Protein 6I3F (pdb70)

Foldseek 3Di:
DLFDDDDDDPPDPVDPDFDWDAAAALPDDDAADDQVVQLVVLLVLLVPDDPVLLVLLLVLQLLLLLLQLVLVLLCCVPPNAQPFKDKTFSLVLLLLLLLLLLLADDPLVVQSCVSSPHHPSLSSLLSSSNNVSLFQNFPVVDVDRQKGKAKAKEKEFEPPWIFGVVSVVSSCSRHVHYRYHYFHLQQQVVRQVSVQVSCCNRHVARAGDPLNPFDSPAGIEIEMEMEIEHAFPAKDWDPFFDWFDLDPVDTDTATKIKGWDKWWKDQDVVLAWIWTWGASGDFKTKIKIGGNDQVCQVSSSCVDSNVSDHVVCVPTDIATEIEIDGFAFEKAKEFSQVSQVPGPDPHNLCQPGGSVSRGVDRHRYSTHMYIYGYGYHYPPHYHYNSAKIWMWMAGSSSRHTRMTMTGSDRDYDSSSHPYD/DAADKFKFFWAADPLFATWGWKFWAVVTDIFTAGEKQQAFAWEFEAPLADPVAVLNVPGDHDDLVPHPFKDDDFQKFWADDDPDIWIAGWIWTWMCDGNDTFTFIHGHTNDDHCPPRVVPPGGIYQHPYQLLRYTVSGHHPLNRVVVVVNALASKKWKAAADPVVDDPDGRIMIMGRDDDVVFFDDWWDKFADPDGRFQKGKWCAKDFAPDGQGCPNIFMEGAIQNGSAWAAAPVRVVSVLVQQVWDDDPQFTWDQLLCQQVGTWIWTCGPNDTQIDHSVLFWPNPDNDRPDIIGGRYYYDCDDPPNDPHIYHYSSSCNQWIWMQHPPRRIIITGGTD

B-factor: mean 44.47, std 13.76, range [16.15, 105.2]

Nearest PDB structures (foldseek):
  6i3f-assembly1_B  TM=1.003E+00  e=2.046E-75  Homo sapiens
  5sxn-assembly2_B  TM=9.912E-01  e=2.570E-67  Homo sapiens
  5koq-assembly2_B  TM=9.886E-01  e=1.804E-66  Homo sapiens
  2iko-assembly1_B  TM=9.885E-01  e=1.132E-65  Homo sapiens
  3vsw-assembly2_B  TM=9.841E-01  e=1.581E-65  Homo sapiens

InterPro domains:
  IPR000215 Serpin family [PTHR11461] (121-473)
  IPR000227 Angiotensinogen [PR00654] (14-34)
  IPR000227 Angiotensinogen [PR00654] (85-109)
  IPR000227 Angiotensinogen [PR00654] (124-143)
  IPR000227 Angiotensinogen [PR00654] (162-183)
  IPR000227 Angiotensinogen [PR00654] (203-223)
  IPR000227 Angiotensinogen [PR00654] (264-283)
  IPR023795 Serpin, conserved site [PS00284] (445-455)
  IPR023796 Serpin domain [PF00079] (102-472)
  IPR023796 Serpin domain [SM00093] (106-472)
  IPR033834 Angiotensinogen, serpin domain [cd02054] (28-474)
  IPR036186 Serpin superfamily [SSF56574] (33-472)
  IPR042178 Serpin superfamily, domain 1 [G3DSA:3.30.497.10] (127-440)
  IPR042185 Serpin superfamily, domain 2 [G3DSA:2.30.39.10] (125-472)

Sequence (758 aa):
DRVYIHPFHLVIHNEPKDPTFIPAPIQAKTSPVDEKALQDQLVLVAAKLDTEDKLRAAMVGMLANFLGFRIYGMHSELWGVVHGATVLSPTAVFGTLASLYLGALDHTADRLQAILGVLDAHKVLSALQAVQGLLVAQGRADSQAQLLLSTVVGVFTAPGLHLKQPFVQGLALYTPVVLPRSLDFTELDVAAEKIDRFMQAVTGWKTGSSLMGASVDSTLAFNTYVHFQGKMKGFSLLAEPQEFWVDQSTSVSVPMLSGMGTFQHWSDIQDQFSVTQVPFTESASLLLIQPHYASDLDKVEGLTFQQNSLNWMKKLSPRTIHLTMPQLVLQGSYDLQDLLAQAELPAILHTELNLQKLSNDRIRVGEVLNSIFFELEADVLEVTLNRPFLFAVYDQSATALHFLGRVANPLSTAHHHHHHLGNTTSSVILTNYMDTQYYGEIGIGTPPQTFKVVFDTGSSNVWVPSSKCSRLYTACVYHKLFDASDSSSYKHNGTELTLRYSTGTVSGFLSQDIITVGGITVTQMFGEVTEMPALPFMLAEFDGVVGMGFIEQAIGRVTPIFDNIISQGVLKEDVFSFYYNRDSENSQSLGGQIVLGGSDPQHYEGNFHYINLIKTGVWQIQMKGVSVGSSTLLCEDGCLALVATGASYISGSTSSIEKLMEALGAKKRLFDYVVKCNEGPTLPDISFHLGGKEYTLTSADYVFQESYSSKKLCTLAIHAMDIPPPTGPTWALGATFIRKFYTEFDRRNNRIGFALAR

Radius of gyration: 27.96 Å; Cα contacts (8 Å, |Δi|>4): 1880; chains: 2; bounding box: 77×81×64 Å

CATH classification: 2.40.70.10 (+1 more: 2.40.70.10)

GO terms:
  GO:0005515 protein binding (F, IPI)
  GO:0038166 angiotensin-activated signaling pathway (P, IDA)
  GO:0045893 positive regulation of DNA-templated transcription (P, IDA)
  GO:0010629 negative regulation of gene expression (P, IDA)
  GO:0048018 receptor ligand activity (F, IDA)
  GO:0016176 superoxide-generating NADPH oxidase activator activity (F, TAS)
  GO:1902306 negative regulation of sodium ion transmembrane transport (P, TAS)
  GO:0032930 positive regulation of superoxide anion generation (P, TAS)
  GO:0002034 maintenance of blood vessel diameter homeostasis by renin-angiotensin (P, IDA)
  GO:0005179 hormone activity (F, IDA)
  GO:0005576 extracellular region (C, IDA)
  GO:0043407 negative regulation of MAP kinase activity (P, IMP)
  GO:0004867 serine-type endopeptidase inhibitor activity (F, TAS)
  GO:0007267 cell-cell signaling (P, TAS)
  GO:0005576 extracellular region (C, TAS)
  GO:0001819 positive regulation of cytokine production (P, IDA)
  GO:0008083 growth factor activity (F, IDA)
  GO:0045742 positive regulation of epidermal growth factor receptor signaling pathway (P, IDA)
  GO:0010595 positive regulation of endothelial cell migration (P, IDA)
  GO:0010744 positive regulation of macrophage derived foam cell differentiation (P, IDA)

Structure (mmCIF, N/CA/C/O backbone):
data_6I3F
#
_entry.id   6I3F
#
_cell.length_a   124.119
_cell.length_b   124.119
_cell.length_c   260.911
_cell.angle_alpha   90.00
_cell.angle_beta   90.00
_cell.angle_gamma   120.00
#
_symmetry.space_group_name_H-M   'P 63 2 2'
#
loop_
_entity.id
_entity.type
_entity.pdbx_description
1 polymer Angiotensinogen
2 polymer Renin
3 branched 2-acetamido-2-deoxy-beta-D-glucopyranose-(1-2)-alpha-D-mannopyranose-(1-3)-beta-D-mannopyranose-(1-4)-2-acetamido-2-deoxy-beta-D-glucopyranose-(1-4)-2-acetamido-2-deoxy-beta-D-glucopyranose
4 branched 2-acetamido-2-deoxy-beta-D-glucopyranose-(1-4)-[alpha-L-fucopyranose-(1-6)]2-acetamido-2-deoxy-beta-D-glucopyranose
5 non-polymer 'SULFATE ION'
6 non-polymer GLYCEROL
7 water water
#
loop_
_atom_site.group_PDB
_atom_site.id
_atom_site.type_symbol
_atom_site.label_atom_id
_atom_site.label_alt_id
_atom_site.label_comp_id
_atom_site.label_asym_id
_atom_site.label_entity_id
_atom_site.label_seq_id
_atom_site.pdbx_PDB_ins_code
_atom_site.Cartn_x
_atom_site.Cartn_y
_atom_site.Cartn_z
_atom_site.occupancy
_atom_site.B_iso_or_equiv
_atom_site.auth_seq_id
_atom_site.auth_comp_id
_atom_site.auth_asym_id
_atom_site.auth_atom_id
_atom_site.pdbx_PDB_model_num
ATOM 1 N N . ASP A 1 1 ? -30.664 47.121 -50.949 1.00 91.82 1 ASP A N 1
ATOM 2 C CA . ASP A 1 1 ? -30.967 45.717 -51.355 1.00 91.73 1 ASP A CA 1
ATOM 3 C C . ASP A 1 1 ? -30.864 44.815 -50.117 1.00 90.66 1 ASP A C 1
ATOM 4 O O . ASP A 1 1 ? -31.877 44.168 -49.776 1.00 90.48 1 ASP A O 1
ATOM 9 N N . ARG A 1 2 ? -29.701 44.811 -49.453 1.00 88.61 2 ARG A N 1
ATOM 10 C CA . ARG A 1 2 ? -29.373 43.908 -48.311 1.00 84.79 2 ARG A CA 1
ATOM 11 C C . ARG A 1 2 ? -29.401 44.688 -46.987 1.00 79.82 2 ARG A C 1
ATOM 12 O O . ARG A 1 2 ? -29.329 44.029 -45.927 1.00 78.52 2 ARG A O 1
ATOM 20 N N . VAL A 1 3 ? -29.525 46.022 -47.039 1.00 72.73 3 VAL A N 1
ATOM 21 C CA . VAL A 1 3 ? -29.517 46.927 -45.848 1.00 67.18 3 VAL A CA 1
ATOM 22 C C . VAL A 1 3 ? -30.921 47.516 -45.653 1.00 61.38 3 VAL A C 1
ATOM 23 O O . VAL A 1 3 ? -31.551 47.918 -46.652 1.00 60.03 3 VAL A O 1
ATOM 27 N N . TYR A 1 4 ? -31.369 47.575 -44.397 1.00 55.61 4 TYR A N 1
ATOM 28 C CA . TYR A 1 4 ? -32.687 48.108 -43.967 1.00 51.41 4 TYR A CA 1
ATOM 29 C C . TYR A 1 4 ? -32.606 49.634 -43.846 1.00 48.75 4 TYR A C 1
ATOM 30 O O . TYR A 1 4 ? -31.719 50.134 -43.129 1.00 48.21 4 TYR A O 1
ATOM 39 N N . ILE A 1 5 ? -33.502 50.341 -44.543 1.00 46.55 5 ILE A N 1
ATOM 40 C CA . ILE A 1 5 ? -33.693 51.821 -44.462 1.00 44.43 5 ILE A CA 1
ATOM 41 C C . ILE A 1 5 ? -34.953 52.089 -43.629 1.00 40.89 5 ILE A C 1
ATOM 42 O O . ILE A 1 5 ? -36.057 51.835 -44.140 1.00 40.56 5 ILE A O 1
ATOM 47 N N . HIS A 1 6 ? -34.794 52.568 -42.392 1.00 38.10 6 HIS A N 1
ATOM 48 C CA . HIS A 1 6 ? -35.907 52.752 -41.421 1.00 36.25 6 HIS A CA 1
ATOM 49 C C . HIS A 1 6 ? -36.746 53.964 -41.813 1.00 34.47 6 HIS A C 1
ATOM 50 O O . HIS A 1 6 ? -36.222 55.070 -41.931 1.00 33.48 6 HIS A O 1
ATOM 57 N N . PRO A 1 7 ? -38.073 53.791 -42.021 1.00 33.04 7 PRO A N 1
ATOM 58 C CA . PRO A 1 7 ? -38.980 54.920 -42.208 1.00 32.15 7 PRO A CA 1
ATOM 59 C C . PRO A 1 7 ? -39.348 55.526 -40.849 1.00 31.44 7 PRO A C 1
ATOM 60 O O . PRO A 1 7 ? -39.954 54.838 -40.053 1.00 31.55 7 PRO A O 1
ATOM 64 N N . PHE A 1 8 ? -38.959 56.779 -40.608 1.00 30.97 8 PHE A N 1
ATOM 65 C CA . PHE A 1 8 ? -39.172 57.470 -39.310 1.00 30.67 8 PHE A CA 1
ATOM 66 C C . PHE A 1 8 ? -40.633 57.920 -39.227 1.00 30.82 8 PHE A C 1
ATOM 67 O O . PHE A 1 8 ? -41.215 58.290 -40.261 1.00 30.17 8 PHE A O 1
ATOM 75 N N . HIS A 1 9 ? -41.212 57.808 -38.029 1.00 31.75 9 HIS A N 1
ATOM 76 C CA . HIS A 1 9 ? -42.571 58.292 -37.671 1.00 32.22 9 HIS A CA 1
ATOM 77 C C . HIS A 1 9 ? -42.469 59.014 -36.326 1.00 32.77 9 HIS A C 1
ATOM 78 O O . HIS A 1 9 ? -42.324 58.324 -35.296 1.00 33.78 9 HIS A O 1
ATOM 85 N N . LEU A 1 10 ? -42.503 60.349 -36.351 1.00 33.47 10 LEU A N 1
ATOM 86 C CA . LEU A 1 10 ? -42.191 61.226 -35.191 1.00 33.96 10 LEU A CA 1
ATOM 87 C C . LEU A 1 10 ? -43.479 61.847 -34.639 1.00 34.31 10 LEU A C 1
ATOM 88 O O . LEU A 1 10 ? -43.377 62.806 -33.852 1.00 34.24 10 LEU A O 1
ATOM 93 N N . VAL A 1 11 ? -44.641 61.311 -35.021 1.00 35.41 11 VAL A N 1
ATOM 94 C CA . VAL A 1 11 ? -45.941 61.609 -34.351 1.00 36.77 11 VAL A CA 1
ATOM 95 C C . VAL A 1 11 ? -45.880 60.955 -32.969 1.00 39.33 11 VAL A C 1
ATOM 96 O O . VAL A 1 11 ? -45.560 59.751 -32.906 1.00 40.01 11 VAL A O 1
ATOM 100 N N . ILE A 1 12 ? -46.140 61.725 -31.908 1.00 42.75 12 ILE A N 1
ATOM 101 C CA . ILE A 1 12 ? -46.016 61.269 -30.491 1.00 44.73 12 ILE A CA 1
ATOM 102 C C . ILE A 1 12 ? -47.309 60.546 -30.100 1.00 46.35 12 ILE A C 1
ATOM 103 O O . ILE A 1 12 ? -48.379 61.185 -30.117 1.00 46.15 12 ILE A O 1
ATOM 108 N N . HIS A 1 13 ? -47.195 59.255 -29.778 1.00 49.31 13 HIS A N 1
ATOM 109 C CA . HIS A 1 13 ? -48.302 58.366 -29.335 1.00 52.08 13 HIS A CA 1
ATOM 110 C C . HIS A 1 13 ? -48.785 58.801 -27.947 1.00 55.80 13 HIS A C 1
ATOM 111 O O . HIS A 1 13 ? -50.013 58.889 -27.748 1.00 56.70 13 HIS A O 1
ATOM 118 N N . ASN A 1 14 ? -47.842 59.058 -27.035 1.00 61.24 14 ASN A N 1
ATOM 119 C CA . ASN A 1 14 ? -48.092 59.466 -25.626 1.00 66.24 14 ASN A CA 1
ATOM 120 C C . ASN A 1 14 ? -48.776 58.307 -24.881 1.00 70.23 14 ASN A C 1
ATOM 121 O O . ASN A 1 14 ? -49.708 58.570 -24.091 1.00 69.72 14 ASN A O 1
ATOM 126 N N . GLU A 1 15 ? -48.315 57.073 -25.128 1.00 74.94 15 GLU A N 1
ATOM 127 C CA . GLU A 1 15 ? -48.767 55.828 -24.444 1.00 77.12 15 GLU A CA 1
ATOM 128 C C . GLU A 1 15 ? -47.585 54.855 -24.342 1.00 76.74 15 GLU A C 1
ATOM 129 O O . GLU A 1 15 ? -47.783 53.774 -23.750 1.00 76.17 15 GLU A O 1
ATOM 135 N N . PRO A 1 29 ? -41.250 31.378 -4.443 1.00 88.93 29 PRO A N 1
ATOM 136 C CA . PRO A 1 29 ? -40.849 32.010 -3.182 1.00 88.36 29 PRO A CA 1
ATOM 137 C C . PRO A 1 29 ? -39.322 32.163 -3.077 1.00 86.76 29 PRO A C 1
ATOM 138 O O . PRO A 1 29 ? -38.865 33.288 -2.973 1.00 86.15 29 PRO A O 1
ATOM 142 N N . LYS A 1 30 ? -38.584 31.045 -3.111 1.00 84.14 30 LYS A N 1
ATOM 143 C CA . LYS A 1 30 ? -37.096 30.999 -3.053 1.00 81.38 30 LYS A CA 1
ATOM 144 C C . LYS A 1 30 ? -36.555 30.420 -4.366 1.00 79.70 30 LYS A C 1
ATOM 145 O O . LYS A 1 30 ? -37.335 29.768 -5.090 1.00 80.27 30 LYS A O 1
ATOM 147 N N . ASP A 1 31 ? -35.271 30.663 -4.654 1.00 76.54 31 ASP A N 1
ATOM 148 C CA . ASP A 1 31 ? -34.545 30.144 -5.847 1.00 72.86 31 ASP A CA 1
ATOM 149 C C . ASP A 1 31 ? -33.654 28.983 -5.415 1.00 69.00 31 ASP A C 1
ATOM 150 O O . ASP A 1 31 ? -32.846 29.138 -4.502 1.00 68.53 31 ASP A O 1
ATOM 155 N N . PRO A 1 32 ? -33.776 27.784 -6.037 1.00 64.88 32 PRO A N 1
ATOM 156 C CA . PRO A 1 32 ? -32.809 26.708 -5.820 1.00 62.09 32 PRO A CA 1
ATOM 157 C C . PRO A 1 32 ? -31.394 27.162 -6.209 1.00 59.39 32 PRO A C 1
ATOM 158 O O . PRO A 1 32 ? -31.260 27.912 -7.162 1.00 58.44 32 PRO A O 1
ATOM 162 N N . THR A 1 33 ? -30.387 26.713 -5.456 1.00 56.86 33 THR A N 1
ATOM 163 C CA . THR A 1 33 ? -28.955 27.057 -5.654 1.00 55.35 33 THR A CA 1
ATOM 164 C C . THR A 1 33 ? -28.121 25.772 -5.631 1.00 54.29 33 THR A C 1
ATOM 165 O O . THR A 1 33 ? -28.670 24.716 -5.261 1.00 55.15 33 THR A O 1
ATOM 169 N N . PHE A 1 34 ? -26.847 25.861 -6.018 1.00 53.10 34 PHE A N 1
ATOM 170 C CA . PHE A 1 34 ? -25.889 24.725 -6.024 1.00 53.11 34 PHE A CA 1
ATOM 171 C C . PHE A 1 34 ? -24.460 25.252 -6.181 1.00 52.94 34 PHE A C 1
ATOM 172 O O . PHE A 1 34 ? -24.263 26.287 -6.846 1.00 52.60 34 PHE A O 1
ATOM 180 N N . ILE A 1 35 ? -23.500 24.549 -5.574 1.00 53.28 35 ILE A N 1
ATOM 181 C CA . ILE A 1 35 ? -22.041 24.697 -5.850 1.00 53.13 35 ILE A CA 1
ATOM 182 C C . ILE A 1 35 ? -21.755 23.926 -7.135 1.00 52.49 35 ILE A C 1
ATOM 183 O O . ILE A 1 35 ? -21.935 22.711 -7.173 1.00 52.40 35 ILE A O 1
ATOM 188 N N . PRO A 1 36 ? -21.340 24.596 -8.235 1.00 52.14 36 PRO A N 1
ATOM 189 C CA . PRO A 1 36 ? -20.980 23.890 -9.465 1.00 51.90 36 PRO A CA 1
ATOM 190 C C . PRO A 1 36 ? -19.925 22.802 -9.213 1.00 51.89 36 PRO A C 1
ATOM 191 O O . PRO A 1 36 ? -19.130 22.956 -8.300 1.00 51.58 36 PRO A O 1
ATOM 195 N N . ALA A 1 37 ? -19.955 21.734 -10.015 1.00 52.44 37 ALA A N 1
ATOM 196 C CA . ALA A 1 37 ? -19.023 20.585 -9.937 1.00 53.32 37 ALA A CA 1
ATOM 197 C C . ALA A 1 37 ? -17.591 21.082 -10.115 1.00 53.67 37 ALA A C 1
ATOM 198 O O . ALA A 1 37 ? -17.353 22.007 -10.889 1.00 53.65 37 ALA A O 1
ATOM 200 N N . PRO A 1 38 ? -16.593 20.505 -9.406 1.00 53.96 38 PRO A N 1
ATOM 201 C CA . PRO A 1 38 ? -15.198 20.909 -9.581 1.00 53.88 38 PRO A CA 1
ATOM 202 C C . PRO A 1 38 ? -14.759 20.800 -11.049 1.00 54.00 38 PRO A C 1
ATOM 203 O O . PRO A 1 38 ? -15.179 19.877 -11.724 1.00 51.79 38 PRO A O 1
ATOM 207 N N . ILE A 1 39 ? -13.944 21.759 -11.501 1.00 55.57 39 ILE A N 1
ATOM 208 C CA . ILE A 1 39 ? -13.458 21.881 -12.909 1.00 56.16 39 ILE A CA 1
ATOM 209 C C . ILE A 1 39 ? -12.639 20.635 -13.276 1.00 57.67 39 ILE A C 1
ATOM 210 O O . ILE A 1 39 ? -12.678 20.240 -14.457 1.00 57.71 39 ILE A O 1
ATOM 215 N N . GLN A 1 40 ? -11.941 20.043 -12.299 1.00 59.89 40 GLN A N 1
ATOM 216 C CA . GLN A 1 40 ? -11.078 18.840 -12.470 1.00 60.87 40 GLN A CA 1
ATOM 217 C C . GLN A 1 40 ? -11.920 17.635 -12.914 1.00 61.29 40 GLN A C 1
ATOM 218 O O . GLN A 1 40 ? -11.363 16.763 -13.610 1.00 61.85 40 GLN A O 1
ATOM 220 N N . ALA A 1 41 ? -13.203 17.589 -12.531 1.00 62.68 41 ALA A N 1
ATOM 221 C CA . ALA A 1 41 ? -14.140 16.465 -12.784 1.00 64.87 41 ALA A CA 1
ATOM 222 C C . ALA A 1 41 ? -14.261 16.191 -14.289 1.00 66.12 41 ALA A C 1
ATOM 223 O O . ALA A 1 41 ? -14.162 17.151 -15.081 1.00 67.47 41 ALA A O 1
ATOM 225 N N . LYS A 1 42 ? -14.486 14.923 -14.653 1.00 67.53 42 LYS A N 1
ATOM 226 C CA . LYS A 1 42 ? -14.518 14.426 -16.057 1.00 67.32 42 LYS A CA 1
ATOM 227 C C . LYS A 1 42 ? -15.807 14.895 -16.743 1.00 65.73 42 LYS A C 1
ATOM 228 O O . LYS A 1 42 ? -16.900 14.526 -16.264 1.00 64.44 42 LYS A O 1
ATOM 230 N N . THR A 1 43 ? -15.667 15.677 -17.820 1.00 63.74 43 THR A N 1
ATOM 231 C CA . THR A 1 43 ? -16.765 16.150 -18.707 1.00 62.24 43 THR A CA 1
ATOM 232 C C . THR A 1 43 ? -16.532 15.597 -20.118 1.00 60.97 43 THR A C 1
ATOM 233 O O . THR A 1 43 ? -15.365 15.594 -20.562 1.00 59.52 43 THR A O 1
ATOM 237 N N . SER A 1 44 ? -17.602 15.158 -20.789 1.00 60.80 44 SER A N 1
ATOM 238 C CA . SER A 1 44 ? -17.576 14.642 -22.185 1.00 60.54 44 SER A CA 1
ATOM 239 C C . SER A 1 44 ? -17.456 15.814 -23.158 1.00 58.98 44 SER A C 1
ATOM 240 O O . SER A 1 44 ? -18.005 16.885 -22.902 1.00 56.94 44 SER A O 1
ATOM 243 N N . PRO A 1 45 ? -16.726 15.657 -24.289 1.00 59.03 45 PRO A N 1
ATOM 244 C CA . PRO A 1 45 ? -16.604 16.719 -25.290 1.00 58.66 45 PRO A CA 1
ATOM 245 C C . PRO A 1 45 ? -17.949 17.294 -25.764 1.00 58.28 45 PRO A C 1
ATOM 246 O O . PRO A 1 45 ? -18.922 16.562 -25.812 1.00 57.79 45 PRO A O 1
ATOM 250 N N . VAL A 1 46 ? -17.961 18.587 -26.103 1.00 57.20 46 VAL A N 1
ATOM 251 C CA . VAL A 1 46 ? -19.139 19.306 -26.671 1.00 56.13 46 VAL A CA 1
ATOM 252 C C . VAL A 1 46 ? -19.409 18.738 -28.069 1.00 54.71 46 VAL A C 1
ATOM 253 O O . VAL A 1 46 ? -18.465 18.705 -28.884 1.00 53.37 46 VAL A O 1
ATOM 257 N N . ASP A 1 47 ? -20.645 18.294 -28.316 1.00 53.88 47 ASP A N 1
ATOM 258 C CA . ASP A 1 47 ? -21.111 17.788 -29.635 1.00 53.65 47 ASP A CA 1
ATOM 259 C C . ASP A 1 47 ? -21.529 18.996 -30.484 1.00 51.82 47 ASP A C 1
ATOM 260 O O . ASP A 1 47 ? -22.653 19.500 -30.282 1.00 52.24 47 ASP A O 1
ATOM 265 N N . GLU A 1 48 ? -20.648 19.449 -31.381 1.00 49.76 48 GLU A N 1
ATOM 266 C CA . GLU A 1 48 ? -20.871 20.649 -32.233 1.00 48.64 48 GLU A CA 1
ATOM 267 C C . GLU A 1 48 ? -21.970 20.354 -33.261 1.00 47.38 48 GLU A C 1
ATOM 268 O O . GLU A 1 48 ? -22.830 21.233 -33.457 1.00 47.35 48 GLU A O 1
ATOM 274 N N . LYS A 1 49 ? -21.947 19.168 -33.880 1.00 46.80 49 LYS A N 1
ATOM 275 C CA . LYS A 1 49 ? -22.929 18.740 -34.917 1.00 46.40 49 LYS A CA 1
ATOM 276 C C . LYS A 1 49 ? -24.346 18.753 -34.325 1.00 45.74 49 LYS A C 1
ATOM 277 O O . LYS A 1 49 ? -25.262 19.237 -35.015 1.00 46.39 49 LYS A O 1
ATOM 279 N N . ALA A 1 50 ? -24.512 18.254 -33.095 1.00 44.90 50 ALA A N 1
ATOM 280 C CA . ALA A 1 50 ? -25.806 18.173 -32.372 1.00 44.74 50 ALA A CA 1
ATOM 281 C C . ALA A 1 50 ? -26.322 19.580 -32.048 1.00 44.76 50 ALA A C 1
ATOM 282 O O . ALA A 1 50 ? -27.547 19.792 -32.125 1.00 44.67 50 ALA A O 1
ATOM 284 N N . LEU A 1 51 ? -25.420 20.498 -31.684 1.00 45.86 51 LEU A N 1
ATOM 285 C CA . LEU A 1 51 ? -25.744 21.910 -31.336 1.00 46.55 51 LEU A CA 1
ATOM 286 C C . LEU A 1 51 ? -26.239 22.650 -32.587 1.00 44.21 51 LEU A C 1
ATOM 287 O O . LEU A 1 51 ? -27.178 23.458 -32.453 1.00 42.75 51 LEU A O 1
ATOM 292 N N . GLN A 1 52 ? -25.640 22.380 -33.753 1.00 42.22 52 GLN A N 1
ATOM 293 C CA . GLN A 1 52 ? -26.061 22.956 -35.059 1.00 42.63 52 GLN A CA 1
ATOM 294 C C . GLN A 1 52 ? -27.485 22.480 -35.378 1.00 42.54 52 GLN A C 1
ATOM 295 O O . GLN A 1 52 ? -28.350 23.343 -35.631 1.00 41.80 52 GLN A O 1
ATOM 301 N N . ASP A 1 53 ? -27.717 21.162 -35.337 1.00 42.67 53 ASP A N 1
ATOM 302 C CA . ASP A 1 53 ? -29.044 20.518 -35.549 1.00 42.03 53 ASP A CA 1
ATOM 303 C C . ASP A 1 53 ? -30.088 21.176 -34.636 1.00 42.19 53 ASP A C 1
ATOM 304 O O . ASP A 1 53 ? -31.204 21.461 -35.122 1.00 41.69 53 ASP A O 1
ATOM 309 N N . GLN A 1 54 ? -29.731 21.407 -33.368 1.00 42.16 54 GLN A N 1
ATOM 310 C CA . GLN A 1 54 ? -30.611 22.011 -32.330 1.00 42.30 54 GLN A CA 1
ATOM 311 C C . GLN A 1 54 ? -31.054 23.410 -32.780 1.00 40.98 54 GLN A C 1
ATOM 312 O O . GLN A 1 54 ? -32.249 23.729 -32.615 1.00 39.56 54 GLN A O 1
ATOM 318 N N . LEU A 1 55 ? -30.126 24.202 -33.328 1.00 40.04 55 LEU A N 1
ATOM 319 C CA . LEU A 1 55 ? -30.373 25.596 -33.791 1.00 39.19 55 LEU A CA 1
ATOM 320 C C . LEU A 1 55 ? -31.231 25.580 -35.063 1.00 38.91 55 LEU A C 1
ATOM 321 O O . LEU A 1 55 ? -32.125 26.444 -35.176 1.00 38.81 55 LEU A O 1
ATOM 326 N N . VAL A 1 56 ? -30.969 24.639 -35.978 1.00 38.47 56 VAL A N 1
ATOM 327 C CA . VAL A 1 56 ? -31.696 24.501 -37.278 1.00 38.10 56 VAL A CA 1
ATOM 328 C C . VAL A 1 56 ? -33.181 24.233 -36.998 1.00 37.64 56 VAL A C 1
ATOM 329 O O . VAL A 1 56 ? -34.022 24.778 -37.738 1.00 37.62 56 VAL A O 1
ATOM 333 N N . LEU A 1 57 ? -33.490 23.430 -35.974 1.00 37.19 57 LEU A N 1
ATOM 334 C CA . LEU A 1 57 ? -34.887 23.131 -35.557 1.00 37.92 57 LEU A CA 1
ATOM 335 C C . LEU A 1 57 ? -35.533 24.403 -34.992 1.00 38.53 57 LEU A C 1
ATOM 336 O O . LEU A 1 57 ? -36.714 24.657 -35.322 1.00 39.14 57 LEU A O 1
ATOM 341 N N . VAL A 1 58 ? -34.795 25.162 -34.172 1.00 38.37 58 VAL A N 1
ATOM 342 C CA . VAL A 1 58 ? -35.254 26.458 -33.584 1.00 38.21 58 VAL A CA 1
ATOM 343 C C . VAL A 1 58 ? -35.689 27.376 -34.733 1.00 38.05 58 VAL A C 1
ATOM 344 O O . VAL A 1 58 ? -36.788 27.953 -34.635 1.00 36.94 58 VAL A O 1
ATOM 348 N N . ALA A 1 59 ? -34.865 27.475 -35.782 1.00 38.24 59 ALA A N 1
ATOM 349 C CA . ALA A 1 59 ? -35.109 28.301 -36.990 1.00 39.21 59 ALA A CA 1
ATOM 350 C C . ALA A 1 59 ? -36.413 27.868 -37.671 1.00 39.47 59 ALA A C 1
ATOM 351 O O . ALA A 1 59 ? -37.255 28.745 -37.946 1.00 39.86 59 ALA A O 1
ATOM 353 N N . ALA A 1 60 ? -36.571 26.562 -37.908 1.00 39.78 60 ALA A N 1
ATOM 354 C CA . ALA A 1 60 ? -37.694 25.944 -38.654 1.00 38.83 60 ALA A CA 1
ATOM 355 C C . ALA A 1 60 ? -39.029 26.161 -37.928 1.00 39.29 60 ALA A C 1
ATOM 356 O O . ALA A 1 60 ? -40.074 26.038 -38.600 1.00 40.36 60 ALA A O 1
ATOM 358 N N . LYS A 1 61 ? -39.001 26.456 -36.622 1.00 39.37 61 LYS A N 1
ATOM 359 C CA . LYS A 1 61 ? -40.213 26.631 -35.772 1.00 39.76 61 LYS A CA 1
ATOM 360 C C . LYS A 1 61 ? -40.429 28.114 -35.424 1.00 40.02 61 LYS A C 1
ATOM 361 O O . LYS A 1 61 ? -41.308 28.386 -34.585 1.00 40.04 61 LYS A O 1
ATOM 367 N N . LEU A 1 62 ? -39.679 29.036 -36.044 1.00 40.55 62 LEU A N 1
ATOM 368 C CA . LEU A 1 62 ? -39.850 30.507 -35.866 1.00 40.88 62 LEU A CA 1
ATOM 369 C C . LEU A 1 62 ? -41.049 30.978 -36.694 1.00 41.47 62 LEU A C 1
ATOM 370 O O . LEU A 1 62 ? -41.063 30.697 -37.910 1.00 41.32 62 LEU A O 1
ATOM 375 N N . ASP A 1 63 ? -41.997 31.685 -36.070 1.00 42.67 63 ASP A N 1
ATOM 376 C CA . ASP A 1 63 ? -43.071 32.438 -36.776 1.00 44.23 63 ASP A CA 1
ATOM 377 C C . ASP A 1 63 ? -42.484 33.780 -37.236 1.00 44.99 63 ASP A C 1
ATOM 378 O O . ASP A 1 63 ? -41.327 34.071 -36.868 1.00 45.23 63 ASP A O 1
ATOM 383 N N . THR A 1 64 ? -43.247 34.571 -37.999 1.00 45.64 64 THR A N 1
ATOM 384 C CA . THR A 1 64 ? -42.768 35.828 -38.640 1.00 46.40 64 THR A CA 1
ATOM 385 C C . THR A 1 64 ? -42.530 36.908 -37.573 1.00 45.87 64 THR A C 1
ATOM 386 O O . THR A 1 64 ? -41.676 37.780 -37.813 1.00 45.69 64 THR A O 1
ATOM 390 N N . GLU A 1 65 ? -43.249 36.857 -36.447 1.00 46.41 65 GLU A N 1
ATOM 391 C CA . GLU A 1 65 ? -43.081 37.811 -35.316 1.00 47.70 65 GLU A CA 1
ATOM 392 C C . GLU A 1 65 ? -41.733 37.548 -34.630 1.00 46.41 65 GLU A C 1
ATOM 393 O O . GLU A 1 65 ? -41.063 38.530 -34.257 1.00 46.11 65 GLU A O 1
ATOM 399 N N . ASP A 1 66 ? -41.361 36.272 -34.470 1.00 45.06 66 ASP A N 1
ATOM 400 C CA . ASP A 1 66 ? -40.067 35.837 -33.875 1.00 44.09 66 ASP A CA 1
ATOM 401 C C . ASP A 1 66 ? -38.909 36.342 -34.743 1.00 42.27 66 ASP A C 1
ATOM 402 O O . ASP A 1 66 ? -37.907 36.796 -34.169 1.00 42.53 66 ASP A O 1
ATOM 407 N N . LYS A 1 67 ? -39.046 36.253 -36.070 1.00 41.50 67 LYS A N 1
ATOM 408 C CA . LYS A 1 67 ? -38.021 36.691 -37.059 1.00 41.09 67 LYS A CA 1
ATOM 409 C C . LYS A 1 67 ? -37.849 38.216 -37.007 1.00 39.47 67 LYS A C 1
ATOM 410 O O . LYS A 1 67 ? -36.720 38.678 -37.262 1.00 38.39 67 LYS A O 1
ATOM 416 N N . LEU A 1 68 ? -38.919 38.962 -36.701 1.00 38.04 68 LEU A N 1
ATOM 417 C CA . LEU A 1 68 ? -38.890 40.443 -36.533 1.00 37.82 68 LEU A CA 1
ATOM 418 C C . LEU A 1 68 ? -38.104 40.800 -35.265 1.00 36.90 68 LEU A C 1
ATOM 419 O O . LEU A 1 68 ? -37.220 41.670 -35.354 1.00 37.20 68 LEU A O 1
ATOM 424 N N . ARG A 1 69 ? -38.430 40.166 -34.133 1.00 36.39 69 ARG A N 1
ATOM 425 C CA . ARG A 1 69 ? -37.743 40.363 -32.826 1.00 36.08 69 ARG A CA 1
ATOM 426 C C . ARG A 1 69 ? -36.264 39.976 -32.972 1.00 35.83 69 ARG A C 1
ATOM 427 O O . ARG A 1 69 ? -35.413 40.679 -32.394 1.00 36.56 69 ARG A O 1
ATOM 429 N N . ALA A 1 70 ? -35.973 38.913 -33.728 1.00 34.98 70 ALA A N 1
ATOM 430 C CA . ALA A 1 70 ? -34.602 38.439 -34.035 1.00 34.68 70 ALA A CA 1
ATOM 431 C C . ALA A 1 70 ? -33.847 39.524 -34.811 1.00 34.97 70 ALA A C 1
ATOM 432 O O . ALA A 1 70 ? -32.686 39.801 -34.460 1.00 35.90 70 ALA A O 1
ATOM 434 N N . ALA A 1 71 ? -34.487 40.114 -35.824 1.00 34.58 71 ALA A N 1
ATOM 435 C CA . ALA A 1 71 ? -33.902 41.163 -36.692 1.00 34.83 71 ALA A CA 1
ATOM 436 C C . ALA A 1 71 ? -33.612 42.422 -35.866 1.00 35.29 71 ALA A C 1
ATOM 437 O O . ALA A 1 71 ? -32.603 43.093 -36.152 1.00 35.50 71 ALA A O 1
ATOM 439 N N . MET A 1 72 ? -34.456 42.726 -34.877 1.00 36.27 72 MET A N 1
ATOM 440 C CA . MET A 1 72 ? -34.310 43.929 -34.014 1.00 37.94 72 MET A CA 1
ATOM 441 C C . MET A 1 72 ? -33.067 43.785 -33.123 1.00 37.36 72 MET A C 1
ATOM 442 O O . MET A 1 72 ? -32.298 44.762 -33.047 1.00 36.81 72 MET A O 1
ATOM 447 N N . VAL A 1 73 ? -32.860 42.623 -32.491 1.00 36.87 73 VAL A N 1
ATOM 448 C CA . VAL A 1 73 ? -31.674 42.381 -31.610 1.00 37.03 73 VAL A CA 1
ATOM 449 C C . VAL A 1 73 ? -30.427 42.284 -32.498 1.00 36.28 73 VAL A C 1
ATOM 450 O O . VAL A 1 73 ? -29.347 42.698 -32.039 1.00 36.64 73 VAL A O 1
ATOM 454 N N . GLY A 1 74 ? -30.579 41.778 -33.725 1.00 35.57 74 GLY A N 1
ATOM 455 C CA . GLY A 1 74 ? -29.537 41.823 -34.768 1.00 35.57 74 GLY A CA 1
ATOM 456 C C . GLY A 1 74 ? -29.011 43.236 -34.962 1.00 35.36 74 GLY A C 1
ATOM 457 O O . GLY A 1 74 ? -27.779 43.419 -34.938 1.00 35.50 74 GLY A O 1
ATOM 458 N N . MET A 1 75 ? -29.912 44.209 -35.126 1.00 35.16 75 MET A N 1
ATOM 459 C CA . MET A 1 75 ? -29.562 45.639 -35.351 1.00 35.33 75 MET A CA 1
ATOM 460 C C . MET A 1 75 ? -28.972 46.233 -34.063 1.00 34.15 75 MET A C 1
ATOM 461 O O . MET A 1 75 ? -27.951 46.944 -34.161 1.00 33.35 75 MET A O 1
ATOM 466 N N . LEU A 1 76 ? -29.572 45.938 -32.905 1.00 32.66 76 LEU A N 1
ATOM 467 C CA . LEU A 1 76 ? -29.073 46.383 -31.575 1.00 32.01 76 LEU A CA 1
ATOM 468 C C . LEU A 1 76 ? -27.628 45.900 -31.382 1.00 31.18 76 LEU A C 1
ATOM 469 O O . LEU A 1 76 ? -26.793 46.702 -30.916 1.00 31.11 76 LEU A O 1
ATOM 474 N N . ALA A 1 77 ? -27.349 44.643 -31.737 1.00 30.23 77 ALA A N 1
ATOM 475 C CA . ALA A 1 77 ? -26.024 43.995 -31.594 1.00 29.51 77 ALA A CA 1
ATOM 476 C C . ALA A 1 77 ? -25.007 44.676 -32.518 1.00 28.89 77 ALA A C 1
ATOM 477 O O . ALA A 1 77 ? -23.859 44.870 -32.083 1.00 28.76 77 ALA A O 1
ATOM 479 N N . ASN A 1 78 ? -25.417 45.032 -33.740 1.00 28.77 78 ASN A N 1
ATOM 480 C CA . ASN A 1 78 ? -24.569 45.750 -34.732 1.00 28.62 78 ASN A CA 1
ATOM 481 C C . ASN A 1 78 ? -24.055 47.056 -34.116 1.00 28.65 78 ASN A C 1
ATOM 482 O O . ASN A 1 78 ? -22.833 47.305 -34.192 1.00 29.47 78 ASN A O 1
ATOM 487 N N . PHE A 1 79 ? -24.951 47.849 -33.521 1.00 28.39 79 PHE A N 1
ATOM 488 C CA . PHE A 1 79 ? -24.649 49.197 -32.972 1.00 28.50 79 PHE A CA 1
ATOM 489 C C . PHE A 1 79 ? -23.627 49.069 -31.838 1.00 28.83 79 PHE A C 1
ATOM 490 O O . PHE A 1 79 ? -22.619 49.803 -31.853 1.00 29.19 79 PHE A O 1
ATOM 498 N N . LEU A 1 80 ? -23.884 48.163 -30.891 1.00 28.69 80 LEU A N 1
ATOM 499 C CA . LEU A 1 80 ? -22.982 47.878 -29.743 1.00 28.68 80 LEU A CA 1
ATOM 500 C C . LEU A 1 80 ? -21.675 47.263 -30.261 1.00 28.83 80 LEU A C 1
ATOM 501 O O . LEU A 1 80 ? -20.610 47.593 -29.708 1.00 29.49 80 LEU A O 1
ATOM 506 N N . GLY A 1 81 ? -21.760 46.414 -31.289 1.00 28.87 81 GLY A N 1
ATOM 507 C CA . GLY A 1 81 ? -20.614 45.696 -31.879 1.00 28.66 81 GLY A CA 1
ATOM 508 C C . GLY A 1 81 ? -19.624 46.643 -32.529 1.00 28.57 81 GLY A C 1
ATOM 509 O O . GLY A 1 81 ? -18.411 46.476 -32.303 1.00 29.34 81 GLY A O 1
ATOM 510 N N . PHE A 1 82 ? -20.116 47.594 -33.326 1.00 28.41 82 PHE A N 1
ATOM 511 C CA . PHE A 1 82 ? -19.294 48.645 -33.980 1.00 28.44 82 PHE A CA 1
ATOM 512 C C . PHE A 1 82 ? -18.623 49.501 -32.903 1.00 28.53 82 PHE A C 1
ATOM 513 O O . PHE A 1 82 ? -17.430 49.830 -33.040 1.00 28.63 82 PHE A O 1
ATOM 521 N N . ARG A 1 83 ? -19.374 49.840 -31.854 1.00 28.63 83 ARG A N 1
ATOM 522 C CA . ARG A 1 83 ? -18.894 50.717 -30.758 1.00 29.34 83 ARG A CA 1
ATOM 523 C C . ARG A 1 83 ? -17.713 50.044 -30.050 1.00 29.46 83 ARG A C 1
ATOM 524 O O . ARG A 1 83 ? -16.651 50.683 -29.940 1.00 29.43 83 ARG A O 1
ATOM 532 N N . ILE A 1 84 ? -17.894 48.799 -29.606 1.00 29.60 84 ILE A N 1
ATOM 533 C CA . ILE A 1 84 ? -16.899 48.056 -28.774 1.00 29.71 84 ILE A CA 1
ATOM 534 C C . ILE A 1 84 ? -15.715 47.629 -29.652 1.00 30.05 84 ILE A C 1
ATOM 535 O O . ILE A 1 84 ? -14.600 47.511 -29.105 1.00 29.50 84 ILE A O 1
ATOM 540 N N . TYR A 1 85 ? -15.926 47.432 -30.958 1.00 30.86 85 TYR A N 1
ATOM 541 C CA . TYR A 1 85 ? -14.827 47.231 -31.940 1.00 31.34 85 TYR A CA 1
ATOM 542 C C . TYR A 1 85 ? -13.961 48.496 -31.980 1.00 31.55 85 TYR A C 1
ATOM 543 O O . TYR A 1 85 ? -12.721 48.378 -31.951 1.00 30.89 85 TYR A O 1
ATOM 552 N N . GLY A 1 86 ? -14.610 49.661 -32.063 1.00 32.04 86 GLY A N 1
ATOM 553 C CA . GLY A 1 86 ? -13.965 50.987 -32.040 1.00 32.47 86 GLY A CA 1
ATOM 554 C C . GLY A 1 86 ? -13.119 51.174 -30.792 1.00 33.17 86 GLY A C 1
ATOM 555 O O . GLY A 1 86 ? -12.001 51.702 -30.924 1.00 34.30 86 GLY A O 1
ATOM 556 N N . MET A 1 87 ? -13.631 50.753 -29.629 1.00 33.50 87 MET A N 1
ATOM 557 C CA . MET A 1 87 ? -12.926 50.822 -28.320 1.00 34.24 87 MET A CA 1
ATOM 558 C C . MET A 1 87 ? -11.653 49.976 -28.387 1.00 34.91 87 MET A C 1
ATOM 559 O O . MET A 1 87 ? -10.587 50.492 -28.002 1.00 36.13 87 MET A O 1
ATOM 564 N N . HIS A 1 88 ? -11.771 48.729 -28.854 1.00 35.49 88 HIS A N 1
ATOM 565 C CA . HIS A 1 88 ? -10.636 47.786 -29.048 1.00 36.02 88 HIS A CA 1
ATOM 566 C C . HIS A 1 88 ? -9.577 48.455 -29.934 1.00 36.49 88 HIS A C 1
ATOM 567 O O . HIS A 1 88 ? -8.407 48.497 -29.519 1.00 36.54 88 HIS A O 1
ATOM 574 N N . SER A 1 89 ? -9.993 48.981 -31.090 1.00 37.73 89 SER A N 1
ATOM 575 C CA . SER A 1 89 ? -9.126 49.613 -32.120 1.00 39.72 89 SER A CA 1
ATOM 576 C C . SER A 1 89 ? -8.407 50.836 -31.539 1.00 42.26 89 SER A C 1
ATOM 577 O O . SER A 1 89 ? -7.219 51.025 -31.861 1.00 42.27 89 SER A O 1
ATOM 580 N N . GLU A 1 90 ? -9.107 51.636 -30.729 1.00 45.81 90 GLU A N 1
ATOM 581 C CA . GLU A 1 90 ? -8.576 52.877 -30.099 1.00 49.11 90 GLU A CA 1
ATOM 582 C C . GLU A 1 90 ? -7.562 52.514 -29.009 1.00 49.37 90 GLU A C 1
ATOM 583 O O . GLU A 1 90 ? -6.440 53.058 -29.042 1.00 49.38 90 GLU A O 1
ATOM 589 N N . LEU A 1 91 ? -7.950 51.628 -28.086 1.00 49.34 91 LEU A N 1
ATOM 590 C CA . LEU A 1 91 ? -7.228 51.368 -26.812 1.00 49.13 91 LEU A CA 1
ATOM 591 C C . LEU A 1 91 ? -6.062 50.394 -27.031 1.00 47.11 91 LEU A C 1
ATOM 592 O O . LEU A 1 91 ? -5.011 50.614 -26.405 1.00 48.48 91 LEU A O 1
ATOM 597 N N . TRP A 1 92 ? -6.237 49.365 -27.868 1.00 45.32 92 TRP A N 1
ATOM 598 C CA . TRP A 1 92 ? -5.241 48.272 -28.068 1.00 44.28 92 TRP A CA 1
ATOM 599 C C . TRP A 1 92 ? -4.773 48.169 -29.526 1.00 42.69 92 TRP A C 1
ATOM 600 O O . TRP A 1 92 ? -3.674 47.623 -29.737 1.00 41.85 92 TRP A O 1
ATOM 611 N N . GLY A 1 93 ? -5.572 48.631 -30.494 1.00 42.14 93 GLY A N 1
ATOM 612 C CA . GLY A 1 93 ? -5.315 48.425 -31.933 1.00 41.81 93 GLY A CA 1
ATOM 613 C C . GLY A 1 93 ? -5.342 46.949 -32.290 1.00 41.92 93 GLY A C 1
ATOM 614 O O . GLY A 1 93 ? -6.071 46.196 -31.614 1.00 42.40 93 GLY A O 1
ATOM 615 N N . VAL A 1 94 ? -4.572 46.544 -33.306 1.00 41.99 94 VAL A N 1
ATOM 616 C CA . VAL A 1 94 ? -4.458 45.126 -33.763 1.00 42.54 94 VAL A CA 1
ATOM 617 C C . VAL A 1 94 ? -3.343 44.451 -32.957 1.00 43.15 94 VAL A C 1
ATOM 618 O O . VAL A 1 94 ? -2.174 44.843 -33.133 1.00 43.67 94 VAL A O 1
ATOM 622 N N . VAL A 1 95 ? -3.698 43.475 -32.113 1.00 43.62 95 VAL A N 1
ATOM 623 C CA . VAL A 1 95 ? -2.751 42.742 -31.220 1.00 44.07 95 VAL A CA 1
ATOM 624 C C . VAL A 1 95 ? -2.179 41.543 -31.989 1.00 44.35 95 VAL A C 1
ATOM 625 O O . VAL A 1 95 ? -2.833 40.481 -32.016 1.00 43.59 95 VAL A O 1
ATOM 629 N N . HIS A 1 96 ? -1.008 41.738 -32.604 1.00 45.87 96 HIS A N 1
ATOM 630 C CA . HIS A 1 96 ? -0.160 40.701 -33.253 1.00 46.87 96 HIS A CA 1
ATOM 631 C C . HIS A 1 96 ? -0.910 40.011 -34.400 1.00 45.09 96 HIS A C 1
ATOM 632 O O . HIS A 1 96 ? -0.999 38.765 -34.383 1.00 44.76 96 HIS A O 1
ATOM 639 N N . GLY A 1 97 ? -1.407 40.791 -35.365 1.00 43.20 97 GLY A N 1
ATOM 640 C CA . GLY A 1 97 ? -1.788 40.292 -36.701 1.00 41.99 97 GLY A CA 1
ATOM 641 C C . GLY A 1 97 ? -3.257 40.485 -37.030 1.00 40.43 97 GLY A C 1
ATOM 642 O O . GLY A 1 97 ? -3.539 40.933 -38.157 1.00 40.53 97 GLY A O 1
ATOM 643 N N . ALA A 1 98 ? -4.163 40.140 -36.109 1.00 38.84 98 ALA A N 1
ATOM 644 C CA . ALA A 1 98 ? -5.623 40.092 -36.360 1.00 37.73 98 ALA A CA 1
ATOM 645 C C . ALA A 1 98 ? -6.416 40.555 -35.134 1.00 36.59 98 ALA A C 1
ATOM 646 O O . ALA A 1 98 ? -5.976 40.297 -33.999 1.00 38.05 98 ALA A O 1
ATOM 648 N N . THR A 1 99 ? -7.546 41.223 -35.378 1.00 34.91 99 THR A N 1
ATOM 649 C CA . THR A 1 99 ? -8.637 41.474 -34.400 1.00 34.35 99 THR A CA 1
ATOM 650 C C . THR A 1 99 ? -9.928 40.889 -34.979 1.00 34.05 99 THR A C 1
ATOM 651 O O . THR A 1 99 ? -10.278 41.261 -36.114 1.00 34.40 99 THR A O 1
ATOM 655 N N . VAL A 1 100 ? -10.583 39.989 -34.241 1.00 33.11 100 VAL A N 1
ATOM 656 C CA . VAL A 1 100 ? -11.919 39.427 -34.593 1.00 32.06 100 VAL A CA 1
ATOM 657 C C . VAL A 1 100 ? -12.857 39.657 -33.405 1.00 31.34 100 VAL A C 1
ATOM 658 O O . VAL A 1 100 ? -12.554 39.160 -32.302 1.00 30.60 100 VAL A O 1
ATOM 662 N N . LEU A 1 101 ? -13.939 40.403 -33.632 1.00 31.05 101 LEU A N 1
ATOM 663 C CA . LEU A 1 101 ? -15.009 40.678 -32.639 1.00 30.92 101 LEU A CA 1
ATOM 664 C C . LEU A 1 101 ? -16.342 40.177 -33.204 1.00 29.50 101 LEU A C 1
ATOM 665 O O . LEU A 1 101 ? -16.534 40.273 -34.430 1.00 29.18 101 LEU A O 1
ATOM 670 N N . SER A 1 102 ? -17.209 39.647 -32.340 1.00 28.62 102 SER A N 1
ATOM 671 C CA . SER A 1 102 ? -18.575 39.168 -32.679 1.00 28.11 102 SER A CA 1
ATOM 672 C C . SER A 1 102 ? -19.604 40.096 -32.040 1.00 27.81 102 SER A C 1
ATOM 673 O O . SER A 1 102 ? -19.860 39.999 -30.842 1.00 27.51 102 SER A O 1
ATOM 676 N N . PRO A 1 103 ? -20.205 41.034 -32.809 1.00 27.99 103 PRO A N 1
ATOM 677 C CA . PRO A 1 103 ? -21.259 41.907 -32.289 1.00 28.15 103 PRO A CA 1
ATOM 678 C C . PRO A 1 103 ? -22.357 41.157 -31.521 1.00 28.26 103 PRO A C 1
ATOM 679 O O . PRO A 1 103 ? -22.778 41.643 -30.485 1.00 28.60 103 PRO A O 1
ATOM 683 N N . THR A 1 104 ? -22.779 40.001 -32.044 1.00 28.13 104 THR A N 1
ATOM 684 C CA . THR A 1 104 ? -23.879 39.159 -31.501 1.00 28.33 104 THR A CA 1
ATOM 685 C C . THR A 1 104 ? -23.450 38.540 -30.164 1.00 28.05 104 THR A C 1
ATOM 686 O O . THR A 1 104 ? -24.263 38.570 -29.216 1.00 28.30 104 THR A O 1
ATOM 690 N N . ALA A 1 105 ? -22.227 38.008 -30.090 1.00 27.44 105 ALA A N 1
ATOM 691 C CA . ALA A 1 105 ? -21.659 37.369 -28.879 1.00 27.25 105 ALA A CA 1
ATOM 692 C C . ALA A 1 105 ? -21.464 38.423 -27.783 1.00 27.39 105 ALA A C 1
ATOM 693 O O . ALA A 1 105 ? -21.851 38.153 -26.629 1.00 27.79 105 ALA A O 1
ATOM 695 N N . VAL A 1 106 ? -20.890 39.578 -28.135 1.00 27.54 106 VAL A N 1
ATOM 696 C CA . VAL A 1 106 ? -20.639 40.718 -27.201 1.00 27.72 106 VAL A CA 1
ATOM 697 C C . VAL A 1 106 ? -21.980 41.167 -26.607 1.00 27.64 106 VAL A C 1
ATOM 698 O O . VAL A 1 106 ? -22.044 41.380 -25.379 1.00 28.11 106 VAL A O 1
ATOM 702 N N . PHE A 1 107 ? -23.008 41.300 -27.450 1.00 27.59 107 PHE A N 1
ATOM 703 C CA . PHE A 1 107 ? -24.393 41.659 -27.046 1.00 27.64 107 PHE A CA 1
ATOM 704 C C . PHE A 1 107 ? -24.975 40.556 -26.154 1.00 27.42 107 PHE A C 1
ATOM 705 O O . PHE A 1 107 ? -25.641 40.886 -25.157 1.00 27.02 107 PHE A O 1
ATOM 713 N N . GLY A 1 108 ? -24.735 39.290 -26.514 1.00 27.39 108 GLY A N 1
ATOM 714 C CA . GLY A 1 108 ? -25.189 38.105 -25.761 1.00 27.73 108 GLY A CA 1
ATOM 715 C C . GLY A 1 108 ? -24.559 38.024 -24.382 1.00 28.00 108 GLY A C 1
ATOM 716 O O . GLY A 1 108 ? -25.279 37.659 -23.428 1.00 28.08 108 GLY A O 1
ATOM 717 N N . THR A 1 109 ? -23.266 38.346 -24.277 1.00 28.09 109 THR A N 1
ATOM 718 C CA . THR A 1 109 ? -22.495 38.356 -23.005 1.00 28.63 109 THR A CA 1
ATOM 719 C C . THR A 1 109 ? -23.136 39.355 -22.031 1.00 28.74 109 THR A C 1
ATOM 720 O O . THR A 1 109 ? -23.376 38.970 -20.872 1.00 28.87 109 THR A O 1
ATOM 724 N N . LEU A 1 110 ? -23.422 40.577 -22.490 1.00 28.77 110 LEU A N 1
ATOM 725 C CA . LEU A 1 110 ? -23.971 41.674 -21.644 1.00 29.01 110 LEU A CA 1
ATOM 726 C C . LEU A 1 110 ? -25.456 41.422 -21.345 1.00 28.96 110 LEU A C 1
ATOM 727 O O . LEU A 1 110 ? -25.904 41.814 -20.248 1.00 29.19 110 LEU A O 1
ATOM 732 N N . ALA A 1 111 ? -26.184 40.787 -22.269 1.00 28.90 111 ALA A N 1
ATOM 733 C CA . ALA A 1 111 ? -27.590 40.353 -22.082 1.00 29.36 111 ALA A CA 1
ATOM 734 C C . ALA A 1 111 ? -27.647 39.208 -21.062 1.00 29.94 111 ALA A C 1
ATOM 735 O O . ALA A 1 111 ? -28.611 39.168 -20.273 1.00 29.78 111 ALA A O 1
ATOM 737 N N . SER A 1 112 ? -26.654 38.310 -21.085 1.00 31.07 112 SER A N 1
ATOM 738 C CA . SER A 1 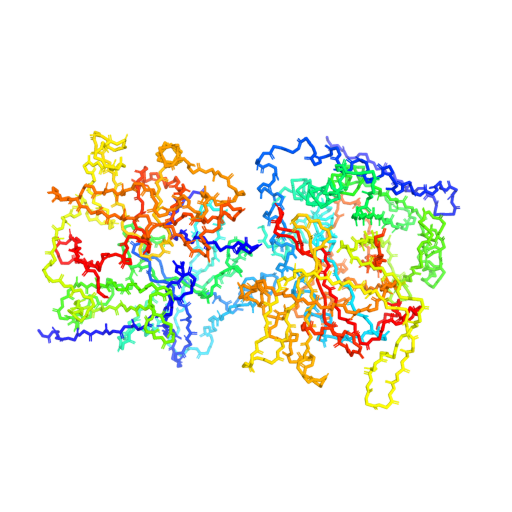112 ? -26.519 37.165 -20.144 1.00 31.41 112 SER A CA 1
ATOM 739 C C . SER A 1 112 ? -26.247 37.684 -18.726 1.00 32.37 112 SER A C 1
ATOM 740 O O . SER A 1 112 ? -26.852 37.148 -17.780 1.00 32.97 112 SER A O 1
ATOM 743 N N . LEU A 1 113 ? -25.374 38.686 -18.582 1.00 33.09 113 LEU A N 1
ATOM 744 C CA . LEU A 1 113 ? -25.050 39.317 -17.273 1.00 34.10 113 LEU A CA 1
ATOM 745 C C . LEU A 1 113 ? -26.254 40.131 -16.785 1.00 35.80 113 LEU A C 1
ATOM 746 O O . LEU A 1 113 ? -26.461 40.183 -15.560 1.00 36.26 113 LEU A O 1
ATOM 751 N N . TYR A 1 114 ? -27.012 40.734 -17.707 1.00 38.22 114 TYR A N 1
ATOM 752 C CA . TYR A 1 114 ? -28.233 41.532 -17.413 1.00 40.05 114 TYR A CA 1
ATOM 753 C C . TYR A 1 114 ? -29.273 40.651 -16.709 1.00 39.93 114 TYR A C 1
ATOM 754 O O . TYR A 1 114 ? -29.911 41.131 -15.753 1.00 39.62 114 TYR A O 1
ATOM 763 N N . LEU A 1 115 ? -29.427 39.404 -17.166 1.00 40.11 115 LEU A N 1
ATOM 764 C CA . LEU A 1 115 ? -30.359 38.397 -16.588 1.00 40.65 115 LEU A CA 1
ATOM 765 C C . LEU A 1 115 ? -30.088 38.225 -15.086 1.00 41.47 115 LEU A C 1
ATOM 766 O O . LEU A 1 115 ? -31.063 38.014 -14.336 1.00 42.04 115 LEU A O 1
ATOM 771 N N . GLY A 1 116 ? -28.819 38.304 -14.669 1.00 41.60 116 GLY A N 1
ATOM 772 C CA . GLY A 1 116 ? -28.387 38.115 -13.270 1.00 41.16 116 GLY A CA 1
ATOM 773 C C . GLY A 1 116 ? -28.344 39.414 -12.480 1.00 41.17 116 GLY A C 1
ATOM 774 O O . GLY A 1 116 ? -28.141 39.336 -11.256 1.00 41.48 116 GLY A O 1
ATOM 775 N N . ALA A 1 117 ? -28.548 40.564 -13.133 1.00 41.11 117 ALA A N 1
ATOM 776 C CA . ALA A 1 117 ? -28.316 41.914 -12.563 1.00 41.18 117 ALA A CA 1
ATOM 777 C C . ALA A 1 117 ? -29.603 42.479 -11.951 1.00 41.34 117 ALA A C 1
ATOM 778 O O . ALA A 1 117 ? -30.698 42.141 -12.445 1.00 41.82 117 ALA A O 1
ATOM 780 N N . LEU A 1 118 ? -29.456 43.319 -10.919 1.00 41.67 118 LEU A N 1
ATOM 781 C CA . LEU A 1 118 ? -30.553 44.084 -10.265 1.00 42.42 118 LEU A CA 1
ATOM 782 C C . LEU A 1 118 ? -30.134 45.551 -10.115 1.00 43.33 118 LEU A C 1
ATOM 783 O O . LEU A 1 118 ? -28.915 45.824 -10.101 1.00 42.22 118 LEU A O 1
ATOM 788 N N . ASP A 1 119 ? -31.123 46.446 -10.019 1.00 45.10 119 ASP A N 1
ATOM 789 C CA . ASP A 1 119 ? -30.972 47.877 -9.635 1.00 46.81 119 ASP A CA 1
ATOM 790 C C . ASP A 1 119 ? -29.996 48.570 -10.599 1.00 45.03 119 ASP A C 1
ATOM 791 O O . ASP A 1 119 ? -30.243 48.504 -11.815 1.00 45.02 119 ASP A O 1
ATOM 796 N N . HIS A 1 120 ? -28.942 49.212 -10.083 1.00 44.31 120 HIS A N 1
ATOM 797 C CA . HIS A 1 120 ? -28.060 50.137 -10.846 1.00 44.39 120 HIS A CA 1
ATOM 798 C C . HIS A 1 120 ? -27.313 49.366 -11.942 1.00 43.15 120 HIS A C 1
ATOM 799 O O . HIS A 1 120 ? -27.195 49.907 -13.059 1.00 42.72 120 HIS A O 1
ATOM 806 N N . THR A 1 121 ? -26.853 48.147 -11.643 1.00 42.15 121 THR A N 1
ATOM 807 C CA . THR A 1 121 ? -26.123 47.259 -12.589 1.00 41.48 121 THR A CA 1
ATOM 808 C C . THR A 1 121 ? -27.043 46.886 -13.760 1.00 40.95 121 THR A C 1
ATOM 809 O O . THR A 1 121 ? -26.569 46.930 -14.910 1.00 40.86 121 THR A O 1
ATOM 813 N N . ALA A 1 122 ? -28.303 46.539 -13.475 1.00 40.46 122 ALA A N 1
ATOM 814 C CA . ALA A 1 122 ? -29.337 46.187 -14.479 1.00 40.47 122 ALA A CA 1
ATOM 815 C C . ALA A 1 122 ? -29.640 47.405 -15.361 1.00 40.41 122 ALA A C 1
ATOM 816 O O . ALA A 1 122 ? -29.674 47.244 -16.596 1.00 39.11 122 ALA A O 1
ATOM 818 N N . ASP A 1 123 ? -29.848 48.572 -14.744 1.00 41.32 123 ASP A N 1
ATOM 819 C CA . ASP A 1 123 ? -30.172 49.851 -15.433 1.00 42.31 123 ASP A CA 1
ATOM 820 C C . ASP A 1 123 ? -29.061 50.195 -16.430 1.00 41.81 123 ASP A C 1
ATOM 821 O O . ASP A 1 123 ? -29.392 50.556 -17.576 1.00 40.78 123 ASP A O 1
ATOM 826 N N . ARG A 1 124 ? -27.800 50.084 -16.001 1.00 41.97 124 ARG A N 1
ATOM 827 C CA . ARG A 1 124 ? -26.601 50.435 -16.810 1.00 42.99 124 ARG A CA 1
ATOM 828 C C . ARG A 1 124 ? -26.461 49.462 -17.989 1.00 42.72 124 ARG A C 1
ATOM 829 O O . ARG A 1 124 ? -26.207 49.935 -19.115 1.00 42.80 124 ARG A O 1
ATOM 837 N N . LEU A 1 125 ? -26.620 48.157 -17.743 1.00 41.73 125 LEU A N 1
ATOM 838 C CA . LEU A 1 125 ? -26.561 47.098 -18.789 1.00 41.14 125 LEU A CA 1
ATOM 839 C C . LEU A 1 125 ? -27.708 47.300 -19.787 1.00 40.81 125 LEU A C 1
ATOM 840 O O . LEU A 1 125 ? -27.452 47.220 -21.003 1.00 39.70 125 LEU A O 1
ATOM 845 N N . GLN A 1 126 ? -28.920 47.549 -19.284 1.00 41.28 126 GLN A N 1
ATOM 846 C CA . GLN A 1 126 ? -30.136 47.836 -20.094 1.00 42.13 126 GLN A CA 1
ATOM 847 C C . GLN A 1 126 ? -29.852 48.999 -21.054 1.00 40.94 126 GLN A C 1
ATOM 848 O O . GLN A 1 126 ? -30.256 48.906 -22.231 1.00 40.49 126 GLN A O 1
ATOM 854 N N . ALA A 1 127 ? -29.173 50.043 -20.568 1.00 39.13 127 ALA A N 1
ATOM 855 C CA . ALA A 1 127 ? -28.855 51.279 -21.320 1.00 37.42 127 ALA A CA 1
ATOM 856 C C . ALA A 1 127 ? -27.858 50.976 -22.445 1.00 36.80 127 ALA A C 1
ATOM 857 O O . ALA A 1 127 ? -28.116 51.420 -23.581 1.00 36.41 127 ALA A O 1
ATOM 859 N N . ILE A 1 128 ? -26.768 50.254 -22.150 1.00 36.18 128 ILE A N 1
ATOM 860 C CA . ILE A 1 128 ? -25.652 50.014 -23.119 1.00 36.45 128 ILE A CA 1
ATOM 861 C C . ILE A 1 128 ? -26.094 49.005 -24.187 1.00 36.46 128 ILE A C 1
ATOM 862 O O . ILE A 1 128 ? -25.612 49.125 -25.329 1.00 36.82 128 ILE A O 1
ATOM 867 N N . LEU A 1 129 ? -26.963 48.053 -23.834 1.00 36.72 129 LEU A N 1
ATOM 868 C CA . LEU A 1 129 ? -27.620 47.135 -24.806 1.00 37.63 129 LEU A CA 1
ATOM 869 C C . LEU A 1 129 ? -28.496 47.965 -25.753 1.00 39.27 129 LEU A C 1
ATOM 870 O O . LEU A 1 129 ? -28.626 47.573 -26.928 1.00 38.79 129 LEU A O 1
ATOM 875 N N . GLY A 1 130 ? -29.061 49.071 -25.256 1.00 42.39 130 GLY A N 1
ATOM 876 C CA . GLY A 1 130 ? -29.709 50.120 -26.067 1.00 45.54 130 GLY A CA 1
ATOM 877 C C . GLY A 1 130 ? -31.214 49.940 -26.174 1.00 49.07 130 GLY A C 1
ATOM 878 O O . GLY A 1 130 ? -31.823 50.642 -27.007 1.00 50.87 130 GLY A O 1
ATOM 879 N N . VAL A 1 131 ? -31.797 49.052 -25.360 1.00 53.17 131 VAL A N 1
ATOM 880 C CA . VAL A 1 131 ? -33.256 48.725 -25.365 1.00 55.72 131 VAL A CA 1
ATOM 881 C C . VAL A 1 131 ? -33.801 48.881 -23.939 1.00 57.27 131 VAL A C 1
ATOM 882 O O . VAL A 1 131 ? -34.293 49.986 -23.638 1.00 59.04 131 VAL A O 1
ATOM 886 N N . LEU A 1 142 ? -36.155 45.071 -21.283 1.00 80.89 142 LEU A N 1
ATOM 887 C CA . LEU A 1 142 ? -36.494 44.793 -19.859 1.00 80.79 142 LEU A CA 1
ATOM 888 C C . LEU A 1 142 ? -36.505 43.278 -19.616 1.00 77.53 142 LEU A C 1
ATOM 889 O O . LEU A 1 142 ? -35.948 42.848 -18.585 1.00 77.51 142 LEU A O 1
ATOM 894 N N . ASP A 1 143 ? -37.134 42.512 -20.516 1.00 73.18 143 ASP A N 1
ATOM 895 C CA . ASP A 1 143 ? -37.258 41.033 -20.420 1.00 69.56 143 ASP A CA 1
ATOM 896 C C . ASP A 1 143 ? -36.018 40.395 -21.059 1.00 65.83 143 ASP A C 1
ATOM 897 O O . ASP A 1 143 ? -35.968 40.300 -22.302 1.00 62.68 143 ASP A O 1
ATOM 902 N N . ALA A 1 144 ? -35.056 39.986 -20.225 1.00 63.02 144 ALA A N 1
ATOM 903 C CA . ALA A 1 144 ? -33.781 39.343 -20.621 1.00 61.14 144 ALA A CA 1
ATOM 904 C C . ALA A 1 144 ? -34.060 38.040 -21.379 1.00 59.05 144 ALA A C 1
ATOM 905 O O . ALA A 1 144 ? -33.301 37.731 -22.315 1.00 59.22 144 ALA A O 1
ATOM 907 N N . HIS A 1 145 ? -35.112 37.314 -20.986 1.00 57.04 145 HIS A N 1
ATOM 908 C CA . HIS A 1 145 ? -35.517 36.003 -21.563 1.00 55.61 145 HIS A CA 1
ATOM 909 C C . HIS A 1 145 ? -35.842 36.166 -23.055 1.00 54.12 145 HIS A C 1
ATOM 910 O O . HIS A 1 145 ? -35.374 35.332 -23.855 1.00 51.88 145 HIS A O 1
ATOM 917 N N . LYS A 1 146 ? -36.600 37.211 -23.407 1.00 54.02 146 LYS A N 1
ATOM 918 C CA . LYS A 1 146 ? -37.043 37.518 -24.797 1.00 54.09 146 LYS A CA 1
ATOM 919 C C . LYS A 1 146 ? -35.832 37.907 -25.655 1.00 49.64 146 LYS A C 1
ATOM 920 O O . LYS A 1 146 ? -35.773 37.478 -26.823 1.00 48.72 146 LYS A O 1
ATOM 926 N N . VAL A 1 147 ? -34.915 38.702 -25.096 1.00 46.05 147 VAL A N 1
ATOM 927 C CA . VAL A 1 147 ? -33.677 39.189 -25.778 1.00 44.43 147 VAL A CA 1
ATOM 928 C C . VAL A 1 147 ? -32.771 37.989 -26.084 1.00 43.20 147 VAL A C 1
ATOM 929 O O . VAL A 1 147 ? -32.273 37.904 -27.222 1.00 43.12 147 VAL A O 1
ATOM 933 N N . LEU A 1 148 ? -32.564 37.110 -25.099 1.00 41.39 148 LEU A N 1
ATOM 934 C CA . LEU A 1 148 ? -31.692 35.909 -25.210 1.00 40.42 148 LEU A CA 1
ATOM 935 C C . LEU A 1 148 ? -32.300 34.907 -26.204 1.00 39.40 148 LEU A C 1
ATOM 936 O O . LEU A 1 148 ? -31.522 34.296 -26.962 1.00 38.83 148 LEU A O 1
ATOM 941 N N . SER A 1 149 ? -33.629 34.752 -26.211 1.00 38.57 149 SER A N 1
ATOM 942 C CA . SER A 1 149 ? -34.376 33.876 -27.157 1.00 37.84 149 SER A CA 1
ATOM 943 C C . SER A 1 149 ? -34.201 34.396 -28.590 1.00 36.81 149 SER A C 1
ATOM 944 O O . SER A 1 149 ? -33.886 33.579 -29.481 1.00 36.55 149 SER A O 1
ATOM 947 N N . ALA A 1 150 ? -34.397 35.703 -28.793 1.00 35.53 150 ALA A N 1
ATOM 948 C CA . ALA A 1 150 ? -34.232 36.401 -30.091 1.00 35.53 150 ALA A CA 1
ATOM 949 C C . ALA A 1 150 ? -32.813 36.167 -30.624 1.00 35.63 150 ALA A C 1
ATOM 950 O O . ALA A 1 150 ? -32.664 35.913 -31.834 1.00 35.29 150 ALA A O 1
ATOM 952 N N . LEU A 1 151 ? -31.817 36.228 -29.738 1.00 35.78 151 LEU A N 1
ATOM 953 C CA . LEU A 1 151 ? -30.377 36.092 -30.081 1.00 35.92 151 LEU A CA 1
ATOM 954 C C . LEU A 1 151 ? -30.069 34.655 -30.524 1.00 35.13 151 LEU A C 1
ATOM 955 O O . LEU A 1 151 ? -29.181 34.488 -31.382 1.00 35.70 151 LEU A O 1
ATOM 960 N N . GLN A 1 152 ? -30.762 33.658 -29.964 1.00 34.66 152 GLN A N 1
ATOM 961 C CA . GLN A 1 152 ? -30.669 32.237 -30.404 1.00 33.87 152 GLN A CA 1
ATOM 962 C C . GLN A 1 152 ? -31.256 32.115 -31.817 1.00 32.79 152 GLN A C 1
ATOM 963 O O . GLN A 1 152 ? -30.648 31.410 -32.651 1.00 32.31 152 GLN A O 1
ATOM 969 N N . ALA A 1 153 ? -32.387 32.784 -32.068 1.00 31.53 153 ALA A N 1
ATOM 970 C CA . ALA A 1 153 ? -33.093 32.803 -33.372 1.00 31.27 153 ALA A CA 1
ATOM 971 C C . ALA A 1 153 ? -32.163 33.359 -34.455 1.00 30.83 153 ALA A C 1
ATOM 972 O O . ALA A 1 153 ? -32.139 32.787 -35.563 1.00 31.16 153 ALA A O 1
ATOM 974 N N . VAL A 1 154 ? -31.419 34.424 -34.138 1.00 30.77 154 VAL A N 1
ATOM 975 C CA . VAL A 1 154 ? -30.432 35.071 -35.055 1.00 30.65 154 VAL A CA 1
ATOM 976 C C . VAL A 1 154 ? -29.407 34.019 -35.495 1.00 30.63 154 VAL A C 1
ATOM 977 O O . VAL A 1 154 ? -29.106 33.956 -36.701 1.00 30.47 154 VAL A O 1
ATOM 981 N N . GLN A 1 155 ? -28.899 33.224 -34.552 1.00 31.21 155 GLN A N 1
ATOM 982 C CA . GLN A 1 155 ? -27.868 32.185 -34.815 1.00 32.33 155 GLN A CA 1
ATOM 983 C C . GLN A 1 155 ? -28.503 31.030 -35.598 1.00 32.58 155 GLN A C 1
ATOM 984 O O . GLN A 1 155 ? -27.846 30.522 -36.525 1.00 32.79 155 GLN A O 1
ATOM 990 N N . GLY A 1 156 ? -29.732 30.641 -35.245 1.00 32.60 156 GLY A N 1
ATOM 991 C CA . GLY A 1 156 ? -30.524 29.637 -35.982 1.00 32.27 156 GLY A CA 1
ATOM 992 C C . GLY A 1 156 ? -30.729 30.040 -37.433 1.00 31.89 156 GLY A C 1
ATOM 993 O O . GLY A 1 156 ? -30.492 29.196 -38.316 1.00 31.27 156 GLY A O 1
ATOM 994 N N . LEU A 1 157 ? -31.133 31.293 -37.668 1.00 31.96 157 LEU A N 1
ATOM 995 C CA . LEU A 1 157 ? -31.412 31.852 -39.020 1.00 32.63 157 LEU A CA 1
ATOM 996 C C . LEU A 1 157 ? -30.158 31.771 -39.900 1.00 33.42 157 LEU A C 1
ATOM 997 O O . LEU A 1 157 ? -30.316 31.625 -41.128 1.00 34.60 157 LEU A O 1
ATOM 1002 N N . LEU A 1 158 ? -28.965 31.869 -39.306 1.00 34.05 158 LEU A N 1
ATOM 1003 C CA . LEU A 1 158 ? -27.671 31.787 -40.035 1.00 34.22 158 LEU A CA 1
ATOM 1004 C C . LEU A 1 158 ? -27.409 30.335 -40.455 1.00 34.68 158 LEU A C 1
ATOM 1005 O O . LEU A 1 158 ? -27.243 30.102 -41.664 1.00 35.37 158 LEU A O 1
ATOM 1010 N N . VAL A 1 159 ? -27.378 29.403 -39.495 1.00 35.45 159 VAL A N 1
ATOM 1011 C CA . VAL A 1 159 ? -26.873 28.007 -39.691 1.00 36.50 159 VAL A CA 1
ATOM 1012 C C . VAL A 1 159 ? -27.929 27.159 -40.415 1.00 37.65 159 VAL A C 1
ATOM 1013 O O . VAL A 1 159 ? -27.542 26.126 -41.002 1.00 36.76 159 VAL A O 1
ATOM 1017 N N . ALA A 1 160 ? -29.203 27.571 -40.373 1.00 39.33 160 ALA A N 1
ATOM 1018 C CA . ALA A 1 160 ? -30.328 26.934 -41.101 1.00 40.41 160 ALA A CA 1
ATOM 1019 C C . ALA A 1 160 ? -30.125 27.072 -42.617 1.00 41.93 160 ALA A C 1
ATOM 1020 O O . ALA A 1 160 ? -30.648 26.218 -43.354 1.00 44.30 160 ALA A O 1
ATOM 1022 N N . GLN A 1 161 ? -29.397 28.101 -43.062 1.00 43.30 161 GLN A N 1
ATOM 1023 C CA . GLN A 1 161 ? -29.104 28.363 -44.498 1.00 45.41 161 GLN A CA 1
ATOM 1024 C C . GLN A 1 161 ? -28.081 27.337 -45.002 1.00 48.72 161 GLN A C 1
ATOM 1025 O O . GLN A 1 161 ? -27.146 27.010 -44.244 1.00 48.29 161 GLN A O 1
ATOM 1031 N N . GLY A 1 162 ? -28.269 26.851 -46.234 1.00 54.37 162 GLY A N 1
ATOM 1032 C CA . GLY A 1 162 ? -27.392 25.868 -46.901 1.00 59.10 162 GLY A CA 1
ATOM 1033 C C . GLY A 1 162 ? -27.648 24.443 -46.431 1.00 63.98 162 GLY A C 1
ATOM 1034 O O . GLY A 1 162 ? -26.767 23.590 -46.654 1.00 65.80 162 GLY A O 1
ATOM 1035 N N . ARG A 1 163 ? -28.810 24.186 -45.816 1.00 68.64 163 ARG A N 1
ATOM 1036 C CA . ARG A 1 163 ? -29.191 22.865 -45.243 1.00 71.78 163 ARG A CA 1
ATOM 1037 C C . ARG A 1 163 ? -30.146 22.127 -46.193 1.00 74.74 163 ARG A C 1
ATOM 1038 O O . ARG A 1 163 ? -30.617 21.037 -45.812 1.00 76.82 163 ARG A O 1
ATOM 1046 N N . ALA A 1 164 ? -30.419 22.691 -47.378 1.00 77.04 164 ALA A N 1
ATOM 1047 C CA . ALA A 1 164 ? -31.162 22.032 -48.481 1.00 77.05 164 ALA A CA 1
ATOM 1048 C C . ALA A 1 164 ? -30.295 20.913 -49.072 1.00 78.65 164 ALA A C 1
ATOM 1049 O O . ALA A 1 164 ? -30.850 19.845 -49.404 1.00 77.79 164 ALA A O 1
ATOM 1051 N N . ASP A 1 165 ? -28.985 21.165 -49.194 1.00 80.27 165 ASP A N 1
ATOM 1052 C CA . ASP A 1 165 ? -27.947 20.165 -49.570 1.00 80.23 165 ASP A CA 1
ATOM 1053 C C . ASP A 1 165 ? -27.300 19.621 -48.287 1.00 79.09 165 ASP A C 1
ATOM 1054 O O . ASP A 1 165 ? -27.441 20.270 -47.230 1.00 78.58 165 ASP A O 1
ATOM 1059 N N . SER A 1 166 ? -26.617 18.475 -48.385 1.00 78.46 166 SER A N 1
ATOM 1060 C CA . SER A 1 166 ? -26.049 17.709 -47.241 1.00 77.48 166 SER A CA 1
ATOM 1061 C C . SER A 1 166 ? -24.807 18.409 -46.666 1.00 75.10 166 SER A C 1
ATOM 1062 O O . SER A 1 166 ? -24.420 18.065 -45.529 1.00 71.88 166 SER A O 1
ATOM 1065 N N . GLN A 1 167 ? -24.204 19.338 -47.419 1.00 73.22 167 GLN A N 1
ATOM 1066 C CA . GLN A 1 167 ? -23.028 20.144 -46.989 1.00 71.23 167 GLN A CA 1
ATOM 1067 C C . GLN A 1 167 ? -23.494 21.262 -46.046 1.00 68.41 167 GLN A C 1
ATOM 1068 O O . GLN A 1 167 ? -24.534 21.886 -46.337 1.00 67.64 167 GLN A O 1
ATOM 1070 N N . ALA A 1 168 ? -22.750 21.493 -44.959 1.00 64.56 168 ALA A N 1
ATOM 1071 C CA . ALA A 1 168 ? -22.985 22.575 -43.973 1.00 61.73 168 ALA A CA 1
ATOM 1072 C C . ALA A 1 168 ? -22.080 23.767 -44.307 1.00 58.81 168 ALA A C 1
ATOM 1073 O O . ALA A 1 168 ? -20.927 23.791 -43.827 1.00 59.49 168 ALA A O 1
ATOM 1075 N N . GLN A 1 169 ? -22.585 24.711 -45.110 1.00 54.45 169 GLN A N 1
ATOM 1076 C CA . GLN A 1 169 ? -21.857 25.940 -45.529 1.00 51.99 169 GLN A CA 1
ATOM 1077 C C . GLN A 1 169 ? -21.515 26.788 -44.296 1.00 48.79 169 GLN A C 1
ATOM 1078 O O . GLN A 1 169 ? -20.449 27.433 -44.310 1.00 48.23 169 GLN A O 1
ATOM 1084 N N . LEU A 1 170 ? -22.386 26.792 -43.281 1.00 45.48 170 LEU A N 1
ATOM 1085 C CA . LEU A 1 170 ? -22.254 27.651 -42.074 1.00 43.73 170 LEU A CA 1
ATOM 1086 C C . LEU A 1 170 ? -22.375 26.798 -40.806 1.00 41.78 170 LEU A C 1
ATOM 1087 O O . LEU A 1 170 ? -23.384 26.082 -40.669 1.00 42.15 170 LEU A O 1
ATOM 1092 N N . LEU A 1 171 ? -21.368 26.882 -39.930 1.00 39.54 171 LEU A N 1
ATOM 1093 C CA . LEU A 1 171 ? -21.356 26.301 -38.561 1.00 38.12 171 LEU A CA 1
ATOM 1094 C C . LEU A 1 171 ? -21.006 27.417 -37.570 1.00 36.67 171 LEU A C 1
ATOM 1095 O O . LEU A 1 171 ? -20.022 28.133 -37.825 1.00 36.36 171 LEU A O 1
ATOM 1100 N N . LEU A 1 172 ? -21.791 27.565 -36.498 1.00 35.40 172 LEU A N 1
ATOM 1101 C CA . LEU A 1 172 ? -21.577 28.587 -35.436 1.00 34.68 172 LEU A CA 1
ATOM 1102 C C . LEU A 1 172 ? -21.854 27.963 -34.063 1.00 33.81 172 LEU A C 1
ATOM 1103 O O . LEU A 1 172 ? -23.038 27.829 -33.696 1.00 33.80 172 LEU A O 1
ATOM 1108 N N . SER A 1 173 ? -20.791 27.599 -33.340 1.00 33.18 173 SER A N 1
ATOM 1109 C CA . SER A 1 173 ? -20.840 26.974 -31.993 1.00 33.20 173 SER A CA 1
ATOM 1110 C C . SER A 1 173 ? -20.474 28.014 -30.933 1.00 32.54 173 SER A C 1
ATOM 1111 O O . SER A 1 173 ? -19.461 28.708 -31.115 1.00 32.34 173 SER A O 1
ATOM 1114 N N . THR A 1 174 ? -21.277 28.109 -29.874 1.00 32.09 174 THR A N 1
ATOM 1115 C CA . THR A 1 174 ? -21.003 28.947 -28.680 1.00 32.54 174 THR A CA 1
ATOM 1116 C C . THR A 1 174 ? -20.977 28.040 -27.448 1.00 32.60 174 THR A C 1
ATOM 1117 O O . THR A 1 174 ? -21.903 27.217 -27.305 1.00 33.46 174 THR A O 1
ATOM 1121 N N . VAL A 1 175 ? -19.935 28.173 -26.624 1.00 32.13 175 VAL A N 1
ATOM 1122 C CA . VAL A 1 175 ? -19.777 27.486 -25.309 1.00 32.00 175 VAL A CA 1
ATOM 1123 C C . VAL A 1 175 ? -19.530 28.566 -24.257 1.00 31.69 175 VAL A C 1
ATOM 1124 O O . VAL A 1 175 ? -18.594 29.360 -24.451 1.00 32.15 175 VAL A O 1
ATOM 1128 N N . VAL A 1 176 ? -20.343 28.597 -23.199 1.00 31.58 176 VAL A N 1
ATOM 1129 C CA . VAL A 1 176 ? -20.223 29.583 -22.085 1.00 31.78 176 VAL A CA 1
ATOM 1130 C C . VAL A 1 176 ? -19.671 28.860 -20.853 1.00 31.80 176 VAL A C 1
ATOM 1131 O O . VAL A 1 176 ? -20.324 27.911 -20.383 1.00 31.87 176 VAL A O 1
ATOM 1135 N N . GLY A 1 177 ? -18.504 29.293 -20.370 1.00 32.03 177 GLY A N 1
ATOM 1136 C CA . GLY A 1 177 ? -17.913 28.843 -19.096 1.00 32.59 177 GLY A CA 1
ATOM 1137 C C . GLY A 1 177 ? -18.267 29.797 -17.970 1.00 32.66 177 GLY A C 1
ATOM 1138 O O . GLY A 1 177 ? -18.047 31.007 -18.146 1.00 32.44 177 GLY A O 1
ATOM 1139 N N . VAL A 1 178 ? -18.817 29.275 -16.869 1.00 33.79 178 VAL A N 1
ATOM 1140 C CA . VAL A 1 178 ? -19.164 30.048 -15.637 1.00 35.02 178 VAL A CA 1
ATOM 1141 C C . VAL A 1 178 ? -18.360 29.464 -14.470 1.00 36.12 178 VAL A C 1
ATOM 1142 O O . VAL A 1 178 ? -18.845 28.508 -13.829 1.00 36.88 178 VAL A O 1
ATOM 1146 N N . PHE A 1 179 ? -17.171 30.017 -14.214 1.00 36.64 179 PHE A N 1
ATOM 1147 C CA . PHE A 1 179 ? -16.200 29.511 -13.209 1.00 37.05 179 PHE A CA 1
ATOM 1148 C C . PHE A 1 179 ? -16.364 30.309 -11.910 1.00 38.18 179 PHE A C 1
ATOM 1149 O O . PHE A 1 179 ? -16.247 31.547 -11.943 1.00 38.79 179 PHE A O 1
ATOM 1157 N N . THR A 1 180 ? -16.631 29.605 -10.806 1.00 39.75 180 THR A N 1
ATOM 1158 C CA . THR A 1 180 ? -17.068 30.172 -9.501 1.00 40.87 180 THR A CA 1
ATOM 1159 C C . THR A 1 180 ? -16.128 29.704 -8.382 1.00 41.17 180 THR A C 1
ATOM 1160 O O . THR A 1 180 ? -15.692 28.540 -8.421 1.00 40.44 180 THR A O 1
ATOM 1164 N N . ALA A 1 181 ? -15.840 30.582 -7.416 1.00 42.46 181 ALA A N 1
ATOM 1165 C CA . ALA A 1 181 ? -14.982 30.298 -6.242 1.00 44.12 181 ALA A CA 1
ATOM 1166 C C . ALA A 1 181 ? -15.757 29.451 -5.234 1.00 46.12 181 ALA A C 1
ATOM 1167 O O . ALA A 1 181 ? -16.987 29.429 -5.260 1.00 45.27 181 ALA A O 1
ATOM 1169 N N . PRO A 1 182 ? -15.064 28.720 -4.329 1.00 48.82 182 PRO A N 1
ATOM 1170 C CA . PRO A 1 182 ? -15.735 27.949 -3.281 1.00 48.93 182 PRO A CA 1
ATOM 1171 C C . PRO A 1 182 ? -16.645 28.821 -2.403 1.00 48.98 182 PRO A C 1
ATOM 1172 O O . PRO A 1 182 ? -16.227 29.900 -2.015 1.00 48.14 182 PRO A O 1
ATOM 1176 N N . GLY A 1 183 ? -17.864 28.339 -2.137 1.00 48.77 183 GLY A N 1
ATOM 1177 C CA . GLY A 1 183 ? -18.864 29.021 -1.293 1.00 49.03 183 GLY A CA 1
ATOM 1178 C C . GLY A 1 183 ? -19.842 29.851 -2.108 1.00 48.73 183 GLY A C 1
ATOM 1179 O O . GLY A 1 183 ? -20.860 30.279 -1.530 1.00 49.68 183 GLY A O 1
ATOM 1180 N N . LEU A 1 184 ? -19.553 30.080 -3.395 1.00 47.08 184 LEU A N 1
ATOM 1181 C CA . LEU A 1 184 ? -20.452 30.804 -4.332 1.00 45.23 184 LEU A CA 1
ATOM 1182 C C . LEU A 1 184 ? -21.460 29.808 -4.916 1.00 44.75 184 LEU A C 1
ATOM 1183 O O . LEU A 1 184 ? -21.040 28.915 -5.677 1.00 43.51 184 LEU A O 1
ATOM 1188 N N . HIS A 1 185 ? -22.737 29.959 -4.550 1.00 45.42 185 HIS A N 1
AT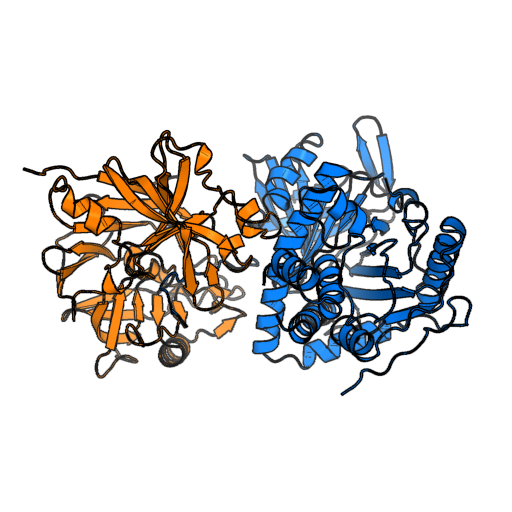OM 1189 C CA . HIS A 1 185 ? -23.875 29.137 -5.037 1.00 46.03 185 HIS A CA 1
ATOM 1190 C C . HIS A 1 185 ? -24.543 29.849 -6.219 1.00 44.90 185 HIS A C 1
ATOM 1191 O O . HIS A 1 185 ? -25.123 30.930 -5.995 1.00 44.07 185 HIS A O 1
ATOM 1198 N N . LEU A 1 186 ? -24.454 29.277 -7.426 1.00 43.60 186 LEU A N 1
ATOM 1199 C CA . LEU A 1 186 ? -25.226 29.730 -8.616 1.00 43.47 186 LEU A CA 1
ATOM 1200 C C . LEU A 1 186 ? -26.713 29.466 -8.362 1.00 42.86 186 LEU A C 1
ATOM 1201 O O . LEU A 1 186 ? -27.034 28.359 -7.892 1.00 41.80 186 LEU A O 1
ATOM 1206 N N . LYS A 1 187 ? -27.573 30.440 -8.667 1.00 43.08 187 LYS A N 1
ATOM 1207 C CA . LYS A 1 187 ? -29.050 30.268 -8.688 1.00 44.33 187 LYS A CA 1
ATOM 1208 C C . LYS A 1 187 ? -29.426 29.531 -9.978 1.00 45.83 187 LYS A C 1
ATOM 1209 O O . LYS A 1 187 ? -28.905 29.909 -11.046 1.00 45.78 187 LYS A O 1
ATOM 1215 N N . GLN A 1 188 ? -30.276 28.504 -9.874 1.00 47.39 188 GLN A N 1
ATOM 1216 C CA . GLN A 1 188 ? -30.649 27.606 -11.001 1.00 47.34 188 GLN A CA 1
ATOM 1217 C C . GLN A 1 188 ? -31.408 28.393 -12.068 1.00 45.80 188 GLN A C 1
ATOM 1218 O O . GLN A 1 188 ? -31.127 28.235 -13.254 1.00 45.88 188 GLN A O 1
ATOM 1224 N N . PRO A 1 189 ? -32.390 29.254 -11.705 1.00 44.29 189 PRO A N 1
ATOM 1225 C CA . PRO A 1 189 ? -33.132 30.030 -12.701 1.00 43.84 189 PRO A CA 1
ATOM 1226 C C . PRO A 1 189 ? -32.227 30.825 -13.657 1.00 43.05 189 PRO A C 1
ATOM 1227 O O . PRO A 1 189 ? -32.559 30.913 -14.828 1.00 43.99 189 PRO A O 1
ATOM 1231 N N . PHE A 1 190 ? -31.116 31.370 -13.149 1.00 41.17 190 PHE A N 1
ATOM 1232 C CA . PHE A 1 190 ? -30.103 32.109 -13.948 1.00 40.52 190 PHE A CA 1
ATOM 1233 C C . PHE A 1 190 ? -29.503 31.174 -15.005 1.00 40.89 190 PHE A C 1
ATOM 1234 O O . PHE A 1 190 ? -29.504 31.540 -16.196 1.00 41.03 190 PHE A O 1
ATOM 1242 N N . VAL A 1 191 ? -29.017 30.005 -14.573 1.00 40.87 191 VAL A N 1
ATOM 1243 C CA . VAL A 1 191 ? -28.319 29.001 -15.433 1.00 41.58 191 VAL A CA 1
ATOM 1244 C C . VAL A 1 191 ? -29.296 28.497 -16.504 1.00 41.44 191 VAL A C 1
ATOM 1245 O O . VAL A 1 191 ? -28.878 28.378 -17.670 1.00 41.61 191 VAL A O 1
ATOM 1249 N N . GLN A 1 192 ? -30.543 28.213 -16.117 1.00 41.86 192 GLN A N 1
ATOM 1250 C CA . GLN A 1 192 ? -31.623 27.746 -17.029 1.00 42.42 192 GLN A CA 1
ATOM 1251 C C . GLN A 1 192 ? -31.996 28.877 -17.996 1.00 41.54 192 GLN A C 1
ATOM 1252 O O . GLN A 1 192 ? -32.331 28.569 -19.157 1.00 41.14 192 GLN A O 1
ATOM 1258 N N . GLY A 1 193 ? -31.937 30.128 -17.528 1.00 40.91 193 GLY A N 1
ATOM 1259 C CA . GLY A 1 193 ? -32.178 31.340 -18.336 1.00 40.34 193 GLY A CA 1
ATOM 1260 C C . GLY A 1 193 ? -31.166 31.493 -19.463 1.00 40.33 193 GLY A C 1
ATOM 1261 O O . GLY A 1 193 ? -31.584 31.871 -20.571 1.00 40.84 193 GLY A O 1
ATOM 1262 N N . LEU A 1 194 ? -29.885 31.205 -19.202 1.00 39.72 194 LEU A N 1
ATOM 1263 C CA . LEU A 1 194 ? -28.781 31.321 -20.197 1.00 39.68 194 LEU A CA 1
ATOM 1264 C C . LEU A 1 194 ? -29.009 30.335 -21.351 1.00 39.81 194 LEU A C 1
ATOM 1265 O O . LEU A 1 194 ? -28.537 30.629 -22.470 1.00 40.06 194 LEU A O 1
ATOM 1270 N N . ALA A 1 195 ? -29.694 29.215 -21.089 1.00 39.87 195 ALA A N 1
ATOM 1271 C CA . ALA A 1 195 ? -29.996 28.149 -22.077 1.00 40.32 195 ALA A CA 1
ATOM 1272 C C . ALA A 1 195 ? -30.901 28.687 -23.197 1.00 40.24 195 ALA A C 1
ATOM 1273 O O . ALA A 1 195 ? -30.837 28.135 -24.309 1.00 40.11 195 ALA A O 1
ATOM 1275 N N . LEU A 1 196 ? -31.705 29.723 -22.922 1.00 41.22 196 LEU A N 1
ATOM 1276 C CA . LEU A 1 196 ? -32.582 30.397 -23.922 1.00 41.29 196 LEU A CA 1
ATOM 1277 C C . LEU A 1 196 ? -31.736 30.925 -25.090 1.00 40.83 196 LEU A C 1
ATOM 1278 O O . LEU A 1 196 ? -32.257 30.937 -26.222 1.00 41.50 196 LEU A O 1
ATOM 1283 N N . TYR A 1 197 ? -30.493 31.345 -24.824 1.00 40.43 197 TYR A N 1
ATOM 1284 C CA . TYR A 1 197 ? -29.531 31.856 -25.839 1.00 40.32 197 TYR A CA 1
ATOM 1285 C C . TYR A 1 197 ? -28.531 30.747 -26.189 1.00 40.60 197 TYR A C 1
ATOM 1286 O O . TYR A 1 197 ? -28.492 30.333 -27.363 1.00 41.34 197 TYR A O 1
ATOM 1295 N N . THR A 1 198 ? -27.758 30.284 -25.202 1.00 41.93 198 THR A N 1
ATOM 1296 C CA . THR A 1 198 ? -26.654 29.299 -25.365 1.00 42.99 198 THR A CA 1
ATOM 1297 C C . THR A 1 198 ? -27.029 27.981 -24.693 1.00 43.69 198 THR A C 1
ATOM 1298 O O . THR A 1 198 ? -27.017 27.889 -23.469 1.00 43.49 198 THR A O 1
ATOM 1302 N N . PRO A 1 199 ? -27.364 26.919 -25.464 1.00 45.06 199 PRO A N 1
ATOM 1303 C CA . PRO A 1 199 ? -27.663 25.608 -24.884 1.00 44.71 199 PRO A CA 1
ATOM 1304 C C . PRO A 1 199 ? -26.511 25.034 -24.043 1.00 43.59 199 PRO A C 1
ATOM 1305 O O . PRO A 1 199 ? -26.789 24.473 -22.998 1.00 44.62 199 PRO A O 1
ATOM 1309 N N . VAL A 1 200 ? -25.266 25.192 -24.512 1.00 41.48 200 VAL A N 1
ATOM 1310 C CA . VAL A 1 200 ? -24.035 24.650 -23.858 1.00 39.80 200 VAL A CA 1
ATOM 1311 C C . VAL A 1 200 ? -23.519 25.677 -22.840 1.00 38.78 200 VAL A C 1
ATOM 1312 O O . VAL A 1 200 ? -22.836 26.631 -23.255 1.00 38.22 200 VAL A O 1
ATOM 1316 N N . VAL A 1 201 ? -23.846 25.477 -21.558 1.00 38.50 201 VAL A N 1
ATOM 1317 C CA . VAL A 1 201 ? -23.369 26.294 -20.400 1.00 37.99 201 VAL A CA 1
ATOM 1318 C C . VAL A 1 201 ? -22.689 25.351 -19.402 1.00 38.14 201 VAL A C 1
ATOM 1319 O O . VAL A 1 201 ? -23.375 24.448 -18.889 1.00 38.19 201 VAL A O 1
ATOM 1323 N N . LEU A 1 202 ? -21.396 25.562 -19.140 1.00 38.15 202 LEU A N 1
ATOM 1324 C CA . LEU A 1 202 ? -20.560 24.690 -18.271 1.00 38.07 202 LEU A CA 1
ATOM 1325 C C . LEU A 1 202 ? -20.158 25.458 -17.015 1.00 37.80 202 LEU A C 1
ATOM 1326 O O . LEU A 1 202 ? -19.111 26.103 -16.982 1.00 37.46 202 LEU A O 1
ATOM 1331 N N . PRO A 1 203 ? -20.989 25.437 -15.947 1.00 37.60 203 PRO A N 1
ATOM 1332 C CA . PRO A 1 203 ? -20.585 25.982 -14.653 1.00 38.22 203 PRO A CA 1
ATOM 1333 C C . PRO A 1 203 ? -19.682 24.995 -13.897 1.00 39.16 203 PRO A C 1
ATOM 1334 O O . PRO A 1 203 ? -20.063 23.846 -13.748 1.00 39.96 203 PRO A O 1
ATOM 1338 N N . ARG A 1 204 ? -18.509 25.460 -13.456 1.00 39.92 204 ARG A N 1
ATOM 1339 C CA . ARG A 1 204 ? -17.498 24.644 -12.731 1.00 41.05 204 ARG A CA 1
ATOM 1340 C C . ARG A 1 204 ? -16.919 25.462 -11.572 1.00 41.44 204 ARG A C 1
ATOM 1341 O O . ARG A 1 204 ? -16.652 26.663 -11.772 1.00 40.35 204 ARG A O 1
ATOM 1349 N N . SER A 1 205 ? -16.743 24.834 -10.404 1.00 42.31 205 SER A N 1
ATOM 1350 C CA . SER A 1 205 ? -16.070 25.431 -9.221 1.00 42.83 205 SER A CA 1
ATOM 1351 C C . SER A 1 205 ? -14.553 25.384 -9.439 1.00 42.80 205 SER A C 1
ATOM 1352 O O . SER A 1 205 ? -14.054 24.362 -9.950 1.00 41.89 205 SER A O 1
ATOM 1355 N N . LEU A 1 206 ? -13.865 26.467 -9.072 1.00 45.05 206 LEU A N 1
ATOM 1356 C CA . LEU A 1 206 ? -12.460 26.769 -9.457 1.00 46.79 206 LEU A CA 1
ATOM 1357 C C . LEU A 1 206 ? -11.842 27.646 -8.361 1.00 47.81 206 LEU A C 1
ATOM 1358 O O . LEU A 1 206 ? -12.523 28.585 -7.911 1.00 48.37 206 LEU A O 1
ATOM 1363 N N . ASP A 1 207 ? -10.628 27.317 -7.913 1.00 48.82 207 ASP A N 1
ATOM 1364 C CA . ASP A 1 207 ? -9.889 28.054 -6.852 1.00 49.68 207 ASP A CA 1
ATOM 1365 C C . ASP A 1 207 ? -9.159 29.242 -7.495 1.00 49.50 207 ASP A C 1
ATOM 1366 O O . ASP A 1 207 ? -8.416 29.013 -8.469 1.00 49.50 207 ASP A O 1
ATOM 1371 N N . PHE A 1 208 ? -9.367 30.456 -6.968 1.00 49.54 208 PHE A N 1
ATOM 1372 C CA . PHE A 1 208 ? -8.851 31.738 -7.522 1.00 50.08 208 PHE A CA 1
ATOM 1373 C C . PHE A 1 208 ? -7.666 32.267 -6.701 1.00 50.49 208 PHE A C 1
ATOM 1374 O O . PHE A 1 208 ? -7.145 33.339 -7.064 1.00 50.07 208 PHE A O 1
ATOM 1382 N N . THR A 1 209 ? -7.254 31.558 -5.642 1.00 51.75 209 THR A N 1
ATOM 1383 C CA . THR A 1 209 ? -6.176 31.991 -4.707 1.00 52.78 209 THR A CA 1
ATOM 1384 C C . THR A 1 209 ? -4.870 32.196 -5.489 1.00 53.55 209 THR A C 1
ATOM 1385 O O . THR A 1 209 ? -4.154 33.168 -5.179 1.00 54.01 209 THR A O 1
ATOM 1389 N N . GLU A 1 210 ? -4.585 31.327 -6.466 1.00 54.43 210 GLU A N 1
ATOM 1390 C CA . GLU A 1 210 ? -3.470 31.481 -7.441 1.00 55.23 210 GLU A CA 1
ATOM 139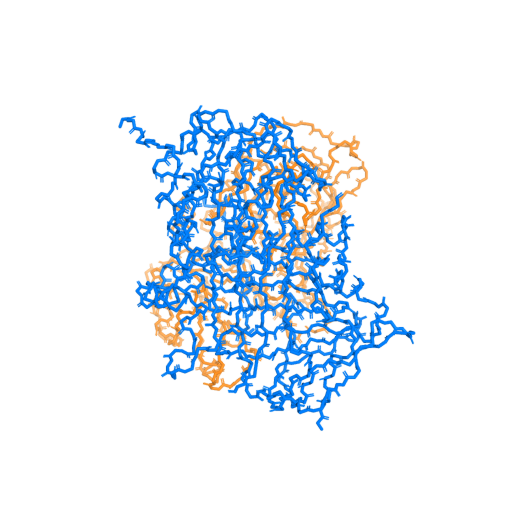1 C C . GLU A 1 210 ? -4.065 31.680 -8.841 1.00 53.73 210 GLU A C 1
ATOM 1392 O O . GLU A 1 210 ? -4.569 30.695 -9.417 1.00 52.73 210 GLU A O 1
ATOM 1398 N N . LEU A 1 211 ? -3.999 32.913 -9.358 1.00 52.58 211 LEU A N 1
ATOM 1399 C CA . LEU A 1 211 ? -4.685 33.356 -10.603 1.00 51.68 211 LEU A CA 1
ATOM 1400 C C . LEU A 1 211 ? -4.041 32.710 -11.835 1.00 50.47 211 LEU A C 1
ATOM 1401 O O . LEU A 1 211 ? -4.784 32.412 -12.787 1.00 51.15 211 LEU A O 1
ATOM 1406 N N . ASP A 1 212 ? -2.718 32.523 -11.825 1.00 50.07 212 ASP A N 1
ATOM 1407 C CA . ASP A 1 212 ? -1.957 31.911 -12.950 1.00 50.06 212 ASP A CA 1
ATOM 1408 C C . ASP A 1 212 ? -2.329 30.425 -13.066 1.00 48.45 212 ASP A C 1
ATOM 1409 O O . ASP A 1 212 ? -2.438 29.935 -14.207 1.00 48.37 212 ASP A O 1
ATOM 1414 N N . VAL A 1 213 ? -2.529 29.745 -11.931 1.00 46.82 213 VAL A N 1
ATOM 1415 C CA . VAL A 1 213 ? -2.957 28.315 -11.855 1.00 46.33 213 VAL A CA 1
ATOM 1416 C C . VAL A 1 213 ? -4.429 28.216 -12.281 1.00 45.65 213 VAL A C 1
ATOM 1417 O O . VAL A 1 213 ? -4.786 27.224 -12.949 1.00 44.77 213 VAL A O 1
ATOM 1421 N N . ALA A 1 214 ? -5.247 29.203 -11.900 1.00 45.55 214 ALA A N 1
ATOM 1422 C CA . ALA A 1 214 ? -6.688 29.295 -12.238 1.00 45.46 214 ALA A CA 1
ATOM 1423 C C . ALA A 1 214 ? -6.858 29.392 -13.760 1.00 45.11 214 ALA A C 1
ATOM 1424 O O . ALA A 1 214 ? -7.746 28.707 -14.301 1.00 43.85 214 ALA A O 1
ATOM 1426 N N . ALA A 1 215 ? -6.028 30.207 -14.418 1.00 45.75 215 ALA A N 1
ATOM 1427 C CA . ALA A 1 215 ? -6.031 30.429 -15.884 1.00 47.21 215 ALA A CA 1
ATOM 1428 C C . ALA A 1 215 ? -5.671 29.128 -16.613 1.00 47.92 215 ALA A C 1
ATOM 1429 O O . ALA A 1 215 ? -6.365 28.799 -17.593 1.00 48.34 215 ALA A O 1
ATOM 1431 N N . GLU A 1 216 ? -4.624 28.430 -16.154 1.00 49.35 216 GLU A N 1
ATOM 1432 C CA . GLU A 1 216 ? -4.165 27.124 -16.706 1.00 51.22 216 GLU A CA 1
ATOM 1433 C C . GLU A 1 216 ? -5.323 26.119 -16.687 1.00 49.30 216 GLU A C 1
ATOM 1434 O O . GLU A 1 216 ? -5.534 25.447 -17.714 1.00 48.56 216 GLU A O 1
ATOM 1440 N N . LYS A 1 217 ? -6.028 26.024 -15.554 1.00 47.67 217 LYS A N 1
ATOM 1441 C CA . LYS A 1 217 ? -7.116 25.036 -15.311 1.00 47.80 217 LYS A CA 1
ATOM 1442 C C . LYS A 1 217 ? -8.288 25.291 -16.269 1.00 47.10 217 LYS A C 1
ATOM 1443 O O . LYS A 1 217 ? -8.824 24.300 -16.806 1.00 47.83 217 LYS A O 1
ATOM 1449 N N . ILE A 1 218 ? -8.674 26.558 -16.461 1.00 46.19 218 ILE A N 1
ATOM 1450 C CA . ILE A 1 218 ? -9.768 26.978 -17.389 1.00 45.06 218 ILE A CA 1
ATOM 1451 C C . ILE A 1 218 ? -9.362 26.604 -18.820 1.00 44.82 218 ILE A C 1
ATOM 1452 O O . ILE A 1 218 ? -10.164 25.935 -19.499 1.00 44.69 218 ILE A O 1
ATOM 1457 N N . ASP A 1 219 ? -8.158 27.006 -19.245 1.00 44.79 219 ASP A N 1
ATOM 1458 C CA . ASP A 1 219 ? -7.612 26.751 -20.607 1.00 45.57 219 ASP A CA 1
ATOM 1459 C C . ASP A 1 219 ? -7.537 25.240 -20.859 1.00 46.04 219 ASP A C 1
ATOM 1460 O O . ASP A 1 219 ? -7.864 24.819 -21.984 1.00 46.55 219 ASP A O 1
ATOM 1465 N N . ARG A 1 220 ? -7.130 24.470 -19.846 1.00 47.22 220 ARG A N 1
ATOM 1466 C CA . ARG A 1 220 ? -7.015 22.985 -19.879 1.00 48.37 220 ARG A CA 1
ATOM 1467 C C . ARG A 1 220 ? -8.409 22.368 -20.051 1.00 45.98 220 ARG A C 1
ATOM 1468 O O . ARG A 1 220 ? -8.569 21.509 -20.938 1.00 45.06 220 ARG A O 1
ATOM 1476 N N . PHE A 1 221 ? -9.375 22.799 -19.233 1.00 44.05 221 PHE A N 1
ATOM 1477 C CA . PHE A 1 221 ? -10.786 22.331 -19.249 1.00 43.35 221 PHE A CA 1
ATOM 1478 C C . PHE A 1 221 ? -11.425 22.630 -20.611 1.00 43.47 221 PHE A C 1
ATOM 1479 O O . PHE A 1 221 ? -12.124 21.748 -21.140 1.00 42.80 221 PHE A O 1
ATOM 1487 N N . MET A 1 222 ? -11.199 23.833 -21.150 1.00 43.76 222 MET A N 1
ATOM 1488 C CA . MET A 1 222 ? -11.797 24.294 -22.433 1.00 45.30 222 MET A CA 1
ATOM 1489 C C . MET A 1 222 ? -11.128 23.575 -23.610 1.00 46.65 222 MET A C 1
ATOM 1490 O O . MET A 1 222 ? -11.817 23.363 -24.624 1.00 46.98 222 MET A O 1
ATOM 1495 N N . GLN A 1 223 ? -9.842 23.227 -23.485 1.00 48.35 223 GLN A N 1
ATOM 1496 C CA . GLN A 1 223 ? -9.104 22.398 -24.479 1.00 50.13 223 GLN A CA 1
ATOM 1497 C C . GLN A 1 223 ? -9.751 21.011 -24.552 1.00 49.55 223 GLN A C 1
ATOM 1498 O O . GLN A 1 223 ? -9.945 20.510 -25.673 1.00 50.38 223 GLN A O 1
ATOM 1504 N N . ALA A 1 224 ? -10.076 20.425 -23.396 1.00 48.62 224 ALA A N 1
ATOM 1505 C CA . ALA A 1 224 ? -10.661 19.071 -23.262 1.00 48.17 224 ALA A CA 1
ATOM 1506 C C . ALA A 1 224 ? -12.020 19.012 -23.970 1.00 47.81 224 ALA A C 1
ATOM 1507 O O . ALA A 1 224 ? -12.197 18.126 -24.827 1.00 49.20 224 ALA A O 1
ATOM 1509 N N . VAL A 1 225 ? -12.930 19.933 -23.635 1.00 47.18 225 VAL A N 1
ATOM 1510 C CA . VAL A 1 225 ? -14.380 19.853 -23.996 1.00 46.65 225 VAL A CA 1
ATOM 1511 C C . VAL A 1 225 ? -14.614 20.325 -25.441 1.00 45.80 225 VAL A C 1
ATOM 1512 O O . VAL A 1 225 ? -15.591 19.842 -26.044 1.00 47.10 225 VAL A O 1
ATOM 1516 N N . THR A 1 226 ? -13.777 21.223 -25.980 1.00 43.92 226 THR A N 1
ATOM 1517 C CA . THR A 1 226 ? -13.954 21.827 -27.334 1.00 42.41 226 THR A CA 1
ATOM 1518 C C . THR A 1 226 ? -12.820 21.430 -28.290 1.00 41.87 226 THR A C 1
ATOM 1519 O O . THR A 1 226 ? -13.112 21.240 -29.483 1.00 41.09 226 THR A O 1
ATOM 1523 N N . GLY A 1 227 ? -11.576 21.359 -27.805 1.00 42.91 227 GLY A N 1
ATOM 1524 C CA . GLY A 1 227 ? -10.379 21.134 -28.640 1.00 43.81 227 GLY A CA 1
ATOM 1525 C C . GLY A 1 227 ? -9.836 22.428 -29.229 1.00 45.10 227 GLY A C 1
ATOM 1526 O O . GLY A 1 227 ? -8.911 22.343 -30.059 1.00 45.69 227 GLY A O 1
ATOM 1527 N N . TRP A 1 228 ? -10.375 23.582 -28.814 1.00 46.27 228 TRP A N 1
ATOM 1528 C CA . TRP A 1 228 ? -9.969 24.930 -29.298 1.00 47.21 228 TRP A CA 1
ATOM 1529 C C . TRP A 1 228 ? -8.797 25.440 -28.452 1.00 48.37 228 TRP A C 1
ATOM 1530 O O . TRP A 1 228 ? -8.781 25.165 -27.235 1.00 48.72 228 TRP A O 1
ATOM 1541 N N . LYS A 1 229 ? -7.861 26.156 -29.082 1.00 49.55 229 LYS A N 1
ATOM 1542 C CA . LYS A 1 229 ? -6.759 26.895 -28.408 1.00 50.22 229 LYS A CA 1
ATOM 1543 C C . LYS A 1 229 ? -7.347 28.151 -27.755 1.00 48.81 229 LYS A C 1
ATOM 1544 O O . LYS A 1 229 ? -7.832 29.021 -28.502 1.00 49.17 229 LYS A O 1
ATOM 1550 N N . THR A 1 230 ? -7.321 28.226 -26.420 1.00 47.59 230 THR A N 1
ATOM 1551 C CA . THR A 1 230 ? -7.848 29.362 -25.614 1.00 46.43 230 THR A CA 1
ATOM 1552 C C . THR A 1 230 ? -6.743 29.903 -24.699 1.00 45.66 230 THR A C 1
ATOM 1553 O O . THR A 1 230 ? -5.805 29.142 -24.390 1.00 45.55 230 THR A O 1
ATOM 1557 N N . GLY A 1 231 ? -6.865 31.170 -24.292 1.00 44.84 231 GLY A N 1
ATOM 1558 C CA . GLY A 1 231 ? -5.940 31.853 -23.368 1.00 43.76 231 GLY A CA 1
ATOM 1559 C C . GLY A 1 231 ? -6.683 32.795 -22.437 1.00 43.43 231 GLY A C 1
ATOM 1560 O O . GLY A 1 231 ? -7.094 33.881 -22.896 1.00 43.04 231 GLY A O 1
ATOM 1561 N N . SER A 1 232 ? -6.856 32.389 -21.175 1.00 43.05 232 SER A N 1
ATOM 1562 C CA . SER A 1 232 ? -7.515 33.179 -20.102 1.00 42.84 232 SER A CA 1
ATOM 1563 C C . SER A 1 232 ? -6.642 34.388 -19.744 1.00 42.66 232 SER A C 1
ATOM 1564 O O . SER A 1 232 ? -5.406 34.258 -19.809 1.00 43.41 232 SER A O 1
ATOM 1567 N N . SER A 1 233 ? -7.270 35.510 -19.378 1.00 42.91 233 SER A N 1
ATOM 1568 C CA . SER A 1 233 ? -6.611 36.782 -18.975 1.00 43.62 233 SER A CA 1
ATOM 1569 C C . SER A 1 233 ? -6.545 36.887 -17.445 1.00 44.88 233 SER A C 1
ATOM 1570 O O . SER A 1 233 ? -6.200 37.978 -16.944 1.00 44.56 233 SER A O 1
ATOM 1573 N N . LEU A 1 234 ? -6.835 35.792 -16.737 1.00 46.49 234 LEU A N 1
ATOM 1574 C CA . LEU A 1 234 ? -7.205 35.805 -15.296 1.00 49.05 234 LEU A CA 1
ATOM 1575 C C . LEU A 1 234 ? -5.989 36.142 -14.418 1.00 52.51 234 LEU A C 1
ATOM 1576 O O . LEU A 1 234 ? -6.213 36.485 -13.242 1.00 53.99 234 LEU A O 1
ATOM 1581 N N . MET A 1 235 ? -4.761 36.072 -14.952 1.00 56.83 235 MET A N 1
ATOM 1582 C CA . MET A 1 235 ? -3.520 36.486 -14.234 1.00 60.55 235 MET A CA 1
ATOM 1583 C C . MET A 1 235 ? -3.643 37.948 -13.782 1.00 60.49 235 MET A C 1
ATOM 1584 O O . MET A 1 235 ? -3.290 38.235 -12.617 1.00 61.47 235 MET A O 1
ATOM 1589 N N . GLY A 1 236 ? -4.131 38.830 -14.663 1.00 59.41 236 GLY A N 1
ATOM 1590 C CA . GLY A 1 236 ? -4.251 40.281 -14.416 1.00 58.80 236 GLY A CA 1
ATOM 1591 C C . GLY A 1 236 ? -5.603 40.666 -13.837 1.00 58.18 236 GLY A C 1
ATOM 1592 O O . GLY A 1 236 ? -6.092 41.761 -14.176 1.00 58.47 236 GLY A O 1
ATOM 1593 N N . ALA A 1 237 ? -6.179 39.811 -12.984 1.00 57.80 237 ALA A N 1
ATOM 1594 C CA . ALA A 1 237 ? -7.481 40.014 -12.306 1.00 57.38 237 ALA A CA 1
ATOM 1595 C C . ALA A 1 237 ? -7.252 40.420 -10.845 1.00 57.09 237 ALA A C 1
ATOM 1596 O O . ALA A 1 237 ? -6.092 40.379 -10.387 1.00 57.45 237 ALA A O 1
ATOM 1598 N N . SER A 1 238 ? -8.327 40.793 -10.146 1.00 57.35 238 SER A N 1
ATOM 1599 C CA . SER A 1 238 ? -8.351 41.025 -8.677 1.00 57.26 238 SER A CA 1
ATOM 1600 C C . SER A 1 238 ? -8.037 39.710 -7.954 1.00 56.32 238 SER A C 1
ATOM 1601 O O . SER A 1 238 ? -8.528 38.652 -8.399 1.00 55.83 238 SER A O 1
ATOM 1604 N N . VAL A 1 239 ? -7.245 39.781 -6.881 1.00 55.39 239 VAL A N 1
ATOM 1605 C CA . VAL A 1 239 ? -6.862 38.611 -6.032 1.00 54.60 239 VAL A CA 1
ATOM 1606 C C . VAL A 1 239 ? -8.102 38.101 -5.280 1.00 52.69 239 VAL A C 1
ATOM 1607 O O . VAL A 1 239 ? -8.091 36.923 -4.865 1.00 51.10 239 VAL A O 1
ATOM 1611 N N . ASP A 1 240 ? -9.130 38.947 -5.124 1.00 50.76 240 ASP A N 1
ATOM 1612 C CA . ASP A 1 240 ? -10.408 38.621 -4.432 1.00 49.58 240 ASP A CA 1
ATOM 1613 C C . ASP A 1 240 ? -11.454 38.111 -5.436 1.00 46.77 240 ASP A C 1
ATOM 1614 O O . ASP A 1 240 ? -12.618 37.947 -5.024 1.00 47.19 240 ASP A O 1
ATOM 1619 N N . SER A 1 241 ? -11.069 37.865 -6.695 1.00 44.35 241 SER A N 1
ATOM 1620 C CA . SER A 1 241 ? -11.976 37.423 -7.790 1.00 42.44 241 SER A CA 1
ATOM 1621 C C . SER A 1 241 ? -12.653 36.101 -7.407 1.00 41.17 241 SER A C 1
ATOM 1622 O O . SER A 1 241 ? -11.942 35.198 -6.924 1.00 41.22 241 SER A O 1
ATOM 1625 N N . THR A 1 242 ? -13.974 36.008 -7.606 1.00 39.70 242 THR A N 1
ATOM 1626 C CA . THR A 1 242 ? -14.803 34.808 -7.304 1.00 38.62 242 THR A CA 1
ATOM 1627 C C . THR A 1 242 ? -15.542 34.300 -8.551 1.00 37.81 242 THR A C 1
ATOM 1628 O O . THR A 1 242 ? -16.124 33.205 -8.456 1.00 38.95 242 THR A O 1
ATOM 1632 N N . LEU A 1 243 ? -15.532 35.040 -9.667 1.00 36.83 243 LEU A N 1
ATOM 1633 C CA . LEU A 1 243 ? -16.341 34.712 -10.874 1.00 36.42 243 LEU A CA 1
ATOM 1634 C C . LEU A 1 243 ? -15.576 35.072 -12.150 1.00 35.29 243 LEU A C 1
ATOM 1635 O O . LEU A 1 243 ? -15.111 36.220 -12.258 1.00 35.47 243 LEU A O 1
ATOM 1640 N N . ALA A 1 244 ? -15.475 34.115 -13.077 1.00 34.39 244 ALA A N 1
ATOM 1641 C CA . ALA A 1 244 ? -15.112 34.322 -14.498 1.00 33.78 244 ALA A CA 1
ATOM 1642 C C . ALA A 1 244 ? -16.311 33.917 -15.363 1.00 33.52 244 ALA A C 1
ATOM 1643 O O . ALA A 1 244 ? -16.875 32.829 -15.114 1.00 32.64 244 ALA A O 1
ATOM 1645 N N . PHE A 1 245 ? -16.701 34.774 -16.314 1.00 33.00 245 PHE A N 1
ATOM 1646 C CA . PHE A 1 245 ? -17.824 34.541 -17.261 1.00 32.62 245 PHE A CA 1
ATOM 1647 C C . PHE A 1 245 ? -17.292 34.614 -18.697 1.00 31.89 245 PHE A C 1
ATOM 1648 O O . PHE A 1 245 ? -17.283 35.705 -19.294 1.00 31.96 245 PHE A O 1
ATOM 1656 N N . ASN A 1 246 ? -16.871 33.468 -19.236 1.00 31.47 246 ASN A N 1
ATOM 1657 C CA . ASN A 1 246 ? -16.113 33.361 -20.510 1.00 31.57 246 ASN A CA 1
ATOM 1658 C C . ASN A 1 246 ? -17.015 32.782 -21.607 1.00 31.20 246 ASN A C 1
ATOM 1659 O O . ASN A 1 246 ? -17.644 31.732 -21.366 1.00 31.24 246 ASN A O 1
ATOM 1664 N N . THR A 1 247 ? -17.061 33.451 -22.765 1.00 30.72 247 THR A N 1
ATOM 1665 C CA . THR A 1 247 ? -17.810 33.034 -23.981 1.00 30.40 247 THR A CA 1
ATOM 1666 C C . THR A 1 247 ? -16.809 32.611 -25.061 1.00 30.12 247 THR A C 1
ATOM 1667 O O . THR A 1 247 ? -15.959 33.440 -25.429 1.00 30.41 247 THR A O 1
ATOM 1671 N N . TYR A 1 248 ? -16.920 31.373 -25.545 1.00 29.84 248 TYR A N 1
ATOM 1672 C CA . TYR A 1 248 ? -16.039 30.777 -26.581 1.00 30.05 248 TYR A CA 1
ATOM 1673 C C . TYR A 1 248 ? -16.880 30.489 -27.828 1.00 30.10 248 TYR A C 1
ATOM 1674 O O . TYR A 1 248 ? -17.836 29.703 -27.727 1.00 30.78 248 TYR A O 1
ATOM 1683 N N . VAL A 1 249 ? -16.537 31.119 -28.955 1.00 30.08 249 VAL A N 1
ATOM 1684 C CA . VAL A 1 249 ? -17.286 31.028 -30.243 1.00 29.96 249 VAL A CA 1
ATOM 1685 C C . VAL A 1 249 ? -16.386 30.367 -31.291 1.00 29.94 249 VAL A C 1
ATOM 1686 O O . VAL A 1 249 ? -15.201 30.730 -31.365 1.00 29.70 249 VAL A O 1
ATOM 1690 N N . HIS A 1 250 ? -16.942 29.433 -32.067 1.00 30.14 250 HIS A N 1
ATOM 1691 C CA . HIS A 1 250 ? -16.285 28.794 -33.237 1.00 30.63 250 HIS A CA 1
ATOM 1692 C C . HIS A 1 250 ? -17.172 28.994 -34.467 1.00 31.02 250 HIS A C 1
ATOM 1693 O O . HIS A 1 250 ? -18.318 28.507 -34.451 1.00 30.72 250 HIS A O 1
ATOM 1700 N N . PHE A 1 251 ? -16.661 29.702 -35.476 1.00 31.69 251 PHE A N 1
ATOM 1701 C CA . PHE A 1 251 ? -17.335 29.917 -36.781 1.00 32.56 251 PHE A CA 1
ATOM 1702 C C . PHE A 1 251 ? -16.556 29.187 -37.876 1.00 33.87 251 PHE A C 1
ATOM 1703 O O . PHE A 1 251 ? -15.314 29.293 -37.914 1.00 34.19 251 PHE A O 1
ATOM 1711 N N . GLN A 1 252 ? -17.285 28.476 -38.736 1.00 35.85 252 GLN A N 1
ATOM 1712 C CA . GLN A 1 252 ? -16.755 27.763 -39.927 1.00 37.76 252 GLN A CA 1
ATOM 1713 C C . GLN A 1 252 ? -17.628 28.153 -41.126 1.00 38.21 252 GLN A C 1
ATOM 1714 O O . GLN A 1 252 ? -18.842 27.872 -41.090 1.00 36.83 252 GLN A O 1
ATOM 1720 N N . GLY A 1 253 ? -17.031 28.818 -42.119 1.00 39.55 253 GLY A N 1
ATOM 1721 C CA . GLY A 1 253 ? -17.730 29.374 -43.293 1.00 40.76 253 GLY A CA 1
ATOM 1722 C C . GLY A 1 253 ? -17.112 28.883 -44.587 1.00 41.81 253 GLY A C 1
ATOM 1723 O O . GLY A 1 253 ? -15.945 29.231 -44.851 1.00 40.97 253 GLY A O 1
ATOM 1724 N N . LYS A 1 254 ? -17.864 28.094 -45.358 1.00 43.98 254 LYS A N 1
ATOM 1725 C CA . LYS A 1 254 ? -17.439 27.557 -46.676 1.00 45.86 254 LYS A CA 1
ATOM 1726 C C . LYS A 1 254 ? -17.964 28.498 -47.762 1.00 47.09 254 LYS A C 1
ATOM 1727 O O . LYS A 1 254 ? -19.194 28.563 -47.949 1.00 47.53 254 LYS A O 1
ATOM 1733 N N . MET A 1 255 ? -17.054 29.225 -48.414 1.00 49.36 255 MET A N 1
ATOM 1734 C CA . MET A 1 255 ? -17.367 30.263 -49.432 1.00 51.50 255 MET A CA 1
ATOM 1735 C C . MET A 1 255 ? -17.761 29.568 -50.741 1.00 52.91 255 MET A C 1
ATOM 1736 O O . MET A 1 255 ? -17.001 28.691 -51.199 1.00 53.26 255 MET A O 1
ATOM 1741 N N . LYS A 1 256 ? -18.911 29.953 -51.304 1.00 54.20 256 LYS A N 1
ATOM 1742 C CA . LYS A 1 256 ? -19.561 29.298 -52.472 1.00 54.71 256 LYS A CA 1
ATOM 1743 C C . LYS A 1 256 ? -18.692 29.501 -53.722 1.00 53.68 256 LYS A C 1
ATOM 1744 O O . LYS A 1 256 ? -18.524 30.660 -54.142 1.00 53.24 256 LYS A O 1
ATOM 1750 N N . GLY A 1 257 ? -18.154 28.410 -54.279 1.00 53.49 257 GLY A N 1
ATOM 1751 C CA . GLY A 1 257 ? -17.396 28.395 -55.546 1.00 53.19 257 GLY A CA 1
ATOM 1752 C C . GLY A 1 257 ? -15.930 28.754 -55.358 1.00 52.72 257 GLY A C 1
ATOM 1753 O O . GLY A 1 257 ? -15.338 29.315 -56.304 1.00 53.59 257 GLY A O 1
ATOM 1754 N N . PHE A 1 258 ? -15.360 28.435 -54.190 1.00 50.71 258 PHE A N 1
ATOM 1755 C CA . PHE A 1 258 ? -13.942 28.703 -53.825 1.00 48.37 258 PHE A CA 1
ATOM 1756 C C . PHE A 1 258 ? -13.224 27.375 -53.565 1.00 47.43 258 PHE A C 1
ATOM 1757 O O . PHE A 1 258 ? -13.826 26.468 -52.961 1.00 46.63 258 PHE A O 1
ATOM 1765 N N . SER A 1 259 ? -11.975 27.271 -54.025 1.00 47.28 259 SER A N 1
ATOM 1766 C CA . SER A 1 259 ? -11.097 26.084 -53.857 1.00 48.37 259 SER A CA 1
ATOM 1767 C C . SER A 1 259 ? -9.749 26.519 -53.273 1.00 49.07 259 SER A C 1
ATOM 1768 O O . SER A 1 259 ? -9.320 27.663 -53.539 1.00 48.55 259 SER A O 1
ATOM 1771 N N . LEU A 1 260 ? -9.121 25.635 -52.492 1.00 49.47 260 LEU A N 1
ATOM 1772 C CA . LEU A 1 260 ? -7.777 25.842 -51.893 1.00 50.13 260 LEU A CA 1
ATOM 1773 C C . LEU A 1 260 ? -6.725 25.662 -52.991 1.00 50.98 260 LEU A C 1
ATOM 1774 O O . LEU A 1 260 ? -6.526 24.510 -53.426 1.00 52.00 260 LEU A O 1
ATOM 1779 N N . LEU A 1 261 ? -6.093 26.757 -53.431 1.00 51.75 261 LEU A N 1
ATOM 1780 C CA . LEU A 1 261 ? -4.961 26.728 -54.396 1.00 52.47 261 LEU A CA 1
ATOM 1781 C C . LEU A 1 261 ? -3.858 25.829 -53.826 1.00 53.65 261 LEU A C 1
ATOM 1782 O O . LEU A 1 261 ? -3.579 25.934 -52.616 1.00 53.39 261 LEU A O 1
ATOM 1787 N N . ALA A 1 262 ? -3.280 24.966 -54.666 1.00 56.27 262 ALA A N 1
ATOM 1788 C CA . ALA A 1 262 ? -2.219 23.997 -54.300 1.00 57.85 262 ALA A CA 1
ATOM 1789 C C . ALA A 1 262 ? -0.952 24.754 -53.885 1.00 58.09 262 ALA A C 1
ATOM 1790 O O . ALA A 1 262 ? -0.295 24.319 -52.918 1.00 58.52 262 ALA A O 1
ATOM 1792 N N . GLU A 1 263 ? -0.640 25.851 -54.586 1.00 57.94 263 GLU A N 1
ATOM 1793 C CA . GLU A 1 263 ? 0.580 26.676 -54.380 1.00 58.28 263 GLU A CA 1
ATOM 1794 C C . GLU A 1 263 ? 0.217 27.919 -53.570 1.00 57.27 263 GLU A C 1
ATOM 1795 O O . GLU A 1 263 ? -0.718 28.636 -53.924 1.00 57.15 263 GLU A O 1
ATOM 1801 N N . PRO A 1 264 ? 0.944 28.221 -52.467 1.00 55.95 264 PRO A N 1
ATOM 1802 C CA . PRO A 1 264 ? 0.671 29.412 -51.663 1.00 55.38 264 PRO A CA 1
ATOM 1803 C C . PRO A 1 264 ? 1.187 30.680 -52.355 1.00 54.71 264 PRO A C 1
ATOM 1804 O O . PRO A 1 264 ? 1.927 30.558 -53.314 1.00 55.79 264 PRO A O 1
ATOM 1808 N N . GLN A 1 265 ? 0.785 31.852 -51.857 1.00 53.20 265 GLN A N 1
ATOM 1809 C CA . GLN A 1 265 ? 1.168 33.175 -52.418 1.00 52.98 265 GLN A CA 1
ATOM 1810 C C . GLN A 1 265 ? 1.611 34.099 -51.279 1.00 51.70 265 GLN A C 1
ATOM 1811 O O . GLN A 1 265 ? 1.222 33.845 -50.123 1.00 51.93 265 GLN A O 1
ATOM 1817 N N . GLU A 1 266 ? 2.399 35.126 -51.606 1.00 50.49 266 GLU A N 1
ATOM 1818 C CA . GLU A 1 266 ? 2.974 36.084 -50.626 1.00 50.29 266 GLU A CA 1
ATOM 1819 C C . GLU A 1 266 ? 1.874 37.038 -50.152 1.00 47.63 266 GLU A C 1
ATOM 1820 O O . GLU A 1 266 ? 1.173 37.606 -51.010 1.00 46.61 266 GLU A O 1
ATOM 1826 N N . PHE A 1 267 ? 1.727 37.175 -48.831 1.00 45.34 267 PHE A N 1
ATOM 1827 C CA . PHE A 1 267 ? 0.944 38.242 -48.157 1.00 43.59 267 PHE A CA 1
ATOM 1828 C C . PHE A 1 267 ? 1.932 39.276 -47.613 1.00 42.43 267 PHE A C 1
ATOM 1829 O O . PHE A 1 267 ? 2.815 38.884 -46.829 1.00 42.12 267 PHE A O 1
ATOM 1837 N N . TRP A 1 268 ? 1.787 40.539 -48.024 1.00 41.59 268 TRP A N 1
ATOM 1838 C CA . TRP A 1 268 ? 2.696 41.660 -47.663 1.00 41.57 268 TRP A CA 1
ATOM 1839 C C . TRP A 1 268 ? 2.180 42.372 -46.407 1.00 40.64 268 TRP A C 1
ATOM 1840 O O . TRP A 1 268 ? 1.275 43.224 -46.534 1.00 40.47 268 TRP A O 1
ATOM 1851 N N . VAL A 1 269 ? 2.751 42.032 -45.246 1.00 38.95 269 VAL A N 1
ATOM 1852 C CA . VAL A 1 269 ? 2.407 42.613 -43.913 1.00 38.55 269 VAL A CA 1
ATOM 1853 C C . VAL A 1 269 ? 2.788 44.099 -43.921 1.00 38.79 269 VAL A C 1
ATOM 1854 O O . VAL A 1 269 ? 2.002 44.912 -43.398 1.00 38.74 269 VAL A O 1
ATOM 1858 N N . ASP A 1 270 ? 3.954 44.425 -44.487 1.00 38.94 270 ASP A N 1
ATOM 1859 C CA . ASP A 1 270 ? 4.411 45.814 -44.770 1.00 39.35 270 ASP A CA 1
ATOM 1860 C C . ASP A 1 270 ? 5.301 45.785 -46.022 1.00 39.92 270 ASP A C 1
ATOM 1861 O O . ASP A 1 270 ? 5.360 44.725 -46.677 1.00 40.11 270 ASP A O 1
ATOM 1866 N N . GLN A 1 271 ? 5.965 46.902 -46.341 1.00 40.52 271 GLN A N 1
ATOM 1867 C CA . GLN A 1 271 ? 6.820 47.067 -47.549 1.00 40.74 271 GLN A CA 1
ATOM 1868 C C . GLN A 1 271 ? 8.056 46.155 -47.477 1.00 40.95 271 GLN A C 1
ATOM 1869 O O . GLN A 1 271 ? 8.636 45.887 -48.547 1.00 41.40 271 GLN A O 1
ATOM 1871 N N . SER A 1 272 ? 8.451 45.708 -46.277 1.00 40.67 272 SER A N 1
ATOM 1872 C CA . SER A 1 272 ? 9.719 44.974 -46.013 1.00 40.59 272 SER A CA 1
ATOM 1873 C C . SER A 1 272 ? 9.463 43.531 -45.555 1.00 40.99 272 SER A C 1
ATOM 1874 O O . SER A 1 272 ? 10.459 42.813 -45.330 1.00 41.98 272 SER A O 1
ATOM 1877 N N . THR A 1 273 ? 8.200 43.117 -45.410 1.00 40.73 273 THR A N 1
ATOM 1878 C CA . THR A 1 273 ? 7.811 41.812 -44.809 1.00 40.61 273 THR A CA 1
ATOM 1879 C C . THR A 1 273 ? 6.732 41.135 -45.660 1.00 40.85 273 THR A C 1
ATOM 1880 O O . THR A 1 273 ? 5.736 41.805 -45.986 1.00 41.73 273 THR A O 1
ATOM 1884 N N . SER A 1 274 ? 6.927 39.852 -45.980 1.00 41.63 274 SER A N 1
ATOM 1885 C CA . SER A 1 274 ? 5.937 38.981 -46.667 1.00 42.60 274 SER A CA 1
ATOM 1886 C C . SER A 1 274 ? 5.944 37.591 -46.022 1.00 43.09 274 SER A C 1
ATOM 1887 O O . SER A 1 274 ? 7.019 37.151 -45.570 1.00 43.35 274 SER A O 1
ATOM 1890 N N . VAL A 1 275 ? 4.778 36.940 -45.976 1.00 44.02 275 VAL A N 1
ATOM 1891 C CA . VAL A 1 275 ? 4.602 35.542 -45.481 1.00 45.05 275 VAL A CA 1
ATOM 1892 C C . VAL A 1 275 ? 3.818 34.762 -46.541 1.00 46.12 275 VAL A C 1
ATOM 1893 O O . VAL A 1 275 ? 2.758 35.257 -46.970 1.00 47.82 275 VAL A O 1
ATOM 1897 N N . SER A 1 276 ? 4.340 33.609 -46.971 1.00 47.10 276 SER A N 1
ATOM 1898 C CA . SER A 1 276 ? 3.654 32.682 -47.908 1.00 47.90 276 SER A CA 1
ATOM 1899 C C . SER A 1 276 ? 2.547 31.957 -47.137 1.00 47.69 276 SER A C 1
ATOM 1900 O O . SER A 1 276 ? 2.853 31.354 -46.088 1.00 48.58 276 SER A O 1
ATOM 1903 N N . VAL A 1 277 ? 1.309 32.043 -47.627 1.00 47.45 277 VAL A N 1
ATOM 1904 C CA . VAL A 1 277 ? 0.102 31.493 -46.944 1.00 47.58 277 VAL A CA 1
ATOM 1905 C C . VAL A 1 277 ? -0.765 30.771 -47.971 1.00 47.53 277 VAL A C 1
ATOM 1906 O O . VAL A 1 277 ? -0.760 31.127 -49.149 1.00 46.69 277 VAL A O 1
ATOM 1910 N N . PRO A 1 278 ? -1.526 29.732 -47.556 1.00 48.34 278 PRO A N 1
ATOM 1911 C CA . PRO A 1 278 ? -2.509 29.103 -48.436 1.00 48.60 278 PRO A CA 1
ATOM 1912 C C . PRO A 1 278 ? -3.629 30.094 -48.785 1.00 48.24 278 PRO A C 1
ATOM 1913 O O . PRO A 1 278 ? -4.086 30.792 -47.898 1.00 49.12 278 PRO A O 1
ATOM 1917 N N . MET A 1 279 ? -4.025 30.139 -50.060 1.00 48.27 279 MET A N 1
ATOM 1918 C CA . MET A 1 279 ? -5.011 31.108 -50.608 1.00 47.92 279 MET A CA 1
ATOM 1919 C C . MET A 1 279 ? -6.237 30.356 -51.135 1.00 48.76 279 MET A C 1
ATOM 1920 O O . MET A 1 279 ? -6.050 29.365 -51.869 1.00 49.24 279 MET A O 1
ATOM 1925 N N . LEU A 1 280 ? -7.435 30.819 -50.766 1.00 49.56 280 LEU A N 1
ATOM 1926 C CA . LEU A 1 280 ? -8.726 30.411 -51.381 1.00 50.35 280 LEU A CA 1
ATOM 1927 C C . LEU A 1 280 ? -8.936 31.255 -52.641 1.00 51.61 280 LEU A C 1
ATOM 1928 O O . LEU A 1 280 ? -8.744 32.483 -52.560 1.00 50.05 280 LEU A O 1
ATOM 1933 N N . SER A 1 281 ? -9.295 30.613 -53.758 1.00 54.97 281 SER A N 1
ATOM 1934 C CA . SER A 1 281 ? -9.508 31.256 -55.082 1.00 57.27 281 SER A CA 1
ATOM 1935 C C . SER A 1 281 ? -10.880 30.860 -55.636 1.00 59.42 281 SER A C 1
ATOM 1936 O O . SER A 1 281 ? -11.180 29.651 -55.670 1.00 60.81 281 SER A O 1
ATOM 1939 N N . GLY A 1 282 ? -11.674 31.853 -56.045 1.00 61.75 282 GLY A N 1
ATOM 1940 C CA . GLY A 1 282 ? -13.002 31.672 -56.659 1.00 64.18 282 GLY A CA 1
ATOM 1941 C C . GLY A 1 282 ? -13.301 32.778 -57.656 1.00 67.30 282 GLY A C 1
ATOM 1942 O O . GLY A 1 282 ? -12.889 33.929 -57.405 1.00 66.90 282 GLY A O 1
ATOM 1943 N N . MET A 1 283 ? -13.986 32.437 -58.751 1.00 70.93 283 MET A N 1
ATOM 1944 C CA . MET A 1 283 ? -14.371 33.376 -59.838 1.00 73.26 283 MET A CA 1
ATOM 1945 C C . MET A 1 283 ? -15.886 33.289 -60.053 1.00 71.44 283 MET A C 1
ATOM 1946 O O . MET A 1 283 ? -16.423 32.166 -60.015 1.00 71.20 283 MET A O 1
ATOM 1951 N N . GLY A 1 284 ? -16.542 34.435 -60.257 1.00 69.91 284 GLY A N 1
ATOM 1952 C CA . GLY A 1 284 ? -17.998 34.521 -60.480 1.00 69.59 284 GLY A CA 1
ATOM 1953 C C . GLY A 1 284 ? -18.509 35.948 -60.390 1.00 69.33 284 GLY A C 1
ATOM 1954 O O . GLY A 1 284 ? -17.689 36.884 -60.514 1.00 69.18 284 GLY A O 1
ATOM 1955 N N . THR A 1 285 ? -19.821 36.105 -60.190 1.00 68.71 285 THR A N 1
ATOM 1956 C CA . T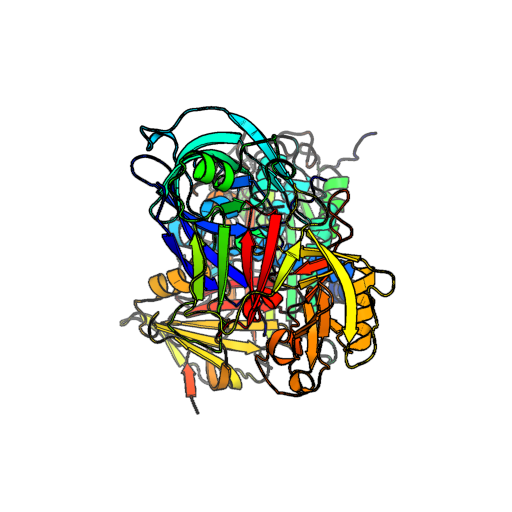HR A 1 285 ? -20.523 37.410 -60.066 1.00 67.46 285 THR A CA 1
ATOM 1957 C C . THR A 1 285 ? -20.691 37.739 -58.578 1.00 65.23 285 THR A C 1
ATOM 1958 O O . THR A 1 285 ? -21.551 37.107 -57.926 1.00 64.45 285 THR A O 1
ATOM 1962 N N . PHE A 1 286 ? -19.881 38.676 -58.073 1.00 61.30 286 PHE A N 1
ATOM 1963 C CA . PHE A 1 286 ? -19.903 39.187 -56.677 1.00 57.90 286 PHE A CA 1
ATOM 1964 C C . PHE A 1 286 ? -20.248 40.680 -56.697 1.00 56.58 286 PHE A C 1
ATOM 1965 O O . PHE A 1 286 ? -19.789 41.386 -57.615 1.00 55.40 286 PHE A O 1
ATOM 1973 N N . GLN A 1 287 ? -21.023 41.144 -55.712 1.00 56.23 287 GLN A N 1
ATOM 1974 C CA . GLN A 1 287 ? -21.351 42.584 -55.531 1.00 57.41 287 GLN A CA 1
ATOM 1975 C C . GLN A 1 287 ? -20.065 43.323 -55.137 1.00 58.32 287 GLN A C 1
ATOM 1976 O O . GLN A 1 287 ? -19.341 42.816 -54.258 1.00 59.76 287 GLN A O 1
ATOM 1982 N N . HIS A 1 288 ? -19.791 44.463 -55.778 1.00 58.35 288 HIS A N 1
ATOM 1983 C CA . HIS A 1 288 ? -18.533 45.245 -55.640 1.00 59.38 288 HIS A CA 1
ATOM 1984 C C . HIS A 1 288 ? -18.841 46.745 -55.706 1.00 60.74 288 HIS A C 1
ATOM 1985 O O . HIS A 1 288 ? -19.876 47.112 -56.295 1.00 63.29 288 HIS A O 1
ATOM 1992 N N . TRP A 1 289 ? -17.976 47.574 -55.114 1.00 62.17 289 TRP A N 1
ATOM 1993 C CA . TRP A 1 289 ? -18.008 49.055 -55.246 1.00 64.29 289 TRP A CA 1
ATOM 1994 C C . TRP A 1 289 ? -16.649 49.649 -54.863 1.00 64.02 289 TRP A C 1
ATOM 1995 O O . TRP A 1 289 ? -16.253 49.507 -53.689 1.00 64.99 289 TRP A O 1
ATOM 2006 N N . SER A 1 290 ? -15.981 50.300 -55.820 1.00 63.46 290 SER A N 1
ATOM 2007 C CA . SER A 1 290 ? -14.715 51.054 -55.629 1.00 63.05 290 SER A CA 1
ATOM 2008 C C . SER A 1 290 ? -15.036 52.530 -55.367 1.00 63.13 290 SER A C 1
ATOM 2009 O O . SER A 1 290 ? -15.358 53.245 -56.332 1.00 63.91 290 SER A O 1
ATOM 2012 N N . ASP A 1 291 ? -14.968 52.952 -54.101 1.00 64.55 291 ASP A N 1
ATOM 2013 C CA . ASP A 1 291 ? -15.199 54.354 -53.657 1.00 65.56 291 ASP A CA 1
ATOM 2014 C C . ASP A 1 291 ? -13.909 55.151 -53.885 1.00 67.49 291 ASP A C 1
ATOM 2015 O O . ASP A 1 291 ? -12.923 54.883 -53.175 1.00 67.70 291 ASP A O 1
ATOM 2020 N N . ILE A 1 292 ? -13.929 56.098 -54.829 1.00 70.15 292 ILE A N 1
ATOM 2021 C CA . ILE A 1 292 ? -12.732 56.861 -55.301 1.00 70.67 292 ILE A CA 1
ATOM 2022 C C . ILE A 1 292 ? -12.422 57.997 -54.316 1.00 69.71 292 ILE A C 1
ATOM 2023 O O . ILE A 1 292 ? -11.225 58.276 -54.109 1.00 70.50 292 ILE A O 1
ATOM 2028 N N . GLN A 1 293 ? -13.451 58.630 -53.742 1.00 69.14 293 GLN A N 1
ATOM 2029 C CA . GLN A 1 293 ? -13.313 59.785 -52.811 1.00 69.79 293 GLN A CA 1
ATOM 2030 C C . GLN A 1 293 ? -12.715 59.311 -51.479 1.00 69.58 293 GLN A C 1
ATOM 2031 O O . GLN A 1 293 ? -11.680 59.869 -51.063 1.00 68.99 293 GLN A O 1
ATOM 2033 N N . ASP A 1 294 ? -13.347 58.321 -50.839 1.00 69.61 294 ASP A N 1
ATOM 2034 C CA . ASP A 1 294 ? -12.944 57.778 -49.512 1.00 68.92 294 ASP A CA 1
ATOM 2035 C C . ASP A 1 294 ? -11.780 56.789 -49.683 1.00 65.51 294 ASP A C 1
ATOM 2036 O O . ASP A 1 294 ? -11.072 56.549 -48.686 1.00 63.75 294 ASP A O 1
ATOM 2041 N N . GLN A 1 295 ? -11.610 56.230 -50.888 1.00 62.38 295 GLN A N 1
ATOM 2042 C CA . GLN A 1 295 ? -10.424 55.438 -51.325 1.00 60.30 295 GLN A CA 1
ATOM 2043 C C . GLN A 1 295 ? -10.427 54.049 -50.673 1.00 57.11 295 GLN A C 1
ATOM 2044 O O . GLN A 1 295 ? -9.513 53.771 -49.870 1.00 56.95 295 GLN A O 1
ATOM 2050 N N . PHE A 1 296 ? -11.399 53.203 -51.031 1.00 54.08 296 PHE A N 1
ATOM 2051 C CA . PHE A 1 296 ? -11.464 51.766 -50.648 1.00 52.25 296 PHE A CA 1
ATOM 2052 C C . PHE A 1 296 ? -12.435 51.020 -51.570 1.00 51.18 296 PHE A C 1
ATOM 2053 O O . PHE A 1 296 ? -13.396 51.637 -52.066 1.00 52.32 296 PHE A O 1
ATOM 2061 N N . SER A 1 297 ? -12.182 49.724 -51.781 1.00 49.94 297 SER A N 1
ATOM 2062 C CA . SER A 1 297 ? -13.049 48.786 -52.540 1.00 49.90 297 SER A CA 1
ATOM 2063 C C . SER A 1 297 ? -13.728 47.816 -51.567 1.00 49.75 297 SER A C 1
ATOM 2064 O O . SER A 1 297 ? -13.026 47.266 -50.698 1.00 49.41 297 SER A O 1
ATOM 2067 N N . VAL A 1 298 ? -15.044 47.629 -51.710 1.00 49.74 298 VAL A N 1
ATOM 2068 C CA . VAL A 1 298 ? -15.848 46.616 -50.961 1.00 49.26 298 VAL A CA 1
ATOM 2069 C C . VAL A 1 298 ? -16.207 45.483 -51.929 1.00 48.71 298 VAL A C 1
ATOM 2070 O O . VAL A 1 298 ? -16.499 45.783 -53.101 1.00 49.21 298 VAL A O 1
ATOM 2074 N N . THR A 1 299 ? -16.166 44.236 -51.453 1.00 48.07 299 THR A N 1
ATOM 2075 C CA . THR A 1 299 ? -16.545 43.009 -52.205 1.00 47.66 299 THR A CA 1
ATOM 2076 C C . THR A 1 299 ? -17.377 42.107 -51.288 1.00 48.73 299 THR A C 1
ATOM 2077 O O . THR A 1 299 ? -16.960 41.903 -50.130 1.00 49.54 299 THR A O 1
ATOM 2081 N N . GLN A 1 300 ? -18.506 41.596 -51.786 1.00 49.35 300 GLN A N 1
ATOM 2082 C CA . GLN A 1 300 ? -19.413 40.684 -51.040 1.00 49.21 300 GLN A CA 1
ATOM 2083 C C . GLN A 1 300 ? -19.309 39.282 -51.647 1.00 48.04 300 GLN A C 1
ATOM 2084 O O . GLN A 1 300 ? -19.781 39.096 -52.781 1.00 49.53 300 GLN A O 1
ATOM 2090 N N . VAL A 1 301 ? -18.698 38.346 -50.916 1.00 46.64 301 VAL A N 1
ATOM 2091 C CA . VAL A 1 301 ? -18.582 36.907 -51.295 1.00 46.35 301 VAL A CA 1
ATOM 2092 C C . VAL A 1 301 ? -19.630 36.125 -50.509 1.00 46.31 301 VAL A C 1
ATOM 2093 O O . VAL A 1 301 ? -19.503 35.982 -49.296 1.00 47.77 301 VAL A O 1
ATOM 2097 N N . PRO A 1 302 ? -20.696 35.600 -51.158 1.00 46.11 302 PRO A N 1
ATOM 2098 C CA . PRO A 1 302 ? -21.752 34.884 -50.441 1.00 45.56 302 PRO A CA 1
ATOM 2099 C C . PRO A 1 302 ? -21.326 33.500 -49.925 1.00 44.74 302 PRO A C 1
ATOM 2100 O O . PRO A 1 302 ? -20.623 32.797 -50.628 1.00 43.75 302 PRO A O 1
ATOM 2104 N N . PHE A 1 303 ? -21.749 33.166 -48.701 1.00 44.23 303 PHE A N 1
ATOM 2105 C CA . PHE A 1 303 ? -21.750 31.791 -48.135 1.00 44.49 303 PHE A CA 1
ATOM 2106 C C . PHE A 1 303 ? -23.015 31.074 -48.619 1.00 44.61 303 PHE A C 1
ATOM 2107 O O . PHE A 1 303 ? -22.933 29.912 -49.070 1.00 44.39 303 PHE A O 1
ATOM 2115 N N . THR A 1 304 ? -24.151 31.771 -48.514 1.00 44.81 304 THR A N 1
ATOM 2116 C CA . THR A 1 304 ? -25.517 31.272 -48.820 1.00 46.00 304 THR A CA 1
ATOM 2117 C C . THR A 1 304 ? -26.325 32.392 -49.487 1.00 48.17 304 THR A C 1
ATOM 2118 O O . THR A 1 304 ? -25.712 33.406 -49.883 1.00 48.65 304 THR A O 1
ATOM 2122 N N . GLU A 1 305 ? -27.644 32.201 -49.602 1.00 51.31 305 GLU A N 1
ATOM 2123 C CA . GLU A 1 305 ? -28.622 33.168 -50.173 1.00 53.99 305 GLU A CA 1
ATOM 2124 C C . GLU A 1 305 ? -28.500 34.523 -49.463 1.00 51.78 305 GLU A C 1
ATOM 2125 O O . GLU A 1 305 ? -28.328 35.540 -50.160 1.00 51.67 305 GLU A O 1
ATOM 2131 N N . SER A 1 306 ? -28.587 34.524 -48.129 1.00 49.86 306 SER A N 1
ATOM 2132 C CA . SER A 1 306 ? -28.743 35.734 -47.276 1.00 48.45 306 SER A CA 1
ATOM 2133 C C . SER A 1 306 ? -27.438 36.088 -46.546 1.00 45.72 306 SER A C 1
ATOM 2134 O O . SER A 1 306 ? -27.262 37.280 -46.228 1.00 44.38 306 SER A O 1
ATOM 2137 N N . ALA A 1 307 ? -26.573 35.102 -46.275 1.00 43.70 307 ALA A N 1
ATOM 2138 C CA . ALA A 1 307 ? -25.319 35.258 -45.498 1.00 42.26 307 ALA A CA 1
ATOM 2139 C C . ALA A 1 307 ? -24.124 35.384 -46.450 1.00 40.92 307 ALA A C 1
ATOM 2140 O O . ALA A 1 307 ? -24.041 34.589 -47.408 1.00 41.16 307 ALA A O 1
ATOM 2142 N N . SER A 1 308 ? -23.227 36.337 -46.179 1.00 39.61 308 SER A N 1
ATOM 2143 C CA . SER A 1 308 ? -22.062 36.678 -47.036 1.00 38.92 308 SER A CA 1
ATOM 2144 C C . SER A 1 308 ? -20.867 37.123 -46.185 1.00 38.14 308 SER A C 1
ATOM 2145 O O . SER A 1 308 ? -21.074 37.500 -45.017 1.00 37.52 308 SER A O 1
ATOM 2148 N N . LEU A 1 309 ? -19.665 37.056 -46.767 1.00 37.90 309 LEU A N 1
ATOM 2149 C CA . LEU A 1 309 ? -18.411 37.654 -46.235 1.00 37.13 309 LEU A CA 1
ATOM 2150 C C . LEU A 1 309 ? -18.166 38.976 -46.964 1.00 37.04 309 LEU A C 1
ATOM 2151 O O . LEU A 1 309 ? -18.037 38.945 -48.198 1.00 38.04 309 LEU A O 1
ATOM 2156 N N . LEU A 1 310 ? -18.112 40.085 -46.226 1.00 37.53 310 LEU A N 1
ATOM 2157 C CA . LEU A 1 310 ? -17.764 41.427 -46.762 1.00 38.26 310 LEU A CA 1
ATOM 2158 C C . LEU A 1 310 ? -16.258 41.642 -46.587 1.00 38.05 310 LEU A C 1
ATOM 2159 O O . LEU A 1 310 ? -15.736 41.279 -45.518 1.00 37.73 310 LEU A O 1
ATOM 2164 N N . LEU A 1 311 ? -15.594 42.172 -47.618 1.00 37.88 311 LEU A N 1
ATOM 2165 C CA . LEU A 1 311 ? -14.122 42.372 -47.670 1.00 38.55 311 LEU A CA 1
ATOM 2166 C C . LEU A 1 311 ? -13.830 43.821 -48.076 1.00 39.65 311 LEU A C 1
ATOM 2167 O O . LEU A 1 311 ? -14.079 44.165 -49.248 1.00 40.53 311 LEU A O 1
ATOM 2172 N N . ILE A 1 312 ? -13.344 44.634 -47.134 1.00 40.74 312 ILE A N 1
ATOM 2173 C CA . ILE A 1 312 ? -12.943 46.055 -47.362 1.00 41.82 312 ILE A CA 1
ATOM 2174 C C . ILE A 1 312 ? -11.427 46.089 -47.578 1.00 43.24 312 ILE A C 1
ATOM 2175 O O . ILE A 1 312 ? -10.697 45.492 -46.767 1.00 42.96 312 ILE A O 1
ATOM 2180 N N . GLN A 1 313 ? -10.988 46.768 -48.640 1.00 46.47 313 GLN A N 1
ATOM 2181 C CA . GLN A 1 313 ? -9.583 46.785 -49.126 1.00 48.80 313 GLN A CA 1
ATOM 2182 C C . GLN A 1 313 ? -9.174 48.230 -49.398 1.00 50.10 313 GLN A C 1
ATOM 2183 O O . GLN A 1 313 ? -9.700 48.853 -50.318 1.00 50.66 313 GLN A O 1
ATOM 2189 N N . PRO A 1 314 ? -8.254 48.824 -48.602 1.00 51.86 314 PRO A N 1
ATOM 2190 C CA . PRO A 1 314 ? -7.750 50.168 -48.886 1.00 53.04 314 PRO A CA 1
ATOM 2191 C C . PRO A 1 314 ? -7.046 50.212 -50.250 1.00 55.34 314 PRO A C 1
ATOM 2192 O O . PRO A 1 314 ? -6.327 49.277 -50.557 1.00 55.67 314 PRO A O 1
ATOM 2196 N N . HIS A 1 315 ? -7.272 51.276 -51.026 1.00 58.72 315 HIS A N 1
ATOM 2197 C CA . HIS A 1 315 ? -6.637 51.499 -52.353 1.00 60.94 315 HIS A CA 1
ATOM 2198 C C . HIS A 1 315 ? -5.122 51.657 -52.177 1.00 63.14 315 HIS A C 1
ATOM 2199 O O . HIS A 1 315 ? -4.383 51.273 -53.105 1.00 63.41 315 HIS A O 1
ATOM 2206 N N . TYR A 1 316 ? -4.686 52.188 -51.028 1.00 66.30 316 TYR A N 1
ATOM 2207 C CA . TYR A 1 316 ? -3.259 52.303 -50.621 1.00 69.44 316 TYR A CA 1
ATOM 2208 C C . TYR A 1 316 ? -3.112 51.781 -49.185 1.00 68.54 316 TYR A C 1
ATOM 2209 O O . TYR A 1 316 ? -3.883 52.210 -48.304 1.00 68.39 316 TYR A O 1
ATOM 2218 N N . ALA A 1 317 ? -2.135 50.891 -48.969 1.00 68.45 317 ALA A N 1
ATOM 2219 C CA . ALA A 1 317 ? -2.008 49.992 -47.793 1.00 69.29 317 ALA A CA 1
ATOM 2220 C C . ALA A 1 317 ? -1.832 50.778 -46.485 1.00 70.20 317 ALA A C 1
ATOM 2221 O O . ALA A 1 317 ? -2.099 50.190 -45.415 1.00 71.32 317 ALA A O 1
ATOM 2223 N N . SER A 1 318 ? -1.396 52.041 -46.556 1.00 69.93 318 SER A N 1
ATOM 2224 C CA . SER A 1 318 ? -1.134 52.920 -45.384 1.00 69.78 318 SER A CA 1
ATOM 2225 C C . SER A 1 318 ? -2.436 53.529 -44.838 1.00 68.79 318 SER A C 1
ATOM 2226 O O . SER A 1 318 ? -2.401 54.051 -43.705 1.00 68.27 318 SER A O 1
ATOM 2229 N N . ASP A 1 319 ? -3.540 53.455 -45.594 1.00 66.91 319 ASP A N 1
ATOM 2230 C CA . ASP A 1 319 ? -4.823 54.149 -45.289 1.00 65.96 319 ASP A CA 1
ATOM 2231 C C . ASP A 1 319 ? -5.758 53.272 -44.440 1.00 62.69 319 ASP A C 1
ATOM 2232 O O . ASP A 1 319 ? -6.888 53.734 -44.178 1.00 63.22 319 ASP A O 1
ATOM 2237 N N . LEU A 1 320 ? -5.328 52.075 -44.018 1.00 57.89 320 LEU A N 1
ATOM 2238 C CA . LEU A 1 320 ? -6.209 51.063 -43.365 1.00 54.57 320 LEU A CA 1
ATOM 2239 C C . LEU A 1 320 ? -6.950 51.695 -42.178 1.00 52.15 320 LEU A C 1
ATOM 2240 O O . LEU A 1 320 ? -8.179 51.515 -42.099 1.00 52.39 320 LEU A O 1
ATOM 2245 N N . ASP A 1 321 ? -6.233 52.404 -41.298 1.00 49.68 321 ASP A N 1
ATOM 2246 C CA . ASP A 1 321 ? -6.810 53.134 -40.135 1.00 48.30 321 ASP A CA 1
ATOM 2247 C C . ASP A 1 321 ? -7.854 54.143 -40.630 1.00 46.75 321 ASP A C 1
ATOM 2248 O O . ASP A 1 321 ? -8.922 54.242 -39.995 1.00 45.85 321 ASP A O 1
ATOM 2253 N N . LYS A 1 322 ? -7.549 54.860 -41.717 1.00 45.86 322 LYS A N 1
ATOM 2254 C CA . LYS A 1 322 ? -8.444 55.872 -42.343 1.00 44.93 322 LYS A CA 1
ATOM 2255 C C . LYS A 1 322 ? -9.698 55.174 -42.885 1.00 43.70 322 LYS A C 1
ATOM 2256 O O . LYS A 1 322 ? -10.802 55.692 -42.648 1.00 42.88 322 LYS A O 1
ATOM 2258 N N . VAL A 1 323 ? -9.526 54.042 -43.575 1.00 43.47 323 VAL A N 1
ATOM 2259 C CA . VAL A 1 323 ? -10.631 53.253 -44.200 1.00 43.66 323 VAL A CA 1
ATOM 2260 C C . VAL A 1 323 ? -11.545 52.703 -43.096 1.00 42.95 323 VAL A C 1
ATOM 2261 O O . VAL A 1 323 ? -12.777 52.783 -43.262 1.00 43.03 323 VAL A O 1
ATOM 2265 N N . GLU A 1 324 ? -10.964 52.165 -42.020 1.00 42.35 324 GLU A N 1
ATOM 2266 C CA . GLU A 1 324 ? -11.701 51.686 -40.817 1.00 42.56 324 GLU A CA 1
ATOM 2267 C C . GLU A 1 324 ? -12.515 52.848 -40.234 1.00 43.64 324 GLU A C 1
ATOM 2268 O O . GLU A 1 324 ? -13.670 52.613 -39.823 1.00 43.28 324 GLU A O 1
ATOM 2274 N N . GLY A 1 325 ? -11.925 54.048 -40.210 1.00 45.64 325 GLY A N 1
ATOM 2275 C CA . GLY A 1 325 ? -12.547 55.294 -39.720 1.00 46.89 325 GLY A CA 1
ATOM 2276 C C . GLY A 1 325 ? -13.792 55.676 -40.509 1.00 48.26 325 GLY A C 1
ATOM 2277 O O . GLY A 1 325 ? -14.689 56.304 -39.915 1.00 49.89 325 GLY A O 1
ATOM 2278 N N . LEU A 1 326 ? -13.847 55.318 -41.797 1.00 48.45 326 LEU A N 1
ATOM 2279 C CA . LEU A 1 326 ? -14.917 55.727 -42.748 1.00 48.83 326 LEU A CA 1
ATOM 2280 C C . LEU A 1 326 ? -15.928 54.591 -42.953 1.00 48.37 326 LEU A C 1
ATOM 2281 O O . LEU A 1 326 ? -16.893 54.810 -43.711 1.00 49.15 326 LEU A O 1
ATOM 2286 N N . THR A 1 327 ? -15.728 53.436 -42.306 1.00 47.43 327 THR A N 1
ATOM 2287 C CA . THR A 1 327 ? -16.584 52.225 -42.447 1.00 46.49 327 THR A CA 1
ATOM 2288 C C . THR A 1 327 ? -17.115 51.804 -41.068 1.00 46.55 327 THR A C 1
ATOM 2289 O O . THR A 1 327 ? -18.213 52.275 -40.702 1.00 47.95 327 THR A O 1
ATOM 2293 N N . PHE A 1 328 ? -16.375 50.964 -40.332 1.00 45.24 328 PHE A N 1
ATOM 2294 C CA . PHE A 1 328 ? -16.815 50.354 -39.046 1.00 44.44 328 PHE A CA 1
ATOM 2295 C C . PHE A 1 328 ? -16.994 51.437 -37.976 1.00 46.20 328 PHE A C 1
ATOM 2296 O O . PHE A 1 328 ? -17.925 51.321 -37.159 1.00 46.41 328 PHE A O 1
ATOM 2304 N N . GLN A 1 329 ? -16.125 52.452 -37.983 1.00 48.99 329 GLN A N 1
ATOM 2305 C CA . GLN A 1 329 ? -16.026 53.493 -36.922 1.00 51.61 329 GLN A CA 1
ATOM 2306 C C . GLN A 1 329 ? -17.191 54.485 -37.033 1.00 51.83 329 GLN A C 1
ATOM 2307 O O . GLN A 1 329 ? -17.477 55.158 -36.025 1.00 51.38 329 GLN A O 1
ATOM 2313 N N . GLN A 1 330 ? -17.827 54.578 -38.207 1.00 53.77 330 GLN A N 1
ATOM 2314 C CA . GLN A 1 330 ? -19.031 55.422 -38.445 1.00 56.20 330 GLN A CA 1
ATOM 2315 C C . GLN A 1 330 ? -20.256 54.787 -37.773 1.00 56.92 330 GLN A C 1
ATOM 2316 O O . GLN A 1 330 ? -21.239 55.523 -37.543 1.00 57.18 330 GLN A O 1
ATOM 2322 N N . ASN A 1 331 ? -20.201 53.481 -37.478 1.00 56.29 331 ASN A N 1
ATOM 2323 C CA . ASN A 1 331 ? -21.263 52.723 -36.759 1.00 55.41 331 ASN A CA 1
ATOM 2324 C C . ASN A 1 331 ? -22.520 52.701 -37.640 1.00 55.33 331 ASN A C 1
ATOM 2325 O O . ASN A 1 331 ? -23.602 53.094 -37.158 1.00 55.77 331 ASN A O 1
ATOM 2330 N N . SER A 1 332 ? -22.364 52.252 -38.889 1.00 54.66 332 SER A N 1
ATOM 2331 C CA . SER A 1 332 ? -23.400 52.276 -39.955 1.00 55.13 332 SER A CA 1
ATOM 2332 C C . SER A 1 332 ? -23.057 51.241 -41.032 1.00 56.10 332 SER A C 1
ATOM 2333 O O . SER A 1 332 ? -21.911 50.754 -41.028 1.00 57.59 332 SER A O 1
ATOM 2336 N N . LEU A 1 333 ? -24.014 50.923 -41.910 1.00 56.25 333 LEU A N 1
ATOM 2337 C CA . LEU A 1 333 ? -23.839 49.988 -43.057 1.00 56.90 333 LEU A CA 1
ATOM 2338 C C . LEU A 1 333 ? -23.990 50.755 -44.378 1.00 58.12 333 LEU A C 1
ATOM 2339 O O . LEU A 1 333 ? -24.329 50.119 -45.393 1.00 59.10 333 LEU A O 1
ATOM 2344 N N . ASN A 1 334 ? -23.730 52.067 -44.370 1.00 59.76 334 ASN A N 1
ATOM 2345 C CA . ASN A 1 334 ? -23.864 52.953 -45.560 1.00 61.51 334 ASN A CA 1
ATOM 2346 C C . ASN A 1 334 ? -22.759 52.632 -46.577 1.00 61.93 334 ASN A C 1
ATOM 2347 O O . ASN A 1 334 ? -22.949 52.961 -47.766 1.00 62.15 334 ASN A O 1
ATOM 2352 N N . TRP A 1 335 ? -21.662 52.007 -46.128 1.00 61.18 335 TRP A N 1
ATOM 2353 C CA . TRP A 1 335 ? -20.475 51.661 -46.959 1.00 60.15 335 TRP A CA 1
ATOM 2354 C C . TRP A 1 335 ? -20.741 50.416 -47.821 1.00 61.25 335 TRP A C 1
ATOM 2355 O O . TRP A 1 335 ? -19.877 50.112 -48.667 1.00 61.04 335 TRP A O 1
ATOM 2366 N N . MET A 1 336 ? -21.872 49.725 -47.625 1.00 63.68 336 MET A N 1
ATOM 2367 C CA . MET A 1 336 ? -22.300 48.569 -48.465 1.00 66.23 336 MET A CA 1
ATOM 2368 C C . MET A 1 336 ? -23.641 48.883 -49.149 1.00 68.24 336 MET A C 1
ATOM 2369 O O . MET A 1 336 ? -24.285 47.937 -49.650 1.00 69.11 336 MET A O 1
ATOM 2374 N N . LYS A 1 337 ? -24.026 50.164 -49.201 1.00 69.76 337 LYS A N 1
ATOM 2375 C CA . LYS A 1 337 ? -25.297 50.640 -49.813 1.00 71.75 337 LYS A CA 1
ATOM 2376 C C . LYS A 1 337 ? -25.143 50.708 -51.340 1.00 73.03 337 LYS A C 1
ATOM 2377 O O . LYS A 1 337 ? -26.111 50.353 -52.040 1.00 72.91 337 LYS A O 1
ATOM 2379 N N . LYS A 1 338 ? -23.967 51.124 -51.826 1.00 74.91 338 LYS A N 1
ATOM 2380 C CA . LYS A 1 338 ? -23.685 51.419 -53.261 1.00 75.66 338 LYS A CA 1
ATOM 2381 C C . LYS A 1 338 ? -23.132 50.181 -53.986 1.00 74.11 338 LYS A C 1
ATOM 2382 O O . LYS A 1 338 ? -22.646 50.342 -55.124 1.00 72.04 338 LYS A O 1
ATOM 2388 N N . LEU A 1 339 ? -23.207 48.994 -53.373 1.00 73.81 339 LEU A N 1
ATOM 2389 C CA . LEU A 1 339 ? -22.713 47.722 -53.972 1.00 73.22 339 LEU A CA 1
ATOM 2390 C C . LEU A 1 339 ? -23.485 47.436 -55.267 1.00 71.78 339 LEU A C 1
ATOM 2391 O O . LEU A 1 339 ? -24.705 47.692 -55.297 1.00 69.21 339 LEU A O 1
ATOM 2396 N N . SER A 1 340 ? -22.783 46.930 -56.287 1.00 72.23 340 SER A N 1
ATOM 2397 C CA . SER A 1 340 ? -23.304 46.644 -57.651 1.00 73.10 340 SER A CA 1
ATOM 2398 C C . SER A 1 340 ? -22.662 45.368 -58.194 1.00 72.90 340 SER A C 1
ATOM 2399 O O . SER A 1 340 ? -21.480 45.132 -57.954 1.00 72.95 340 SER A O 1
ATOM 2402 N N . PRO A 1 341 ? -23.397 44.510 -58.945 1.00 73.72 341 PRO A N 1
ATOM 2403 C CA . PRO A 1 341 ? -22.828 43.265 -59.471 1.00 72.86 341 PRO A CA 1
ATOM 2404 C C . PRO A 1 341 ? -21.592 43.507 -60.353 1.00 71.76 341 PRO A C 1
ATOM 2405 O O . PRO A 1 341 ? -21.491 44.566 -60.948 1.00 71.05 341 PRO A O 1
ATOM 2409 N N . ARG A 1 342 ? -20.689 42.524 -60.414 1.00 71.46 342 ARG A N 1
ATOM 2410 C CA . ARG A 1 342 ? -19.394 42.624 -61.141 1.00 71.06 342 ARG A CA 1
ATOM 2411 C C . ARG A 1 342 ? -18.769 41.229 -61.281 1.00 69.62 342 ARG A C 1
ATOM 2412 O O . ARG A 1 342 ? -18.916 40.417 -60.346 1.00 68.75 342 ARG A O 1
ATOM 2420 N N . THR A 1 343 ? -18.103 40.968 -62.411 1.00 69.96 343 THR A N 1
ATOM 2421 C CA . THR A 1 343 ? -17.340 39.719 -62.684 1.00 70.30 343 THR A CA 1
ATOM 2422 C C . THR A 1 343 ? -15.943 39.863 -62.070 1.00 69.22 343 THR A C 1
ATOM 2423 O O . THR A 1 343 ? -15.158 40.692 -62.581 1.00 68.18 343 THR A O 1
ATOM 2427 N N . ILE A 1 344 ? -15.656 39.091 -61.015 1.00 66.55 344 ILE A N 1
ATOM 2428 C CA . ILE A 1 344 ? -14.420 39.220 -60.186 1.00 63.35 344 ILE A CA 1
ATOM 2429 C C . ILE A 1 344 ? -13.762 37.844 -60.024 1.00 60.55 344 ILE A C 1
ATOM 2430 O O . ILE A 1 344 ? -14.493 36.839 -59.940 1.00 60.67 344 ILE A O 1
ATOM 2435 N N . HIS A 1 345 ? -12.426 37.821 -60.003 1.00 58.44 345 HIS A N 1
ATOM 2436 C CA . HIS A 1 345 ? -11.582 36.682 -59.554 1.00 56.82 345 HIS A CA 1
ATOM 2437 C C . HIS A 1 345 ? -10.995 37.030 -58.180 1.00 54.85 345 HIS A C 1
ATOM 2438 O O . HIS A 1 345 ? -10.019 37.810 -58.136 1.00 54.60 345 HIS A O 1
ATOM 2445 N N . LEU A 1 346 ? -11.592 36.492 -57.111 1.00 52.57 346 LEU A N 1
ATOM 2446 C CA . LEU A 1 346 ? -11.238 36.782 -55.694 1.00 50.00 346 LEU A CA 1
ATOM 2447 C C . LEU A 1 346 ? -10.210 35.751 -55.213 1.00 48.40 346 LEU A C 1
ATOM 2448 O O . LEU A 1 346 ? -10.538 34.547 -55.213 1.00 46.92 346 LEU A O 1
ATOM 2453 N N . THR A 1 347 ? -9.014 36.215 -54.838 1.00 47.85 347 THR A N 1
ATOM 2454 C CA . THR A 1 347 ? -7.974 35.428 -54.120 1.00 47.87 347 THR A CA 1
ATOM 2455 C C . THR A 1 347 ? -7.752 36.058 -52.740 1.00 46.36 347 THR A C 1
ATOM 2456 O O . THR A 1 347 ? -7.492 37.277 -52.688 1.00 46.57 347 THR A O 1
ATOM 2460 N N . MET A 1 348 ? -7.864 35.263 -51.672 1.00 44.85 348 MET A N 1
ATOM 2461 C CA . MET A 1 348 ? -7.654 35.720 -50.271 1.00 43.55 348 MET A CA 1
ATOM 2462 C C . MET A 1 348 ? -7.153 34.554 -49.424 1.00 41.83 348 MET A C 1
ATOM 2463 O O . MET A 1 348 ? -7.320 33.398 -49.803 1.00 40.79 348 MET A O 1
ATOM 2468 N N . PRO A 1 349 ? -6.530 34.817 -48.252 1.00 41.09 349 PRO A N 1
ATOM 2469 C CA . PRO A 1 349 ? -5.990 33.749 -47.414 1.00 41.01 349 PRO A CA 1
ATOM 2470 C C . PRO A 1 349 ? -7.092 32.890 -46.775 1.00 40.77 349 PRO A C 1
ATOM 2471 O O . PRO A 1 349 ? -8.106 33.427 -46.367 1.00 39.92 349 PRO A O 1
ATOM 2475 N N . GLN A 1 350 ? -6.866 31.576 -46.730 1.00 41.04 350 GLN A N 1
ATOM 2476 C CA . GLN A 1 350 ? -7.640 30.611 -45.909 1.00 41.83 350 GLN A CA 1
ATOM 2477 C C . GLN A 1 350 ? -7.397 30.961 -44.436 1.00 40.96 350 GLN A C 1
ATOM 2478 O O . GLN A 1 350 ? -6.344 30.561 -43.909 1.00 42.65 350 GLN A O 1
ATOM 2484 N N . LEU A 1 351 ? -8.317 31.704 -43.813 1.00 39.25 351 LEU A N 1
ATOM 2485 C CA . LEU A 1 351 ? -8.166 32.228 -42.427 1.00 38.31 351 LEU A CA 1
ATOM 2486 C C . LEU A 1 351 ? -8.450 31.117 -41.411 1.00 38.08 351 LEU A C 1
ATOM 2487 O O . LEU A 1 351 ? -9.503 30.464 -41.524 1.00 37.56 351 LEU A O 1
ATOM 2492 N N . VAL A 1 352 ? -7.528 30.926 -40.461 1.00 38.47 352 VAL A N 1
ATOM 2493 C CA . VAL A 1 352 ? -7.684 30.059 -39.254 1.00 38.49 352 VAL A CA 1
ATOM 2494 C C . VAL A 1 352 ? -7.220 30.877 -38.042 1.00 38.68 352 VAL A C 1
ATOM 2495 O O . VAL A 1 352 ? -6.074 30.678 -37.594 1.00 39.74 352 VAL A O 1
ATOM 2499 N N . LEU A 1 353 ? -8.079 31.778 -37.555 1.00 38.09 353 LEU A N 1
ATOM 2500 C CA . LEU A 1 353 ? -7.760 32.765 -36.488 1.00 37.57 353 LEU A CA 1
ATOM 2501 C C . LEU A 1 353 ? -8.330 32.281 -35.150 1.00 37.35 353 LEU A C 1
ATOM 2502 O O . LEU A 1 353 ? -9.544 32.029 -35.088 1.00 37.08 353 LEU A O 1
ATOM 2507 N N . GLN A 1 354 ? -7.474 32.152 -34.132 1.00 37.96 354 GLN A N 1
ATOM 2508 C CA . GLN A 1 354 ? -7.862 31.845 -32.729 1.00 38.86 354 GLN A CA 1
ATOM 2509 C C . GLN A 1 354 ? -7.284 32.935 -31.820 1.00 38.49 354 GLN A C 1
ATOM 2510 O O . GLN A 1 354 ? -6.054 32.956 -31.627 1.00 40.01 354 GLN A O 1
ATOM 2516 N N . GLY A 1 355 ? -8.147 33.816 -31.309 1.00 37.38 355 GLY A N 1
ATOM 2517 C CA . GLY A 1 355 ? -7.772 34.940 -30.432 1.00 36.59 355 GLY A CA 1
ATOM 2518 C C . GLY A 1 355 ? -8.830 35.201 -29.378 1.00 35.58 355 GLY A C 1
ATOM 2519 O O . GLY A 1 355 ? -9.922 34.607 -29.468 1.00 35.56 355 GLY A O 1
ATOM 2520 N N . SER A 1 356 ? -8.515 36.059 -28.408 1.00 34.99 356 SER A N 1
ATOM 2521 C CA . SER A 1 356 ? -9.430 36.462 -27.311 1.00 34.69 356 SER A CA 1
ATOM 2522 C C . SER A 1 356 ? -9.019 37.824 -26.744 1.00 34.66 356 SER A C 1
ATOM 2523 O O . SER A 1 356 ? -7.851 38.231 -26.924 1.00 34.04 356 SER A O 1
ATOM 2526 N N . TYR A 1 357 ? -9.972 38.493 -26.095 1.00 34.51 357 TYR A N 1
ATOM 2527 C CA . TYR A 1 357 ? -9.790 39.743 -25.319 1.00 34.49 357 TYR A CA 1
ATOM 2528 C C . TYR A 1 357 ? -10.730 39.694 -24.108 1.00 34.01 357 TYR A C 1
ATOM 2529 O O . TYR A 1 357 ? -11.737 38.964 -24.159 1.00 33.51 357 TYR A O 1
ATOM 2538 N N . ASP A 1 358 ? -10.402 40.442 -23.054 1.00 34.06 358 ASP A N 1
ATOM 2539 C CA . ASP A 1 358 ? -11.229 40.574 -21.826 1.00 34.21 358 ASP A CA 1
ATOM 2540 C C . ASP A 1 358 ? -12.190 41.752 -22.026 1.00 34.47 358 ASP A C 1
ATOM 2541 O O . ASP A 1 358 ? -11.704 42.898 -22.111 1.00 34.79 358 ASP A O 1
ATOM 2546 N N . LEU A 1 359 ? -13.496 41.480 -22.112 1.00 34.72 359 LEU A N 1
ATOM 2547 C CA . LEU A 1 359 ? -14.544 42.519 -22.306 1.00 35.39 359 LEU A CA 1
ATOM 2548 C C . LEU A 1 359 ? -14.585 43.430 -21.073 1.00 35.42 359 LEU A C 1
ATOM 2549 O O . LEU A 1 359 ? -14.716 44.655 -21.253 1.00 35.40 359 LEU A O 1
ATOM 2554 N N . GLN A 1 360 ? -14.464 42.852 -19.874 1.00 35.88 360 GLN A N 1
ATOM 2555 C CA . GLN A 1 360 ? -14.456 43.592 -18.582 1.00 36.82 360 GLN A CA 1
ATOM 2556 C C . GLN A 1 360 ? -13.375 44.678 -18.625 1.00 36.69 360 GLN A C 1
ATOM 2557 O O . GLN A 1 360 ? -13.694 45.839 -18.293 1.00 37.17 360 GLN A O 1
ATOM 2563 N N . ASP A 1 361 ? -12.151 44.303 -19.016 1.00 36.40 361 ASP A N 1
ATOM 2564 C CA . ASP A 1 361 ? -10.960 45.195 -19.042 1.00 36.62 361 ASP A CA 1
ATOM 2565 C C . ASP A 1 361 ? -11.165 46.284 -20.101 1.00 36.08 361 ASP A C 1
ATOM 2566 O O . ASP A 1 361 ? -10.883 47.457 -19.794 1.00 36.01 361 ASP A O 1
ATOM 2571 N N . LEU A 1 362 ? -11.648 45.905 -21.289 1.00 36.14 362 LEU A N 1
ATOM 2572 C CA . LEU A 1 362 ? -11.942 46.833 -22.415 1.00 36.53 362 LEU A CA 1
ATOM 2573 C C . LEU A 1 362 ? -12.914 47.923 -21.941 1.00 37.20 362 LEU A C 1
ATOM 2574 O O . LEU A 1 362 ? -12.603 49.114 -22.147 1.00 37.78 362 LEU A O 1
ATOM 2579 N N . LEU A 1 363 ? -14.033 47.528 -21.323 1.00 38.11 363 LEU A N 1
ATOM 2580 C CA . LEU A 1 363 ? -15.096 48.450 -20.832 1.00 39.42 363 LEU A CA 1
ATOM 2581 C C . LEU A 1 363 ? -14.540 49.354 -19.725 1.00 40.65 363 LEU A C 1
ATOM 2582 O O . LEU A 1 363 ? -14.908 50.544 -19.703 1.00 41.51 363 LEU A O 1
ATOM 2587 N N . ALA A 1 364 ? -13.693 48.808 -18.845 1.00 42.13 364 ALA A N 1
ATOM 2588 C CA . ALA A 1 364 ? -13.095 49.509 -17.683 1.00 42.75 364 ALA A CA 1
ATOM 2589 C C . ALA A 1 364 ? -12.131 50.610 -18.149 1.00 43.81 364 ALA A C 1
ATOM 2590 O O . ALA A 1 364 ? -11.994 51.611 -17.418 1.00 43.96 364 ALA A O 1
ATOM 2592 N N . GLN A 1 365 ? -11.490 50.435 -19.311 1.00 45.39 365 GLN A N 1
ATOM 2593 C CA . GLN A 1 365 ? -10.461 51.367 -19.851 1.00 47.93 365 GLN A CA 1
ATOM 2594 C C . GLN A 1 365 ? -11.069 52.307 -20.900 1.00 48.65 365 GLN A C 1
ATOM 2595 O O . GLN A 1 365 ? -10.375 53.267 -21.290 1.00 49.70 365 GLN A O 1
ATOM 2601 N N . ALA A 1 366 ? -12.303 52.044 -21.342 1.00 49.41 366 ALA A N 1
ATOM 2602 C CA . ALA A 1 366 ? -13.035 52.862 -22.338 1.00 49.64 366 ALA A CA 1
ATOM 2603 C C . ALA A 1 366 ? -13.695 54.057 -21.639 1.00 50.20 366 ALA A C 1
ATOM 2604 O O . ALA A 1 366 ? -13.686 54.102 -20.392 1.00 47.03 366 ALA A O 1
ATOM 2606 N N . GLU A 1 367 ? -14.245 54.985 -22.429 1.00 53.70 367 GLU A N 1
ATOM 2607 C CA . GLU A 1 367 ? -14.949 56.205 -21.946 1.00 56.41 367 GLU A CA 1
ATOM 2608 C C . GLU A 1 367 ? -16.380 55.821 -21.551 1.00 55.85 367 GLU A C 1
ATOM 2609 O O . GLU A 1 367 ? -17.316 56.152 -22.308 1.00 54.85 367 GLU A O 1
ATOM 2615 N N . LEU A 1 368 ? -16.526 55.135 -20.411 1.00 54.79 368 LEU A N 1
ATOM 2616 C CA . LEU A 1 368 ? -17.823 54.638 -19.874 1.00 55.06 368 LEU A CA 1
ATOM 2617 C C . LEU A 1 368 ? -17.847 54.797 -18.356 1.00 55.00 368 LEU A C 1
ATOM 2618 O O . LEU A 1 368 ? -16.797 54.841 -17.718 1.00 56.25 368 LEU A O 1
ATOM 2623 N N . PRO A 1 369 ? -19.046 54.880 -17.731 1.00 53.66 369 PRO A N 1
ATOM 2624 C CA . PRO A 1 369 ? -19.176 54.661 -16.292 1.00 52.81 369 PRO A CA 1
ATOM 2625 C C . PRO A 1 369 ? -18.988 53.172 -15.961 1.00 52.80 369 PRO A C 1
ATOM 2626 O O . PRO A 1 369 ? -19.093 52.353 -16.859 1.00 53.24 369 PRO A O 1
ATOM 2630 N N . ALA A 1 370 ? -18.709 52.864 -14.691 1.00 52.29 370 ALA A N 1
ATOM 2631 C CA . ALA A 1 370 ? -18.432 51.499 -14.187 1.00 51.76 370 ALA A CA 1
ATOM 2632 C C . ALA A 1 370 ? -19.705 50.645 -14.265 1.00 51.21 370 ALA A C 1
ATOM 2633 O O . ALA A 1 370 ? -20.772 51.132 -13.839 1.00 49.99 370 ALA A O 1
ATOM 2635 N N . ILE A 1 371 ? -19.584 49.423 -14.798 1.00 51.07 371 ILE A N 1
ATOM 2636 C CA . ILE A 1 371 ? -20.682 48.413 -14.895 1.00 51.16 371 ILE A CA 1
ATOM 2637 C C . ILE A 1 371 ? -20.309 47.189 -14.048 1.00 51.37 371 ILE A C 1
ATOM 2638 O O . ILE A 1 371 ? -21.118 46.813 -13.176 1.00 52.07 371 ILE A O 1
ATOM 2643 N N . LEU A 1 372 ? -19.133 46.602 -14.296 1.00 51.67 372 LEU A N 1
ATOM 2644 C CA . LEU A 1 372 ? -18.675 45.323 -13.684 1.00 53.57 372 LEU A CA 1
ATOM 2645 C C . LEU A 1 372 ? -17.599 45.591 -12.619 1.00 55.93 372 LEU A C 1
ATOM 2646 O O . LEU A 1 372 ? -16.673 44.765 -12.499 1.00 55.32 372 LEU A O 1
ATOM 2651 N N . HIS A 1 373 ? -17.730 46.691 -11.866 1.00 60.31 373 HIS A N 1
ATOM 2652 C CA . HIS A 1 373 ? -16.824 47.094 -10.752 1.00 63.63 373 HIS A CA 1
ATOM 2653 C C . HIS A 1 373 ? -17.129 46.267 -9.495 1.00 66.12 373 HIS A C 1
ATOM 2654 O O . HIS A 1 373 ? -18.005 45.386 -9.567 1.00 68.46 373 HIS A O 1
ATOM 2661 N N . THR A 1 374 ? -16.424 46.540 -8.391 1.00 67.17 374 THR A N 1
ATOM 2662 C CA . THR A 1 374 ? -16.529 45.808 -7.096 1.00 67.23 374 THR A CA 1
ATOM 2663 C C . THR A 1 374 ? -17.930 45.984 -6.494 1.00 66.53 374 THR A C 1
ATOM 2664 O O . THR A 1 374 ? -18.396 45.045 -5.818 1.00 65.66 374 THR A O 1
ATOM 2668 N N . GLU A 1 375 ? -18.575 47.131 -6.737 1.00 66.12 375 GLU A N 1
ATOM 2669 C CA . GLU A 1 375 ? -19.868 47.524 -6.110 1.00 65.74 375 GLU A CA 1
ATOM 2670 C C . GLU A 1 375 ? -21.051 47.066 -6.978 1.00 61.15 375 GLU A C 1
ATOM 2671 O O . GLU A 1 375 ? -22.159 47.604 -6.778 1.00 61.39 375 GLU A O 1
ATOM 2677 N N . LEU A 1 376 ? -20.837 46.107 -7.887 1.00 55.50 376 LEU A N 1
ATOM 2678 C CA . LEU A 1 376 ? -21.872 45.619 -8.841 1.00 51.16 376 LEU A CA 1
ATOM 2679 C C . LEU A 1 376 ? -22.903 44.766 -8.092 1.00 47.80 376 LEU A C 1
ATOM 2680 O O . LEU A 1 376 ? -22.591 44.284 -6.984 1.00 46.52 376 LEU A O 1
ATOM 2685 N N . ASN A 1 377 ? -24.087 44.603 -8.690 1.00 44.84 377 ASN A N 1
ATOM 2686 C CA . ASN A 1 377 ? -25.219 43.807 -8.150 1.00 42.41 377 ASN A CA 1
ATOM 2687 C C . ASN A 1 377 ? -25.632 42.762 -9.192 1.00 41.39 377 ASN A C 1
ATOM 2688 O O . ASN A 1 377 ? -26.356 43.125 -10.137 1.00 40.14 377 ASN A O 1
ATOM 2693 N N . LEU A 1 378 ? -25.171 41.520 -9.019 1.00 40.79 378 LEU A N 1
ATOM 2694 C CA . LEU A 1 378 ? -25.596 40.338 -9.816 1.00 41.09 378 LEU A CA 1
ATOM 2695 C C . LEU A 1 378 ? -26.220 39.306 -8.867 1.00 40.94 378 LEU A C 1
ATOM 2696 O O . LEU A 1 378 ? -25.849 38.118 -8.954 1.00 39.88 378 LEU A O 1
ATOM 2701 N N . GLN A 1 379 ? -27.153 39.748 -8.016 1.00 41.40 379 GLN A N 1
ATOM 2702 C CA . GLN A 1 379 ? -27.744 38.936 -6.914 1.00 41.82 379 GLN A CA 1
ATOM 2703 C C . GLN A 1 379 ? -28.678 37.851 -7.468 1.00 41.37 379 GLN A C 1
ATOM 2704 O O . GLN A 1 379 ? -28.955 36.899 -6.719 1.00 41.10 379 GLN A O 1
ATOM 2710 N N . LYS A 1 380 ? -29.142 37.970 -8.717 1.00 41.86 380 LYS A N 1
ATOM 2711 C CA . LYS A 1 380 ? -29.947 36.911 -9.390 1.00 43.40 380 LYS A CA 1
ATOM 2712 C C . LYS A 1 380 ? -29.014 35.836 -9.968 1.00 42.02 380 LYS A C 1
ATOM 2713 O O . LYS A 1 380 ? -29.522 34.756 -10.330 1.00 41.43 380 LYS A O 1
ATOM 2719 N N . LEU A 1 381 ? -27.707 36.111 -10.041 1.00 41.01 381 LEU A N 1
ATOM 2720 C CA . LEU A 1 381 ? -26.664 35.104 -10.378 1.00 40.42 381 LEU A CA 1
ATOM 2721 C C . LEU A 1 381 ? -26.332 34.303 -9.113 1.00 40.00 381 LEU A C 1
ATOM 2722 O O . LEU A 1 381 ? -26.348 33.057 -9.183 1.00 39.35 381 LEU A O 1
ATOM 2727 N N . SER A 1 382 ? -26.054 34.995 -8.003 1.00 39.70 382 SER A N 1
ATOM 2728 C CA . SER A 1 382 ? -25.726 34.393 -6.682 1.00 39.87 382 SER A CA 1
ATOM 2729 C C . SER A 1 382 ? -26.002 35.392 -5.553 1.00 40.29 382 SER A C 1
ATOM 2730 O O . SER A 1 382 ? -25.849 36.605 -5.788 1.00 39.81 382 SER A O 1
ATOM 2733 N N . ASN A 1 383 ? -26.381 34.889 -4.373 1.00 40.92 383 ASN A N 1
ATOM 2734 C CA . ASN A 1 383 ? -26.549 35.690 -3.127 1.00 41.07 383 ASN A CA 1
ATOM 2735 C C . ASN A 1 383 ? -25.173 35.973 -2.512 1.00 40.71 383 ASN A C 1
ATOM 2736 O O . ASN A 1 383 ? -25.068 36.933 -1.726 1.00 40.01 383 ASN A O 1
ATOM 2741 N N . ASP A 1 384 ? -24.166 35.164 -2.857 1.00 41.13 384 ASP A N 1
ATOM 2742 C CA . ASP A 1 384 ? -22.784 35.257 -2.316 1.00 42.18 384 ASP A CA 1
ATOM 2743 C C . ASP A 1 384 ? -22.016 36.374 -3.032 1.00 41.99 384 ASP A C 1
ATOM 2744 O O . ASP A 1 384 ? -22.503 36.863 -4.074 1.00 41.69 384 ASP A O 1
ATOM 2749 N N . ARG A 1 385 ? -20.861 36.755 -2.476 1.00 41.70 385 ARG A N 1
ATOM 2750 C CA . ARG A 1 385 ? -19.999 37.867 -2.959 1.00 40.93 385 ARG A CA 1
ATOM 2751 C C . ARG A 1 385 ? -19.466 37.521 -4.353 1.00 40.78 385 ARG A C 1
ATOM 2752 O O . ARG A 1 385 ? -18.760 36.497 -4.481 1.00 40.52 385 ARG A O 1
ATOM 2760 N N . ILE A 1 386 ? -19.793 38.354 -5.346 1.00 40.18 386 ILE A N 1
ATOM 2761 C CA . ILE A 1 386 ? -19.300 38.243 -6.749 1.00 39.34 386 ILE A CA 1
ATOM 2762 C C . ILE A 1 386 ? -18.256 39.340 -6.981 1.00 38.66 386 ILE A C 1
ATOM 2763 O O . ILE A 1 386 ? -18.594 40.528 -6.814 1.00 37.62 386 ILE A O 1
ATOM 2768 N N . ARG A 1 387 ? -17.033 38.932 -7.326 1.00 39.01 387 ARG A N 1
ATOM 2769 C CA . ARG A 1 387 ? -15.941 39.813 -7.814 1.00 39.78 387 ARG A CA 1
ATOM 2770 C C . ARG A 1 387 ? -15.459 39.253 -9.158 1.00 38.83 387 ARG A C 1
ATOM 2771 O O . ARG A 1 387 ? -14.864 38.159 -9.163 1.00 38.17 387 ARG A O 1
ATOM 2779 N N . VAL A 1 388 ? -15.730 39.966 -10.255 1.00 37.99 388 VAL A N 1
ATOM 2780 C CA . VAL A 1 388 ? -15.502 39.478 -11.647 1.00 37.08 388 VAL A CA 1
ATOM 2781 C C . VAL A 1 388 ? -14.006 39.578 -11.965 1.00 35.88 388 VAL A C 1
ATOM 2782 O O . VAL A 1 388 ? -13.487 40.707 -12.023 1.00 35.48 388 VAL A O 1
ATOM 2786 N N . GLY A 1 389 ? -13.349 38.431 -12.163 1.00 35.27 389 GLY A N 1
ATOM 2787 C CA . GLY A 1 389 ? -11.923 38.336 -12.529 1.00 34.89 389 GLY A CA 1
ATOM 2788 C C . GLY A 1 389 ? -11.694 38.639 -14.000 1.00 34.57 389 GLY A C 1
ATOM 2789 O O . GLY A 1 389 ? -10.725 39.355 -14.310 1.00 35.26 389 GLY A O 1
ATOM 2790 N N . GLU A 1 390 ? -12.545 38.101 -14.878 1.00 34.28 390 GLU A N 1
ATOM 2791 C CA . GLU A 1 390 ? -12.530 38.387 -16.338 1.00 33.65 390 GLU A CA 1
ATOM 2792 C C . GLU A 1 390 ? -13.913 38.095 -16.926 1.00 33.40 390 GLU A C 1
ATOM 2793 O O . GLU A 1 390 ? -14.651 37.282 -16.337 1.00 34.35 390 GLU A O 1
ATOM 2799 N N . VAL A 1 391 ? -14.242 38.761 -18.034 1.00 32.83 391 VAL A N 1
ATOM 2800 C CA . VAL A 1 391 ? -15.379 38.419 -18.937 1.00 32.17 391 VAL A CA 1
ATOM 2801 C C . VAL A 1 391 ? -14.780 38.183 -20.330 1.00 32.11 391 VAL A C 1
ATOM 2802 O O . VAL A 1 391 ? -14.725 39.135 -21.135 1.00 31.48 391 VAL A O 1
ATOM 2806 N N . LEU A 1 392 ? -14.311 36.959 -20.576 1.00 32.39 392 LEU A N 1
ATOM 2807 C CA . LEU A 1 392 ? -13.497 36.599 -21.766 1.00 33.52 392 LEU A CA 1
ATOM 2808 C C . LEU A 1 392 ? -14.415 36.380 -22.975 1.00 33.88 392 LEU A C 1
ATOM 2809 O O . LEU A 1 392 ? -15.442 35.689 -22.827 1.00 34.01 392 LEU A O 1
ATOM 2814 N N . ASN A 1 393 ? -14.056 36.972 -24.118 1.00 33.88 393 ASN A N 1
ATOM 2815 C CA . ASN A 1 393 ? -14.673 36.704 -25.443 1.00 33.58 393 ASN A CA 1
ATOM 2816 C C . ASN A 1 393 ? -13.586 36.118 -26.349 1.00 32.57 393 ASN A C 1
ATOM 2817 O O . ASN A 1 393 ? -12.673 36.867 -26.737 1.00 31.76 393 ASN A O 1
ATOM 2822 N N . SER A 1 394 ? -13.683 34.817 -26.638 1.00 32.05 394 SER A N 1
ATOM 2823 C CA . SER A 1 394 ? -12.696 34.017 -27.407 1.00 31.58 394 SER A CA 1
ATOM 2824 C C . SER A 1 394 ? -13.357 33.505 -28.690 1.00 31.51 394 SER A C 1
ATOM 2825 O O . SER A 1 394 ? -14.417 32.860 -28.581 1.00 31.82 394 SER A O 1
ATOM 2828 N N . ILE A 1 395 ? -12.760 33.787 -29.852 1.00 30.77 395 ILE A N 1
ATOM 2829 C CA . ILE A 1 395 ? -13.328 33.448 -31.191 1.00 30.55 395 ILE A CA 1
ATOM 2830 C C . ILE A 1 395 ? -12.340 32.565 -31.958 1.00 30.68 395 ILE A C 1
ATOM 2831 O O . ILE A 1 395 ? -11.158 32.942 -32.059 1.00 30.45 395 ILE A O 1
ATOM 2836 N N . PHE A 1 396 ? -12.838 31.441 -32.482 1.00 30.91 396 PHE A N 1
ATOM 2837 C CA . PHE A 1 396 ? -12.158 30.537 -33.445 1.00 31.02 396 PHE A CA 1
ATOM 2838 C C . PHE A 1 396 ? -12.849 30.712 -34.803 1.00 31.30 396 PHE A C 1
ATOM 2839 O O . PHE A 1 396 ? -13.968 30.199 -34.973 1.00 32.37 396 PHE A O 1
ATOM 2847 N N . PHE A 1 397 ? -12.214 31.445 -35.723 1.00 31.64 397 PHE A N 1
ATOM 2848 C CA . PHE A 1 397 ? -12.789 31.868 -37.027 1.00 32.85 397 PHE A CA 1
ATOM 2849 C C . PHE A 1 397 ? -12.094 31.125 -38.176 1.00 33.92 397 PHE A C 1
ATOM 2850 O O . PHE A 1 397 ? -10.864 31.262 -38.315 1.00 34.63 397 PHE A O 1
ATOM 2858 N N . GLU A 1 398 ? -12.866 30.381 -38.978 1.00 35.14 398 GLU A N 1
ATOM 2859 C CA . GLU A 1 398 ? -12.367 29.559 -40.116 1.00 36.55 398 GLU A CA 1
ATOM 2860 C C . GLU A 1 398 ? -13.126 29.909 -41.403 1.00 38.17 398 GLU A C 1
ATOM 2861 O O . GLU A 1 398 ? -14.367 29.793 -41.403 1.00 37.72 398 GLU A O 1
ATOM 2867 N N . LEU A 1 399 ? -12.398 30.316 -42.450 1.00 40.39 399 LEU A N 1
ATOM 2868 C CA . LEU A 1 399 ? -12.878 30.345 -43.859 1.00 41.88 399 LEU A CA 1
ATOM 2869 C C . LEU A 1 399 ? -12.350 29.094 -44.567 1.00 44.87 399 LEU A C 1
ATOM 2870 O O . LEU A 1 399 ? -11.152 28.793 -44.406 1.00 44.98 399 LEU A O 1
ATOM 2875 N N . GLU A 1 400 ? -13.212 28.400 -45.317 1.00 49.97 400 GLU A N 1
ATOM 2876 C CA . GLU A 1 400 ? -12.889 27.119 -46.002 1.00 53.27 400 GLU A CA 1
ATOM 2877 C C . GLU A 1 400 ? -13.391 27.153 -47.450 1.00 55.45 400 GLU A C 1
ATOM 2878 O O . GLU A 1 400 ? -14.126 28.095 -47.809 1.00 55.41 400 GLU A O 1
ATOM 2884 N N . ALA A 1 401 ? -12.995 26.151 -48.239 1.00 58.77 401 ALA A N 1
ATOM 2885 C CA . ALA A 1 401 ? -13.352 25.978 -49.667 1.00 61.53 401 ALA A CA 1
ATOM 2886 C C . ALA A 1 401 ? -14.660 25.185 -49.784 1.00 64.44 401 ALA A C 1
ATOM 2887 O O . ALA A 1 401 ? -15.208 24.788 -48.733 1.00 64.41 401 ALA A O 1
ATOM 2889 N N . ASP A 1 402 ? -15.140 24.981 -51.018 1.00 68.01 402 ASP A N 1
ATOM 2890 C CA . ASP A 1 402 ? -16.276 24.081 -51.364 1.00 69.24 402 ASP A CA 1
ATOM 2891 C C . ASP A 1 402 ? -15.726 22.677 -51.648 1.00 69.13 402 ASP A C 1
ATOM 2892 O O . ASP A 1 402 ? -16.399 21.709 -51.240 1.00 69.63 402 ASP A O 1
ATOM 2897 N N . VAL A 1 418 ? -11.526 40.503 -66.865 1.00 73.20 418 VAL A N 1
ATOM 2898 C CA . VAL A 1 418 ? -12.045 40.198 -65.496 1.00 72.20 418 VAL A CA 1
ATOM 2899 C C . VAL A 1 418 ? -11.276 41.047 -64.474 1.00 70.00 418 VAL A C 1
ATOM 2900 O O . VAL A 1 418 ? -10.052 41.214 -64.650 1.00 69.49 418 VAL A O 1
ATOM 2904 N N . LEU A 1 419 ? -11.971 41.561 -63.453 1.00 68.18 419 LEU A N 1
ATOM 2905 C CA . LEU A 1 419 ? -11.366 42.341 -62.337 1.00 66.02 419 LEU A CA 1
ATOM 2906 C C . LEU A 1 419 ? -10.780 41.365 -61.314 1.00 63.31 419 LEU A C 1
ATOM 2907 O O . LEU A 1 419 ? -11.540 40.525 -60.797 1.00 62.21 419 LEU A O 1
ATOM 2912 N N . GLU A 1 420 ? -9.477 41.477 -61.043 1.00 61.18 420 GLU A N 1
ATOM 2913 C CA . GLU A 1 420 ? -8.760 40.650 -60.038 1.00 60.48 420 GLU A CA 1
ATOM 2914 C C . GLU A 1 420 ? -8.738 41.405 -58.705 1.00 57.88 420 GLU A C 1
ATOM 2915 O O . GLU A 1 420 ? -8.081 42.462 -58.636 1.00 56.14 420 GLU A O 1
ATOM 2921 N N . VAL A 1 421 ? -9.469 40.893 -57.710 1.00 55.57 421 VAL A N 1
ATOM 2922 C CA . VAL A 1 421 ? -9.403 41.334 -56.286 1.00 53.50 421 VAL A CA 1
ATOM 2923 C C . VAL A 1 421 ? -8.499 40.344 -55.546 1.00 52.09 421 VAL A C 1
ATOM 2924 O O . VAL A 1 421 ? -8.909 39.176 -55.389 1.00 50.67 421 VAL A O 1
ATOM 2928 N N . THR A 1 422 ? -7.308 40.793 -55.138 1.00 50.43 422 THR A N 1
ATOM 2929 C CA . THR A 1 422 ? -6.274 39.973 -54.453 1.00 49.02 422 THR A CA 1
ATOM 2930 C C . THR A 1 422 ? -6.006 40.557 -53.062 1.00 47.22 422 THR A C 1
ATOM 2931 O O . THR A 1 422 ? -5.448 41.669 -52.987 1.00 46.53 422 THR A O 1
ATOM 2935 N N . LEU A 1 423 ? -6.408 39.842 -52.007 1.00 45.51 423 LEU A N 1
ATOM 2936 C CA . LEU A 1 423 ? -6.146 40.223 -50.594 1.00 44.68 423 LEU A CA 1
ATOM 2937 C C . LEU A 1 423 ? -4.783 39.658 -50.185 1.00 43.37 423 LEU A C 1
ATOM 2938 O O . LEU A 1 423 ? -4.744 38.649 -49.452 1.00 42.84 423 LEU A O 1
ATOM 2943 N N . ASN A 1 424 ? -3.715 40.291 -50.676 1.00 42.51 424 ASN A N 1
ATOM 2944 C CA . ASN A 1 424 ? -2.299 39.975 -50.351 1.00 42.09 424 ASN A CA 1
ATOM 2945 C C . ASN A 1 424 ? -1.691 41.150 -49.571 1.00 42.36 424 ASN A C 1
ATOM 2946 O O . ASN A 1 424 ? -0.453 41.223 -49.486 1.00 43.40 424 ASN A O 1
ATOM 2951 N N . ARG A 1 425 ? -2.537 42.042 -49.046 1.00 42.96 425 ARG A N 1
ATOM 2952 C CA . ARG A 1 425 ? -2.149 43.160 -48.143 1.00 44.32 425 ARG A CA 1
ATOM 2953 C C . ARG A 1 425 ? -3.245 43.306 -47.089 1.00 42.50 425 ARG A C 1
ATOM 2954 O O . ARG A 1 425 ? -4.341 42.781 -47.267 1.00 41.74 425 ARG A O 1
ATOM 2962 N N . PRO A 1 426 ? -2.982 43.979 -45.944 1.00 40.89 426 PRO A N 1
ATOM 2963 C CA . PRO A 1 426 ? -3.954 44.046 -44.850 1.00 40.05 426 PRO A CA 1
ATOM 2964 C C . PRO A 1 426 ? -5.352 44.502 -45.297 1.00 39.40 426 PRO A C 1
ATOM 2965 O O . PRO A 1 426 ? -5.442 45.373 -46.141 1.00 40.22 426 PRO A O 1
ATOM 2969 N N . PHE A 1 427 ? -6.399 43.906 -44.719 1.00 38.07 427 PHE A N 1
ATOM 2970 C CA . PHE A 1 427 ? -7.819 44.141 -45.088 1.00 37.52 427 PHE A CA 1
ATOM 2971 C C . PHE A 1 427 ? -8.716 44.037 -43.849 1.00 36.88 427 PHE A C 1
ATOM 2972 O O . PHE A 1 427 ? -8.280 43.484 -42.818 1.00 36.76 427 PHE A O 1
ATOM 2980 N N . LEU A 1 428 ? -9.934 44.575 -43.960 1.00 35.54 428 LEU A N 1
ATOM 2981 C CA . LEU A 1 428 ? -11.041 44.373 -42.991 1.00 34.80 428 LEU A CA 1
ATOM 2982 C C . LEU A 1 428 ? -12.007 43.343 -43.579 1.00 34.10 428 LEU A C 1
ATOM 2983 O O . LEU A 1 428 ? -12.050 43.215 -44.817 1.00 33.76 428 LEU A O 1
ATOM 2988 N N . PHE A 1 429 ? -12.742 42.633 -42.722 1.00 33.45 429 PHE A N 1
ATOM 2989 C CA . PHE A 1 429 ? -13.828 41.711 -43.137 1.00 33.48 429 PHE A CA 1
ATOM 2990 C C . PHE A 1 429 ? -14.986 41.793 -42.139 1.00 33.29 429 PHE A C 1
ATOM 2991 O O . PHE A 1 429 ? -14.808 42.310 -41.020 1.00 32.92 429 PHE A O 1
ATOM 2999 N N . ALA A 1 430 ? -16.150 41.304 -42.565 1.00 33.42 430 ALA A N 1
ATOM 3000 C CA . ALA A 1 430 ? -17.371 41.158 -41.744 1.00 33.20 430 ALA A CA 1
ATOM 3001 C C . ALA A 1 430 ? -18.197 39.994 -42.295 1.00 33.76 430 ALA A C 1
ATOM 3002 O O . ALA A 1 430 ? -18.135 39.754 -43.514 1.00 34.14 430 ALA A O 1
ATOM 3004 N N . VAL A 1 431 ? -18.912 39.289 -41.417 1.00 34.17 431 VAL A N 1
ATOM 3005 C CA . VAL A 1 431 ? -19.919 38.252 -41.785 1.00 34.33 431 VAL A CA 1
ATOM 3006 C C . VAL A 1 431 ? -21.302 38.846 -41.504 1.00 35.23 431 VAL A C 1
ATOM 3007 O O . VAL A 1 431 ? -21.568 39.184 -40.331 1.00 35.96 431 VAL A O 1
ATOM 3011 N N . TYR A 1 432 ? -22.126 38.996 -42.548 1.00 35.34 432 TYR A N 1
ATOM 3012 C CA . TYR A 1 432 ? -23.462 39.645 -42.496 1.00 35.70 432 TYR A CA 1
ATOM 3013 C C . TYR A 1 432 ? -24.537 38.668 -42.983 1.00 36.29 432 TYR A C 1
ATOM 3014 O O . TYR A 1 432 ? -24.332 38.031 -44.028 1.00 36.35 432 TYR A O 1
ATOM 3023 N N . ASP A 1 433 ? -25.646 38.571 -42.242 1.00 37.20 433 ASP A N 1
ATOM 3024 C CA . ASP A 1 433 ? -26.861 37.799 -42.616 1.00 37.59 433 ASP A CA 1
ATOM 3025 C C . ASP A 1 433 ? -28.022 38.779 -42.833 1.00 38.70 433 ASP A C 1
ATOM 3026 O O . ASP A 1 433 ? -28.451 39.415 -41.848 1.00 38.33 433 ASP A O 1
ATOM 3031 N N . GLN A 1 434 ? -28.502 38.881 -44.079 1.00 40.45 434 GLN A N 1
ATOM 3032 C CA . GLN A 1 434 ? -29.628 39.756 -44.511 1.00 40.86 434 GLN A CA 1
ATOM 3033 C C . GLN A 1 434 ? -30.906 39.420 -43.733 1.00 38.91 434 GLN A C 1
ATOM 3034 O O . GLN A 1 434 ? -31.611 40.361 -43.326 1.00 39.10 434 GLN A O 1
ATOM 3040 N N . SER A 1 435 ? -31.193 38.127 -43.555 1.00 36.74 435 SER A N 1
ATOM 3041 C CA . SER A 1 435 ? -32.476 37.601 -43.018 1.00 35.77 435 SER A CA 1
ATOM 3042 C C . SER A 1 435 ? -32.718 38.090 -41.583 1.00 34.70 435 SER A C 1
ATOM 3043 O O . SER A 1 435 ? -33.899 38.184 -41.200 1.00 34.90 435 SER A O 1
ATOM 3046 N N . ALA A 1 436 ? -31.655 38.377 -40.820 1.00 33.37 436 ALA A N 1
ATOM 3047 C CA . ALA A 1 436 ? -31.725 38.879 -39.424 1.00 32.21 436 ALA A CA 1
ATOM 3048 C C . ALA A 1 436 ? -31.018 40.236 -39.291 1.00 31.18 436 ALA A C 1
ATOM 3049 O O . ALA A 1 436 ? -30.832 40.681 -38.146 1.00 30.50 436 ALA A O 1
ATOM 3051 N N . THR A 1 437 ? -30.665 40.881 -40.410 1.00 30.69 437 THR A N 1
ATOM 3052 C CA . THR A 1 437 ? -29.910 42.165 -40.458 1.00 30.71 437 THR A CA 1
ATOM 3053 C C . THR A 1 437 ? -28.851 42.154 -39.349 1.00 30.54 437 THR A C 1
ATOM 3054 O O . THR A 1 437 ? -28.861 43.075 -38.503 1.00 29.88 437 THR A O 1
ATOM 3058 N N . ALA A 1 438 ? -27.985 41.136 -39.354 1.00 29.91 438 ALA A N 1
ATOM 3059 C CA . ALA A 1 438 ? -27.087 40.784 -38.231 1.00 29.69 438 ALA A CA 1
ATOM 3060 C C . ALA A 1 438 ? -25.642 40.638 -38.719 1.00 29.09 438 ALA A C 1
ATOM 3061 O O . ALA A 1 438 ? -25.387 39.778 -39.587 1.00 28.42 438 ALA A O 1
ATOM 3063 N N . LEU A 1 439 ? -24.737 41.453 -38.169 1.00 28.86 439 LEU A N 1
ATOM 3064 C CA . LEU A 1 439 ? -23.267 41.248 -38.257 1.00 28.97 439 LEU A CA 1
ATOM 3065 C C . LEU A 1 439 ? -22.868 40.221 -37.192 1.00 28.58 439 LEU A C 1
ATOM 3066 O O . LEU A 1 439 ? -23.019 40.530 -35.993 1.00 28.73 439 LEU A O 1
ATOM 3071 N N . HIS A 1 440 ? -22.405 39.044 -37.619 1.00 27.98 440 HIS A N 1
ATOM 3072 C CA . HIS A 1 440 ? -21.963 37.939 -36.730 1.00 28.01 440 HIS A CA 1
ATOM 3073 C C . HIS A 1 440 ? -20.507 38.164 -36.318 1.00 28.02 440 HIS A C 1
ATOM 3074 O O . HIS A 1 440 ? -20.162 37.804 -35.173 1.00 27.44 440 HIS A O 1
ATOM 3081 N N . PHE A 1 441 ? -19.695 38.739 -37.212 1.00 28.21 441 PHE A N 1
ATOM 3082 C CA . PHE A 1 441 ? -18.244 38.981 -36.997 1.00 28.42 441 PHE A CA 1
ATOM 3083 C C . PHE A 1 441 ? -17.811 40.285 -37.677 1.00 28.51 441 PHE A C 1
ATOM 3084 O O . PHE A 1 441 ? -18.318 40.608 -38.770 1.00 28.53 441 PHE A O 1
ATOM 3092 N N . LEU A 1 442 ? -16.925 41.024 -37.004 1.00 28.31 442 LEU A N 1
ATOM 3093 C CA . LEU A 1 442 ? -16.113 42.135 -37.565 1.00 28.60 442 LEU A CA 1
ATOM 3094 C C . LEU A 1 442 ? -14.643 41.754 -37.381 1.00 28.98 442 LEU A C 1
ATOM 3095 O O . LEU A 1 442 ? -14.317 41.180 -36.324 1.00 29.04 442 LEU A O 1
ATOM 3100 N N . GLY A 1 443 ? -13.798 42.042 -38.372 1.00 29.35 443 GLY A N 1
ATOM 3101 C CA . GLY A 1 443 ? -12.396 41.589 -38.386 1.00 29.72 443 GLY A CA 1
ATOM 3102 C C . GLY A 1 443 ? -11.464 42.582 -39.056 1.00 30.15 443 GLY A C 1
ATOM 3103 O O . GLY A 1 443 ? -11.900 43.276 -39.992 1.00 29.91 443 GLY A O 1
ATOM 3104 N N . ARG A 1 444 ? -10.219 42.636 -38.579 1.00 30.79 444 ARG A N 1
ATOM 3105 C CA . ARG A 1 444 ? -9.090 43.360 -39.215 1.00 31.37 444 ARG A CA 1
ATOM 3106 C C . ARG A 1 444 ? -7.897 42.403 -39.273 1.00 31.70 444 ARG A C 1
ATOM 3107 O O . ARG A 1 444 ? -7.474 41.936 -38.203 1.00 31.58 444 ARG A O 1
ATOM 3115 N N . VAL A 1 445 ? -7.411 42.098 -40.478 1.00 32.30 445 VAL A N 1
ATOM 3116 C CA . VAL A 1 445 ? -6.266 41.170 -40.706 1.00 33.08 445 VAL A CA 1
ATOM 3117 C C . VAL A 1 445 ? -5.071 41.992 -41.195 1.00 33.99 445 VAL A C 1
ATOM 3118 O O . VAL A 1 445 ? -5.096 42.437 -42.357 1.00 34.28 445 VAL A O 1
ATOM 3122 N N . ALA A 1 446 ? -4.088 42.205 -40.313 1.00 34.85 446 ALA A N 1
ATOM 3123 C CA . ALA A 1 446 ? -2.762 42.788 -40.620 1.00 35.28 446 ALA A CA 1
ATOM 3124 C C . ALA A 1 446 ? -1.800 41.663 -41.019 1.00 35.53 446 ALA A C 1
ATOM 3125 O O . ALA A 1 446 ? -0.924 41.912 -41.865 1.00 35.22 446 ALA A O 1
ATOM 3127 N N . ASN A 1 447 ? -1.978 40.473 -40.432 1.00 36.37 447 ASN A N 1
ATOM 3128 C CA . ASN A 1 447 ? -1.119 39.274 -40.627 1.00 37.73 447 ASN A CA 1
ATOM 3129 C C . ASN A 1 447 ? -2.003 38.030 -40.561 1.00 39.07 447 ASN A C 1
ATOM 3130 O O . ASN A 1 447 ? -2.588 37.744 -39.519 1.00 40.06 447 ASN A O 1
ATOM 3135 N N . PRO A 1 448 ? -2.144 37.258 -41.662 1.00 40.84 448 PRO A N 1
ATOM 3136 C CA . PRO A 1 448 ? -3.057 36.112 -41.688 1.00 41.95 448 PRO A CA 1
ATOM 3137 C C . PRO A 1 448 ? -2.573 34.848 -40.958 1.00 42.86 448 PRO A C 1
ATOM 3138 O O . PRO A 1 448 ? -3.353 33.921 -40.870 1.00 43.85 448 PRO A O 1
ATOM 3142 N N . LEU A 1 449 ? -1.334 34.831 -40.456 1.00 44.68 449 LEU A N 1
ATOM 3143 C CA . LEU A 1 449 ? -0.731 33.652 -39.770 1.00 46.45 449 LEU A CA 1
ATOM 3144 C C . LEU A 1 449 ? -1.439 33.394 -38.434 1.00 47.34 449 LEU A C 1
ATOM 3145 O O . LEU A 1 449 ? -1.769 34.371 -37.737 1.00 46.96 449 LEU A O 1
ATOM 3150 N N . SER A 1 450 ? -1.649 32.117 -38.098 1.00 49.21 450 SER A N 1
ATOM 3151 C CA . SER A 1 450 ? -2.086 31.650 -36.756 1.00 50.85 450 SER A CA 1
ATOM 3152 C C . SER A 1 450 ? -0.940 31.866 -35.763 1.00 51.04 450 SER A C 1
ATOM 3153 O O . SER A 1 450 ? 0.222 31.627 -36.144 1.00 50.03 450 SER A O 1
ATOM 3156 N N . THR A 1 451 ? -1.257 32.312 -34.546 1.00 51.68 451 THR A N 1
ATOM 3157 C CA . THR A 1 451 ? -0.272 32.559 -33.460 1.00 52.57 451 THR A CA 1
ATOM 3158 C C . THR A 1 451 ? -1.003 32.603 -32.112 1.00 52.92 451 THR A C 1
ATOM 3159 O O . THR A 1 451 ? -2.149 33.101 -32.073 1.00 51.56 451 THR A O 1
ATOM 3163 N N . ALA A 1 452 ? -0.353 32.096 -31.058 1.00 53.14 452 ALA A N 1
ATOM 3164 C CA . ALA A 1 452 ? -0.857 32.061 -29.664 1.00 53.26 452 ALA A CA 1
ATOM 3165 C C . ALA A 1 452 ? -0.945 33.485 -29.095 1.00 53.27 452 ALA A C 1
ATOM 3166 O O . ALA A 1 452 ? -1.670 33.672 -28.098 1.00 54.01 452 ALA A O 1
ATOM 3168 N N . HIS A 1 453 ? -0.247 34.447 -29.712 1.00 52.81 453 HIS A N 1
ATOM 3169 C CA . HIS A 1 453 ? -0.137 35.861 -29.255 1.00 52.84 453 HIS A CA 1
ATOM 3170 C C . HIS A 1 453 ? -1.393 36.663 -29.630 1.00 52.53 453 HIS A C 1
ATOM 3171 O O . HIS A 1 453 ? -1.442 37.865 -29.293 1.00 50.81 453 HIS A O 1
ATOM 3178 N N . HIS A 1 454 ? -2.370 36.030 -30.293 1.00 52.91 454 HIS A N 1
ATOM 3179 C CA . HIS A 1 454 ? -3.758 36.547 -30.450 1.00 52.16 454 HIS A CA 1
ATOM 3180 C C . HIS A 1 454 ? -4.512 36.415 -29.118 1.00 51.50 454 HIS A C 1
ATOM 3181 O O . HIS A 1 454 ? -5.581 37.046 -28.986 1.00 49.23 454 HIS A O 1
ATOM 3188 N N . HIS A 1 455 ? -3.978 35.623 -28.175 1.00 52.07 455 HIS A N 1
ATOM 3189 C CA . HIS A 1 455 ? -4.509 35.443 -26.795 1.00 52.35 455 HIS A CA 1
ATOM 3190 C C . HIS A 1 455 ? -3.692 36.263 -25.786 1.00 52.55 455 HIS A C 1
ATOM 3191 O O . HIS A 1 455 ? -3.776 35.947 -24.581 1.00 54.27 455 HIS A O 1
ATOM 3198 N N . HIS A 1 456 ? -2.935 37.268 -26.242 1.00 51.47 456 HIS A N 1
ATOM 3199 C CA . HIS A 1 456 ? -2.199 38.215 -25.360 1.00 50.99 456 HIS A CA 1
ATOM 3200 C C . HIS A 1 456 ? -3.156 39.308 -24.873 1.00 50.62 456 HIS A C 1
ATOM 3201 O O . HIS A 1 456 ? -3.892 39.865 -25.711 1.00 50.90 456 HIS A O 1
ATOM 3208 N N . HIS A 1 457 ? -3.116 39.609 -23.572 1.00 50.04 457 HIS A N 1
ATOM 3209 C CA . HIS A 1 457 ? -3.960 40.628 -22.893 1.00 50.45 457 HIS A CA 1
ATOM 3210 C C . HIS A 1 457 ? -3.056 41.726 -22.317 1.00 52.41 457 HIS A C 1
ATOM 3211 O O . HIS A 1 457 ? -2.046 41.381 -21.672 1.00 53.50 457 HIS A O 1
ATOM 3218 N N . HIS A 1 458 ? -3.401 42.995 -22.557 1.00 55.06 458 HIS A N 1
ATOM 3219 C CA . HIS A 1 458 ? -2.638 44.191 -22.101 1.00 56.82 458 HIS A CA 1
ATOM 3220 C C . HIS A 1 458 ? -2.728 44.319 -20.576 1.00 56.47 458 HIS A C 1
ATOM 3221 O O . HIS A 1 458 ? -1.803 44.819 -19.937 1.00 55.81 458 HIS A O 1
ATOM 3229 N N . LEU B 2 3 ? -46.160 95.426 -41.216 1.00 75.62 3 LEU B N 1
ATOM 3230 C CA . LEU B 2 3 ? -44.850 95.816 -40.610 1.00 76.59 3 LEU B CA 1
ATOM 3231 C C . LEU B 2 3 ? -43.818 94.716 -40.901 1.00 76.43 3 LEU B C 1
ATOM 3232 O O . LEU B 2 3 ? -42.739 95.050 -41.438 1.00 75.89 3 LEU B O 1
ATOM 3237 N N . GLY B 2 4 ? -44.144 93.461 -40.563 1.00 73.81 4 GLY B N 1
ATOM 3238 C CA . GLY B 2 4 ? -43.314 92.273 -40.851 1.00 70.57 4 GLY B CA 1
ATOM 3239 C C . GLY B 2 4 ? -43.378 91.897 -42.323 1.00 67.77 4 GLY B C 1
ATOM 3240 O O . GLY B 2 4 ? -44.500 91.666 -42.816 1.00 66.05 4 GLY B O 1
ATOM 3241 N N . ASN B 2 5 ? -42.225 91.844 -43.003 1.00 65.98 5 ASN B N 1
ATOM 3242 C CA . ASN B 2 5 ? -42.127 91.621 -44.473 1.00 66.17 5 ASN B CA 1
ATOM 3243 C C . ASN B 2 5 ? -41.086 90.540 -44.808 1.00 63.65 5 ASN B C 1
ATOM 3244 O O . ASN B 2 5 ? -40.794 90.373 -46.010 1.00 64.27 5 ASN B O 1
ATOM 3249 N N . THR B 2 6 ? -40.557 89.819 -43.811 1.00 60.23 6 THR B N 1
ATOM 3250 C CA . THR B 2 6 ? -39.409 88.886 -43.980 1.00 57.79 6 THR B CA 1
ATOM 3251 C C . THR B 2 6 ? -39.910 87.450 -44.178 1.00 54.61 6 THR B C 1
ATOM 3252 O O . THR B 2 6 ? -40.811 87.020 -43.432 1.00 52.97 6 THR B O 1
ATOM 3256 N N . THR B 2 7 ? -39.346 86.761 -45.173 1.00 51.83 7 THR B N 1
ATOM 3257 C CA . THR B 2 7 ? -39.367 85.283 -45.323 1.00 50.21 7 THR B CA 1
ATOM 3258 C C . THR B 2 7 ? -37.946 84.769 -45.073 1.00 49.48 7 THR B C 1
ATOM 3259 O O . THR B 2 7 ? -36.996 85.562 -45.238 1.00 50.21 7 THR B O 1
ATOM 3263 N N . SER B 2 8 ? -37.814 83.498 -44.687 1.00 48.50 8 SER B N 1
ATOM 3264 C CA . SER B 2 8 ? -36.525 82.813 -44.407 1.00 46.43 8 SER B CA 1
ATOM 3265 C C . SER B 2 8 ? -36.558 81.407 -45.017 1.00 44.74 8 SER B C 1
ATOM 3266 O O . SER B 2 8 ? -37.567 80.706 -44.818 1.00 45.11 8 SER B O 1
ATOM 3269 N N . SER B 2 9 ? -35.503 81.021 -45.739 1.00 42.55 9 SER B N 1
ATOM 3270 C CA . SER B 2 9 ? -35.368 79.699 -46.405 1.00 40.99 9 SER B CA 1
ATOM 3271 C C . SER B 2 9 ? -34.284 78.866 -45.712 1.00 40.24 9 SER B C 1
ATOM 3272 O O . SER B 2 9 ? -33.131 79.331 -45.651 1.00 40.50 9 SER B O 1
ATOM 3275 N N . VAL B 2 10 ? -34.664 77.689 -45.202 1.00 38.87 10 VAL B N 1
ATOM 3276 C CA . VAL B 2 10 ? -33.758 76.644 -44.638 1.00 37.13 10 VAL B CA 1
ATOM 3277 C C . VAL B 2 10 ? -33.590 75.553 -45.700 1.00 36.33 10 VAL B C 1
ATOM 3278 O O . VAL B 2 10 ? -34.613 74.970 -46.112 1.00 35.24 10 VAL B O 1
ATOM 3282 N N . ILE B 2 11 ? -32.353 75.297 -46.131 1.00 36.08 11 ILE B N 1
ATOM 3283 C CA . ILE B 2 11 ? -32.020 74.208 -47.096 1.00 35.64 11 ILE B CA 1
ATOM 3284 C C . ILE B 2 11 ? -31.886 72.901 -46.310 1.00 34.71 11 ILE B C 1
ATOM 3285 O O . ILE B 2 11 ? -31.208 72.905 -45.262 1.00 33.84 11 ILE B O 1
ATOM 3290 N N . LEU B 2 12 ? -32.523 71.835 -46.805 1.00 34.09 12 LEU B N 1
ATOM 3291 C CA . LEU B 2 12 ? -32.568 70.494 -46.163 1.00 33.81 12 LEU B CA 1
ATOM 3292 C C . LEU B 2 12 ? -31.691 69.519 -46.955 1.00 33.20 12 LEU B C 1
ATOM 3293 O O . LEU B 2 12 ? -31.632 69.638 -48.195 1.00 33.21 12 LEU B O 1
ATOM 3298 N N . THR B 2 13 ? -31.045 68.589 -46.250 1.00 32.71 13 THR B N 1
ATOM 3299 C CA . THR B 2 13 ? -30.328 67.424 -46.826 1.00 32.06 13 THR B CA 1
ATOM 3300 C C . THR B 2 13 ? -31.312 66.253 -46.909 1.00 32.12 13 THR B C 1
ATOM 3301 O O . THR B 2 13 ? -31.966 65.965 -45.890 1.00 31.44 13 THR B O 1
ATOM 3305 N N . ASN B 2 14 ? -31.422 65.629 -48.085 1.00 32.01 14 ASN B N 1
ATOM 3306 C CA . ASN B 2 14 ? -32.248 64.418 -48.324 1.00 32.09 14 ASN B CA 1
ATOM 3307 C C . ASN B 2 14 ? -31.351 63.191 -48.151 1.00 32.74 14 ASN B C 1
ATOM 3308 O O . ASN B 2 14 ? -30.423 63.021 -48.966 1.00 33.13 14 ASN B O 1
ATOM 3313 N N . TYR B 2 15 ? -31.619 62.385 -47.120 1.00 33.30 15 TYR B N 1
ATOM 3314 C CA . TYR B 2 15 ? -30.957 61.081 -46.859 1.00 33.56 15 TYR B CA 1
ATOM 3315 C C . TYR B 2 15 ? -31.935 59.948 -47.190 1.00 33.86 15 TYR B C 1
ATOM 3316 O O . TYR B 2 15 ? -32.903 59.756 -46.429 1.00 33.07 15 TYR B O 1
ATOM 3325 N N . MET B 2 16 ? -31.698 59.258 -48.312 1.00 35.15 16 MET B N 1
ATOM 3326 C CA . MET B 2 16 ? -32.361 57.986 -48.713 1.00 36.05 16 MET B CA 1
ATOM 3327 C C . MET B 2 16 ? -33.876 58.179 -48.891 1.00 34.95 16 MET B C 1
ATOM 3328 O O . MET B 2 16 ? -34.607 57.174 -48.775 1.00 35.08 16 MET B O 1
ATOM 3333 N N . ASP B 2 17 ? -34.330 59.407 -49.173 1.00 34.26 17 ASP B N 1
ATOM 3334 C CA . ASP B 2 17 ? -35.764 59.773 -49.356 1.00 33.67 17 ASP B CA 1
ATOM 3335 C C . ASP B 2 17 ? -36.569 59.507 -48.072 1.00 32.29 17 ASP B C 1
ATOM 3336 O O . ASP B 2 17 ? -37.808 59.414 -48.177 1.00 32.04 17 ASP B O 1
ATOM 3341 N N . THR B 2 18 ? -35.913 59.418 -46.906 1.00 30.99 18 THR B N 1
ATOM 3342 C CA . THR B 2 18 ? -36.547 59.058 -45.604 1.00 30.05 18 THR B CA 1
ATOM 3343 C C . THR B 2 18 ? -36.278 60.117 -44.524 1.00 29.16 18 THR B C 1
ATOM 3344 O O . THR B 2 18 ? -37.131 60.244 -43.624 1.00 28.23 18 THR B O 1
ATOM 3348 N N . GLN B 2 19 ? -35.143 60.823 -44.578 1.00 28.45 19 GLN B N 1
ATOM 3349 C CA . GLN B 2 19 ? -34.756 61.836 -43.558 1.00 28.37 19 GLN B CA 1
ATOM 3350 C C . GLN B 2 19 ? -34.383 63.151 -44.253 1.00 28.28 19 GLN B C 1
ATOM 3351 O O . GLN B 2 19 ? -33.273 63.234 -44.811 1.00 28.38 19 GLN B O 1
ATOM 3357 N N . TYR B 2 20 ? -35.289 64.133 -44.218 1.00 28.17 20 TYR B N 1
ATOM 3358 C CA . TYR B 2 20 ? -35.070 65.521 -44.701 1.00 28.67 20 TYR B CA 1
ATOM 3359 C C . TYR B 2 20 ? -34.785 66.412 -43.489 1.00 29.47 20 TYR B C 1
ATOM 3360 O O . TYR B 2 20 ? -35.734 66.727 -42.745 1.00 30.20 20 TYR B O 1
ATOM 3369 N N . TYR B 2 21 ? -33.517 66.778 -43.279 1.00 30.04 21 TYR B N 1
ATOM 3370 C CA . TYR B 2 21 ? -33.058 67.515 -42.073 1.00 30.89 21 TYR B CA 1
ATOM 3371 C C . TYR B 2 21 ? -32.301 68.783 -42.478 1.00 31.49 21 TYR B C 1
ATOM 3372 O O . TYR B 2 21 ? -31.603 68.785 -43.509 1.00 31.76 21 TYR B O 1
ATOM 3381 N N . GLY B 2 22 ? -32.461 69.831 -41.668 1.00 32.48 22 GLY B N 1
ATOM 3382 C CA . GLY B 2 22 ? -31.713 71.097 -41.758 1.00 33.69 22 GLY B CA 1
ATOM 3383 C C . GLY B 2 22 ? -30.944 71.357 -40.477 1.00 34.64 22 GLY B C 1
ATOM 3384 O O . GLY B 2 22 ? -30.913 70.458 -39.615 1.00 34.70 22 GLY B O 1
ATOM 3385 N N . GLU B 2 23 ? -30.354 72.546 -40.353 1.00 36.13 23 GLU B N 1
ATOM 3386 C CA . GLU B 2 23 ? -29.536 72.958 -39.185 1.00 37.61 23 GLU B CA 1
ATOM 3387 C C . GLU B 2 23 ? -30.319 73.989 -38.361 1.00 36.01 23 GLU B C 1
ATOM 3388 O O . GLU B 2 23 ? -31.042 74.811 -38.962 1.00 35.38 23 GLU B O 1
ATOM 3394 N N . ILE B 2 24 ? -30.190 73.925 -37.034 1.00 34.06 24 ILE B N 1
ATOM 3395 C CA . ILE B 2 24 ? -30.597 75.011 -36.094 1.00 33.39 24 ILE B CA 1
ATOM 3396 C C . ILE B 2 24 ? -29.418 75.302 -35.161 1.00 32.78 24 ILE B C 1
ATOM 3397 O O . ILE B 2 24 ? -28.638 74.371 -34.882 1.00 32.90 24 ILE B O 1
ATOM 3402 N N . GLY B 2 25 ? -29.285 76.555 -34.727 1.00 31.96 25 GLY B N 1
ATOM 3403 C CA . GLY B 2 25 ? -28.359 76.958 -33.654 1.00 31.78 25 GLY B CA 1
ATOM 3404 C C . GLY B 2 25 ? -29.089 77.023 -32.326 1.00 32.01 25 GLY B C 1
ATOM 3405 O O . GLY B 2 25 ? -30.230 77.518 -32.314 1.00 32.68 25 GLY B O 1
ATOM 3406 N N . ILE B 2 26 ? -28.480 76.511 -31.255 1.00 31.83 26 ILE B N 1
ATOM 3407 C CA . ILE B 2 26 ? -28.959 76.712 -29.854 1.00 32.08 26 ILE B CA 1
ATOM 3408 C C . ILE B 2 26 ? -27.811 77.329 -29.050 1.00 32.28 26 ILE B C 1
ATOM 3409 O O . ILE B 2 26 ? -26.682 76.803 -29.134 1.00 31.71 26 ILE B O 1
ATOM 3414 N N . GLY B 2 27 ? -28.100 78.406 -28.314 1.00 32.57 27 GLY B N 1
ATOM 3415 C CA . GLY B 2 27 ? -27.175 79.020 -27.344 1.00 33.29 27 GLY B CA 1
ATOM 3416 C C . GLY B 2 27 ? -26.426 80.206 -27.923 1.00 33.85 27 GLY B C 1
ATOM 3417 O O . GLY B 2 27 ? -26.582 80.481 -29.131 1.00 33.67 27 GLY B O 1
ATOM 3418 N N . THR B 2 28 ? -25.656 80.886 -27.068 1.00 34.65 28 THR B N 1
ATOM 3419 C CA . THR B 2 28 ? -24.742 82.007 -27.413 1.00 35.02 28 THR B CA 1
ATOM 3420 C C . THR B 2 28 ? -23.341 81.639 -26.932 1.00 35.38 28 THR B C 1
ATOM 3421 O O . THR B 2 28 ? -23.106 81.602 -25.728 1.00 37.12 28 THR B O 1
ATOM 3425 N N . PRO B 2 29 ? -22.377 81.316 -27.828 1.00 35.11 29 PRO B N 1
ATOM 3426 C CA . PRO B 2 29 ? -22.608 81.270 -29.274 1.00 35.08 29 PRO B CA 1
ATOM 3427 C C . PRO B 2 29 ? -23.410 80.038 -29.688 1.00 35.16 29 PRO B C 1
ATOM 3428 O O . PRO B 2 29 ? -23.579 79.114 -28.892 1.00 35.11 29 PRO B O 1
ATOM 3432 N N . PRO B 2 30 ? -23.930 79.980 -30.939 1.00 34.69 30 PRO B N 1
ATOM 3433 C CA . PRO B 2 30 ? -24.787 78.874 -31.369 1.00 33.96 30 PRO B CA 1
ATOM 3434 C C . PRO B 2 30 ? -24.052 77.527 -31.429 1.00 33.32 30 PRO B C 1
ATOM 3435 O O . PRO B 2 30 ? -22.968 77.470 -31.980 1.00 33.43 30 PRO B O 1
ATOM 3439 N N . GLN B 2 31 ? -24.656 76.494 -30.837 1.00 32.55 31 GLN B N 1
ATOM 3440 C CA . GLN B 2 31 ? -24.296 75.065 -31.034 1.00 32.02 31 GLN B CA 1
ATOM 3441 C C . GLN B 2 31 ? -25.243 74.496 -32.100 1.00 31.28 31 GLN B C 1
ATOM 3442 O O . GLN B 2 31 ? -26.468 74.579 -31.900 1.00 31.02 31 GLN B O 1
ATOM 3448 N N . THR B 2 32 ? -24.694 73.977 -33.203 1.00 30.72 32 THR B N 1
ATOM 3449 C CA . THR B 2 32 ? -25.458 73.549 -34.406 1.00 30.82 32 THR B CA 1
ATOM 3450 C C . THR B 2 32 ? -25.889 72.087 -34.253 1.00 30.43 32 THR B C 1
ATOM 3451 O O . THR B 2 32 ? -25.064 71.268 -33.807 1.00 30.61 32 THR B O 1
ATOM 3455 N N . PHE B 2 33 ? -27.137 71.786 -34.622 1.00 29.90 33 PHE B N 1
ATOM 3456 C CA . PHE B 2 33 ? -27.742 70.430 -34.588 1.00 29.39 33 PHE B CA 1
ATOM 3457 C C . PHE B 2 33 ? -28.442 70.161 -35.921 1.00 29.10 33 PHE B C 1
ATOM 3458 O O . PHE B 2 33 ? -29.051 71.094 -36.474 1.00 28.99 33 PHE B O 1
ATOM 3466 N N . LYS B 2 34 ? -28.327 68.932 -36.427 1.00 29.20 34 LYS B N 1
ATOM 3467 C CA . LYS B 2 34 ? -29.143 68.426 -37.560 1.00 29.93 34 LYS B CA 1
ATOM 3468 C C . LYS B 2 34 ? -30.515 68.051 -36.996 1.00 29.05 34 LYS B C 1
ATOM 3469 O O . LYS B 2 34 ? -30.556 67.237 -36.059 1.00 29.27 34 LYS B O 1
ATOM 3475 N N . VAL B 2 35 ? -31.590 68.644 -37.516 1.00 28.31 35 VAL B N 1
ATOM 3476 C CA . VAL B 2 35 ? -32.971 68.409 -37.002 1.00 28.15 35 VAL B CA 1
ATOM 3477 C C . VAL B 2 35 ? -33.920 68.144 -38.173 1.00 27.67 35 VAL B C 1
ATOM 3478 O O . VAL B 2 35 ? -33.760 68.774 -39.237 1.00 27.09 35 VAL B O 1
ATOM 3482 N N . VAL B 2 36 ? -34.857 67.217 -37.960 1.00 27.50 36 VAL B N 1
ATOM 3483 C CA . VAL B 2 36 ? -36.061 66.995 -38.810 1.00 27.13 36 VAL B CA 1
ATOM 3484 C C . VAL B 2 36 ? -37.152 67.951 -38.316 1.00 26.85 36 VAL B C 1
ATOM 3485 O O . VAL B 2 36 ? -37.328 68.060 -37.087 1.00 26.08 36 VAL B O 1
ATOM 3489 N N . PHE B 2 37 ? -37.829 68.631 -39.245 1.00 27.14 37 PHE B N 1
ATOM 3490 C CA . PHE B 2 37 ? -38.958 69.560 -38.984 1.00 27.61 37 PHE B CA 1
ATOM 3491 C C . PHE B 2 37 ? -40.273 68.810 -39.228 1.00 28.64 37 PHE B C 1
ATOM 3492 O O . PHE B 2 37 ? -40.609 68.559 -40.404 1.00 29.17 37 PHE B O 1
ATOM 3500 N N . ASP B 2 38 ? -40.979 68.449 -38.151 1.00 29.06 38 ASP B N 1
ATOM 3501 C CA . ASP B 2 38 ? -42.179 67.570 -38.192 1.00 29.55 38 ASP B CA 1
ATOM 3502 C C . ASP B 2 38 ? -43.435 68.380 -37.855 1.00 30.03 38 ASP B C 1
ATOM 3503 O O . ASP B 2 38 ? -43.506 68.917 -36.732 1.00 30.73 38 ASP B O 1
ATOM 3508 N N . THR B 2 39 ? -44.398 68.427 -38.782 1.00 29.68 39 THR B N 1
ATOM 3509 C CA . THR B 2 39 ? -45.740 69.039 -38.583 1.00 29.83 39 THR B CA 1
ATOM 3510 C C . THR B 2 39 ? -46.633 68.075 -37.793 1.00 29.92 39 THR B C 1
ATOM 3511 O O . THR B 2 39 ? -47.698 68.515 -37.334 1.00 30.80 39 THR B O 1
ATOM 3515 N N . GLY B 2 40 ? -46.215 66.814 -37.641 1.00 29.93 40 GLY B N 1
ATOM 3516 C CA . GLY B 2 40 ? -46.943 65.779 -36.882 1.00 29.59 40 GLY B CA 1
ATOM 3517 C C . GLY B 2 40 ? -46.731 65.878 -35.377 1.00 29.39 40 GLY B C 1
ATOM 3518 O O . GLY B 2 40 ? -47.408 65.125 -34.649 1.00 29.05 40 GLY B O 1
ATOM 3519 N N . SER B 2 41 ? -45.827 66.751 -34.917 1.00 29.61 41 SER B N 1
ATOM 3520 C CA . SER B 2 41 ? -45.486 66.939 -33.480 1.00 29.61 41 SER B CA 1
ATOM 3521 C C . SER B 2 41 ? -45.115 68.403 -33.211 1.00 29.86 41 SER B C 1
ATOM 3522 O O . SER B 2 41 ? -44.933 69.152 -34.192 1.00 30.66 41 SER B O 1
ATOM 3525 N N . SER B 2 42 ? -45.009 68.787 -31.932 1.00 29.92 42 SER B N 1
ATOM 3526 C CA . SER B 2 42 ? -44.945 70.202 -31.471 1.00 30.09 42 SER B CA 1
ATOM 3527 C C . SER B 2 42 ? -43.784 70.465 -30.499 1.00 29.86 42 SER B C 1
ATOM 3528 O O . SER B 2 42 ? -43.640 71.631 -30.080 1.00 29.92 42 SER B O 1
ATOM 3531 N N . ASN B 2 43 ? -42.982 69.452 -30.159 1.00 29.24 43 ASN B N 1
ATOM 3532 C CA . ASN B 2 43 ? -41.853 69.585 -29.198 1.00 28.90 43 ASN B CA 1
ATOM 3533 C C . ASN B 2 43 ? -40.543 69.798 -29.963 1.00 28.39 43 ASN B C 1
ATOM 3534 O O . ASN B 2 43 ? -40.384 69.205 -31.053 1.00 28.07 43 ASN B O 1
ATOM 3539 N N . VAL B 2 44 ? -39.654 70.626 -29.407 1.00 27.68 44 VAL B N 1
ATOM 3540 C CA . VAL B 2 44 ? -38.221 70.738 -29.807 1.00 27.52 44 VAL B CA 1
ATOM 3541 C C . VAL B 2 44 ? -37.404 69.919 -28.807 1.00 27.83 44 VAL B C 1
ATOM 3542 O O . VAL B 2 44 ? -37.619 70.091 -27.591 1.00 28.62 44 VAL B O 1
ATOM 3546 N N . TRP B 2 45 ? -36.512 69.056 -29.295 1.00 27.58 45 TRP B N 1
ATOM 3547 C CA . TRP B 2 45 ? -35.575 68.286 -28.439 1.00 27.13 45 TRP B CA 1
ATOM 3548 C C . TRP B 2 45 ? -34.286 67.979 -29.206 1.00 26.82 45 TRP B C 1
ATOM 3549 O O . TRP B 2 45 ? -34.358 67.744 -30.427 1.00 26.14 45 TRP B O 1
ATOM 3560 N N . VAL B 2 46 ? -33.160 68.009 -28.490 1.00 27.16 46 VAL B N 1
ATOM 3561 C CA . VAL B 2 46 ? -31.805 67.614 -28.974 1.00 27.24 46 VAL B CA 1
ATOM 3562 C C . VAL B 2 46 ? -31.145 66.786 -27.876 1.00 27.54 46 VAL B C 1
ATOM 3563 O O . VAL B 2 46 ? -31.533 66.877 -26.714 1.00 27.09 46 VAL B O 1
ATOM 3567 N N . PRO B 2 47 ? -30.140 65.944 -28.205 1.00 28.49 47 PRO B N 1
ATOM 3568 C CA . PRO B 2 47 ? -29.384 65.218 -27.184 1.00 28.74 47 PRO B CA 1
ATOM 3569 C C . PRO B 2 47 ? -28.634 66.179 -26.246 1.00 29.28 47 PRO B C 1
ATOM 3570 O O . PRO B 2 47 ? -28.208 67.221 -26.702 1.00 28.74 47 PRO B O 1
ATOM 3574 N N . SER B 2 48 ? -28.509 65.802 -24.970 1.00 30.92 48 SER B N 1
ATOM 3575 C CA . SER B 2 48 ? -27.883 66.600 -23.881 1.00 31.99 48 SER B CA 1
ATOM 3576 C C . SER B 2 48 ? -26.456 66.107 -23.610 1.00 32.79 48 SER B C 1
ATOM 3577 O O . SER B 2 48 ? -26.211 64.892 -23.750 1.00 33.19 48 SER B O 1
ATOM 3580 N N . SER B 2 49 ? -25.562 67.014 -23.203 1.00 33.69 49 SER B N 1
ATOM 3581 C CA . SER B 2 49 ? -24.212 66.696 -22.662 1.00 34.42 49 SER B CA 1
ATOM 3582 C C . SER B 2 49 ? -24.347 65.836 -21.397 1.00 34.94 49 SER B C 1
ATOM 3583 O O . SER B 2 49 ? -23.417 65.058 -21.115 1.00 34.73 49 SER B O 1
ATOM 3586 N N . LYS B 2 50 ? -25.470 65.971 -20.679 1.00 36.57 50 LYS B N 1
ATOM 3587 C CA . LYS B 2 50 ? -25.779 65.231 -19.423 1.00 37.65 50 LYS B CA 1
ATOM 3588 C C . LYS B 2 50 ? -26.294 63.819 -19.735 1.00 37.35 50 LYS B C 1
ATOM 3589 O O . LYS B 2 50 ? -26.559 63.075 -18.769 1.00 37.79 50 LYS B O 1
ATOM 3595 N N . CYS B 2 51 ? -26.456 63.462 -21.014 1.00 36.86 51 CYS B N 1
ATOM 3596 C CA . CYS B 2 51 ? -26.822 62.089 -21.454 1.00 35.95 51 CYS B CA 1
ATOM 3597 C C . CYS B 2 51 ? -25.647 61.145 -21.181 1.00 35.00 51 CYS B C 1
ATOM 3598 O O . 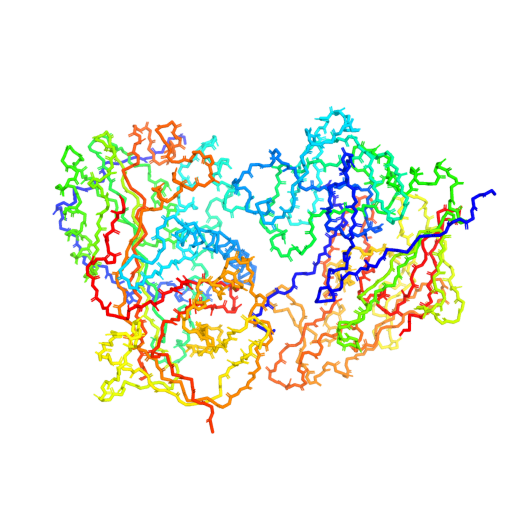CYS B 2 51 ? -24.543 61.422 -21.687 1.00 34.02 51 CYS B O 1
ATOM 3601 N N . SER B 2 52 ? -25.889 60.078 -20.413 1.00 34.72 52 SER B N 1
ATOM 3602 C CA . SER B 2 52 ? -24.885 59.049 -20.035 1.00 34.95 52 SER B CA 1
ATOM 3603 C C . SER B 2 52 ? -24.225 58.484 -21.298 1.00 35.11 52 SER B C 1
ATOM 3604 O O . SER B 2 52 ? -24.927 58.328 -22.320 1.00 34.46 52 SER B O 1
ATOM 3607 N N . ARG B 2 53 ? -22.925 58.190 -21.216 1.00 35.77 53 ARG B N 1
ATOM 3608 C CA . ARG B 2 53 ? -22.120 57.617 -22.328 1.00 36.50 53 ARG B CA 1
ATOM 3609 C C . ARG B 2 53 ? -22.573 56.177 -22.608 1.00 34.93 53 ARG B C 1
ATOM 3610 O O . ARG B 2 53 ? -22.222 55.661 -23.679 1.00 34.56 53 ARG B O 1
ATOM 3618 N N . LEU B 2 54 ? -23.326 55.558 -21.693 1.00 33.89 54 LEU B N 1
ATOM 3619 C CA . LEU B 2 54 ? -23.907 54.200 -21.880 1.00 33.39 54 LEU B CA 1
ATOM 3620 C C . LEU B 2 54 ? -24.805 54.185 -23.125 1.00 32.70 54 LEU B C 1
ATOM 3621 O O . LEU B 2 54 ? -24.765 53.185 -23.863 1.00 32.50 54 LEU B O 1
ATOM 3626 N N . TYR B 2 55 ? -25.565 55.260 -23.359 1.00 31.87 55 TYR B N 1
ATOM 3627 C CA . TYR B 2 55 ? -26.478 55.415 -24.524 1.00 31.49 55 TYR B CA 1
ATOM 3628 C C . TYR B 2 55 ? -25.648 55.676 -25.787 1.00 31.79 55 TYR B C 1
ATOM 3629 O O . TYR B 2 55 ? -25.211 56.825 -26.008 1.00 32.27 55 TYR B O 1
ATOM 3638 N N . THR B 2 56 ? -25.439 54.622 -26.583 1.00 31.31 56 THR B N 1
ATOM 3639 C CA . THR B 2 56 ? -24.723 54.643 -27.886 1.00 31.30 56 THR B CA 1
ATOM 3640 C C . THR B 2 56 ? -25.273 55.781 -28.758 1.00 32.00 56 THR B C 1
ATOM 3641 O O . THR B 2 56 ? -24.460 56.493 -29.374 1.00 31.86 56 THR B O 1
ATOM 3645 N N . ALA B 2 57 ? -26.600 55.951 -28.785 1.00 33.22 57 ALA B N 1
ATOM 3646 C CA . ALA B 2 57 ? -27.332 56.924 -29.633 1.00 33.70 57 ALA B CA 1
ATOM 3647 C C . ALA B 2 57 ? -26.921 58.365 -29.296 1.00 33.97 57 ALA B C 1
ATOM 3648 O O . ALA B 2 57 ? -26.908 59.192 -30.221 1.00 34.38 57 ALA B O 1
ATOM 3650 N N . CYS B 2 58 ? -26.603 58.659 -28.029 1.00 34.33 58 CYS B N 1
ATOM 3651 C CA . CYS B 2 58 ? -26.098 59.984 -27.570 1.00 34.63 58 CYS B CA 1
ATOM 3652 C C . CYS B 2 58 ? -24.658 60.188 -28.053 1.00 35.09 58 CYS B C 1
ATOM 3653 O O . CYS B 2 58 ? -24.355 61.284 -28.563 1.00 35.79 58 CYS B O 1
ATOM 3656 N N . VAL B 2 59 ? -23.817 59.160 -27.923 1.00 34.97 59 VAL B N 1
ATOM 3657 C CA . VAL B 2 59 ? -22.355 59.221 -28.226 1.00 34.70 59 VAL B CA 1
ATOM 3658 C C . VAL B 2 59 ? -22.143 59.525 -29.719 1.00 34.12 59 VAL B C 1
ATOM 3659 O O . VAL B 2 59 ? -21.140 60.191 -30.033 1.00 34.05 59 VAL B O 1
ATOM 3663 N N . TYR B 2 60 ? -23.044 59.073 -30.600 1.00 33.79 60 TYR B N 1
ATOM 3664 C CA . TYR B 2 60 ? -22.901 59.175 -32.080 1.00 33.56 60 TYR B CA 1
ATOM 3665 C C . TYR B 2 60 ? -23.789 60.294 -32.642 1.00 32.24 60 TYR B C 1
ATOM 3666 O O . TYR B 2 60 ? -24.081 60.271 -33.856 1.00 31.78 60 TYR B O 1
ATOM 3675 N N . HIS B 2 61 ? -24.178 61.258 -31.800 1.00 31.19 61 HIS B N 1
ATOM 3676 C CA . HIS B 2 61 ? -24.890 62.501 -32.205 1.00 30.61 61 HIS B CA 1
ATOM 3677 C C . HIS B 2 61 ? -24.303 63.696 -31.445 1.00 30.65 61 HIS B C 1
ATOM 3678 O O . HIS B 2 61 ? -23.598 63.470 -30.448 1.00 30.76 61 HIS B O 1
ATOM 3685 N N . LYS B 2 62 ? -24.578 64.917 -31.913 1.00 31.71 62 LYS B N 1
ATOM 3686 C CA . LYS B 2 62 ? -24.135 66.179 -31.262 1.00 33.52 62 LYS B CA 1
ATOM 3687 C C . LYS B 2 62 ? -24.915 66.366 -29.955 1.00 33.06 62 LYS B C 1
ATOM 3688 O O . LYS B 2 62 ? -26.139 66.139 -29.957 1.00 32.30 62 LYS B O 1
ATOM 3694 N N . LEU B 2 63 ? -24.223 66.767 -28.884 1.00 33.07 63 LEU B N 1
ATOM 3695 C CA . LEU B 2 63 ? -24.804 66.993 -27.533 1.00 33.36 63 LEU B CA 1
ATOM 3696 C C . LEU B 2 63 ? -24.841 68.498 -27.243 1.00 33.29 63 LEU B C 1
ATOM 3697 O O . LEU B 2 63 ? -23.891 69.199 -27.640 1.00 33.37 63 LEU B O 1
ATOM 3702 N N . PHE B 2 64 ? -25.906 68.973 -26.591 1.00 33.71 64 PHE B N 1
ATOM 3703 C CA . PHE B 2 64 ? -26.059 70.383 -26.148 1.00 34.59 64 PHE B CA 1
ATOM 3704 C C . PHE B 2 64 ? -25.407 70.565 -24.773 1.00 35.41 64 PHE B C 1
ATOM 3705 O O . PHE B 2 64 ? -25.848 69.919 -23.803 1.00 35.09 64 PHE B O 1
ATOM 3713 N N . ASP B 2 65 ? -24.392 71.431 -24.709 1.00 36.75 65 ASP B N 1
ATOM 3714 C CA . ASP B 2 65 ? -23.680 71.818 -23.464 1.00 37.54 65 ASP B CA 1
ATOM 3715 C C . ASP B 2 65 ? -24.232 73.175 -23.015 1.00 37.89 65 ASP B C 1
ATOM 3716 O O . ASP B 2 65 ? -23.874 74.194 -23.639 1.00 37.39 65 ASP B O 1
ATOM 3721 N N . ALA B 2 66 ? -25.096 73.167 -21.996 1.00 38.38 66 ALA B N 1
ATOM 3722 C CA . ALA B 2 66 ? -25.770 74.359 -21.427 1.00 39.38 66 ALA B CA 1
ATOM 3723 C C . ALA B 2 66 ? -24.731 75.344 -20.877 1.00 40.14 66 ALA B C 1
ATOM 3724 O O . ALA B 2 66 ? -24.959 76.565 -20.997 1.00 40.18 66 ALA B O 1
ATOM 3726 N N . SER B 2 67 ? -23.637 74.831 -20.302 1.00 40.66 67 SER B N 1
ATOM 3727 C CA . SER B 2 67 ? -22.578 75.622 -19.619 1.00 41.44 67 SER B CA 1
ATOM 3728 C C . SER B 2 67 ? -21.833 76.520 -20.618 1.00 41.13 67 SER B C 1
ATOM 3729 O O . SER B 2 67 ? -21.329 77.575 -20.184 1.00 42.09 67 SER B O 1
ATOM 3732 N N . ASP B 2 68 ? -21.775 76.130 -21.898 1.00 40.25 68 ASP B N 1
ATOM 3733 C CA . ASP B 2 68 ? -21.074 76.882 -22.977 1.00 40.20 68 ASP B CA 1
ATOM 3734 C C . ASP B 2 68 ? -21.994 77.954 -23.582 1.00 39.14 68 ASP B C 1
ATOM 3735 O O . ASP B 2 68 ? -21.533 78.664 -24.494 1.00 38.38 68 ASP B O 1
ATOM 3740 N N . SER B 2 69 ? -23.236 78.078 -23.099 1.00 38.91 69 SER B N 1
ATOM 3741 C CA . SER B 2 69 ? -24.229 79.088 -23.556 1.00 38.66 69 SER B CA 1
ATOM 3742 C C . SER B 2 69 ? -24.433 80.150 -22.471 1.00 39.49 69 SER B C 1
ATOM 3743 O O . SER B 2 69 ? -24.859 79.779 -21.364 1.00 39.70 69 SER B O 1
ATOM 3746 N N . SER B 2 70 ? -24.165 81.421 -22.793 1.00 40.80 70 SER B N 1
ATOM 3747 C CA . SER B 2 70 ? -24.322 82.589 -21.883 1.00 41.46 70 SER B CA 1
ATOM 3748 C C . SER B 2 70 ? -25.793 83.026 -21.807 1.00 41.72 70 SER B C 1
ATOM 3749 O O . SER B 2 70 ? -26.114 83.830 -20.909 1.00 43.11 70 SER B O 1
ATOM 3752 N N . SER B 2 71 ? -26.643 82.525 -22.712 1.00 41.13 71 SER B N 1
ATOM 3753 C CA . SER B 2 71 ? -28.094 82.841 -22.804 1.00 39.85 71 SER B CA 1
ATOM 3754 C C . SER B 2 71 ? -28.943 81.694 -22.237 1.00 39.59 71 SER B C 1
ATOM 3755 O O . SER B 2 71 ? -30.176 81.868 -22.149 1.00 38.84 71 SER B O 1
ATOM 3758 N N . TYR B 2 72 ? -28.322 80.570 -21.866 1.00 39.90 72 TYR B N 1
ATOM 3759 C CA . TYR B 2 72 ? -29.008 79.380 -21.294 1.00 41.02 72 TYR B CA 1
ATOM 3760 C C . TYR B 2 72 ? -29.679 79.763 -19.971 1.00 41.53 72 TYR B C 1
ATOM 3761 O O . TYR B 2 72 ? -29.010 80.360 -19.112 1.00 41.82 72 TYR B O 1
ATOM 3770 N N . LYS B 2 73 ? -30.961 79.420 -19.822 1.00 43.30 73 LYS B N 1
ATOM 3771 C CA . LYS B 2 73 ? -31.750 79.607 -18.576 1.00 44.84 73 LYS B CA 1
ATOM 3772 C C . LYS B 2 73 ? -32.315 78.247 -18.151 1.00 45.12 73 LYS B C 1
ATOM 3773 O O . LYS B 2 73 ? -33.007 77.610 -18.972 1.00 44.69 73 LYS B O 1
ATOM 3779 N N . HIS B 2 74 ? -32.012 77.825 -16.918 1.00 45.51 74 HIS B N 1
ATOM 3780 C CA . HIS B 2 74 ? -32.380 76.506 -16.336 1.00 45.63 74 HIS B CA 1
ATOM 3781 C C . HIS B 2 74 ? -33.904 76.395 -16.201 1.00 44.81 74 HIS B C 1
ATOM 3782 O O . HIS B 2 74 ? -34.557 77.437 -16.002 1.00 44.00 74 HIS B O 1
ATOM 3789 N N . ASN B 2 75 ? -34.437 75.175 -16.328 1.00 45.09 75 ASN B N 1
ATOM 3790 C CA . ASN B 2 75 ? -35.841 74.820 -15.982 1.00 45.85 75 ASN B CA 1
ATOM 3791 C C . ASN B 2 75 ? -35.828 73.467 -15.258 1.00 43.82 75 ASN B C 1
ATOM 3792 O O . ASN B 2 75 ? -36.144 73.448 -14.055 1.00 44.26 75 ASN B O 1
ATOM 3797 N N . GLY B 2 76 ? -35.465 72.388 -15.959 1.00 42.22 76 GLY B N 1
ATOM 3798 C CA . GLY B 2 76 ? -35.184 71.064 -15.367 1.00 41.21 76 GLY B CA 1
ATOM 3799 C C . GLY B 2 76 ? -36.422 70.191 -15.197 1.00 40.35 76 GLY B C 1
ATOM 3800 O O . GLY B 2 76 ? -36.266 69.072 -14.671 1.00 39.26 76 GLY B O 1
ATOM 3801 N N . THR B 2 77 ? -37.602 70.664 -15.618 1.00 40.12 77 THR B N 1
ATOM 3802 C CA . THR B 2 77 ? -38.886 69.907 -15.585 1.00 40.58 77 THR B CA 1
ATOM 3803 C C . THR B 2 77 ? -38.759 68.657 -16.463 1.00 40.88 77 THR B C 1
ATOM 3804 O O . THR B 2 77 ? -38.410 68.817 -17.647 1.00 40.63 77 THR B O 1
ATOM 3808 N N . GLU B 2 78 ? -39.045 67.473 -15.910 1.00 42.02 78 GLU B N 1
ATOM 3809 C CA . GLU B 2 78 ? -38.930 66.169 -16.621 1.00 43.62 78 GLU B CA 1
ATOM 3810 C C . GLU B 2 78 ? -39.833 66.181 -17.861 1.00 42.12 78 GLU B C 1
ATOM 3811 O O . GLU B 2 78 ? -40.923 66.784 -17.798 1.00 41.79 78 GLU B O 1
ATOM 3817 N N . LEU B 2 79 ? -39.376 65.543 -18.943 1.00 40.77 79 LEU B N 1
ATOM 3818 C CA . LEU B 2 79 ? -40.079 65.451 -20.251 1.00 39.44 79 LEU B CA 1
ATOM 3819 C C . LEU B 2 79 ? -39.855 64.052 -20.834 1.00 38.26 79 LEU B C 1
ATOM 3820 O O . LEU B 2 79 ? -38.683 63.672 -21.002 1.00 37.47 79 LEU B O 1
ATOM 3825 N N . THR B 2 80 ? -40.938 63.323 -21.121 1.00 38.00 80 THR B N 1
ATOM 3826 C CA . THR B 2 80 ? -40.924 61.975 -21.751 1.00 38.23 80 THR B CA 1
ATOM 3827 C C . THR B 2 80 ? -41.729 62.029 -23.055 1.00 38.62 80 THR B C 1
ATOM 3828 O O . THR B 2 80 ? -42.935 62.332 -22.987 1.00 39.19 80 THR B O 1
ATOM 3832 N N . LEU B 2 81 ? -41.078 61.753 -24.189 1.00 39.12 81 LEU B N 1
ATOM 3833 C CA . LEU B 2 81 ? -41.699 61.728 -25.540 1.00 39.84 81 LEU B CA 1
ATOM 3834 C C . LEU B 2 81 ? -41.811 60.270 -26.002 1.00 41.13 81 LEU B C 1
ATOM 3835 O O . LEU B 2 81 ? -40.766 59.663 -26.301 1.00 40.26 81 LEU B O 1
ATOM 3840 N N . ARG B 2 82 ? -43.034 59.732 -26.034 1.00 43.92 82 ARG B N 1
ATOM 3841 C CA . ARG B 2 82 ? -43.323 58.304 -26.341 1.00 45.99 82 ARG B CA 1
ATOM 3842 C C . ARG B 2 82 ? -43.664 58.170 -27.830 1.00 46.84 82 ARG B C 1
ATOM 3843 O O . ARG B 2 82 ? -44.614 58.840 -28.281 1.00 48.15 82 ARG B O 1
ATOM 3851 N N . TYR B 2 83 ? -42.893 57.358 -28.560 1.00 47.06 83 TYR B N 1
ATOM 3852 C CA . TYR B 2 83 ? -43.121 56.999 -29.986 1.00 47.31 83 TYR B CA 1
ATOM 3853 C C . TYR B 2 83 ? -43.596 55.541 -30.040 1.00 48.46 83 TYR B C 1
ATOM 3854 O O . TYR B 2 83 ? -43.744 54.932 -28.963 1.00 47.76 83 TYR B O 1
ATOM 3863 N N . SER B 2 84 ? -43.837 55.008 -31.243 1.00 50.92 84 SER B N 1
ATOM 3864 C CA . SER B 2 84 ? -44.450 53.672 -31.476 1.00 53.69 84 SER B CA 1
ATOM 3865 C C . SER B 2 84 ? -43.633 52.571 -30.783 1.00 57.09 84 SER B C 1
ATOM 3866 O O . SER B 2 84 ? -44.220 51.826 -29.970 1.00 58.02 84 SER B O 1
ATOM 3869 N N . THR B 2 85 ? -42.333 52.480 -31.086 1.00 59.54 85 THR B N 1
ATOM 3870 C CA . THR B 2 85 ? -41.417 51.407 -30.608 1.00 60.63 85 THR B CA 1
ATOM 3871 C C . THR B 2 85 ? -40.673 51.871 -29.350 1.00 60.53 85 THR B C 1
ATOM 3872 O O . THR B 2 85 ? -40.748 51.158 -28.328 1.00 60.59 85 THR B O 1
ATOM 3876 N N . GLY B 2 86 ? -39.983 53.015 -29.434 1.00 59.56 86 GLY B N 1
ATOM 3877 C CA . GLY B 2 86 ? -39.076 53.527 -28.387 1.00 57.89 86 GLY B CA 1
ATOM 3878 C C . GLY B 2 86 ? -39.541 54.852 -27.803 1.00 55.72 86 GLY B C 1
ATOM 3879 O O . GLY B 2 86 ? -40.482 55.454 -28.355 1.00 55.19 86 GLY B O 1
ATOM 3880 N N . THR B 2 87 ? -38.879 55.290 -26.727 1.00 52.52 87 THR B N 1
ATOM 3881 C CA . THR B 2 87 ? -39.177 56.525 -25.954 1.00 49.48 87 THR B CA 1
ATOM 3882 C C . THR B 2 87 ? -37.869 57.279 -25.695 1.00 46.28 87 THR B C 1
ATOM 3883 O O . THR B 2 87 ? -36.896 56.623 -25.281 1.00 46.67 87 THR B O 1
ATOM 3887 N N . VAL B 2 88 ? -37.845 58.594 -25.935 1.00 42.45 88 VAL B N 1
ATOM 3888 C CA . VAL B 2 88 ? -36.747 59.504 -25.486 1.00 40.91 88 VAL B CA 1
ATOM 3889 C C . VAL B 2 88 ? -37.279 60.319 -24.304 1.00 39.14 88 VAL B C 1
ATOM 3890 O O . VAL B 2 88 ? -38.469 60.690 -24.329 1.00 38.27 88 VAL B O 1
ATOM 3894 N N . SER B 2 89 ? -36.433 60.560 -23.299 1.00 37.63 89 SER B N 1
ATOM 3895 C CA . SER B 2 89 ? -36.769 61.344 -22.082 1.00 36.90 89 SER B CA 1
ATOM 3896 C C . SER B 2 89 ? -35.588 62.239 -21.692 1.00 35.82 89 SER B C 1
ATOM 3897 O O . SER B 2 89 ? -34.447 61.948 -22.106 1.00 35.92 89 SER B O 1
ATOM 3900 N N . GLY B 2 90 ? -35.869 63.290 -20.922 1.00 34.33 90 GLY B N 1
ATOM 3901 C CA . GLY B 2 90 ? -34.877 64.284 -20.478 1.00 33.27 90 GLY B CA 1
ATOM 3902 C C . GLY B 2 90 ? -35.522 65.350 -19.617 1.00 32.66 90 GLY B C 1
ATOM 3903 O O . GLY B 2 90 ? -36.362 64.992 -18.774 1.00 32.89 90 GLY B O 1
ATOM 3904 N N . PHE B 2 91 ? -35.154 66.614 -19.828 1.00 32.38 91 PHE B N 1
ATOM 3905 C CA . PHE B 2 91 ? -35.638 67.774 -19.037 1.00 32.50 91 PHE B CA 1
ATOM 3906 C C . PHE B 2 91 ? -35.692 69.022 -19.923 1.00 32.42 91 PHE B C 1
ATOM 3907 O O . PHE B 2 91 ? -34.907 69.119 -20.887 1.00 32.29 91 PHE B O 1
ATOM 3915 N N . LEU B 2 92 ? -36.588 69.954 -19.588 1.00 32.16 92 LEU B N 1
ATOM 3916 C CA . LEU B 2 92 ? -36.782 71.221 -20.337 1.00 32.42 92 LEU B CA 1
ATOM 3917 C C . LEU B 2 92 ? -35.654 72.192 -19.984 1.00 32.47 92 LEU B C 1
ATOM 3918 O O . LEU B 2 92 ? -35.256 72.243 -18.808 1.00 32.72 92 LEU B O 1
ATOM 3923 N N . SER B 2 93 ? -35.152 72.904 -20.992 1.00 32.90 93 SER B N 1
ATOM 3924 C CA . SER B 2 93 ? -34.201 74.037 -20.873 1.00 33.18 93 SER B CA 1
ATOM 3925 C C . SER B 2 93 ? -34.674 75.159 -21.798 1.00 33.69 93 SER B C 1
ATOM 3926 O O . SER B 2 93 ? -35.314 74.845 -22.823 1.00 33.94 93 SER B O 1
ATOM 3929 N N . GLN B 2 94 ? -34.383 76.410 -21.441 1.00 34.01 94 GLN B N 1
ATOM 3930 C CA . GLN B 2 94 ? -34.695 77.599 -22.276 1.00 33.93 94 GLN B CA 1
ATOM 3931 C C . GLN B 2 94 ? -33.387 78.191 -22.799 1.00 33.55 94 GLN B C 1
ATOM 3932 O O . GLN B 2 94 ? -32.432 78.317 -22.010 1.00 33.71 94 GLN B O 1
ATOM 3938 N N . ASP B 2 95 ? -33.358 78.542 -24.085 1.00 32.84 95 ASP B N 1
ATOM 3939 C CA . ASP B 2 95 ? -32.201 79.211 -24.729 1.00 32.61 95 ASP B CA 1
ATOM 3940 C C . ASP B 2 95 ? -32.663 79.835 -26.049 1.00 33.28 95 ASP B C 1
ATOM 3941 O O . ASP B 2 95 ? -33.784 79.519 -26.499 1.00 33.17 95 ASP B O 1
ATOM 3946 N N . ILE B 2 96 ? -31.832 80.708 -26.623 1.00 34.45 96 ILE B N 1
ATOM 3947 C CA . ILE B 2 96 ? -32.057 81.345 -27.953 1.00 35.13 96 ILE B CA 1
ATOM 3948 C C . ILE B 2 96 ? -31.767 80.293 -29.026 1.00 35.13 96 ILE B C 1
ATOM 3949 O O . ILE B 2 96 ? -30.621 79.803 -29.079 1.00 35.69 96 ILE B O 1
ATOM 3954 N N . ILE B 2 97 ? -32.776 79.944 -29.827 1.00 34.88 97 ILE B N 1
ATOM 3955 C CA . ILE B 2 97 ? -32.633 79.031 -30.997 1.00 34.99 97 ILE B CA 1
ATOM 3956 C C . ILE B 2 97 ? -32.628 79.883 -32.270 1.00 35.43 97 ILE B C 1
ATOM 3957 O O . ILE B 2 97 ? -33.531 80.729 -32.421 1.00 35.18 97 ILE B O 1
ATOM 3962 N N . THR B 2 98 ? -31.626 79.674 -33.129 1.00 36.66 98 THR B N 1
ATOM 3963 C CA . THR B 2 98 ? -31.520 80.253 -34.494 1.00 37.22 98 THR B CA 1
ATOM 3964 C C . THR B 2 98 ? -32.054 79.223 -35.495 1.00 37.09 98 THR B C 1
ATOM 3965 O O . THR B 2 98 ? -31.338 78.240 -35.761 1.00 37.59 98 THR B O 1
ATOM 3969 N N . VAL B 2 99 ? -33.276 79.428 -35.993 1.00 37.14 99 VAL B N 1
ATOM 3970 C CA . VAL B 2 99 ? -33.897 78.610 -37.079 1.00 37.75 99 VAL B CA 1
ATOM 3971 C C . VAL B 2 99 ? -34.112 79.538 -38.279 1.00 38.12 99 VAL B C 1
ATOM 3972 O O . VAL B 2 99 ? -34.729 80.603 -38.106 1.00 37.82 99 VAL B O 1
ATOM 3976 N N . GLY B 2 100 ? -33.594 79.156 -39.447 1.00 39.99 100 GLY B N 1
ATOM 3977 C CA . GLY B 2 100 ? -33.390 80.085 -40.572 1.00 41.22 100 GLY B CA 1
ATOM 3978 C C . GLY B 2 100 ? -32.445 81.194 -40.146 1.00 42.92 100 GLY B C 1
ATOM 3979 O O . GLY B 2 100 ? -31.402 80.870 -39.532 1.00 45.89 100 GLY B O 1
ATOM 3980 N N . GLY B 2 101 ? -32.797 82.451 -40.430 1.00 41.90 101 GLY B N 1
ATOM 3981 C CA . GLY B 2 101 ? -32.061 83.635 -39.944 1.00 41.32 101 GLY B CA 1
ATOM 3982 C C . GLY B 2 101 ? -32.784 84.307 -38.788 1.00 40.38 101 GLY B C 1
ATOM 3983 O O . GLY B 2 101 ? -32.440 85.462 -38.470 1.00 40.14 101 GLY B O 1
ATOM 3984 N N . ILE B 2 102 ? -33.749 83.608 -38.181 1.00 39.38 102 ILE B N 1
ATOM 3985 C CA . ILE B 2 102 ? -34.643 84.135 -37.109 1.00 38.65 102 ILE B CA 1
ATOM 3986 C C . ILE B 2 102 ? -34.174 83.564 -35.767 1.00 38.63 102 ILE B C 1
ATOM 3987 O O . ILE B 2 102 ? -34.099 82.327 -35.641 1.00 38.26 102 ILE B O 1
ATOM 3992 N N . THR B 2 103 ? -33.853 84.448 -34.819 1.00 38.63 103 THR B N 1
ATOM 3993 C CA . THR B 2 103 ? -33.474 84.120 -33.421 1.00 38.70 103 THR B CA 1
ATOM 3994 C C . THR B 2 103 ? -34.726 84.231 -32.544 1.00 38.01 103 THR B C 1
ATOM 3995 O O . THR B 2 103 ? -35.413 85.265 -32.637 1.00 38.14 103 THR B O 1
ATOM 3999 N N . VAL B 2 104 ? -35.012 83.200 -31.743 1.00 37.41 104 VAL B N 1
ATOM 4000 C CA . VAL B 2 104 ? -36.237 83.110 -30.892 1.00 37.14 104 VAL B CA 1
ATOM 4001 C C . VAL B 2 104 ? -35.894 82.369 -29.594 1.00 36.47 104 VAL B C 1
ATOM 4002 O O . VAL B 2 104 ? -35.258 81.297 -29.670 1.00 36.65 104 VAL B O 1
ATOM 4006 N N . THR B 2 105 ? -36.290 82.935 -28.449 1.00 35.81 105 THR B N 1
ATOM 4007 C CA . THR B 2 105 ? -36.169 82.313 -27.101 1.00 36.03 105 THR B CA 1
ATOM 4008 C C . THR B 2 105 ? -37.178 81.164 -27.018 1.00 35.65 105 THR B C 1
ATOM 4009 O O . THR B 2 105 ? -38.384 81.436 -27.169 1.00 36.09 105 THR B O 1
ATOM 4013 N N . GLN B 2 106 ? -36.700 79.934 -26.809 1.00 35.37 106 GLN B N 1
ATOM 4014 C CA . GLN B 2 106 ? -37.513 78.699 -26.970 1.00 35.43 106 GLN B CA 1
ATOM 4015 C C . GLN B 2 106 ? -37.231 77.726 -25.822 1.00 35.78 106 GLN B C 1
ATOM 4016 O O . GLN B 2 106 ? -36.053 77.571 -25.453 1.00 36.66 106 GLN B O 1
ATOM 4022 N N . MET B 2 107 ? -38.292 77.114 -25.287 1.00 36.74 107 MET B N 1
ATOM 4023 C CA . MET B 2 107 ? -38.235 75.939 -24.378 1.00 37.53 107 MET B CA 1
ATOM 4024 C C . MET B 2 107 ? -38.092 74.677 -25.233 1.00 36.03 107 MET B C 1
ATOM 4025 O O . MET B 2 107 ? -38.915 74.488 -26.152 1.00 35.16 107 MET B O 1
ATOM 4030 N N . PHE B 2 108 ? -37.090 73.850 -24.933 1.00 34.40 108 PHE B N 1
ATOM 4031 C CA . PHE B 2 108 ? -36.787 72.591 -25.660 1.00 33.07 108 PHE B CA 1
ATOM 4032 C C . PHE B 2 108 ? -36.327 71.530 -24.658 1.00 32.18 108 PHE B C 1
ATOM 4033 O O . PHE B 2 108 ? -35.917 71.893 -23.543 1.00 31.58 108 PHE B O 1
ATOM 4041 N N . GLY B 2 109 ? -36.395 70.262 -25.065 1.00 32.02 109 GLY B N 1
ATOM 4042 C CA . GLY B 2 109 ? -35.932 69.111 -24.272 1.00 31.71 109 GLY B CA 1
ATOM 4043 C C . GLY B 2 109 ? -34.450 68.851 -24.476 1.00 31.22 109 GLY B C 1
ATOM 4044 O O . GLY B 2 109 ? -34.028 68.691 -25.636 1.00 30.32 109 GLY B O 1
ATOM 4045 N N . GLU B 2 110 ? -33.686 68.846 -23.384 1.00 31.63 110 GLU B N 1
ATOM 4046 C CA . GLU B 2 110 ? -32.343 68.215 -23.303 1.00 32.46 110 GLU B CA 1
ATOM 4047 C C . GLU B 2 110 ? -32.563 66.724 -23.028 1.00 32.61 110 GLU B C 1
ATOM 4048 O O . GLU B 2 110 ? -32.961 66.392 -21.898 1.00 32.46 110 GLU B O 1
ATOM 4054 N N . VAL B 2 111 ? -32.352 65.869 -24.031 1.00 33.06 111 VAL B N 1
ATOM 4055 C CA . VAL B 2 111 ? -32.604 64.399 -23.940 1.00 33.34 111 VAL B CA 1
ATOM 4056 C C . VAL B 2 111 ? -31.388 63.731 -23.287 1.00 33.78 111 VAL B C 1
ATOM 4057 O O . VAL B 2 111 ? -30.264 63.917 -23.795 1.00 33.36 111 VAL B O 1
ATOM 4061 N N . THR B 2 112 ? -31.622 62.991 -22.198 1.00 34.90 112 THR B N 1
ATOM 4062 C CA . THR B 2 112 ? -30.590 62.281 -21.393 1.00 35.73 112 THR B CA 1
ATOM 4063 C C . THR B 2 112 ? -30.740 60.759 -21.535 1.00 36.97 112 THR B C 1
ATOM 4064 O O . THR B 2 112 ? -29.854 60.046 -21.027 1.00 38.22 112 THR B O 1
ATOM 4068 N N . GLU B 2 113 ? -31.804 60.276 -22.189 1.00 37.89 113 GLU B N 1
ATOM 4069 C CA . GLU B 2 113 ? -32.049 58.829 -22.439 1.00 39.61 113 GLU B CA 1
ATOM 4070 C C . GLU B 2 113 ? -32.549 58.644 -23.879 1.00 38.82 113 GLU B C 1
ATOM 4071 O O . GLU B 2 113 ? -33.628 59.174 -24.209 1.00 37.95 113 GLU B O 1
ATOM 4077 N N . MET B 2 114 ? -31.774 57.928 -24.700 1.00 38.47 114 MET B N 1
ATOM 4078 C CA . MET B 2 114 ? -32.069 57.647 -26.131 1.00 38.44 114 MET B CA 1
ATOM 4079 C C . MET B 2 114 ? -31.878 56.157 -26.401 1.00 37.88 114 MET B C 1
ATOM 4080 O O . MET B 2 114 ? -30.789 55.625 -26.198 1.00 38.10 114 MET B O 1
ATOM 4085 N N . PRO B 2 115 ? -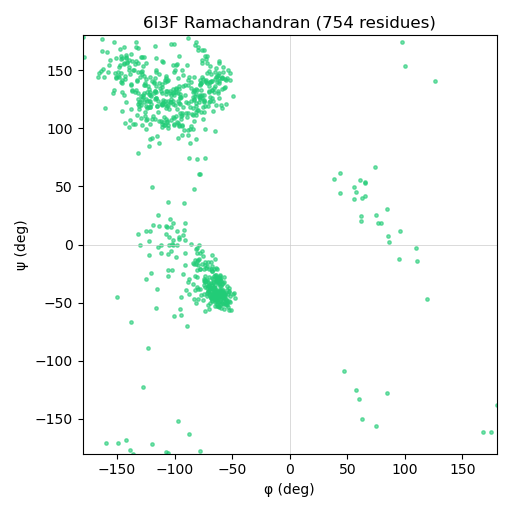32.921 55.434 -26.867 1.00 37.71 115 PRO B N 1
ATOM 4086 C CA . PRO B 2 115 ? -32.762 54.036 -27.264 1.00 37.76 115 PRO B CA 1
ATOM 4087 C C . PRO B 2 115 ? -32.016 53.935 -28.603 1.00 37.29 115 PRO B C 1
ATOM 4088 O O . PRO B 2 115 ? -32.261 54.755 -29.472 1.00 37.83 115 PRO B O 1
ATOM 4092 N N . ALA B 2 116 ? -31.124 52.949 -28.729 1.00 36.64 116 ALA B N 1
ATOM 4093 C CA . ALA B 2 116 ? -30.315 52.685 -29.943 1.00 36.79 116 ALA B CA 1
ATOM 4094 C C . ALA B 2 116 ? -31.242 52.580 -31.159 1.00 36.74 116 ALA B C 1
ATOM 4095 O O . ALA B 2 116 ? -30.890 53.115 -32.224 1.00 36.42 116 ALA B O 1
ATOM 4097 N N . LEU B 2 117 ? -32.388 51.917 -30.988 1.00 37.27 117 LEU B N 1
ATOM 4098 C CA . LEU B 2 117 ? -33.421 51.717 -32.038 1.00 37.20 117 LEU B CA 1
ATOM 4099 C C . LEU B 2 117 ? -34.600 52.642 -31.731 1.00 36.29 117 LEU B C 1
ATOM 4100 O O . LEU B 2 117 ? -35.158 52.578 -30.636 1.00 36.24 117 LEU B O 1
ATOM 4105 N N . PRO B 2 118 ? -35.026 53.536 -32.657 1.00 34.46 118 PRO B N 1
ATOM 4106 C CA . PRO B 2 118 ? -34.490 53.621 -34.018 1.00 33.81 118 PRO B CA 1
ATOM 4107 C C . PRO B 2 118 ? -33.392 54.666 -34.279 1.00 33.14 118 PRO B C 1
ATOM 4108 O O . PRO B 2 118 ? -33.009 54.821 -35.424 1.00 32.87 118 PRO B O 1
ATOM 4112 N N . PHE B 2 119 ? -32.904 55.344 -33.236 1.00 33.24 119 PHE B N 1
ATOM 4113 C CA . PHE B 2 119 ? -32.174 56.637 -33.349 1.00 33.06 119 PHE B CA 1
ATOM 4114 C C . PHE B 2 119 ? -30.731 56.445 -33.837 1.00 32.84 119 PHE B C 1
ATOM 4115 O O . PHE B 2 119 ? -30.159 57.445 -34.305 1.00 33.35 119 PHE B O 1
ATOM 4123 N N . MET B 2 120 ? -30.172 55.230 -33.782 1.00 32.19 120 MET B N 1
ATOM 4124 C CA . MET B 2 120 ? -28.825 54.939 -34.351 1.00 31.90 120 MET B CA 1
ATOM 4125 C C . MET B 2 120 ? -28.909 54.862 -35.883 1.00 32.06 120 MET B C 1
ATOM 4126 O O . MET B 2 120 ? -27.840 54.826 -36.521 1.00 32.47 120 MET B O 1
ATOM 4131 N N . LEU B 2 121 ? -30.122 54.845 -36.449 1.00 32.31 121 LEU B N 1
ATOM 4132 C CA . LEU B 2 121 ? -30.368 54.899 -37.916 1.00 31.92 121 LEU B CA 1
ATOM 4133 C C . LEU B 2 121 ? -30.696 56.337 -38.339 1.00 31.55 121 LEU B C 1
ATOM 4134 O O . LEU B 2 121 ? -30.905 56.555 -39.548 1.00 31.94 121 LEU B O 1
ATOM 4139 N N . ALA B 2 122 ? -30.728 57.277 -37.387 1.00 31.02 122 ALA B N 1
ATOM 4140 C CA . ALA B 2 122 ? -31.041 58.709 -37.611 1.00 30.56 122 ALA B CA 1
ATOM 4141 C C . ALA B 2 122 ? -29.761 59.479 -37.961 1.00 29.95 122 ALA B C 1
ATOM 4142 O O . ALA B 2 122 ? -28.817 59.455 -37.152 1.00 29.48 122 ALA B O 1
ATOM 4144 N N . GLU B 2 123 ? -29.741 60.129 -39.128 1.00 30.06 123 GLU B N 1
ATOM 4145 C CA . GLU B 2 123 ? -28.685 61.090 -39.547 1.00 30.55 123 GLU B CA 1
ATOM 4146 C C . GLU B 2 123 ? -28.871 62.410 -38.794 1.00 29.60 123 GLU B C 1
ATOM 4147 O O . GLU B 2 123 ? -27.866 63.109 -38.576 1.00 29.98 123 GLU B O 1
ATOM 4153 N N . PHE B 2 124 ? -30.115 62.740 -38.436 1.00 28.52 124 PHE B N 1
ATOM 4154 C CA . PHE B 2 124 ? -30.480 63.938 -37.635 1.00 28.03 124 PHE B CA 1
ATOM 4155 C C . PHE B 2 124 ? -30.121 63.688 -36.165 1.00 27.43 124 PHE B C 1
ATOM 4156 O O . PHE B 2 124 ? -30.030 62.518 -35.751 1.00 26.81 124 PHE B O 1
ATOM 4164 N N . ASP B 2 125 ? -29.913 64.770 -35.412 1.00 27.43 125 ASP B N 1
ATOM 4165 C CA . ASP B 2 125 ? -29.592 64.753 -33.960 1.00 27.63 125 ASP B CA 1
ATOM 4166 C C . ASP B 2 125 ? -30.883 64.906 -33.153 1.00 27.33 125 ASP B C 1
ATOM 4167 O O . ASP B 2 125 ? -31.048 64.161 -32.164 1.00 27.31 125 ASP B O 1
ATOM 4172 N N . GLY B 2 126 ? -31.746 65.845 -33.557 1.00 26.87 126 GLY B N 1
ATOM 4173 C CA . GLY B 2 126 ? -32.960 66.233 -32.812 1.00 26.82 126 GLY B CA 1
ATOM 4174 C C . GLY B 2 126 ? -34.159 66.461 -33.720 1.00 26.36 126 GLY B C 1
ATOM 4175 O O . GLY B 2 126 ? -34.033 66.252 -34.943 1.00 25.51 126 GLY B O 1
ATOM 4176 N N . VAL B 2 127 ? -35.283 66.873 -33.126 1.00 26.12 127 VAL B N 1
ATOM 4177 C CA . VAL B 2 127 ? -36.584 67.124 -33.815 1.00 26.04 127 VAL B CA 1
ATOM 4178 C C . VAL B 2 127 ? -37.049 68.541 -33.470 1.00 25.97 127 VAL B C 1
ATOM 4179 O O . VAL B 2 127 ? -36.931 68.931 -32.297 1.00 26.01 127 VAL B O 1
ATOM 4183 N N . VAL B 2 128 ? -37.551 69.272 -34.467 1.00 26.42 128 VAL B N 1
ATOM 4184 C CA . VAL B 2 128 ? -38.249 70.581 -34.300 1.00 26.67 128 VAL B CA 1
ATOM 4185 C C . VAL B 2 128 ? -39.725 70.365 -34.645 1.00 26.57 128 VAL B C 1
ATOM 4186 O O . VAL B 2 128 ? -40.038 70.235 -35.839 1.00 26.87 128 VAL B O 1
ATOM 4190 N N . GLY B 2 129 ? -40.587 70.295 -33.629 1.00 27.11 129 GLY B N 1
ATOM 4191 C CA . GLY B 2 129 ? -42.047 70.178 -33.794 1.00 27.56 129 GLY B CA 1
ATOM 4192 C C . GLY B 2 129 ? -42.625 71.440 -34.408 1.00 27.98 129 GLY B C 1
ATOM 4193 O O . GLY B 2 129 ? -42.399 72.526 -33.842 1.00 27.82 129 GLY B O 1
ATOM 4194 N N . MET B 2 130 ? -43.324 71.304 -35.539 1.00 28.89 130 MET B N 1
ATOM 4195 C CA . MET B 2 130 ? -43.958 72.427 -36.280 1.00 29.44 130 MET B CA 1
ATOM 4196 C C . MET B 2 130 ? -45.481 72.363 -36.106 1.00 29.20 130 MET B C 1
ATOM 4197 O O . MET B 2 130 ? -46.189 73.049 -36.867 1.00 28.92 130 MET B O 1
ATOM 4202 N N . GLY B 2 131 ? -45.956 71.592 -35.122 1.00 29.32 131 GLY B N 1
ATOM 4203 C CA . GLY B 2 131 ? -47.387 71.430 -34.800 1.00 29.84 131 GLY B CA 1
ATOM 4204 C C . GLY B 2 131 ? -47.882 72.496 -33.836 1.00 30.25 131 GLY B C 1
ATOM 4205 O O . GLY B 2 131 ? -47.188 73.528 -33.676 1.00 29.94 131 GLY B O 1
ATOM 4206 N N . PHE B 2 132 ? -49.038 72.244 -33.212 1.00 31.03 132 PHE B N 1
ATOM 4207 C CA . PHE B 2 132 ? -49.765 73.175 -32.307 1.00 31.78 132 PHE B CA 1
ATOM 4208 C C . PHE B 2 132 ? -49.468 72.832 -30.842 1.00 32.01 132 PHE B C 1
ATOM 4209 O O . PHE B 2 132 ? -49.171 71.658 -30.543 1.00 31.35 132 PHE B O 1
ATOM 4217 N N . ILE B 2 133 ? -49.594 73.826 -29.954 1.00 32.44 133 ILE B N 1
ATOM 4218 C CA . ILE B 2 133 ? -49.339 73.704 -28.484 1.00 32.89 133 ILE B CA 1
ATOM 4219 C C . ILE B 2 133 ? -50.234 72.607 -27.888 1.00 32.94 133 ILE B C 1
ATOM 4220 O O . ILE B 2 133 ? -49.825 72.004 -26.881 1.00 33.50 133 ILE B O 1
ATOM 4225 N N . GLU B 2 134 ? -51.402 72.356 -28.488 1.00 33.58 134 GLU B N 1
ATOM 4226 C CA . GLU B 2 134 ? -52.354 71.286 -28.078 1.00 34.69 134 GLU B CA 1
ATOM 4227 C C . GLU B 2 134 ? -51.663 69.912 -28.109 1.00 35.32 134 GLU B C 1
ATOM 4228 O O . GLU B 2 134 ? -52.031 69.063 -27.272 1.00 36.15 134 GLU B O 1
ATOM 4234 N N . GLN B 2 135 ? -50.708 69.700 -29.027 1.00 35.85 135 GLN B N 1
ATOM 4235 C CA . GLN B 2 135 ? -49.966 68.418 -29.215 1.00 35.53 135 GLN B CA 1
ATOM 4236 C C . GLN B 2 135 ? -48.685 68.382 -28.369 1.00 35.17 135 GLN B C 1
ATOM 4237 O O . GLN B 2 135 ? -48.137 67.281 -28.199 1.00 35.62 135 GLN B O 1
ATOM 4243 N N . ALA B 2 136 ? -48.202 69.534 -27.892 1.00 35.05 136 ALA B N 1
ATOM 4244 C CA . ALA B 2 136 ? -46.894 69.682 -27.208 1.00 35.06 136 ALA B CA 1
ATOM 4245 C C . ALA B 2 136 ? -46.944 69.009 -25.833 1.00 35.24 136 ALA B C 1
ATOM 4246 O O . ALA B 2 136 ? -47.800 69.394 -25.019 1.00 36.50 136 ALA B O 1
ATOM 4248 N N . ILE B 2 137 ? -46.046 68.053 -25.586 1.00 35.58 137 ILE B N 1
ATOM 4249 C CA . ILE B 2 137 ? -45.911 67.344 -24.278 1.00 36.16 137 ILE B CA 1
ATOM 4250 C C . ILE B 2 137 ? -45.345 68.342 -23.259 1.00 36.64 137 ILE B C 1
ATOM 4251 O O . ILE B 2 137 ? -44.346 69.018 -23.585 1.00 37.05 137 ILE B O 1
ATOM 4256 N N . GLY B 2 138 ? -45.972 68.435 -22.082 1.00 36.49 138 GLY B N 1
ATOM 4257 C CA . GLY B 2 138 ? -45.658 69.444 -21.051 1.00 36.27 138 GLY B CA 1
ATOM 4258 C C . GLY B 2 138 ? -46.220 70.811 -21.408 1.00 36.33 138 GLY B C 1
ATOM 4259 O O . GLY B 2 138 ? -45.751 71.808 -20.822 1.00 35.31 138 GLY B O 1
ATOM 4260 N N . ARG B 2 139 ? -47.189 70.858 -22.333 1.00 37.21 139 ARG B N 1
ATOM 4261 C CA . ARG B 2 139 ? -47.875 72.094 -22.806 1.00 38.16 139 ARG B CA 1
ATOM 4262 C C . ARG B 2 139 ? -46.843 73.210 -23.043 1.00 38.88 139 ARG B C 1
ATOM 4263 O O . ARG B 2 139 ? -47.109 74.363 -22.641 1.00 39.29 139 ARG B O 1
ATOM 4265 N N . VAL B 2 140 ? -45.714 72.874 -23.679 1.00 37.95 140 VAL B N 1
ATOM 4266 C CA . VAL B 2 140 ? -44.589 73.808 -23.979 1.00 37.01 140 VAL B CA 1
ATOM 4267 C C . VAL B 2 140 ? -44.911 74.549 -25.280 1.00 36.33 140 VAL B C 1
ATOM 4268 O O . VAL B 2 140 ? -45.270 73.876 -26.261 1.00 36.77 140 VAL B O 1
ATOM 4272 N N . THR B 2 141 ? -44.773 75.877 -25.286 1.00 35.59 141 THR B N 1
ATOM 4273 C CA . THR B 2 141 ? -45.070 76.750 -26.453 1.00 35.34 141 THR B CA 1
ATOM 4274 C C . THR B 2 141 ? -44.194 76.322 -27.627 1.00 34.93 141 THR B C 1
ATOM 4275 O O . THR B 2 141 ? -42.970 76.390 -27.538 1.00 34.65 141 THR B O 1
ATOM 4279 N N . PRO B 2 142 ? -44.785 75.850 -28.751 1.00 34.83 142 PRO B N 1
ATOM 4280 C CA . PRO B 2 142 ? -44.008 75.467 -29.933 1.00 34.87 142 PRO B CA 1
ATOM 4281 C C . PRO B 2 142 ? -43.222 76.643 -30.532 1.00 34.78 142 PRO B C 1
ATOM 4282 O O . PRO B 2 142 ? -43.590 77.783 -30.299 1.00 34.82 142 PRO B O 1
ATOM 4286 N N . ILE B 2 143 ? -42.171 76.336 -31.297 1.00 34.59 143 ILE B N 1
ATOM 4287 C CA . ILE B 2 143 ? -41.210 77.346 -31.833 1.00 34.66 143 ILE B CA 1
ATOM 4288 C C . ILE B 2 143 ? -41.932 78.286 -32.808 1.00 34.77 143 ILE B C 1
ATOM 4289 O O . ILE B 2 143 ? -41.607 79.489 -32.796 1.00 34.88 143 ILE B O 1
ATOM 4294 N N . PHE B 2 144 ? -42.874 77.787 -33.616 1.00 35.05 144 PHE B N 1
ATOM 4295 C CA . PHE B 2 144 ? -43.535 78.608 -34.666 1.00 35.92 144 PHE B CA 1
ATOM 4296 C C . PHE B 2 144 ? -44.513 79.599 -34.025 1.00 36.55 144 PHE B C 1
ATOM 4297 O O . PHE B 2 144 ? -44.683 80.694 -34.591 1.00 36.85 144 PHE B O 1
ATOM 4305 N N . ASP B 2 145 ? -45.130 79.238 -32.895 1.00 37.40 145 ASP B N 1
ATOM 4306 C CA . ASP B 2 145 ? -45.969 80.167 -32.089 1.00 38.00 145 ASP B CA 1
ATOM 4307 C C . ASP B 2 145 ? -45.095 81.344 -31.641 1.00 37.70 145 ASP B C 1
ATOM 4308 O O . ASP B 2 145 ? -45.490 82.500 -31.892 1.00 38.79 145 ASP B O 1
ATOM 4313 N N . ASN B 2 146 ? -43.937 81.058 -31.039 1.00 36.78 146 ASN B N 1
ATOM 4314 C CA . ASN B 2 146 ? -42.994 82.083 -30.512 1.00 37.09 146 ASN B CA 1
ATOM 4315 C C . ASN B 2 146 ? -42.462 82.956 -31.659 1.00 37.92 146 ASN B C 1
ATOM 4316 O O . ASN B 2 146 ? -42.180 84.143 -31.400 1.00 38.82 146 ASN B O 1
ATOM 4321 N N . ILE B 2 147 ? -42.335 82.406 -32.872 1.00 38.41 147 ILE B N 1
ATOM 4322 C CA . ILE B 2 147 ? -41.896 83.160 -34.087 1.00 38.52 147 ILE B CA 1
ATOM 4323 C C . ILE B 2 147 ? -43.021 84.110 -34.522 1.00 39.27 147 ILE B C 1
ATOM 4324 O O . ILE B 2 147 ? -42.703 85.255 -34.891 1.00 39.61 147 ILE B O 1
ATOM 4329 N N . ILE B 2 148 ? -44.279 83.654 -34.491 1.00 40.55 148 ILE B N 1
ATOM 4330 C CA . ILE B 2 148 ? -45.481 84.480 -34.825 1.00 41.95 148 ILE B CA 1
ATOM 4331 C C . ILE B 2 148 ? -45.554 85.667 -33.854 1.00 42.89 148 ILE B C 1
ATOM 4332 O O . ILE B 2 148 ? -45.872 86.778 -34.319 1.00 44.03 148 ILE B O 1
ATOM 4337 N N . SER B 2 149 ? -45.263 85.442 -32.567 1.00 43.15 149 SER B N 1
ATOM 4338 C CA . SER B 2 149 ? -45.306 86.466 -31.487 1.00 44.12 149 SER B CA 1
ATOM 4339 C C . SER B 2 149 ? -44.366 87.640 -31.800 1.00 44.54 149 SER B C 1
ATOM 4340 O O . SER B 2 149 ? -44.713 88.775 -31.421 1.00 45.29 149 SER B O 1
ATOM 4343 N N . GLN B 2 150 ? -43.230 87.379 -32.458 1.00 44.60 150 GLN B N 1
ATOM 4344 C CA . GLN B 2 150 ? -42.223 88.409 -32.840 1.00 44.87 150 GLN B CA 1
ATOM 4345 C C . GLN B 2 150 ? -42.807 89.358 -33.897 1.00 44.98 150 GLN B C 1
ATOM 4346 O O . GLN B 2 150 ? -42.366 90.520 -33.940 1.00 45.34 150 GLN B O 1
ATOM 4352 N N . GLY B 2 151 ? -43.739 88.874 -34.726 1.00 45.68 151 GLY B N 1
ATOM 4353 C CA . GLY B 2 151 ? -44.405 89.653 -35.791 1.00 45.72 151 GLY B CA 1
ATOM 4354 C C . GLY B 2 151 ? -43.428 90.133 -36.855 1.00 46.18 151 GLY B C 1
ATOM 4355 O O . GLY B 2 151 ? -43.581 91.281 -37.314 1.00 47.31 151 GLY B O 1
ATOM 4356 N N . VAL B 2 152 ? -42.467 89.287 -37.242 1.00 46.63 152 VAL B N 1
ATOM 4357 C CA . VAL B 2 152 ? -41.425 89.598 -38.269 1.00 47.03 152 VAL B CA 1
ATOM 4358 C C . VAL B 2 152 ? -41.787 88.922 -39.600 1.00 47.14 152 VAL B C 1
ATOM 4359 O O . VAL B 2 152 ? -41.281 89.383 -40.641 1.00 47.42 152 VAL B O 1
ATOM 4363 N N . LEU B 2 153 ? -42.616 87.872 -39.574 1.00 46.86 153 LEU B N 1
ATOM 4364 C CA . LEU B 2 153 ? -42.967 87.075 -40.781 1.00 47.02 153 LEU B CA 1
ATOM 4365 C C . LEU B 2 153 ? -43.949 87.864 -41.655 1.00 47.26 153 LEU B C 1
ATOM 4366 O O . LEU B 2 153 ? -44.824 88.547 -41.091 1.00 47.11 153 LEU B O 1
ATOM 4371 N N . LYS B 2 154 ? -43.791 87.759 -42.979 1.00 48.55 154 LYS B N 1
ATOM 4372 C CA . LYS B 2 154 ? -44.702 88.335 -44.007 1.00 49.78 154 LYS B CA 1
ATOM 4373 C C . LYS B 2 154 ? -46.114 87.777 -43.790 1.00 49.12 154 LYS B C 1
ATOM 4374 O O . LYS B 2 154 ? -47.063 88.580 -43.728 1.00 50.07 154 LYS B O 1
ATOM 4380 N N . GLU B 2 155 ? -46.232 86.449 -43.693 1.00 48.46 155 GLU B N 1
ATOM 4381 C CA . GLU B 2 155 ? -47.493 85.711 -43.407 1.00 48.24 155 GLU B CA 1
ATOM 4382 C C . GLU B 2 155 ? -47.216 84.684 -42.303 1.00 45.32 155 GLU B C 1
ATOM 4383 O O . GLU B 2 155 ? -46.084 84.170 -42.257 1.00 45.30 155 GLU B O 1
ATOM 4389 N N . ASP B 2 156 ? -48.208 84.385 -41.457 1.00 42.30 156 ASP B N 1
ATOM 4390 C CA . ASP B 2 156 ? -48.116 83.332 -40.409 1.00 40.48 156 ASP B CA 1
ATOM 4391 C C . ASP B 2 156 ? -48.296 81.963 -41.077 1.00 38.95 156 ASP B C 1
ATOM 4392 O O . ASP B 2 156 ? -49.246 81.236 -40.717 1.00 37.45 156 ASP B O 1
ATOM 4397 N N . VAL B 2 157 ? -47.402 81.637 -42.014 1.00 38.00 157 VAL B N 1
ATOM 4398 C CA . VAL B 2 157 ? -47.400 80.369 -42.801 1.00 37.25 157 VAL B CA 1
ATOM 4399 C C . VAL B 2 157 ? -45.951 79.888 -42.942 1.00 36.09 157 VAL B C 1
ATOM 4400 O O . VAL B 2 157 ? -45.035 80.737 -42.945 1.00 36.24 157 VAL B O 1
ATOM 4404 N N . PHE B 2 158 ? -45.765 78.572 -43.047 1.00 34.21 158 PHE B N 1
ATOM 4405 C CA . PHE B 2 158 ? -44.493 77.917 -43.450 1.00 33.01 158 PHE B CA 1
ATOM 4406 C C . PHE B 2 158 ? -44.830 76.840 -44.483 1.00 32.30 158 PHE B C 1
ATOM 4407 O O . PHE B 2 158 ? -45.984 76.371 -44.495 1.00 32.67 158 PHE B O 1
ATOM 4415 N N . SER B 2 159 ? -43.869 76.476 -45.331 1.00 32.02 159 SER B N 1
ATOM 4416 C CA . SER B 2 159 ? -44.089 75.548 -46.469 1.00 32.14 159 SER B CA 1
ATOM 4417 C C . SER B 2 159 ? -42.896 74.605 -46.639 1.00 32.01 159 SER B C 1
ATOM 4418 O O . SER B 2 159 ? -41.787 74.958 -46.189 1.00 31.78 159 SER B O 1
ATOM 4421 N N . PHE B 2 160 ? -43.137 73.457 -47.278 1.00 31.85 160 PHE B N 1
ATOM 4422 C CA . PHE B 2 160 ? -42.186 72.324 -47.415 1.00 31.52 160 PHE B CA 1
ATOM 4423 C C . PHE B 2 160 ? -42.040 71.929 -48.888 1.00 32.07 160 PHE B C 1
ATOM 4424 O O . PHE B 2 160 ? -43.065 71.679 -49.560 1.00 30.83 160 PHE B O 1
ATOM 4432 N N . TYR B 2 161 ? -40.791 71.885 -49.362 1.00 32.82 161 TYR B N 1
ATOM 4433 C CA . TYR B 2 161 ? -40.366 71.216 -50.617 1.00 33.13 161 TYR B CA 1
ATOM 4434 C C . TYR B 2 161 ? -39.419 70.067 -50.262 1.00 32.79 161 TYR B C 1
ATOM 4435 O O . TYR B 2 161 ? -38.364 70.338 -49.659 1.00 32.65 161 TYR B O 1
ATOM 4444 N N . TYR B 2 162 ? -39.799 68.835 -50.610 1.00 33.13 162 TYR B N 1
ATOM 4445 C CA . TYR B 2 162 ? -38.937 67.625 -50.552 1.00 34.24 162 TYR B CA 1
ATOM 4446 C C . TYR B 2 162 ? -38.629 67.168 -51.983 1.00 36.33 162 TYR B C 1
ATOM 4447 O O . TYR B 2 162 ? -39.568 67.047 -52.797 1.00 37.05 162 TYR B O 1
ATOM 4456 N N . ASN B 2 163 ? -37.347 66.926 -52.275 1.00 37.88 163 ASN B N 1
ATOM 4457 C CA . ASN B 2 163 ? -36.854 66.506 -53.613 1.00 38.77 163 ASN B CA 1
ATOM 4458 C C . ASN B 2 163 ? -36.676 64.983 -53.625 1.00 39.28 163 ASN B C 1
ATOM 4459 O O . ASN B 2 163 ? -36.516 64.395 -52.539 1.00 37.12 163 ASN B O 1
ATOM 4464 N N . ARG B 2 164 ? -36.730 64.377 -54.814 1.00 41.87 164 ARG B N 1
ATOM 4465 C CA . ARG B 2 164 ? -36.440 62.937 -55.044 1.00 44.46 164 ARG B CA 1
ATOM 4466 C C . ARG B 2 164 ? -34.919 62.748 -55.018 1.00 47.49 164 ARG B C 1
ATOM 4467 O O . ARG B 2 164 ? -34.208 63.606 -55.574 1.00 48.00 164 ARG B O 1
ATOM 4469 N N . ASP B 2 165 ? -34.448 61.671 -54.386 1.00 51.79 165 ASP B N 1
ATOM 4470 C CA . ASP B 2 165 ? -33.005 61.385 -54.165 1.00 55.44 165 ASP B CA 1
ATOM 4471 C C . ASP B 2 165 ? -32.344 61.005 -55.496 1.00 60.20 165 ASP B C 1
ATOM 4472 O O . ASP B 2 165 ? -31.169 61.366 -55.684 1.00 60.00 165 ASP B O 1
ATOM 4477 N N . SER B 2 166 ? -33.074 60.304 -56.374 1.00 67.98 166 SER B N 1
ATOM 4478 C CA . SER B 2 166 ? -32.590 59.790 -57.686 1.00 74.90 166 SER B CA 1
ATOM 4479 C C . SER B 2 166 ? -32.775 60.849 -58.783 1.00 79.81 166 SER B C 1
ATOM 4480 O O . SER B 2 166 ? -31.853 60.999 -59.614 1.00 79.36 166 SER B O 1
ATOM 4483 N N . GLU B 2 167 ? -33.923 61.539 -58.787 1.00 85.34 167 GLU B N 1
ATOM 4484 C CA . GLU B 2 167 ? -34.294 62.585 -59.783 1.00 89.35 167 GLU B CA 1
ATOM 4485 C C . GLU B 2 167 ? -33.177 63.633 -59.876 1.00 94.16 167 GLU B C 1
ATOM 4486 O O . GLU B 2 167 ? -32.883 64.077 -61.006 1.00 97.90 167 GLU B O 1
ATOM 4488 N N . ASN B 2 168 ? -32.591 64.006 -58.732 1.00 96.08 168 ASN B N 1
ATOM 4489 C CA . ASN B 2 168 ? -31.458 64.965 -58.615 1.00 96.58 168 ASN B CA 1
ATOM 4490 C C . ASN B 2 168 ? -30.313 64.302 -57.836 1.00 96.82 168 ASN B C 1
ATOM 4491 O O . ASN B 2 168 ? -30.600 63.634 -56.824 1.00 95.10 168 ASN B O 1
ATOM 4496 N N . SER B 2 169 ? -29.068 64.486 -58.293 1.00 97.06 169 SER B N 1
ATOM 4497 C CA . SER B 2 169 ? -27.827 63.966 -57.657 1.00 96.29 169 SER B CA 1
ATOM 4498 C C . SER B 2 169 ? -26.796 65.096 -57.535 1.00 95.51 169 SER B C 1
ATOM 4499 O O . SER B 2 169 ? -26.449 65.691 -58.578 1.00 95.87 169 SER B O 1
ATOM 4502 N N . GLN B 2 170 ? -26.329 65.369 -56.310 1.00 92.44 170 GLN B N 1
ATOM 4503 C CA . GLN B 2 170 ? -25.407 66.490 -55.970 1.00 88.87 170 GLN B CA 1
ATOM 4504 C C . GLN B 2 170 ? -26.123 67.824 -56.226 1.00 86.26 170 GLN B C 1
ATOM 4505 O O . GLN B 2 170 ? -25.568 68.663 -56.966 1.00 85.84 170 GLN B O 1
ATOM 4507 N N . SER B 2 171 ? -27.317 67.997 -55.643 1.00 81.37 171 SER B N 1
ATOM 4508 C CA . SER B 2 171 ? -28.147 69.232 -55.715 1.00 76.72 171 SER B CA 1
ATOM 4509 C C . SER B 2 171 ? -29.154 69.259 -54.552 1.00 71.34 171 SER B C 1
ATOM 4510 O O . SER B 2 171 ? -29.040 68.399 -53.657 1.00 72.14 171 SER B O 1
ATOM 4513 N N . LEU B 2 172 ? -30.106 70.202 -54.584 1.00 63.98 172 LEU B N 1
ATOM 4514 C CA . LEU B 2 172 ? -31.002 70.577 -53.451 1.00 58.30 172 LEU B CA 1
ATOM 4515 C C . LEU B 2 172 ? -31.831 69.371 -52.983 1.00 54.24 172 LEU B C 1
ATOM 4516 O O . LEU B 2 172 ? -32.612 68.838 -53.795 1.00 54.30 172 L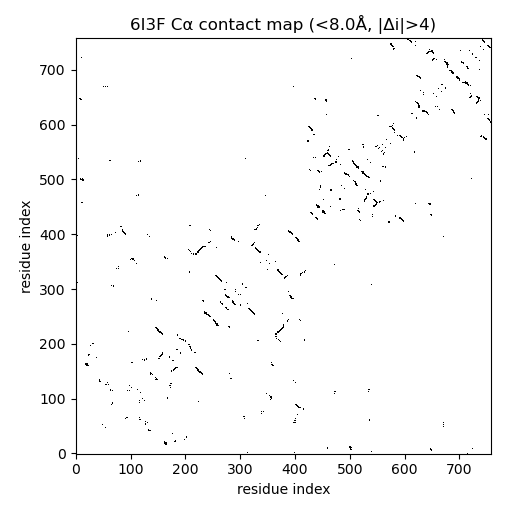EU B O 1
ATOM 4521 N N . GLY B 2 173 ? -31.683 68.986 -51.710 1.00 49.55 173 GLY B N 1
ATOM 4522 C CA . GLY B 2 173 ? -32.412 67.868 -51.078 1.00 46.26 173 GLY B CA 1
ATOM 4523 C C . GLY B 2 173 ? -33.834 68.254 -50.707 1.00 43.21 173 GLY B C 1
ATOM 4524 O O . GLY B 2 173 ? -34.733 67.405 -50.853 1.00 41.33 173 GLY B O 1
ATOM 4525 N N . GLY B 2 174 ? -34.026 69.490 -50.234 1.00 41.27 174 GLY B N 1
ATOM 4526 C CA . GLY B 2 174 ? -35.340 70.064 -49.878 1.00 40.00 174 GLY B CA 1
ATOM 4527 C C . GLY B 2 174 ? -35.212 71.495 -49.383 1.00 38.45 174 GLY B C 1
ATOM 4528 O O . GLY B 2 174 ? -34.070 71.990 -49.303 1.00 37.89 174 GLY B O 1
ATOM 4529 N N . GLN B 2 175 ? -36.336 72.143 -49.060 1.00 37.59 175 GLN B N 1
ATOM 4530 C CA . GLN B 2 175 ? -36.367 73.544 -48.558 1.00 37.17 175 GLN B CA 1
ATOM 4531 C C . GLN B 2 175 ? -37.616 73.777 -47.699 1.00 36.42 175 GLN B C 1
ATOM 4532 O O . GLN B 2 175 ? -38.724 73.442 -48.157 1.00 36.04 175 GLN B O 1
ATOM 4538 N N . ILE B 2 176 ? -37.427 74.339 -46.502 1.00 36.32 176 ILE B N 1
ATOM 4539 C CA . ILE B 2 176 ? -38.511 74.936 -45.667 1.00 36.83 176 ILE B CA 1
ATOM 4540 C C . ILE B 2 176 ? -38.447 76.456 -45.839 1.00 36.84 176 ILE B C 1
ATOM 4541 O O . ILE B 2 176 ? -37.341 77.011 -45.711 1.00 36.60 176 ILE B O 1
ATOM 4546 N N . VAL B 2 177 ? -39.589 77.088 -46.127 1.00 36.55 177 VAL B N 1
ATOM 4547 C CA . VAL B 2 177 ? -39.755 78.572 -46.132 1.00 36.29 177 VAL B CA 1
ATOM 4548 C C . VAL B 2 177 ? -40.612 78.942 -44.919 1.00 35.95 177 VAL B C 1
ATOM 4549 O O . VAL B 2 177 ? -41.714 78.377 -44.792 1.00 35.76 177 VAL B O 1
ATOM 4553 N N . LEU B 2 178 ? -40.099 79.821 -44.053 1.00 35.86 178 LEU B N 1
ATOM 4554 C CA . LEU B 2 178 ? -40.853 80.441 -42.932 1.00 36.04 178 LEU B CA 1
ATOM 4555 C C . LEU B 2 178 ? -41.329 81.822 -43.392 1.00 36.46 178 LEU B C 1
ATOM 4556 O O . LEU B 2 178 ? -40.461 82.659 -43.697 1.00 36.37 178 LEU B O 1
ATOM 4561 N N . GLY B 2 179 ? -42.649 82.030 -43.474 1.00 37.40 179 GLY B N 1
ATOM 4562 C CA . GLY B 2 179 ? -43.269 83.324 -43.821 1.00 38.72 179 GLY B CA 1
ATOM 4563 C C . GLY B 2 179 ? -43.931 83.330 -45.193 1.00 39.60 179 GLY B C 1
ATOM 4564 O O . GLY B 2 179 ? -44.525 84.368 -45.548 1.00 40.52 179 GLY B O 1
ATOM 4565 N N . GLY B 2 180 ? -43.841 82.230 -45.950 1.00 40.07 180 GLY B N 1
ATOM 4566 C CA . GLY B 2 180 ? -44.453 82.113 -47.289 1.00 39.95 180 GLY B CA 1
ATOM 4567 C C . GLY B 2 180 ? -44.091 80.812 -47.986 1.00 40.15 180 GLY B C 1
ATOM 4568 O O . GLY B 2 180 ? -43.685 79.855 -47.295 1.00 39.55 180 GLY B O 1
ATOM 4569 N N . SER B 2 181 ? -44.260 80.781 -49.311 1.00 40.34 181 SER B N 1
ATOM 4570 C CA . SER B 2 181 ? -43.937 79.638 -50.204 1.00 41.01 181 SER B CA 1
ATOM 4571 C C . SER B 2 181 ? -43.057 80.128 -51.359 1.00 41.44 181 SER B C 1
ATOM 4572 O O . SER B 2 181 ? -43.234 81.285 -51.782 1.00 40.81 181 SER B O 1
ATOM 4575 N N . ASP B 2 182 ? -42.143 79.276 -51.831 1.00 42.75 182 ASP B N 1
ATOM 4576 C CA . ASP B 2 182 ? -41.197 79.568 -52.942 1.00 44.23 182 ASP B CA 1
ATOM 4577 C C . ASP B 2 182 ? -41.805 79.054 -54.245 1.00 45.60 182 ASP B C 1
ATOM 4578 O O . ASP B 2 182 ? -41.852 77.845 -54.465 1.00 45.43 182 ASP B O 1
ATOM 4583 N N . PRO B 2 183 ? -42.278 79.943 -55.153 1.00 47.29 183 PRO B N 1
ATOM 4584 C CA . PRO B 2 183 ? -42.915 79.509 -56.400 1.00 48.25 183 PRO B CA 1
ATOM 4585 C C . PRO B 2 183 ? -41.965 78.809 -57.388 1.00 48.98 183 PRO B C 1
ATOM 4586 O O . PRO B 2 183 ? -42.451 78.269 -58.363 1.00 47.47 183 PRO B O 1
ATOM 4590 N N . GLN B 2 184 ? -40.656 78.821 -57.113 1.00 50.81 184 GLN B N 1
ATOM 4591 C CA . GLN B 2 184 ? -39.624 78.103 -57.908 1.00 53.05 184 GLN B CA 1
ATOM 4592 C C . GLN B 2 184 ? -39.797 76.584 -57.767 1.00 52.01 184 GLN B C 1
ATOM 4593 O O . GLN B 2 184 ? -39.315 75.864 -58.664 1.00 52.56 184 GLN B O 1
ATOM 4599 N N . HIS B 2 185 ? -40.434 76.110 -56.689 1.00 50.24 185 HIS B N 1
ATOM 4600 C CA . HIS B 2 185 ? -40.500 74.668 -56.322 1.00 49.04 185 HIS B CA 1
ATOM 4601 C C . HIS B 2 185 ? -41.921 74.100 -56.458 1.00 48.01 185 HIS B C 1
ATOM 4602 O O . HIS B 2 185 ? -42.074 72.891 -56.207 1.00 47.92 185 HIS B O 1
ATOM 4609 N N . TYR B 2 186 ? -42.913 74.907 -56.855 1.00 48.16 186 TYR B N 1
ATOM 4610 C CA . TYR B 2 186 ? -44.288 74.434 -57.179 1.00 48.92 186 TYR B CA 1
ATOM 4611 C C . TYR B 2 186 ? -44.827 75.160 -58.419 1.00 49.03 186 TYR B C 1
ATOM 4612 O O . TYR B 2 186 ? -44.403 76.299 -58.691 1.00 48.13 186 TYR B O 1
ATOM 4621 N N . GLU B 2 187 ? -45.737 74.502 -59.145 1.00 49.99 187 GLU B N 1
ATOM 4622 C CA . GLU B 2 187 ? -46.389 75.034 -60.373 1.00 51.04 187 GLU B CA 1
ATOM 4623 C C . GLU B 2 187 ? -47.894 75.182 -60.119 1.00 50.85 187 GLU B C 1
ATOM 4624 O O . GLU B 2 187 ? -48.449 74.388 -59.328 1.00 49.47 187 GLU B O 1
ATOM 4630 N N . GLY B 2 188 ? -48.518 76.170 -60.769 1.00 51.12 188 GLY B N 1
ATOM 4631 C CA . GLY B 2 188 ? -49.945 76.509 -60.614 1.00 51.21 188 GLY B CA 1
ATOM 4632 C C . GLY B 2 188 ? -50.207 77.227 -59.303 1.00 51.39 188 GLY B C 1
ATOM 4633 O O . GLY B 2 188 ? -49.261 77.836 -58.757 1.00 51.34 188 GLY B O 1
ATOM 4634 N N . ASN B 2 189 ? -51.449 77.161 -58.815 1.00 50.92 189 ASN B N 1
ATOM 4635 C CA . ASN B 2 189 ? -51.891 77.797 -57.546 1.00 50.53 189 ASN B CA 1
ATOM 4636 C C . ASN B 2 189 ? -52.199 76.706 -56.517 1.00 48.07 189 ASN B C 1
ATOM 4637 O O . ASN B 2 189 ? -52.458 75.554 -56.921 1.00 47.09 189 ASN B O 1
ATOM 4642 N N . PHE B 2 190 ? -52.158 77.071 -55.235 1.00 45.86 190 PHE B N 1
ATOM 4643 C CA . PHE B 2 190 ? -52.467 76.178 -54.090 1.00 44.86 190 PHE B CA 1
ATOM 4644 C C . PHE B 2 190 ? -53.968 75.879 -54.076 1.00 43.69 190 PHE B C 1
ATOM 4645 O O . PHE B 2 190 ? -54.765 76.827 -54.213 1.00 44.08 190 PHE B O 1
ATOM 4653 N N . HIS B 2 191 ? -54.331 74.602 -53.936 1.00 42.19 191 HIS B N 1
ATOM 4654 C CA . HIS B 2 191 ? -55.677 74.160 -53.490 1.00 41.99 191 HIS B CA 1
ATOM 4655 C C . HIS B 2 191 ? -55.659 74.072 -51.962 1.00 41.98 191 HIS B C 1
ATOM 4656 O O . HIS B 2 191 ? -54.973 73.177 -51.432 1.00 42.02 191 HIS B O 1
ATOM 4663 N N . TYR B 2 192 ? -56.367 74.982 -51.290 1.00 41.64 192 TYR B N 1
ATOM 4664 C CA . TYR B 2 192 ? -56.425 75.081 -49.810 1.00 41.79 192 TYR B CA 1
ATOM 4665 C C . TYR B 2 192 ? -57.548 74.182 -49.285 1.00 41.10 192 TYR B C 1
ATOM 4666 O O . TYR B 2 192 ? -58.603 74.073 -49.940 1.00 40.68 192 TYR B O 1
ATOM 4675 N N . ILE B 2 193 ? -57.295 73.533 -48.148 1.00 40.21 193 ILE B N 1
ATOM 4676 C CA . ILE B 2 193 ? -58.269 72.675 -47.414 1.00 40.39 193 ILE B CA 1
ATOM 4677 C C . ILE B 2 193 ? -58.226 73.093 -45.942 1.00 41.30 193 ILE B C 1
ATOM 4678 O O . ILE B 2 193 ? -57.120 73.115 -45.367 1.00 41.24 193 ILE B O 1
ATOM 4683 N N . ASN B 2 194 ? -59.384 73.435 -45.371 1.00 41.72 194 ASN B N 1
ATOM 4684 C CA . ASN B 2 194 ? -59.520 73.853 -43.952 1.00 41.45 194 ASN B CA 1
ATOM 4685 C C . ASN B 2 194 ? -59.250 72.642 -43.054 1.00 40.98 194 ASN B C 1
ATOM 4686 O O . ASN B 2 194 ? -59.683 71.527 -43.414 1.00 39.29 194 ASN B O 1
ATOM 4691 N N . LEU B 2 195 ? -58.557 72.864 -41.934 1.00 41.09 195 LEU B N 1
ATOM 4692 C CA . LEU B 2 195 ? -58.396 71.870 -40.842 1.00 41.91 195 LEU B CA 1
ATOM 4693 C C . LEU B 2 195 ? -59.777 71.590 -40.241 1.00 42.21 195 LEU B C 1
ATOM 4694 O O . LEU B 2 195 ? -60.586 72.536 -40.168 1.00 42.01 195 LEU B O 1
ATOM 4699 N N . ILE B 2 196 ? -60.034 70.342 -39.840 1.00 43.45 196 ILE B N 1
ATOM 4700 C CA . ILE B 2 196 ? -61.281 69.927 -39.130 1.00 45.22 196 ILE B CA 1
ATOM 4701 C C . ILE B 2 196 ? -61.421 70.803 -37.881 1.00 46.29 196 ILE B C 1
ATOM 4702 O O . ILE B 2 196 ? -62.504 71.388 -37.678 1.00 46.57 196 ILE B O 1
ATOM 4707 N N . LYS B 2 197 ? -60.349 70.867 -37.087 1.00 46.66 197 LYS B N 1
ATOM 4708 C CA . LYS B 2 197 ? -60.257 71.635 -35.818 1.00 47.74 197 LYS B CA 1
ATOM 4709 C C . LYS B 2 197 ? -58.807 72.095 -35.633 1.00 46.86 197 LYS B C 1
ATOM 4710 O O . LYS B 2 197 ? -57.897 71.344 -36.032 1.00 47.78 197 LYS B O 1
ATOM 4716 N N . THR B 2 198 ? -58.602 73.282 -35.059 1.00 45.54 198 THR B N 1
ATOM 4717 C CA . THR B 2 198 ? -57.263 73.817 -34.695 1.00 44.18 198 THR B CA 1
ATOM 4718 C C . THR B 2 198 ? -56.656 72.899 -33.627 1.00 43.80 198 THR B C 1
ATOM 4719 O O . THR B 2 198 ? -57.438 72.274 -32.879 1.00 43.49 198 THR B O 1
ATOM 4723 N N . GLY B 2 199 ? -55.323 72.817 -33.572 1.00 43.43 199 GLY B N 1
ATOM 4724 C CA . GLY B 2 199 ? -54.582 71.992 -32.596 1.00 42.31 199 GLY B CA 1
ATOM 4725 C C . GLY B 2 199 ? -53.900 70.796 -33.243 1.00 41.20 199 GLY B C 1
ATOM 4726 O O . GLY B 2 199 ? -53.058 70.177 -32.569 1.00 41.70 199 GLY B O 1
ATOM 4727 N N . VAL B 2 200 ? -54.258 70.463 -34.488 1.00 39.67 200 VAL B N 1
ATOM 4728 C CA . VAL B 2 200 ? -53.633 69.361 -35.282 1.00 38.84 200 VAL B CA 1
ATOM 4729 C C . VAL B 2 200 ? -53.629 69.763 -36.761 1.00 37.80 200 VAL B C 1
ATOM 4730 O O . VAL B 2 200 ? -54.647 70.324 -37.217 1.00 37.09 200 VAL B O 1
ATOM 4734 N N . TRP B 2 201 ? -52.542 69.463 -37.483 1.00 36.66 201 TRP B N 1
ATOM 4735 C CA . TRP B 2 201 ? -52.454 69.604 -38.963 1.00 35.88 201 TRP B CA 1
ATOM 4736 C C . TRP B 2 201 ? -53.172 68.413 -39.608 1.00 35.77 201 TRP B C 1
ATOM 4737 O O . TRP B 2 201 ? -52.519 67.649 -40.344 1.00 36.30 201 TRP B O 1
ATOM 4748 N N . GLN B 2 202 ? -54.470 68.269 -39.326 1.00 35.55 202 GLN B N 1
ATOM 4749 C CA . GLN B 2 202 ? -55.306 67.109 -39.734 1.00 35.07 202 GLN B CA 1
ATOM 4750 C C . GLN B 2 202 ? -56.496 67.621 -40.550 1.00 35.35 202 GLN B C 1
ATOM 4751 O O . GLN B 2 202 ? -57.092 68.636 -40.143 1.00 35.02 202 GLN B O 1
ATOM 4757 N N . ILE B 2 203 ? -56.812 66.943 -41.657 1.00 35.92 203 ILE B N 1
ATOM 4758 C CA . ILE B 2 203 ? -57.933 67.292 -42.580 1.00 36.51 203 ILE B CA 1
ATOM 4759 C C . ILE B 2 203 ? -58.785 66.041 -42.821 1.00 38.32 203 ILE B C 1
ATOM 4760 O O . ILE B 2 203 ? -58.291 64.925 -42.554 1.00 38.34 203 ILE B O 1
ATOM 4765 N N . GLN B 2 204 ? -60.019 66.233 -43.298 1.00 40.69 204 GLN B N 1
ATOM 4766 C CA . GLN B 2 204 ? -60.941 65.139 -43.705 1.00 42.28 204 GLN B CA 1
ATOM 4767 C C . GLN B 2 204 ? -60.449 64.534 -45.023 1.00 41.42 204 GLN B C 1
ATOM 4768 O O . GLN B 2 204 ? -59.979 65.303 -45.887 1.00 39.57 204 GLN B O 1
ATOM 4774 N N . MET B 2 205 ? -60.561 63.211 -45.160 1.00 41.24 205 MET B N 1
ATOM 4775 C CA . MET B 2 205 ? -60.300 62.468 -46.421 1.00 42.23 205 MET B CA 1
ATOM 4776 C C . MET B 2 205 ? -61.573 61.704 -46.805 1.00 43.62 205 MET B C 1
ATOM 4777 O O . MET B 2 205 ? -62.075 60.929 -45.967 1.00 42.17 205 MET B O 1
ATOM 4782 N N . LYS B 2 206 ? -62.079 61.946 -48.019 1.00 46.71 206 LYS B N 1
ATOM 4783 C CA . LYS B 2 206 ? -63.362 61.398 -48.538 1.00 49.16 206 LYS B CA 1
ATOM 4784 C C . LYS B 2 206 ? -63.187 59.915 -48.891 1.00 48.99 206 LYS B C 1
ATOM 4785 O O . LYS B 2 206 ? -64.152 59.150 -48.705 1.00 50.01 206 LYS B O 1
ATOM 4791 N N . GLY B 2 207 ? -62.005 59.526 -49.381 1.00 48.04 207 GLY B N 1
ATOM 4792 C CA . GLY B 2 207 ? -61.712 58.141 -49.798 1.00 46.70 207 GLY B CA 1
ATOM 4793 C C . GLY B 2 207 ? -60.288 57.964 -50.293 1.00 45.60 207 GLY B C 1
ATOM 4794 O O . GLY B 2 207 ? -59.642 58.973 -50.630 1.00 45.51 207 GLY B O 1
ATOM 4795 N N . VAL B 2 208 ? -59.824 56.711 -50.323 1.00 44.66 208 VAL B N 1
ATOM 4796 C CA . VAL B 2 208 ? -58.507 56.286 -50.882 1.00 44.40 208 VAL B CA 1
ATOM 4797 C C . VAL B 2 208 ? -58.786 55.261 -51.986 1.00 44.47 208 VAL B C 1
ATOM 4798 O O . VAL B 2 208 ? -59.370 54.204 -51.669 1.00 42.55 208 VAL B O 1
ATOM 4802 N N . SER B 2 209 ? -58.388 55.575 -53.224 1.00 46.17 209 SER B N 1
ATOM 4803 C CA . SER B 2 209 ? -58.665 54.779 -54.450 1.00 46.71 209 SER B CA 1
ATOM 4804 C C . SER B 2 209 ? -57.393 54.065 -54.924 1.00 47.46 209 SER B C 1
ATOM 4805 O O . SER B 2 209 ? -56.340 54.724 -54.999 1.00 46.19 209 SER B O 1
ATOM 4808 N N . VAL B 2 210 ? -57.508 52.768 -55.228 1.00 49.55 210 VAL B N 1
ATOM 4809 C CA . VAL B 2 210 ? -56.470 51.939 -55.912 1.00 50.83 210 VAL B CA 1
ATOM 4810 C C . VAL B 2 210 ? -56.970 51.640 -57.331 1.00 52.15 210 VAL B C 1
ATOM 4811 O O . VAL B 2 210 ? -57.836 50.758 -57.476 1.00 52.28 210 VAL B O 1
ATOM 4815 N N . GLY B 2 211 ? -56.441 52.349 -58.333 1.00 55.36 211 GLY B N 1
ATOM 4816 C CA . GLY B 2 211 ? -56.951 52.342 -59.718 1.00 58.71 211 GLY B CA 1
ATOM 4817 C C . GLY B 2 211 ? -58.098 53.328 -59.871 1.00 62.45 211 GLY B C 1
ATOM 4818 O O . GLY B 2 211 ? -57.920 54.497 -59.474 1.00 63.66 211 GLY B O 1
ATOM 4819 N N . SER B 2 212 ? -59.234 52.878 -60.413 1.00 65.34 212 SER B N 1
ATOM 4820 C CA . SER B 2 212 ? -60.501 53.654 -60.512 1.00 67.35 212 SER B CA 1
ATOM 4821 C C . SER B 2 212 ? -61.359 53.407 -59.264 1.00 68.54 212 SER B C 1
ATOM 4822 O O . SER B 2 212 ? -61.986 54.370 -58.777 1.00 69.14 212 SER B O 1
ATOM 4825 N N . SER B 2 213 ? -61.374 52.163 -58.771 1.00 68.88 213 SER B N 1
ATOM 4826 C CA . SER B 2 213 ? -62.172 51.695 -57.606 1.00 68.04 213 SER B CA 1
ATOM 4827 C C . SER B 2 213 ? -61.699 52.385 -56.320 1.00 65.81 213 SER B C 1
ATOM 4828 O O . SER B 2 213 ? -60.479 52.595 -56.174 1.00 64.72 213 SER B O 1
ATOM 4831 N N . THR B 2 214 ? -62.639 52.713 -55.426 1.00 64.17 214 THR B N 1
ATOM 4832 C CA . THR B 2 214 ? -62.385 53.244 -54.060 1.00 62.69 214 THR B CA 1
ATOM 4833 C C . THR B 2 214 ? -62.369 52.063 -53.081 1.00 61.21 214 THR B C 1
ATOM 4834 O O . THR B 2 214 ? -63.455 51.661 -52.619 1.00 61.21 214 THR B O 1
ATOM 4838 N N . LEU B 2 215 ? -61.177 51.531 -52.793 1.00 59.78 215 LEU B N 1
ATOM 4839 C CA . LEU B 2 215 ? -60.966 50.331 -51.939 1.00 58.84 215 LEU B CA 1
ATOM 4840 C C . LEU B 2 215 ? -61.181 50.688 -50.462 1.00 56.72 215 LEU B C 1
ATOM 4841 O O . LEU B 2 215 ? -61.814 49.880 -49.755 1.00 57.33 215 LEU B O 1
ATOM 4843 N N . LEU B 2 216 ? -60.677 51.846 -50.018 1.00 54.99 216 LEU B N 1
ATOM 4844 C CA . LEU B 2 216 ? -60.527 52.201 -48.579 1.00 54.16 216 LEU B CA 1
ATOM 4845 C C . LEU B 2 216 ? -61.164 53.564 -48.287 1.00 53.33 216 LEU B C 1
ATOM 4846 O O . LEU B 2 216 ? -61.377 54.337 -49.243 1.00 52.40 216 LEU B O 1
ATOM 4851 N N . CYS B 2 217 ? -61.437 53.834 -47.004 1.00 53.61 217 CYS B N 1
ATOM 4852 C CA . CYS B 2 217 ? -61.908 55.141 -46.467 1.00 54.55 217 CYS B CA 1
ATOM 4853 C C . CYS B 2 217 ? -63.211 55.545 -47.175 1.00 55.73 217 CYS B C 1
ATOM 4854 O O . CYS B 2 217 ? -63.348 56.722 -47.552 1.00 57.03 217 CYS B O 1
ATOM 4857 N N . GLU B 2 218 ? -64.146 54.600 -47.321 1.00 57.23 218 GLU B N 1
ATOM 4858 C CA . GLU B 2 218 ? -65.359 54.743 -48.175 1.00 58.75 218 GLU B CA 1
ATOM 4859 C C . GLU B 2 218 ? -66.370 55.687 -47.509 1.00 58.31 218 GLU B C 1
ATOM 4860 O O . GLU B 2 218 ? -67.023 56.454 -48.245 1.00 56.48 218 GLU B O 1
ATOM 4866 N N . ASP B 2 219 ? -66.481 55.636 -46.176 1.00 58.15 219 ASP B N 1
ATOM 4867 C CA . ASP B 2 219 ? -67.451 56.430 -45.372 1.00 57.56 219 ASP B CA 1
ATOM 4868 C C . ASP B 2 219 ? -66.784 57.707 -44.841 1.00 55.11 219 ASP B C 1
ATOM 4869 O O . ASP B 2 219 ? -67.447 58.434 -44.078 1.00 55.16 219 ASP B O 1
ATOM 4874 N N . GLY B 2 220 ? -65.533 57.973 -45.235 1.00 52.96 220 GLY B N 1
ATOM 4875 C CA . GLY B 2 220 ? -64.731 59.120 -44.763 1.00 50.78 220 GLY B CA 1
ATOM 4876 C C . GLY B 2 220 ? -63.753 58.704 -43.678 1.00 48.70 220 GLY B C 1
ATOM 4877 O O . GLY B 2 220 ? -64.028 57.706 -42.986 1.00 47.65 220 GLY B O 1
ATOM 4878 N N . CYS B 2 221 ? -62.642 59.433 -43.541 1.00 47.24 221 CYS B N 1
ATOM 4879 C CA . CYS B 2 221 ? -61.567 59.167 -42.546 1.00 46.22 221 CYS B CA 1
ATOM 4880 C C . CYS B 2 221 ? -60.679 60.407 -42.389 1.00 43.08 221 CYS B C 1
ATOM 4881 O O . CYS B 2 221 ? -60.910 61.397 -43.111 1.00 43.19 221 CYS B O 1
ATOM 4884 N N . LEU B 2 222 ? -59.705 60.345 -41.476 1.00 40.18 222 LEU B N 1
ATOM 4885 C CA . LEU B 2 222 ? -58.822 61.481 -41.098 1.00 38.23 222 LEU B CA 1
ATOM 4886 C C . LEU B 2 222 ? -57.473 61.358 -41.817 1.00 36.25 222 LEU B C 1
ATOM 4887 O O . LEU B 2 222 ? -57.048 60.221 -42.094 1.00 34.84 222 LEU B O 1
ATOM 4892 N N . ALA B 2 223 ? -56.834 62.498 -42.103 1.00 35.21 223 ALA B N 1
ATOM 4893 C CA . ALA B 2 223 ? -55.507 62.599 -42.757 1.00 34.82 223 ALA B CA 1
ATOM 4894 C C . ALA B 2 223 ? -54.657 63.657 -42.042 1.00 34.08 223 ALA B C 1
ATOM 4895 O O . ALA B 2 223 ? -54.908 64.862 -42.242 1.00 33.35 223 ALA B O 1
ATOM 4897 N N . LEU B 2 224 ? -53.701 63.202 -41.227 1.00 33.47 224 LEU B N 1
ATOM 4898 C CA . LEU B 2 224 ? -52.652 64.033 -40.576 1.00 32.43 224 LEU B CA 1
ATOM 4899 C C . LEU B 2 224 ? -51.529 64.264 -41.590 1.00 31.31 224 LEU B C 1
ATOM 4900 O O . LEU B 2 224 ? -51.084 63.279 -42.196 1.00 31.18 224 LEU B O 1
ATOM 4905 N N . VAL B 2 225 ? -51.104 65.514 -41.784 1.00 31.02 225 VAL B N 1
ATOM 4906 C CA . VAL B 2 225 ? -49.966 65.870 -42.685 1.00 30.91 225 VAL B CA 1
ATOM 4907 C C . VAL B 2 225 ? -48.706 66.000 -41.820 1.00 30.67 225 VAL B C 1
ATOM 4908 O O . VAL B 2 225 ? -48.559 67.039 -41.147 1.00 31.15 225 VAL B O 1
ATOM 4912 N N . ALA B 2 226 ? -47.848 64.973 -41.840 1.00 29.87 226 ALA B N 1
ATOM 4913 C CA . ALA B 2 226 ? -46.669 64.812 -40.956 1.00 29.35 226 ALA B CA 1
ATOM 4914 C C . ALA B 2 226 ? -45.382 64.849 -41.791 1.00 28.13 226 ALA B C 1
ATOM 4915 O O . ALA B 2 226 ? -44.954 63.787 -42.276 1.00 27.76 226 ALA B O 1
ATOM 4917 N N . THR B 2 227 ? -44.776 66.033 -41.917 1.00 27.13 227 THR B N 1
ATOM 4918 C CA . THR B 2 227 ? -43.555 66.298 -42.726 1.00 26.71 227 THR B CA 1
ATOM 4919 C C . THR B 2 227 ? -42.378 65.454 -42.217 1.00 26.69 227 THR B C 1
ATOM 4920 O O . THR B 2 227 ? -41.469 65.180 -43.025 1.00 27.11 227 THR B O 1
ATOM 4924 N N . GLY B 2 228 ? -42.390 65.072 -40.935 1.00 26.37 228 GLY B N 1
ATOM 4925 C CA . GLY B 2 228 ? -41.318 64.292 -40.284 1.00 25.88 228 GLY B CA 1
ATOM 4926 C C . GLY B 2 228 ? -41.445 62.797 -40.522 1.00 25.60 228 GLY B C 1
ATOM 4927 O O . GLY B 2 228 ? -40.454 62.084 -40.283 1.00 25.91 228 GLY B O 1
ATOM 4928 N N . ALA B 2 229 ? -42.617 62.322 -40.952 1.00 25.38 229 ALA B N 1
ATOM 4929 C CA . ALA B 2 229 ? -42.864 60.904 -41.300 1.00 25.17 229 ALA B CA 1
ATOM 4930 C C . ALA B 2 229 ? -42.269 60.621 -42.685 1.00 24.96 229 ALA B C 1
ATOM 4931 O O . ALA B 2 229 ? -42.570 61.384 -43.619 1.00 24.97 229 ALA B O 1
ATOM 4933 N N . SER B 2 230 ? -41.445 59.573 -42.799 1.00 24.59 230 SER B N 1
ATOM 4934 C CA . SER B 2 230 ? -40.749 59.156 -44.045 1.00 24.40 230 SER B CA 1
ATOM 4935 C C . SER B 2 230 ? -41.782 58.723 -45.088 1.00 24.73 230 SER B C 1
ATOM 4936 O O . SER B 2 230 ? -41.746 59.249 -46.217 1.00 24.75 230 SER B O 1
ATOM 4939 N N . TYR B 2 231 ? -42.665 57.796 -44.708 1.00 24.78 231 TYR B N 1
ATOM 4940 C CA . TYR B 2 231 ? -43.652 57.140 -45.603 1.00 25.17 231 TYR B CA 1
ATOM 4941 C C . TYR B 2 231 ? -45.034 57.778 -45.435 1.00 25.59 231 TYR B C 1
ATOM 4942 O O . TYR B 2 231 ? -45.226 58.628 -44.547 1.00 26.26 231 TYR B O 1
ATOM 4951 N N . ILE B 2 232 ? -45.971 57.372 -46.293 1.00 25.85 232 ILE B N 1
ATOM 4952 C CA . ILE B 2 232 ? -47.436 57.463 -46.032 1.00 26.00 232 ILE B CA 1
ATOM 4953 C C . ILE B 2 232 ? -47.790 56.305 -45.095 1.00 25.92 232 ILE B C 1
ATOM 4954 O O . ILE B 2 232 ? -47.444 55.157 -45.431 1.00 25.88 232 ILE B O 1
ATOM 4959 N N . SER B 2 233 ? -48.415 56.599 -43.953 1.00 26.01 233 SER B N 1
ATOM 4960 C CA . SER B 2 233 ? -48.869 55.579 -42.975 1.00 26.55 233 SER B CA 1
ATOM 4961 C C . SER B 2 233 ? -50.399 55.568 -42.915 1.00 27.13 233 SER B C 1
ATOM 4962 O O . SER B 2 233 ? -51.014 56.632 -43.120 1.00 26.14 233 SER B O 1
ATOM 4965 N N . GLY B 2 234 ? -50.970 54.382 -42.689 1.00 28.36 234 GLY B N 1
ATOM 4966 C CA . GLY B 2 234 ? -52.383 54.167 -42.327 1.00 29.35 234 GLY B CA 1
ATOM 4967 C C . GLY B 2 234 ? -52.487 53.152 -41.203 1.00 30.48 234 GLY B C 1
ATOM 4968 O O . GLY B 2 234 ? -51.430 52.663 -40.755 1.00 30.80 234 GLY B O 1
ATOM 4969 N N . SER B 2 235 ? -53.707 52.843 -40.757 1.00 31.74 235 SER B N 1
ATOM 4970 C CA . SER B 2 235 ? -53.989 51.784 -39.753 1.00 32.63 235 SER B CA 1
ATOM 4971 C C . SER B 2 235 ? -53.536 50.431 -40.315 1.00 33.39 235 SER B C 1
ATOM 4972 O O . SER B 2 235 ? -53.592 50.257 -41.548 1.00 32.71 235 SER B O 1
ATOM 4975 N N . THR B 2 236 ? -53.081 49.523 -39.446 1.00 34.85 236 THR B N 1
ATOM 4976 C CA . THR B 2 236 ? -52.705 48.126 -39.797 1.00 36.19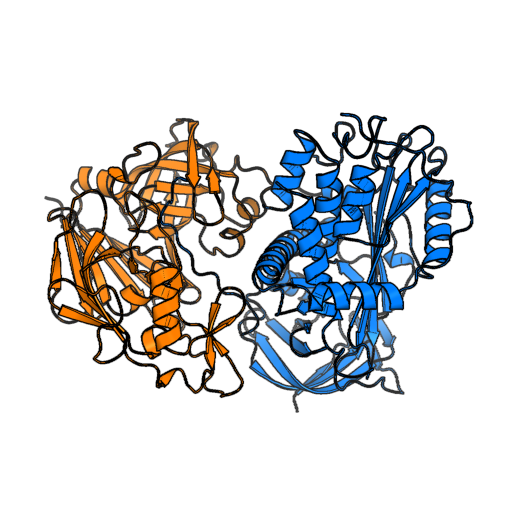 236 THR B CA 1
ATOM 4977 C C . THR B 2 236 ? -53.825 47.518 -40.648 1.00 37.60 236 THR B C 1
ATOM 4978 O O . THR B 2 236 ? -53.518 46.900 -41.687 1.00 37.67 236 THR B O 1
ATOM 4982 N N . SER B 2 237 ? -55.073 47.714 -40.210 1.00 38.75 237 SER B N 1
ATOM 4983 C CA . SER B 2 237 ? -56.319 47.273 -40.888 1.00 39.54 237 SER B CA 1
ATOM 4984 C C . SER B 2 237 ? -56.334 47.760 -42.343 1.00 39.75 237 SER B C 1
ATOM 4985 O O . SER B 2 237 ? -56.470 46.909 -43.245 1.00 40.26 237 SER B O 1
ATOM 4988 N N . SER B 2 238 ? -56.196 49.075 -42.555 1.00 39.44 238 SER B N 1
ATOM 4989 C CA . SER B 2 238 ? -56.255 49.751 -43.881 1.00 38.99 238 SER B CA 1
ATOM 4990 C C . SER B 2 238 ? -55.083 49.310 -44.765 1.00 39.01 238 SER B C 1
ATOM 4991 O O . SER B 2 238 ? -55.310 49.042 -45.962 1.00 39.71 238 SER B O 1
ATOM 4994 N N . ILE B 2 239 ? -53.874 49.258 -44.202 1.00 38.79 239 ILE B N 1
ATOM 4995 C CA . ILE B 2 239 ? -52.612 49.000 -44.958 1.00 38.83 239 ILE B CA 1
ATOM 4996 C C . ILE B 2 239 ? -52.580 47.534 -45.407 1.00 39.61 239 ILE B C 1
ATOM 4997 O O . ILE B 2 239 ? -52.092 47.286 -46.522 1.00 39.98 239 ILE B O 1
ATOM 5002 N N . GLU B 2 240 ? -53.091 46.605 -44.595 1.00 41.27 240 GLU B N 1
ATOM 5003 C CA . GLU B 2 240 ? -53.176 45.164 -44.966 1.00 42.96 240 GLU B CA 1
ATOM 5004 C C . GLU B 2 240 ? -54.075 45.020 -46.202 1.00 42.87 240 GLU B C 1
ATOM 5005 O O . GLU B 2 240 ? -53.701 44.249 -47.108 1.00 43.35 240 GLU B O 1
ATOM 5011 N N . LYS B 2 241 ? -55.190 45.759 -46.256 1.00 42.58 241 LYS B N 1
ATOM 5012 C CA . LYS B 2 241 ? -56.142 45.748 -47.402 1.00 43.06 241 LYS B CA 1
ATOM 5013 C C . LYS B 2 241 ? -55.474 46.371 -48.633 1.00 41.49 241 LYS B C 1
ATOM 5014 O O . LYS B 2 241 ? -55.568 45.768 -49.719 1.00 40.80 241 LYS B O 1
ATOM 5020 N N . LEU B 2 242 ? -54.845 47.538 -48.470 1.00 40.29 242 LEU B N 1
ATOM 5021 C CA . LEU B 2 242 ? -54.140 48.264 -49.562 1.00 40.03 242 LEU B CA 1
ATOM 5022 C C . LEU B 2 242 ? -53.108 47.333 -50.211 1.00 39.97 242 LEU B C 1
ATOM 5023 O O . LEU B 2 242 ? -53.090 47.244 -51.451 1.00 40.32 242 LEU B O 1
ATOM 5028 N N . MET B 2 243 ? -52.291 46.661 -49.397 1.00 39.95 243 MET B N 1
ATOM 5029 C CA . MET B 2 243 ? -51.142 45.834 -49.857 1.00 41.03 243 MET B CA 1
ATOM 5030 C C . MET B 2 243 ? -51.644 44.533 -50.495 1.00 42.95 243 MET B C 1
ATOM 5031 O O . MET B 2 243 ? -50.958 44.027 -51.408 1.00 42.17 243 MET B O 1
ATOM 5036 N N . GLU B 2 244 ? -52.786 44.014 -50.033 1.00 46.34 244 GLU B N 1
ATOM 5037 C CA . GLU B 2 244 ? -53.501 42.870 -50.665 1.00 48.24 244 GLU B CA 1
ATOM 5038 C C . GLU B 2 244 ? -53.869 43.260 -52.103 1.00 46.31 244 GLU B C 1
ATOM 5039 O O . GLU B 2 244 ? -53.608 42.455 -53.015 1.00 46.25 244 GLU B O 1
ATOM 5045 N N . ALA B 2 245 ? -54.427 44.463 -52.284 1.00 44.32 245 ALA B N 1
ATOM 5046 C CA . ALA B 2 245 ? -54.896 45.012 -53.579 1.00 43.69 245 ALA B CA 1
ATOM 5047 C C . ALA B 2 245 ? -53.710 45.250 -54.526 1.00 43.11 245 ALA B C 1
ATOM 5048 O O . ALA B 2 245 ? -53.880 45.028 -55.739 1.00 44.08 245 ALA B O 1
ATOM 5050 N N . LEU B 2 246 ? -52.560 45.686 -53.999 1.00 41.92 246 LEU B N 1
ATOM 5051 C CA . LEU B 2 246 ? -51.331 45.965 -54.794 1.00 41.61 246 LEU B CA 1
ATOM 5052 C C . LEU B 2 246 ? -50.595 44.657 -55.112 1.00 41.10 246 LEU B C 1
ATOM 5053 O O . LEU B 2 246 ? -49.746 44.671 -56.023 1.00 40.63 246 LEU B O 1
ATOM 5058 N N . GLY B 2 247 ? -50.897 43.577 -54.385 1.00 41.58 247 GLY B N 1
ATOM 5059 C CA . GLY B 2 247 ? -50.192 42.285 -54.494 1.00 42.22 247 GLY B CA 1
ATOM 5060 C C . GLY B 2 247 ? -48.820 42.342 -53.841 1.00 42.97 247 GLY B C 1
ATOM 5061 O O . GLY B 2 247 ? -47.947 41.548 -54.233 1.00 42.87 247 GLY B O 1
ATOM 5062 N N . ALA B 2 248 ? -48.639 43.248 -52.874 1.00 44.18 248 ALA B N 1
ATOM 5063 C CA . ALA B 2 248 ? -47.385 43.440 -52.109 1.00 44.66 248 ALA B CA 1
ATOM 5064 C C . ALA B 2 248 ? -47.330 42.423 -50.965 1.00 45.25 248 ALA B C 1
ATOM 5065 O O . ALA B 2 248 ? -48.392 42.109 -50.395 1.00 44.86 248 ALA B O 1
ATOM 5067 N N . LYS B 2 249 ? -46.129 41.933 -50.653 1.00 47.02 249 LYS B N 1
ATOM 5068 C CA . LYS B 2 249 ? -45.870 40.935 -49.582 1.00 48.35 249 LYS B CA 1
ATOM 5069 C C . LYS B 2 249 ? -44.991 41.576 -48.501 1.00 46.72 249 LYS B C 1
ATOM 5070 O O . LYS B 2 249 ? -44.195 42.475 -48.836 1.00 44.31 249 LYS B O 1
ATOM 5076 N N . LYS B 2 250 ? -45.150 41.130 -47.252 1.00 47.37 250 LYS B N 1
ATOM 5077 C CA . LYS B 2 250 ? -44.348 41.581 -46.083 1.00 47.35 250 LYS B CA 1
ATOM 5078 C C . LYS B 2 250 ? -43.022 40.813 -46.080 1.00 47.37 250 LYS B C 1
ATOM 5079 O O . LYS B 2 250 ? -43.061 39.571 -46.016 1.00 47.42 250 LYS B O 1
ATOM 5085 N N . ARG B 2 251 ? -41.903 41.536 -46.184 1.00 48.06 251 ARG B N 1
ATOM 5086 C CA . ARG B 2 251 ? -40.516 41.002 -46.104 1.00 47.79 251 ARG B CA 1
ATOM 5087 C C . ARG B 2 251 ? -39.823 41.693 -44.923 1.00 45.84 251 ARG B C 1
ATOM 5088 O O . ARG B 2 251 ? -39.522 42.898 -45.039 1.00 45.11 251 ARG B O 1
ATOM 5096 N N . LEU B 2 252 ? -39.603 40.957 -43.827 1.00 44.21 252 LEU B N 1
ATOM 5097 C CA . LEU B 2 252 ? -39.171 41.493 -42.506 1.00 42.74 252 LEU B CA 1
ATOM 5098 C C . LEU B 2 252 ? -40.041 42.710 -42.159 1.00 41.28 252 LEU B C 1
ATOM 5099 O O . LEU B 2 252 ? -41.237 42.499 -41.894 1.00 41.57 252 LEU B O 1
ATOM 5104 N N . PHE B 2 253 ? -39.486 43.927 -42.200 1.00 39.92 253 PHE B N 1
ATOM 5105 C CA . PHE B 2 253 ? -40.150 45.180 -41.754 1.00 39.73 253 PHE B CA 1
ATOM 5106 C C . PHE B 2 253 ? -40.855 45.856 -42.934 1.00 38.54 253 PHE B C 1
ATOM 5107 O O . PHE B 2 253 ? -41.814 46.610 -42.694 1.00 38.94 253 PHE B O 1
ATOM 5115 N N . ASP B 2 254 ? -40.389 45.591 -44.157 1.00 37.89 254 ASP B N 1
ATOM 5116 C CA . ASP B 2 254 ? -40.824 46.287 -45.397 1.00 37.76 254 ASP B CA 1
ATOM 5117 C C . ASP B 2 254 ? -42.025 45.566 -46.012 1.00 37.06 254 ASP B C 1
ATOM 5118 O O . ASP B 2 254 ? -42.188 44.357 -45.765 1.00 38.04 254 ASP B O 1
ATOM 5123 N N . TYR B 2 255 ? -42.836 46.302 -46.774 1.00 35.95 255 TYR B N 1
ATOM 5124 C CA . TYR B 2 255 ? -43.759 45.762 -47.804 1.00 35.16 255 TYR B CA 1
ATOM 5125 C C . TYR B 2 255 ? -43.034 45.847 -49.149 1.00 34.95 255 TYR B C 1
ATOM 5126 O O . TYR B 2 255 ? -42.543 46.942 -49.491 1.00 33.87 255 TYR B O 1
ATOM 5135 N N . VAL B 2 256 ? -42.944 44.725 -49.869 1.00 35.59 256 VAL B N 1
ATOM 5136 C CA . VAL B 2 256 ? -42.169 44.618 -51.139 1.00 36.06 256 VAL B CA 1
ATOM 5137 C C . VAL B 2 256 ? -43.064 44.051 -52.243 1.00 36.50 256 VAL B C 1
ATOM 5138 O O . VAL B 2 256 ? -44.046 43.347 -51.930 1.00 36.08 256 VAL B O 1
ATOM 5142 N N . VAL B 2 257 ? -42.726 44.387 -53.487 1.00 37.56 257 VAL B N 1
ATOM 5143 C CA . VAL B 2 257 ? -43.190 43.707 -54.729 1.00 38.66 257 VAL B CA 1
ATOM 5144 C C . VAL B 2 257 ? -41.940 43.337 -55.530 1.00 40.21 257 VAL B C 1
ATOM 5145 O O . VAL B 2 257 ? -40.873 43.931 -55.264 1.00 39.88 257 VAL B O 1
ATOM 5149 N N . LYS B 2 258 ? -42.070 42.403 -56.471 1.00 42.39 258 LYS B N 1
ATOM 5150 C CA . LYS B 2 258 ? -41.003 42.086 -57.455 1.00 43.94 258 LYS B CA 1
ATOM 5151 C C . LYS B 2 258 ? -40.766 43.353 -58.285 1.00 42.72 258 LYS B C 1
ATOM 5152 O O . LYS B 2 258 ? -41.759 43.972 -58.710 1.00 42.52 258 LYS B O 1
ATOM 5158 N N . CYS B 2 259 ? -39.502 43.748 -58.454 1.00 42.31 259 CYS B N 1
ATOM 5159 C CA . CYS B 2 259 ? -39.090 45.067 -59.009 1.00 42.51 259 CYS B CA 1
ATOM 5160 C C . CYS B 2 259 ? -39.619 45.251 -60.438 1.00 42.69 259 CYS B C 1
ATOM 5161 O O . CYS B 2 259 ? -39.868 46.413 -60.820 1.00 42.59 259 CYS B O 1
ATOM 5164 N N . ASN B 2 260 ? -39.785 44.157 -61.191 1.00 42.75 260 ASN B N 1
ATOM 5165 C CA . ASN B 2 260 ? -40.271 44.172 -62.599 1.00 42.54 260 ASN B CA 1
ATOM 5166 C C . ASN B 2 260 ? -41.767 44.514 -62.627 1.00 42.16 260 ASN B C 1
ATOM 5167 O O . ASN B 2 260 ? -42.206 45.125 -63.623 1.00 41.99 260 ASN B O 1
ATOM 5172 N N . GLU B 2 261 ? -42.510 44.141 -61.579 1.00 42.16 261 GLU B N 1
ATOM 5173 C CA . GLU B 2 261 ? -43.978 44.372 -61.453 1.00 42.52 261 GLU B CA 1
ATOM 5174 C C . GLU B 2 261 ? -44.252 45.780 -60.908 1.00 41.54 261 GLU B C 1
ATOM 5175 O O . GLU B 2 261 ? -45.400 46.245 -61.044 1.00 41.05 261 GLU B O 1
ATOM 5181 N N . GLY B 2 262 ? -43.239 46.433 -60.329 1.00 41.22 262 GLY B N 1
ATOM 5182 C CA . GLY B 2 262 ? -43.346 47.771 -59.713 1.00 41.60 262 GLY B CA 1
ATOM 5183 C C . GLY B 2 262 ? -43.992 48.799 -60.641 1.00 41.68 262 GLY B C 1
ATOM 5184 O O . GLY B 2 262 ? -44.989 49.418 -60.279 1.00 42.07 262 GLY B O 1
ATOM 5185 N N . PRO B 2 263 ? -43.446 49.023 -61.859 1.00 41.06 263 PRO B N 1
ATOM 5186 C CA . PRO B 2 263 ? -43.956 50.062 -62.757 1.00 40.96 263 PRO B CA 1
ATOM 5187 C C . PRO B 2 263 ? -45.389 49.872 -63.288 1.00 41.02 263 PRO B C 1
ATOM 5188 O O . PRO B 2 263 ? -45.902 50.821 -63.851 1.00 40.78 263 PRO B O 1
ATOM 5192 N N . THR B 2 264 ? -45.991 48.686 -63.119 1.00 41.41 264 THR B N 1
ATOM 5193 C CA . THR B 2 264 ? -47.382 48.375 -63.561 1.00 42.02 264 THR B CA 1
ATOM 5194 C C . THR B 2 264 ? -48.355 48.392 -62.376 1.00 41.34 264 THR B C 1
ATOM 5195 O O . THR B 2 264 ? -49.553 48.148 -62.617 1.00 41.80 264 THR B O 1
ATOM 5199 N N . LEU B 2 265 ? -47.879 48.667 -61.156 1.00 40.69 265 LEU B N 1
ATOM 5200 C CA . LEU B 2 265 ? -48.752 48.812 -59.959 1.00 39.86 265 LEU B CA 1
ATOM 5201 C C . LEU B 2 265 ? -49.703 49.983 -60.193 1.00 38.96 265 LEU B C 1
ATOM 5202 O O . LEU B 2 265 ? -49.326 50.983 -60.803 1.00 37.89 265 LEU B O 1
ATOM 5207 N N . PRO B 2 266 ? -50.967 49.894 -59.721 1.00 38.20 266 PRO B N 1
ATOM 5208 C CA . PRO B 2 266 ? -51.966 50.924 -60.004 1.00 38.50 266 PRO B CA 1
ATOM 5209 C C . PRO B 2 266 ? -51.706 52.224 -59.232 1.00 38.84 266 PRO B C 1
ATOM 5210 O O . PRO B 2 266 ? -51.058 52.178 -58.200 1.00 39.21 266 PRO B O 1
ATOM 5214 N N . ASP B 2 267 ? -52.213 53.342 -59.759 1.00 38.83 267 ASP B N 1
ATOM 5215 C CA . ASP B 2 267 ? -52.206 54.670 -59.091 1.00 38.44 267 ASP B CA 1
ATOM 5216 C C . ASP B 2 267 ? -52.906 54.543 -57.736 1.00 37.66 267 ASP B C 1
ATOM 5217 O O . ASP B 2 267 ? -53.890 53.789 -57.650 1.00 37.49 267 ASP B O 1
ATOM 5222 N N . ILE B 2 268 ? -52.398 55.244 -56.719 1.00 37.56 268 ILE B N 1
ATOM 5223 C CA . ILE B 2 268 ? -53.067 55.426 -55.397 1.00 37.13 268 ILE B CA 1
ATOM 5224 C C . ILE B 2 268 ? -53.504 56.892 -55.308 1.00 36.54 268 ILE B C 1
ATOM 5225 O O . ILE B 2 268 ? -52.644 57.775 -55.492 1.00 36.33 268 ILE B O 1
ATOM 5230 N N . SER B 2 269 ? -54.797 57.133 -55.075 1.00 36.62 269 SER B N 1
ATOM 5231 C CA . SER B 2 269 ? -55.424 58.481 -55.063 1.00 36.99 269 SER B CA 1
ATOM 5232 C C . SER B 2 269 ? -56.053 58.750 -53.692 1.00 36.82 269 SER B C 1
ATOM 5233 O O . SER B 2 269 ? -56.838 57.901 -53.220 1.00 36.31 269 SER B O 1
ATOM 5236 N N . PHE B 2 270 ? -55.699 59.887 -53.083 1.00 37.02 270 PHE B N 1
ATOM 5237 C CA . PHE B 2 270 ? -56.236 60.387 -51.791 1.00 37.49 270 PHE B CA 1
ATOM 5238 C C . PHE B 2 270 ? -57.204 61.539 -52.086 1.00 38.72 270 PHE B C 1
ATOM 5239 O O . PHE B 2 270 ? -56.762 62.570 -52.634 1.00 37.84 270 PHE B O 1
ATOM 5247 N N . HIS B 2 271 ? -58.484 61.350 -51.750 1.00 40.52 271 HIS B N 1
ATOM 5248 C CA . HIS B 2 271 ? -59.594 62.295 -52.044 1.00 42.49 271 HIS B CA 1
ATOM 5249 C C . HIS B 2 271 ? -59.666 63.343 -50.928 1.00 41.61 271 HIS B C 1
ATOM 5250 O O . HIS B 2 271 ? -60.179 63.016 -49.841 1.00 41.07 271 HIS B O 1
ATOM 5257 N N . LEU B 2 272 ? -59.148 64.547 -51.196 1.00 41.34 272 LEU B N 1
ATOM 5258 C CA . LEU B 2 272 ? -58.976 65.651 -50.213 1.00 41.64 272 LEU B CA 1
ATOM 5259 C C . LEU B 2 272 ? -59.569 66.939 -50.794 1.00 42.04 272 LEU B C 1
ATOM 5260 O O . LEU B 2 272 ? -59.118 67.354 -51.881 1.00 41.03 272 LEU B O 1
ATOM 5265 N N . GLY B 2 273 ? -60.533 67.543 -50.091 1.00 43.03 273 GLY B N 1
ATOM 5266 C CA . GLY B 2 273 ? -61.201 68.794 -50.502 1.00 44.30 273 GLY B CA 1
ATOM 5267 C C . GLY B 2 273 ? -61.813 68.673 -51.888 1.00 45.32 273 GLY B C 1
ATOM 5268 O O . GLY B 2 273 ? -61.557 69.560 -52.725 1.00 44.40 273 GLY B O 1
ATOM 5269 N N . GLY B 2 274 ? -62.579 67.600 -52.119 1.00 46.95 274 GLY B N 1
ATOM 5270 C CA . GLY B 2 274 ? -63.287 67.316 -53.384 1.00 48.61 274 GLY B CA 1
ATOM 5271 C C . GLY B 2 274 ? -62.352 67.301 -54.584 1.00 49.22 274 GLY B C 1
ATOM 5272 O O . GLY B 2 274 ? -62.766 67.786 -55.653 1.00 49.49 274 GLY B O 1
ATOM 5273 N N . LYS B 2 275 ? -61.144 66.752 -54.418 1.00 50.73 275 LYS B N 1
ATOM 5274 C CA . LYS B 2 275 ? -60.088 66.702 -55.466 1.00 51.19 275 LYS B CA 1
ATOM 5275 C C . LYS B 2 275 ? -59.214 65.461 -55.244 1.00 49.38 275 LYS B C 1
ATOM 5276 O O . LYS B 2 275 ? -58.982 65.106 -54.073 1.00 48.42 275 LYS B O 1
ATOM 5282 N N . GLU B 2 276 ? -58.758 64.827 -56.329 1.00 49.14 276 GLU B N 1
ATOM 5283 C CA . GLU B 2 276 ? -57.926 63.592 -56.294 1.00 49.32 276 GLU B CA 1
ATOM 5284 C C . GLU B 2 276 ? -56.445 63.976 -56.251 1.00 45.55 276 GLU B C 1
ATOM 5285 O O . GLU B 2 276 ? -55.996 64.690 -57.166 1.00 46.09 276 GLU B O 1
ATOM 5291 N N . TYR B 2 277 ? -55.727 63.516 -55.223 1.00 41.72 277 TYR B N 1
ATOM 5292 C CA . TYR B 2 277 ? -54.251 63.631 -55.090 1.00 39.14 277 TYR B CA 1
ATOM 5293 C C . TYR B 2 277 ? -53.649 62.250 -55.353 1.00 37.08 277 TYR B C 1
ATOM 5294 O O . TYR B 2 277 ? -53.730 61.375 -54.471 1.00 35.24 277 TYR B O 1
ATOM 5303 N N . THR B 2 278 ? -53.093 62.074 -56.556 1.00 36.48 278 THR B N 1
ATOM 5304 C CA . THR B 2 278 ? -52.694 60.766 -57.136 1.00 36.76 278 THR B CA 1
ATOM 5305 C C . THR B 2 278 ? -51.182 60.568 -57.003 1.00 36.51 278 THR B C 1
ATOM 5306 O O . THR B 2 278 ? -50.429 61.510 -57.308 1.00 37.03 278 THR B O 1
ATOM 5310 N N . LEU B 2 279 ? -50.775 59.378 -56.558 1.00 36.48 279 LEU B N 1
ATOM 5311 C CA . LEU B 2 279 ? -49.379 58.876 -56.616 1.00 36.84 279 LEU B CA 1
ATOM 5312 C C . LEU B 2 279 ? -49.342 57.675 -57.567 1.00 36.88 279 LEU B C 1
ATOM 5313 O O . LEU B 2 279 ? -50.106 56.714 -57.333 1.00 35.98 279 LEU B O 1
ATOM 5318 N N . THR B 2 280 ? -48.497 57.733 -58.600 1.00 36.74 280 THR B N 1
ATOM 5319 C CA . THR B 2 280 ? -48.217 56.594 -59.514 1.00 37.28 280 THR B CA 1
ATOM 5320 C C . THR B 2 280 ? -47.225 55.666 -58.806 1.00 37.48 280 THR B C 1
ATOM 5321 O O . THR B 2 280 ? -46.694 56.070 -57.758 1.00 37.97 280 THR B O 1
ATOM 5325 N N . SER B 2 281 ? -46.987 54.472 -59.351 1.00 38.33 281 SER B N 1
ATOM 5326 C CA . SER B 2 281 ? -46.080 53.448 -58.767 1.00 38.85 281 SER B CA 1
ATOM 5327 C C . SER B 2 281 ? -44.655 54.007 -58.653 1.00 38.17 281 SER B C 1
ATOM 5328 O O . SER B 2 281 ? -43.933 53.582 -57.739 1.00 38.78 281 SER B O 1
ATOM 5331 N N . ALA B 2 282 ? -44.274 54.938 -59.533 1.00 37.31 282 ALA B N 1
ATOM 5332 C CA . ALA B 2 282 ? -42.953 55.612 -59.527 1.00 37.06 282 ALA B CA 1
ATOM 5333 C C . ALA B 2 282 ? -42.815 56.510 -58.287 1.00 36.90 282 ALA B C 1
ATOM 5334 O O . ALA B 2 282 ? -41.666 56.791 -57.896 1.00 36.71 282 ALA B O 1
ATOM 5336 N N . ASP B 2 283 ? -43.935 56.940 -57.693 1.00 36.69 283 ASP B N 1
ATOM 5337 C CA . ASP B 2 283 ? -43.970 57.895 -56.550 1.00 36.52 283 ASP B CA 1
ATOM 5338 C C . ASP B 2 283 ? -43.846 57.151 -55.212 1.00 35.89 283 ASP B C 1
ATOM 5339 O O . ASP B 2 283 ? -43.325 57.768 -54.261 1.00 35.96 283 ASP B O 1
ATOM 5344 N N . TYR B 2 284 ? -44.312 55.900 -55.116 1.00 35.16 284 TYR B N 1
ATOM 5345 C CA . TYR B 2 284 ? -44.363 55.146 -53.832 1.00 35.34 284 TYR B CA 1
ATOM 5346 C C . TYR B 2 284 ? -43.573 53.830 -53.899 1.00 35.58 284 TYR B C 1
ATOM 5347 O O . TYR B 2 284 ? -43.582 53.115 -52.883 1.00 36.16 284 TYR B O 1
ATOM 5356 N N . VAL B 2 285 ? -42.899 53.523 -55.013 1.00 35.95 285 VAL B N 1
ATOM 5357 C CA . VAL B 2 285 ? -41.980 52.347 -55.119 1.00 36.57 285 VAL B CA 1
ATOM 5358 C C . VAL B 2 285 ? -40.546 52.868 -55.249 1.00 36.99 285 VAL B C 1
ATOM 5359 O O . VAL B 2 285 ? -40.319 53.775 -56.069 1.00 37.72 285 VAL B O 1
ATOM 5363 N N . PHE B 2 286 ? -39.622 52.309 -54.465 1.00 37.97 286 PHE B N 1
ATOM 5364 C CA . PHE B 2 286 ? -38.160 52.539 -54.579 1.00 39.34 286 PHE B CA 1
ATOM 5365 C C . PHE B 2 286 ? -37.601 51.550 -55.609 1.00 40.89 286 PHE B C 1
ATOM 5366 O O . PHE B 2 286 ? -37.179 50.443 -55.219 1.00 40.08 286 PHE B O 1
ATOM 5374 N N . GLN B 2 287 ? -37.630 51.939 -56.889 1.00 43.85 287 GLN B N 1
ATOM 5375 C CA . GLN B 2 287 ? -37.144 51.125 -58.039 1.00 46.20 287 GLN B CA 1
ATOM 5376 C C . GLN B 2 287 ? -35.610 51.110 -58.036 1.00 49.00 287 GLN B C 1
ATOM 5377 O O . GLN B 2 287 ? -35.009 51.809 -58.878 1.00 48.41 287 GLN B O 1
ATOM 5383 N N . GLU B 2 288 ? -35.006 50.350 -57.116 1.00 53.23 288 GLU B N 1
ATOM 5384 C CA . GLU B 2 288 ? -33.536 50.122 -57.042 1.00 56.29 288 GLU B CA 1
ATOM 5385 C C . GLU B 2 288 ? -33.111 49.276 -58.247 1.00 56.65 288 GLU B C 1
ATOM 5386 O O . GLU B 2 288 ? -32.014 49.525 -58.781 1.00 56.50 288 GLU B O 1
ATOM 5392 N N . SER B 2 289 ? -33.960 48.320 -58.641 1.00 57.51 289 SER B N 1
ATOM 5393 C CA . SER B 2 289 ? -33.793 47.424 -59.816 1.00 56.14 289 SER B CA 1
ATOM 5394 C C . SER B 2 289 ? -35.104 47.367 -60.609 1.00 55.14 289 SER B C 1
ATOM 5395 O O . SER B 2 289 ? -36.100 47.966 -60.153 1.00 53.07 289 SER B O 1
ATOM 5398 N N . TYR B 2 290 ? -35.088 46.687 -61.761 1.00 54.79 290 TYR B N 1
ATOM 5399 C CA . TYR B 2 290 ? -36.288 46.305 -62.554 1.00 53.90 290 TYR B CA 1
ATOM 5400 C C . TYR B 2 290 ? -36.288 44.787 -62.798 1.00 52.62 290 TYR B C 1
ATOM 5401 O O . TYR B 2 290 ? -37.111 44.311 -63.603 1.00 51.89 290 TYR B O 1
ATOM 5410 N N . SER B 2 291 ? -35.418 44.048 -62.100 1.00 51.61 291 SER B N 1
ATOM 5411 C CA . SER B 2 291 ? -35.243 42.577 -62.236 1.00 51.76 291 SER B CA 1
ATOM 5412 C C . SER B 2 291 ? -36.445 41.846 -61.627 1.00 52.17 291 SER B C 1
ATOM 5413 O O . SER B 2 291 ? -36.995 42.340 -60.626 1.00 51.93 291 SER B O 1
ATOM 5416 N N . SER B 2 292 ? -36.807 40.694 -62.199 1.00 53.05 292 SER B N 1
ATOM 5417 C CA . SER B 2 292 ? -37.934 39.831 -61.753 1.00 53.58 292 SER B CA 1
ATOM 5418 C C . SER B 2 292 ? -37.505 38.957 -60.568 1.00 54.52 292 SER B C 1
ATOM 5419 O O . SER B 2 292 ? -38.364 38.222 -60.049 1.00 55.01 292 SER B O 1
ATOM 5422 N N . LYS B 2 293 ? -36.229 39.028 -60.170 1.00 56.80 293 LYS B N 1
ATOM 5423 C CA . LYS B 2 293 ? -35.631 38.220 -59.072 1.00 58.84 293 LYS B CA 1
ATOM 5424 C C . LYS B 2 293 ? -35.407 39.089 -57.825 1.00 58.44 293 LYS B C 1
ATOM 5425 O O . LYS B 2 293 ? -35.317 38.508 -56.723 1.00 59.47 293 LYS B O 1
ATOM 5431 N N . LYS B 2 294 ? -35.315 40.416 -57.985 1.00 57.14 294 LYS B N 1
ATOM 5432 C CA . LYS B 2 294 ? -35.092 41.384 -56.875 1.00 55.72 294 LYS B CA 1
ATOM 5433 C C . LYS B 2 294 ? -36.440 41.899 -56.355 1.00 51.77 294 LYS B C 1
ATOM 5434 O O . LYS B 2 294 ? -37.379 42.042 -57.166 1.00 51.54 294 LYS B O 1
ATOM 5440 N N . LEU B 2 295 ? -36.514 42.163 -55.047 1.00 47.52 295 LEU B N 1
ATOM 5441 C CA . LEU B 2 295 ? -37.688 42.759 -54.354 1.00 44.72 295 LEU B CA 1
ATOM 5442 C C . LEU B 2 295 ? -37.420 44.250 -54.120 1.00 42.20 295 LEU B C 1
ATOM 5443 O O . LEU B 2 295 ? -36.327 44.579 -53.631 1.00 40.67 295 LEU B O 1
ATOM 5448 N N . CYS B 2 296 ? -38.379 45.109 -54.475 1.00 41.00 296 CYS B N 1
ATOM 5449 C CA . CYS B 2 296 ? -38.321 46.587 -54.305 1.00 40.68 296 CYS B CA 1
ATOM 5450 C C . CYS B 2 296 ? -39.296 47.002 -53.191 1.00 39.29 296 CYS B C 1
ATOM 5451 O O . CYS B 2 296 ? -40.396 46.417 -53.121 1.00 38.60 296 CYS B O 1
ATOM 5454 N N . THR B 2 297 ? -38.895 47.961 -52.347 1.00 37.20 297 THR B N 1
ATOM 5455 C CA . THR B 2 297 ? -39.641 48.416 -51.139 1.00 35.82 297 THR B CA 1
ATOM 5456 C C . THR B 2 297 ? -40.670 49.485 -51.533 1.00 34.63 297 THR B C 1
ATOM 5457 O O . THR B 2 297 ? -40.334 50.343 -52.372 1.00 34.92 297 THR B O 1
ATOM 5461 N N . LEU B 2 298 ? -41.871 49.429 -50.944 1.00 33.39 298 LEU B N 1
ATOM 5462 C CA . LEU B 2 298 ? -42.931 50.466 -51.086 1.00 32.92 298 LEU B CA 1
ATOM 5463 C C . LEU B 2 298 ? -42.769 51.497 -49.963 1.00 31.71 298 LEU B C 1
ATOM 5464 O O . LEU B 2 298 ? -42.550 51.076 -48.808 1.00 31.34 298 LEU B O 1
ATOM 5469 N N . ALA B 2 299 ? -42.898 52.788 -50.288 1.00 30.43 299 ALA B N 1
ATOM 5470 C CA . ALA B 2 299 ? -42.778 53.926 -49.343 1.00 30.01 299 ALA B CA 1
ATOM 5471 C C . ALA B 2 299 ? -44.115 54.144 -48.619 1.00 29.66 299 ALA B C 1
ATOM 5472 O O . ALA B 2 299 ? -44.583 55.300 -48.552 1.00 29.33 299 ALA B O 1
ATOM 5474 N N . ILE B 2 300 ? -44.698 53.058 -48.100 1.00 29.49 300 ILE B N 1
ATOM 5475 C CA . ILE B 2 300 ? -45.999 53.018 -47.367 1.00 29.43 300 ILE B CA 1
ATOM 5476 C C . ILE B 2 300 ? -45.876 51.941 -46.283 1.00 29.72 300 ILE B C 1
ATOM 5477 O O . ILE B 2 300 ? -45.303 50.876 -46.584 1.00 30.04 300 ILE B O 1
ATOM 5482 N N . HIS B 2 301 ? -46.392 52.197 -45.077 1.00 29.67 301 HIS B N 1
ATOM 5483 C CA . HIS B 2 301 ? -46.348 51.242 -43.935 1.00 29.55 301 HIS B CA 1
ATOM 5484 C C . HIS B 2 301 ? -47.531 51.481 -42.990 1.00 29.82 301 HIS B C 1
ATOM 5485 O O . HIS B 2 301 ? -48.284 52.442 -43.215 1.00 29.34 301 HIS B O 1
ATOM 5492 N N . ALA B 2 302 ? -47.681 50.615 -41.983 1.00 30.52 302 ALA B N 1
ATOM 5493 C CA . ALA B 2 302 ? -48.749 50.667 -40.959 1.00 31.26 302 ALA B CA 1
ATOM 5494 C C . ALA B 2 302 ? -48.236 51.410 -39.723 1.00 31.93 302 ALA B C 1
ATOM 5495 O O . ALA B 2 302 ? -47.170 51.030 -39.202 1.00 32.52 302 ALA B O 1
ATOM 5497 N N . MET B 2 303 ? -48.975 52.430 -39.281 1.00 32.66 303 MET B N 1
ATOM 5498 C CA . MET B 2 303 ? -48.758 53.124 -37.984 1.00 33.20 303 MET B CA 1
ATOM 5499 C C . MET B 2 303 ? -50.122 53.396 -37.338 1.00 33.70 303 MET B C 1
ATOM 5500 O O . MET B 2 303 ? -50.858 54.265 -37.842 1.00 33.75 303 MET B O 1
ATOM 5505 N N . ASP B 2 304 ? -50.456 52.648 -36.284 1.00 34.44 304 ASP B N 1
ATOM 5506 C CA . ASP B 2 304 ? -51.714 52.812 -35.510 1.00 35.34 304 ASP B CA 1
ATOM 5507 C C . ASP B 2 304 ? -51.517 53.961 -34.516 1.00 35.82 304 ASP B C 1
ATOM 5508 O O . ASP B 2 304 ? -51.037 53.703 -33.396 1.00 36.49 304 ASP B O 1
ATOM 5513 N N . ILE B 2 305 ? -51.855 55.187 -34.925 1.00 36.28 305 ILE B N 1
ATOM 5514 C CA . ILE B 2 305 ? -51.746 56.411 -34.079 1.00 37.18 305 ILE B CA 1
ATOM 5515 C C . ILE B 2 305 ? -52.908 56.391 -33.088 1.00 37.72 305 ILE B C 1
ATOM 5516 O O . ILE B 2 305 ? -54.059 56.262 -33.500 1.00 38.07 305 ILE B O 1
ATOM 5521 N N . PRO B 2 306 ? -52.658 56.504 -31.761 1.00 37.81 306 PRO B N 1
ATOM 5522 C CA . PRO B 2 306 ? -53.723 56.389 -30.767 1.00 37.99 306 PRO B CA 1
ATOM 5523 C C . PRO B 2 306 ? -54.629 57.619 -30.729 1.00 38.28 306 PRO B C 1
ATOM 5524 O O . PRO B 2 306 ? -54.262 58.680 -31.232 1.00 38.07 306 PRO B O 1
ATOM 5528 N N . PRO B 2 307 ? -55.845 57.508 -30.142 1.00 38.12 307 PRO B N 1
ATOM 5529 C CA . PRO B 2 307 ? -56.686 58.676 -29.879 1.00 37.93 307 PRO B CA 1
ATOM 5530 C C . PRO B 2 307 ? -55.999 59.654 -28.929 1.00 37.87 307 PRO B C 1
ATOM 5531 O O . PRO B 2 307 ? -55.146 59.246 -28.146 1.00 37.40 307 PRO B O 1
ATOM 5535 N N . PRO B 2 308 ? -56.356 60.960 -28.935 1.00 38.58 308 PRO B N 1
ATOM 5536 C CA . PRO B 2 308 ? -57.427 61.492 -29.782 1.00 39.17 308 PRO B CA 1
ATOM 5537 C C . PRO B 2 308 ? -57.087 61.797 -31.253 1.00 39.36 308 PRO B C 1
ATOM 5538 O O . PRO B 2 308 ? -58.016 61.949 -32.023 1.00 40.63 308 PRO B O 1
ATOM 5542 N N . THR B 2 309 ? -55.800 61.895 -31.608 1.00 39.32 309 THR B N 1
ATOM 5543 C CA . THR B 2 309 ? -55.327 62.274 -32.972 1.00 38.67 309 THR B CA 1
ATOM 5544 C C . THR B 2 309 ? -55.718 61.185 -33.980 1.00 38.30 309 THR B C 1
ATOM 5545 O O . THR B 2 309 ? -56.167 61.547 -35.087 1.00 37.61 309 THR B O 1
ATOM 5549 N N . GLY B 2 310 ? -55.543 59.911 -33.610 1.00 37.88 310 GLY B N 1
ATOM 5550 C CA . GLY B 2 310 ? -55.888 58.747 -34.448 1.00 38.14 310 GLY B CA 1
ATOM 5551 C C . GLY B 2 310 ? -57.147 58.037 -33.953 1.00 38.04 310 GLY B C 1
ATOM 5552 O O . GLY B 2 310 ? -57.751 58.458 -32.969 1.00 38.30 310 GLY B O 1
ATOM 5553 N N . PRO B 2 311 ? -57.593 56.943 -34.617 1.00 37.39 311 PRO B N 1
ATOM 5554 C CA . PRO B 2 311 ? -56.940 56.426 -35.822 1.00 36.96 311 PRO B CA 1
ATOM 5555 C C . PRO B 2 311 ? -56.982 57.432 -36.981 1.00 35.73 311 PRO B C 1
ATOM 5556 O O . PRO B 2 311 ? -57.950 58.160 -37.088 1.00 35.95 311 PRO B O 1
ATOM 5560 N N . THR B 2 312 ? -55.927 57.459 -37.797 1.00 35.03 312 THR B N 1
ATOM 5561 C CA . THR B 2 312 ? -55.736 58.440 -38.899 1.00 34.92 312 THR B CA 1
ATOM 5562 C C . THR B 2 312 ? -54.645 57.952 -39.857 1.00 34.16 312 THR B C 1
ATOM 5563 O O . THR B 2 312 ? -53.711 57.258 -39.404 1.00 34.35 312 THR B O 1
ATOM 5567 N N . TRP B 2 313 ? -54.771 58.313 -41.134 1.00 33.24 313 TRP B N 1
ATOM 5568 C CA . TRP B 2 313 ? -53.660 58.281 -42.118 1.00 32.70 313 TRP B CA 1
ATOM 5569 C C . TRP B 2 313 ? -52.670 59.392 -41.753 1.00 31.84 313 TRP B C 1
ATOM 5570 O O . TRP B 2 313 ? -53.108 60.413 -41.180 1.00 31.09 313 TRP B O 1
ATOM 5581 N N . ALA B 2 314 ? -51.386 59.186 -42.051 1.00 31.01 314 ALA B N 1
ATOM 5582 C CA . ALA B 2 314 ? -50.328 60.219 -41.992 1.00 30.43 314 ALA B CA 1
ATOM 5583 C C . ALA B 2 314 ? -49.708 60.351 -43.384 1.00 29.36 314 ALA B C 1
ATOM 5584 O O . ALA B 2 314 ? -49.218 59.334 -43.899 1.00 29.99 314 ALA B O 1
ATOM 5586 N N . LEU B 2 315 ? -49.766 61.545 -43.977 1.00 28.58 315 LEU B N 1
ATOM 5587 C CA . LEU B 2 315 ? -49.158 61.845 -45.299 1.00 28.67 315 LEU B CA 1
ATOM 5588 C C . LEU B 2 315 ? -47.754 62.412 -45.059 1.00 28.66 315 LEU B C 1
ATOM 5589 O O . LEU B 2 315 ? -47.645 63.590 -44.665 1.00 29.00 315 LEU B O 1
ATOM 5594 N N . GLY B 2 316 ? -46.729 61.579 -45.262 1.00 28.64 316 GLY B N 1
ATOM 5595 C CA . GLY B 2 316 ? -45.316 61.908 -44.999 1.00 28.53 316 GLY B CA 1
ATOM 5596 C C . GLY B 2 316 ? -44.592 62.359 -46.255 1.00 28.95 316 GLY B C 1
ATOM 5597 O O . GLY B 2 316 ? -45.257 62.898 -47.165 1.00 29.00 316 GLY B O 1
ATOM 5598 N N . ALA B 2 317 ? -43.276 62.130 -46.304 1.00 29.04 317 ALA B N 1
ATOM 5599 C CA . ALA B 2 317 ? -42.362 62.607 -47.367 1.00 29.19 317 ALA B CA 1
ATOM 5600 C C . ALA B 2 317 ? -42.757 62.009 -48.724 1.00 29.26 317 ALA B C 1
ATOM 5601 O O . ALA B 2 317 ? -42.521 62.678 -49.746 1.00 29.63 317 ALA B O 1
ATOM 5603 N N . THR B 2 318 ? -43.332 60.804 -48.742 1.00 29.37 318 THR B N 1
ATOM 5604 C CA . THR B 2 318 ? -43.802 60.130 -49.982 1.00 30.18 318 THR B CA 1
ATOM 5605 C C . THR B 2 318 ? -44.817 61.039 -50.686 1.00 30.97 318 THR B C 1
ATOM 5606 O O . THR B 2 318 ? -44.714 61.189 -51.918 1.00 30.76 318 THR B O 1
ATOM 5610 N N . PHE B 2 319 ? -45.738 61.636 -49.925 1.00 32.11 319 PHE B N 1
ATOM 5611 C CA . PHE B 2 319 ? -46.809 62.536 -50.429 1.00 33.25 319 PHE B CA 1
ATOM 5612 C C . PHE B 2 319 ? -46.213 63.903 -50.788 1.00 33.54 319 PHE B C 1
ATOM 5613 O O . PHE B 2 319 ? -46.500 64.415 -51.886 1.00 34.27 319 PHE B O 1
ATOM 5621 N N . ILE B 2 320 ? -45.407 64.468 -49.885 1.00 33.67 320 ILE B N 1
ATOM 5622 C CA . ILE B 2 320 ? -44.866 65.857 -49.978 1.00 33.49 320 ILE B CA 1
ATOM 5623 C C . ILE B 2 320 ? -43.902 65.966 -51.169 1.00 32.93 320 ILE B C 1
ATOM 5624 O O . ILE B 2 320 ? -43.854 67.055 -51.775 1.00 32.95 320 ILE B O 1
ATOM 5629 N N . ARG B 2 321 ? -43.173 64.893 -51.495 1.00 32.84 321 ARG B N 1
ATOM 5630 C CA . ARG B 2 321 ? -42.272 64.818 -52.681 1.00 32.92 321 ARG B CA 1
ATOM 5631 C C . ARG B 2 321 ? -43.061 65.161 -53.951 1.00 33.70 321 ARG B C 1
ATOM 5632 O O . ARG B 2 321 ? -42.502 65.841 -54.835 1.00 33.58 321 ARG B O 1
ATOM 5640 N N . LYS B 2 322 ? -44.310 64.695 -54.030 1.00 34.89 322 LYS B N 1
ATOM 5641 C CA . LYS B 2 322 ? -45.239 64.936 -55.164 1.00 36.15 322 LYS B CA 1
ATOM 5642 C C . LYS B 2 322 ? -45.850 66.336 -55.033 1.00 36.55 322 LYS B C 1
ATOM 5643 O O . LYS B 2 322 ? -45.864 67.066 -56.049 1.00 37.41 322 LYS B O 1
ATOM 5649 N N . PHE B 2 323 ? -46.329 66.694 -53.834 1.00 35.76 323 PHE B N 1
ATOM 5650 C CA . PHE B 2 323 ? -47.163 67.900 -53.580 1.00 35.20 323 PHE B CA 1
ATOM 5651 C C . PHE B 2 323 ? -46.494 68.821 -52.553 1.00 34.78 323 PHE B C 1
ATOM 5652 O O . PHE B 2 323 ? -46.547 68.516 -51.346 1.00 34.97 323 PHE B O 1
ATOM 5660 N N . TYR B 2 324 ? -45.901 69.921 -53.033 1.00 34.21 324 TYR B N 1
ATOM 5661 C CA . TYR B 2 324 ? -45.434 71.077 -52.222 1.00 33.97 324 TYR B CA 1
ATOM 5662 C C . TYR B 2 324 ? -46.576 71.498 -51.292 1.00 34.22 324 TYR B C 1
ATOM 5663 O O . TYR B 2 324 ? -47.696 71.710 -51.795 1.00 34.70 324 TYR B O 1
ATOM 5672 N N . THR B 2 325 ? -46.307 71.609 -49.987 1.00 34.19 325 THR B N 1
ATOM 5673 C CA . THR B 2 325 ? -47.341 71.793 -48.933 1.00 34.28 325 THR B CA 1
ATOM 5674 C C . THR B 2 325 ? -47.079 73.085 -48.150 1.00 34.66 325 THR B C 1
ATOM 5675 O O . THR B 2 325 ? -45.945 73.265 -47.666 1.00 34.86 325 THR B O 1
ATOM 5679 N N . GLU B 2 326 ? -48.105 73.936 -48.029 1.00 34.90 326 GLU B N 1
ATOM 5680 C CA . GLU B 2 326 ? -48.078 75.212 -47.264 1.00 35.30 326 GLU B CA 1
ATOM 5681 C C . GLU B 2 326 ? -48.994 75.083 -46.041 1.00 34.58 326 GLU B C 1
ATOM 5682 O O . GLU B 2 326 ? -50.197 74.836 -46.230 1.00 33.83 326 GLU B O 1
ATOM 5688 N N . PHE B 2 327 ? -48.435 75.260 -44.841 1.00 34.47 327 PHE B N 1
ATOM 5689 C CA . PHE B 2 327 ? -49.141 75.156 -43.537 1.00 34.62 327 PHE B CA 1
ATOM 5690 C C . PHE B 2 327 ? -49.461 76.573 -43.041 1.00 35.51 327 PHE B C 1
ATOM 5691 O O . PHE B 2 327 ? -48.523 77.301 -42.650 1.00 34.92 327 PHE B O 1
ATOM 5699 N N . ASP B 2 328 ? -50.749 76.941 -43.070 1.00 36.46 328 ASP B N 1
ATOM 5700 C CA . ASP B 2 328 ? -51.260 78.322 -42.850 1.00 37.51 328 ASP B CA 1
ATOM 5701 C C . ASP B 2 328 ? -51.925 78.398 -41.470 1.00 38.39 328 ASP B C 1
ATOM 5702 O O . ASP B 2 328 ? -53.050 77.884 -41.333 1.00 38.01 328 ASP B O 1
ATOM 5707 N N . ARG B 2 329 ? -51.260 79.032 -40.498 1.00 40.21 329 ARG B N 1
ATOM 5708 C CA . ARG B 2 329 ? -51.722 79.129 -39.085 1.00 42.77 329 ARG B CA 1
ATOM 5709 C C . ARG B 2 329 ? -52.741 80.266 -38.935 1.00 44.69 329 ARG B C 1
ATOM 5710 O O . ARG B 2 329 ? -53.574 80.180 -38.010 1.00 43.71 329 ARG B O 1
ATOM 5718 N N . ARG B 2 330 ? -52.664 81.290 -39.795 1.00 48.17 330 ARG B N 1
ATOM 5719 C CA . ARG B 2 330 ? -53.613 82.437 -39.839 1.00 50.74 330 ARG B CA 1
ATOM 5720 C C . ARG B 2 330 ? -55.030 81.912 -40.103 1.00 48.98 330 ARG B C 1
ATOM 5721 O O . ARG B 2 330 ? -55.930 82.219 -39.300 1.00 48.57 330 ARG B O 1
ATOM 5729 N N . ASN B 2 331 ? -55.204 81.137 -41.179 1.00 47.99 331 ASN B N 1
ATOM 5730 C CA . ASN B 2 331 ? -56.524 80.679 -41.694 1.00 48.06 331 ASN B CA 1
ATOM 5731 C C . ASN B 2 331 ? -56.764 79.199 -41.360 1.00 46.87 331 ASN B C 1
ATOM 5732 O O . ASN B 2 331 ? -57.782 78.664 -41.833 1.00 47.30 331 ASN B O 1
ATOM 5737 N N . ASN B 2 332 ? -55.878 78.572 -40.576 1.00 46.13 332 ASN B N 1
ATOM 5738 C CA . ASN B 2 332 ? -55.967 77.149 -40.141 1.00 44.80 332 ASN B CA 1
ATOM 5739 C C . ASN B 2 332 ? -56.377 76.274 -41.332 1.00 43.71 332 ASN B C 1
ATOM 5740 O O . ASN B 2 332 ? -57.451 75.644 -41.272 1.00 43.84 332 ASN B O 1
ATOM 5745 N N . ARG B 2 333 ? -55.545 76.251 -42.374 1.00 42.86 333 ARG B N 1
ATOM 5746 C CA . ARG B 2 333 ? -55.772 75.477 -43.624 1.00 42.11 333 ARG B CA 1
ATOM 5747 C C . ARG B 2 333 ? -54.427 74.979 -44.165 1.00 41.17 333 ARG B C 1
ATOM 5748 O O . ARG B 2 333 ? -53.383 75.542 -43.777 1.00 41.25 333 ARG B O 1
ATOM 5756 N N . ILE B 2 334 ? -54.465 73.963 -45.030 1.00 40.19 334 ILE B N 1
ATOM 5757 C CA . ILE B 2 334 ? -53.276 73.398 -45.734 1.00 39.09 334 ILE B CA 1
ATOM 5758 C C . ILE B 2 334 ? -53.476 73.595 -47.240 1.00 37.87 334 ILE B C 1
ATOM 5759 O O . ILE B 2 334 ? -54.566 73.266 -47.737 1.00 37.32 334 ILE B O 1
ATOM 5764 N N . GLY B 2 335 ? -52.462 74.132 -47.922 1.00 37.61 335 GLY B N 1
ATOM 5765 C CA . GLY B 2 335 ? -52.430 74.290 -49.388 1.00 38.12 335 GLY B CA 1
ATOM 5766 C C . GLY B 2 335 ? -51.535 73.247 -50.034 1.00 38.32 335 GLY B C 1
ATOM 5767 O O . GLY B 2 335 ? -50.392 73.089 -49.569 1.00 38.15 335 GLY B O 1
ATOM 5768 N N . PHE B 2 336 ? -52.039 72.552 -51.059 1.00 38.93 336 PHE B N 1
ATOM 5769 C CA . PHE B 2 336 ? -51.282 71.569 -51.878 1.00 39.46 336 PHE B CA 1
ATOM 5770 C C . PHE B 2 336 ? -51.148 72.099 -53.309 1.00 40.04 336 PHE B C 1
ATOM 5771 O O . PHE B 2 336 ? -52.125 72.655 -53.844 1.00 40.25 336 PHE B O 1
ATOM 5779 N N . ALA B 2 337 ? -49.964 71.924 -53.898 1.00 41.29 337 ALA B N 1
ATOM 5780 C CA . ALA B 2 337 ? -49.640 72.250 -55.306 1.00 42.32 337 ALA B CA 1
ATOM 5781 C C . ALA B 2 337 ? -48.575 71.268 -55.802 1.00 43.11 337 ALA B C 1
ATOM 5782 O O . ALA B 2 337 ? -47.758 70.831 -54.970 1.00 42.75 337 ALA B O 1
ATOM 5784 N N . LEU B 2 338 ? -48.595 70.928 -57.095 1.00 44.18 338 LEU B N 1
ATOM 5785 C CA . LEU B 2 338 ? -47.584 70.040 -57.730 1.00 45.53 338 LEU B CA 1
ATOM 5786 C C . LEU B 2 338 ? -46.187 70.617 -57.482 1.00 46.10 338 LEU B C 1
ATOM 5787 O O . LEU B 2 338 ? -45.947 71.772 -57.882 1.00 45.18 338 LEU B O 1
ATOM 5792 N N . ALA B 2 339 ? -45.313 69.842 -56.837 1.00 47.61 339 ALA B N 1
ATOM 5793 C CA . ALA B 2 339 ? -43.862 70.119 -56.740 1.00 49.34 339 ALA B CA 1
ATOM 5794 C C . ALA B 2 339 ? -43.242 69.922 -58.127 1.00 50.89 339 ALA B C 1
ATOM 5795 O O . ALA B 2 339 ? -43.812 69.143 -58.916 1.00 49.09 339 ALA B O 1
ATOM 5797 N N . ARG B 2 340 ? -42.131 70.606 -58.413 1.00 54.94 340 ARG B N 1
ATOM 5798 C CA . ARG B 2 340 ? -41.430 70.544 -59.725 1.00 59.74 340 ARG B CA 1
ATOM 5799 C C . ARG B 2 340 ? -39.938 70.270 -59.498 1.00 62.29 340 ARG B C 1
ATOM 5800 O O . ARG B 2 340 ? -39.354 69.430 -60.192 1.00 63.67 340 ARG B O 1
#

Organism: Homo sapiens (NCBI:txid9606)

Secondary structure (DSSP, 8-state):
--S----------------EE-PPBTTS--PPP-HHHHHHHHHHHHHT--HHHHHHHHHHHHHHHHHHHHHHHHHHHHT--STTEEEE-HHHHHHHHHHHHHT--HHHHHHHHHHHT---HHHHHHHHHHHHHHHHTTT-SSSS-SEEEEEEEEEEE-TT--EEHHHHHHHTTT-S-EEEEE---SSHHHHHHHHHHHHHHHH-------GGGS-TT--EEEEEEEEEEEE-TTEEE-SS-EEEEEETTEEEEE-EEEEEEEEEEEEETTTTEEEEEEESSSSEEEEEEEESSGGGHHHHHHTTGGGTSSGGGSS-EEEEEEEEEE--EEEEEEEHHHHHHHSSS--SSSTT---TTT-SS---EEE-EEEEEEEEE---EEEE--S-EEEEEEEGGGTEEEEEEEES--S--GGGG---/---B-EEEEEEEETTTEEEEEEEETTTTEEEEEEEETT---EEEEBTTS-TT-HHHHTS--B-GGG-SS-EEEEEEEEEE-SS-EEEEEEEEEEEEETTEEEEEEEEEEEE--HHHHTT-SSSEEEE-S-GGG-GGGPPPHHHHHHHHT-BSSSEEEEEE--TTTSSSS--EEEEESS--TTSB-S--EEEE-SSTTSSEEEE-EEEESSS--B-TT-EEEEE-TT-SSEEE-HHHHHHHHHHHT-EEETTEEEEETTTGGGSPPEEEE-SSSEEEE-HHHHB--S---SSSEEEBSEEE--PPTTT-S-EEE-HHHHTTEEEEEETTTTEEEEEEB-

Solvent-accessible surface area: 29776 Å² total; per-residue (Å²): 98,36,28,33,51,39,13,4,16,4,5,26,30,82,157,199,86,66,93,66,60,76,2,52,83,14,102,46,115,45,90,102,29,93,41,68,48,6,11,76,89,4,28,109,39,12,86,156,29,81,107,133,57,78,45,38,0,0,75,10,0,12,8,0,5,13,2,0,3,12,0,4,15,22,9,30,147,71,35,23,46,20,112,9,11,11,22,0,4,0,4,6,0,0,0,1,0,0,4,0,22,17,0,2,62,101,68,1,14,91,80,0,44,7,2,5,5,91,158,65,7,85,150,20,0,46,8,0,29,3,0,10,0,20,0,2,31,29,21,100,117,73,132,52,40,26,5,30,5,0,6,0,3,0,0,0,0,11,102,41,4,69,0,24,56,57,5,18,114,3,0,44,65,2,2,40,28,23,22,18,30,18,6,68,7,115,110,23,64,54,0,10,110,85,0,31,191,12,0,82,70,2,25,51,12,138,20,12,17,15,0,135,81,21,33,120,74,3,11,0,0,2,0,4,1,5,10,0,36,0,61,0,124,51,4,67,95,58,109,132,63,70,79,0,119,39,78,105,109,58,43,29,67,6,60,0,1,13,5,130,28,100,13,30,11,90,40,29,138,94,60,70,5,14,0,2,8,0,42,1,14,171,23,1,4,0,0,2,1,19,1,46,140,57,108,36,13,99,56,0,4,16,72,0,0,92,104,3,31,26,70,21,1,55,137,23,52,82,121,81,0,55,0,8,0,1,50,0,51,3,24,19,12,11,12,0,30,42,0,11,84,93,12,130,19,34,51,8,15,67,74,126,21,19,3,91,88,0,0,112,57,151,16,58,8,5,0,0,0,5,7,9,29,0,28,0,51,28,114,119,60,120,9,47,0,48,82,14,0,0,0,0,0,1,0,47,37,0,8,0,0,0,1,0,0,21,0,26,35,9,79,73,49,82,112,12,23,87,47,139,218,24,110,68,69,18,63,11,119,2,71,21,45,70,16,5,6,6,27,6,105,1,6,0,5,63,96,82,32,57,2,101,0,6,2,0,0,2,3,2,5,4,1,0,0,0,49,125,8,42,107,8,40,4,0,1,68,73,25,98,58,0,49,3,99,90,9,103,35,57,129,127,59,31,78,158,9,42,1,97,24,55,114,12,58,0,23,12,30,12,0,46,1,61,0,39,4,28,69,19,79,5,76,2,48,1,0,0,1,30,85,2,20,4,33,16,4,18,42,8,62,1,12,0,1,0,0,5,1,4,67,115,33,9,35,60,79,16,55,1,1,0,27,35,2,45,96,79,44,52,12,119,86,32,5,0,0,0,13,2,14,34,65,107,75,71,104,115,72,51,12,0,16,0,6,2,0,5,26,35,89,133,20,32,77,63,143,31,42,69,18,111,15,88,156,73,2,27,0,18,0,120,1,156,2,0,1,19,36,116,77,58,30,10,22,122,154,35,34,56,0,0,0,0,3,5,1,0,7,0,0,0,25,56,83,24,0,99,119,1,2,141,60,11,58,8,156,110,83,41,49,18,28,4,8,99,1,66,82,0,72,119,21,47,59,0,4,1,35,0,42,82,110,96,12,38,0,51,7,82,42,0,8,42,46,144,34,147,42,63,186,75,78,3,24,1,0,2,24,34,25,82,6,19,94,136,26,6,100,10,9,0,0,0,2,1,0,0,35,50,14,0,0,14,0,4,50,189,82,44,63,0,0,3,7,78,19,163